Protein 9H9A (pdb70)

Nearest PDB structures (foldseek):
  4w8j-assembly1_A-2  TM=9.121E-01  e=1.029E-90  Bacillus thuringiensis serovar kurstaki str. HD73
  1ji6-assembly1_A  TM=9.353E-01  e=3.190E-47  Bacillus thuringiensis
  7ear-assembly1_A  TM=9.306E-01  e=6.369E-47  Bacillus thuringiensis
  6lfp-assembly1_A  TM=9.291E-01  e=9.000E-47  Bacillus thuringiensis
  4arx-assembly4_D  TM=8.928E-01  e=7.449E-42  Bacillus thuringiensis serovar kurstaki

Structure (mmCIF, N/CA/C/O backbone):
data_9H9A
#
_entry.id   9H9A
#
_cell.length_a   92.230
_cell.length_b   92.230
_cell.length_c   308.230
_cell.angle_alpha   90.00
_cell.angle_beta   90.00
_cell.angle_gamma   90.00
#
_symmetry.space_group_name_H-M   'P 41 21 2'
#
loop_
_entity.id
_entity.type
_entity.pdbx_description
1 polymer Cry8Ba2
2 water water
#
loop_
_atom_site.group_PDB
_atom_site.id
_atom_site.type_symbol
_atom_site.label_atom_id
_atom_site.label_alt_id
_atom_site.label_comp_id
_atom_site.label_asym_id
_atom_site.label_entity_id
_atom_site.label_seq_id
_atom_site.pdbx_PDB_ins_code
_atom_site.Cartn_x
_atom_site.Cartn_y
_atom_site.Cartn_z
_atom_site.occupancy
_atom_site.B_iso_or_equiv
_atom_site.auth_seq_id
_atom_site.auth_comp_id
_atom_site.auth_asym_id
_atom_site.auth_atom_id
_atom_site.pdbx_PDB_model_num
ATOM 1 N N . ASN A 1 35 ? -35.914 0.566 143.827 1.00 137.86 35 ASN A N 1
ATOM 2 C CA . ASN A 1 35 ? -35.154 -0.639 143.385 1.00 139.44 35 ASN A CA 1
ATOM 3 C C . ASN A 1 35 ? -33.667 -0.331 143.569 1.00 136.33 35 ASN A C 1
ATOM 4 O O . ASN A 1 35 ? -33.124 -0.565 144.644 1.00 134.37 35 ASN A O 1
ATOM 9 N N . ALA A 1 36 ? -33.021 0.253 142.555 1.00 135.99 36 ALA A N 1
ATOM 10 C CA . ALA A 1 36 ? -31.626 0.636 142.683 1.00 133.37 36 ALA A CA 1
ATOM 11 C C . ALA A 1 36 ? -31.416 1.412 143.984 1.00 129.89 36 ALA A C 1
ATOM 12 O O . ALA A 1 36 ? -30.440 1.173 144.691 1.00 128.12 36 ALA A O 1
ATOM 14 N N . LEU A 1 37 ? -32.372 2.287 144.329 1.00 129.00 37 LEU A N 1
ATOM 15 C CA . LEU A 1 37 ? -32.173 3.304 145.353 1.00 125.99 37 LEU A CA 1
ATOM 16 C C . LEU A 1 37 ? -32.258 2.753 146.779 1.00 124.07 37 LEU A C 1
ATOM 17 O O . LEU A 1 37 ? -31.879 3.453 147.718 1.00 121.27 37 LEU A O 1
ATOM 22 N N . GLN A 1 38 ? -32.773 1.533 146.969 1.00 125.25 38 GLN A N 1
ATOM 23 C CA . GLN A 1 38 ? -33.103 1.077 148.312 1.00 123.64 38 GLN A CA 1
ATOM 24 C C . GLN A 1 38 ? -31.906 0.399 148.981 1.00 122.31 38 GLN A C 1
ATOM 25 O O . GLN A 1 38 ? -31.912 0.198 150.192 1.00 121.09 38 GLN A O 1
ATOM 31 N N . ASN A 1 39 ? -30.891 0.053 148.180 1.00 122.83 39 ASN A N 1
ATOM 32 C CA . ASN A 1 39 ? -29.649 -0.543 148.652 1.00 121.91 39 ASN A CA 1
ATOM 33 C C . ASN A 1 39 ? -28.522 0.492 148.674 1.00 119.14 39 ASN A C 1
ATOM 34 O O . ASN A 1 39 ? -27.564 0.340 149.427 1.00 118.14 39 ASN A O 1
ATOM 39 N N . MET A 1 40 ? -28.646 1.527 147.833 1.00 118.10 40 MET A N 1
ATOM 40 C CA . MET A 1 40 ? -27.634 2.555 147.646 1.00 115.95 40 MET A CA 1
ATOM 41 C C . MET A 1 40 ? -27.265 3.213 148.976 1.00 112.93 40 MET A C 1
ATOM 42 O O . MET A 1 40 ? -28.098 3.356 149.868 1.00 111.84 40 MET A O 1
ATOM 47 N N . ASP A 1 41 ? -25.995 3.615 149.069 1.00 111.54 41 ASP A N 1
ATOM 48 C CA . ASP A 1 41 ? -25.429 4.305 150.217 1.00 109.28 41 ASP A CA 1
ATOM 49 C C . ASP A 1 41 ? -25.376 5.787 149.854 1.00 108.09 41 ASP A C 1
ATOM 50 O O . ASP A 1 41 ? -25.309 6.105 148.675 1.00 109.13 41 ASP A O 1
ATOM 55 N N . TYR A 1 42 ? -25.428 6.690 150.842 1.00 106.11 42 TYR A N 1
ATOM 56 C CA . TYR A 1 42 ? -25.610 8.111 150.561 1.00 105.39 42 TYR A CA 1
ATOM 57 C C . TYR A 1 42 ? -24.520 8.596 149.599 1.00 106.34 42 TYR A C 1
ATOM 58 O O . TYR A 1 42 ? -24.788 9.426 148.736 1.00 106.82 42 TYR A O 1
ATOM 67 N N . LYS A 1 43 ? -23.292 8.079 149.747 1.00 106.82 43 LYS A N 1
ATOM 68 C CA . LYS A 1 43 ? -22.161 8.490 148.926 1.00 107.98 43 LYS A CA 1
ATOM 69 C C . LYS A 1 43 ? -22.420 8.187 147.451 1.00 109.73 43 LYS A C 1
ATOM 70 O O . LYS A 1 43 ? -22.212 9.045 146.597 1.00 110.40 43 LYS A O 1
ATOM 76 N N . ASP A 1 44 ? -22.859 6.961 147.153 1.00 110.74 44 ASP A N 1
ATOM 77 C CA . ASP A 1 44 ? -23.146 6.579 145.781 1.00 112.85 44 ASP A CA 1
ATOM 78 C C . ASP A 1 44 ? -24.200 7.513 145.193 1.00 113.76 44 ASP A C 1
ATOM 79 O O . ASP A 1 44 ? -24.032 7.967 144.070 1.00 115.42 44 ASP A O 1
ATOM 84 N N . TYR A 1 45 ? -25.251 7.826 145.965 1.00 113.22 45 TYR A N 1
ATOM 85 C CA . TYR A 1 45 ? -26.364 8.631 145.479 1.00 114.17 45 TYR A CA 1
ATOM 86 C C . TYR A 1 45 ? -25.900 10.047 145.145 1.00 114.83 45 TYR A C 1
ATOM 87 O O . TYR A 1 45 ? -26.440 10.667 144.235 1.00 116.30 45 TYR A O 1
ATOM 96 N N . LEU A 1 46 ? -24.899 10.551 145.873 1.00 114.30 46 LEU A N 1
ATOM 97 C CA . LEU A 1 46 ? -24.407 11.900 145.655 1.00 115.38 46 LEU A CA 1
ATOM 98 C C . LEU A 1 46 ? -23.472 11.959 144.449 1.00 118.50 46 LEU A C 1
ATOM 99 O O . LEU A 1 46 ? -22.953 13.020 144.123 1.00 118.99 46 LEU A O 1
ATOM 104 N N . LYS A 1 47 ? -23.252 10.836 143.768 1.00 121.53 47 LYS A N 1
ATOM 105 C CA . LYS A 1 47 ? -22.624 10.904 142.459 1.00 125.75 47 LYS A CA 1
ATOM 106 C C . LYS A 1 47 ? -23.669 11.423 141.467 1.00 130.12 47 LYS A C 1
ATOM 107 O O . LYS A 1 47 ? -24.317 10.624 140.796 1.00 131.09 47 LYS A O 1
ATOM 113 N N . MET A 1 48 ? -23.843 12.763 141.436 1.00 133.87 48 MET A N 1
ATOM 114 C CA . MET A 1 48 ? -24.690 13.483 140.486 1.00 138.48 48 MET A CA 1
ATOM 115 C C . MET A 1 48 ? -24.901 12.642 139.226 1.00 142.69 48 MET A C 1
ATOM 116 O O . MET A 1 48 ? -24.030 12.591 138.355 1.00 144.60 48 MET A O 1
ATOM 121 N N . SER A 1 49 ? -26.085 12.021 139.130 1.00 144.66 49 SER A N 1
ATOM 122 C CA . SER A 1 49 ? -26.405 11.019 138.118 1.00 147.63 49 SER A CA 1
ATOM 123 C C . SER A 1 49 ? -26.080 9.622 138.656 1.00 147.39 49 SER A C 1
ATOM 124 O O . SER A 1 49 ? -25.586 8.782 137.897 1.00 149.71 49 SER A O 1
ATOM 127 N N . ALA A 1 50 ? -26.386 9.381 139.947 1.00 144.32 50 ALA A N 1
ATOM 128 C CA . ALA A 1 50 ? -26.046 8.145 140.640 1.00 143.31 50 ALA A CA 1
ATOM 129 C C . ALA A 1 50 ? -27.042 7.031 140.312 1.00 148.08 50 ALA A C 1
ATOM 130 O O . ALA A 1 50 ? -28.105 6.953 140.934 1.00 145.20 50 ALA A O 1
ATOM 132 N N . GLY A 1 51 ? -26.642 6.149 139.374 1.00 155.86 51 GLY A N 1
ATOM 133 C CA . GLY A 1 51 ? -27.505 5.120 138.797 1.00 162.06 51 GLY A CA 1
ATOM 134 C C . GLY A 1 51 ? -26.750 3.841 138.407 1.00 166.42 51 GLY A C 1
ATOM 135 O O . GLY A 1 51 ? -26.814 3.413 137.250 1.00 168.27 51 GLY A O 1
ATOM 136 N N . ASN A 1 52 ? -26.041 3.261 139.395 1.00 168.66 52 ASN A N 1
ATOM 137 C CA . ASN A 1 52 ? -25.460 1.915 139.373 1.00 170.99 52 ASN A CA 1
ATOM 138 C C . ASN A 1 52 ? -24.517 1.700 138.174 1.00 175.38 52 ASN A C 1
ATOM 139 O O . ASN A 1 52 ? -24.696 0.768 137.383 1.00 177.16 52 ASN A O 1
ATOM 144 N N . VAL A 1 53 ? -23.508 2.587 138.065 1.00 175.91 53 VAL A N 1
ATOM 145 C CA . VAL A 1 53 ? -22.188 2.272 137.523 1.00 176.55 53 VAL A CA 1
ATOM 146 C C . VAL A 1 53 ? -21.166 3.203 138.204 1.00 177.58 53 VAL A C 1
ATOM 147 O O . VAL A 1 53 ? -20.368 3.843 137.516 1.00 181.83 53 VAL A O 1
ATOM 151 N N . SER A 1 54 ? -21.194 3.269 139.558 1.00 176.25 54 SER A N 1
ATOM 152 C CA . SER A 1 54 ? -20.257 4.056 140.365 1.00 173.91 54 SER A CA 1
ATOM 153 C C . SER A 1 54 ? -19.472 3.171 141.345 1.00 174.67 54 SER A C 1
ATOM 154 O O . SER A 1 54 ? -18.938 3.680 142.334 1.00 176.59 54 SER A O 1
ATOM 157 N N . GLU A 1 55 ? -19.437 1.851 141.081 1.00 173.28 55 GLU A N 1
ATOM 158 C CA . GLU A 1 55 ? -18.524 0.913 141.728 1.00 169.10 55 GLU A CA 1
ATOM 159 C C . GLU A 1 55 ? -17.420 0.506 140.744 1.00 171.58 55 GLU A C 1
ATOM 160 O O . GLU A 1 55 ? -16.372 0.003 141.157 1.00 171.42 55 GLU A O 1
ATOM 166 N N . TYR A 1 56 ? -17.676 0.722 139.439 1.00 172.97 56 TYR A N 1
ATOM 167 C CA . TYR A 1 56 ? -16.652 0.707 138.401 1.00 172.77 56 TYR A CA 1
ATOM 168 C C . TYR A 1 56 ? -16.814 1.945 137.504 1.00 171.18 56 TYR A C 1
ATOM 169 O O . TYR A 1 56 ? -17.053 1.805 136.302 1.00 171.46 56 TYR A O 1
ATOM 178 N N . PRO A 1 57 ? -16.660 3.194 138.040 1.00 167.57 57 PRO A N 1
ATOM 179 C CA . PRO A 1 57 ? -16.922 4.420 137.275 1.00 165.53 57 PRO A CA 1
ATOM 180 C C . PRO A 1 57 ? -15.761 4.778 136.349 1.00 163.94 57 PRO A C 1
ATOM 181 O O . PRO A 1 57 ? -15.019 5.726 136.605 1.00 161.45 57 PRO A O 1
ATOM 185 N N . GLY A 1 58 ? -15.637 4.002 135.266 1.00 165.32 58 GLY A N 1
ATOM 186 C CA . GLY A 1 58 ? -14.476 4.049 134.392 1.00 166.18 58 GLY A CA 1
ATOM 187 C C . GLY A 1 58 ? -13.507 2.915 134.718 1.00 165.31 58 GLY A C 1
ATOM 188 O O . GLY A 1 58 ? -12.358 3.171 135.070 1.00 164.74 58 GLY A O 1
ATOM 189 N N . SER A 1 59 ? -13.982 1.666 134.600 1.00 165.17 59 SER A N 1
ATOM 190 C CA . SER A 1 59 ? -13.141 0.497 134.819 1.00 164.61 59 SER A CA 1
ATOM 191 C C . SER A 1 59 ? -11.854 0.611 133.997 1.00 166.17 59 SER A C 1
ATOM 192 O O . SER A 1 59 ? -10.779 0.314 134.521 1.00 164.62 59 SER A O 1
ATOM 195 N N . PRO A 1 60 ? -11.902 1.050 132.709 1.00 168.75 60 PRO A N 1
ATOM 196 C CA . PRO A 1 60 ? -10.677 1.372 131.970 1.00 171.33 60 PRO A CA 1
ATOM 197 C C . PRO A 1 60 ? -10.022 2.731 132.259 1.00 174.18 60 PRO A C 1
ATOM 198 O O . PRO A 1 60 ? -9.116 3.116 131.525 1.00 177.21 60 PRO A O 1
ATOM 202 N N . GLU A 1 61 ? -10.441 3.438 133.330 1.00 173.94 61 GLU A N 1
ATOM 203 C CA . GLU A 1 61 ? -9.868 4.735 133.696 1.00 173.76 61 GLU A CA 1
ATOM 204 C C . GLU A 1 61 ? -9.008 4.631 134.963 1.00 172.91 61 GLU A C 1
ATOM 205 O O . GLU A 1 61 ? -7.907 5.179 134.990 1.00 173.08 61 GLU A O 1
ATOM 211 N N . VAL A 1 62 ? -9.515 3.970 136.020 1.00 171.11 62 VAL A N 1
ATOM 212 C CA . VAL A 1 62 ? -8.827 3.935 137.309 1.00 169.51 62 VAL A CA 1
ATOM 213 C C . VAL A 1 62 ? -9.226 2.677 138.095 1.00 168.82 62 VAL A C 1
ATOM 214 O O . VAL A 1 62 ? -9.930 2.766 139.104 1.00 167.31 62 VAL A O 1
ATOM 218 N N . PHE A 1 63 ? -8.763 1.504 137.613 1.00 168.17 63 PHE A N 1
ATOM 219 C CA . PHE A 1 63 ? -8.772 0.250 138.368 1.00 165.43 63 PHE A CA 1
ATOM 220 C C . PHE A 1 63 ? -7.461 -0.493 138.087 1.00 165.19 63 PHE A C 1
ATOM 221 O O . PHE A 1 63 ? -6.426 -0.122 138.635 1.00 164.35 63 PHE A O 1
ATOM 229 N N . LEU A 1 64 ? -7.480 -1.532 137.243 1.00 165.66 64 LEU A N 1
ATOM 230 C CA . LEU A 1 64 ? -6.259 -2.270 136.954 1.00 168.50 64 LEU A CA 1
ATOM 231 C C . LEU A 1 64 ? -5.342 -1.337 136.155 1.00 175.45 64 LEU A C 1
ATOM 232 O O . LEU A 1 64 ? -5.832 -0.492 135.408 1.00 175.68 64 LEU A O 1
ATOM 237 N N . SER A 1 65 ? -4.018 -1.460 136.361 1.00 76.06 65 SER A N 1
ATOM 238 C CA . SER A 1 65 ? -3.018 -0.531 135.825 1.00 83.54 65 SER A CA 1
ATOM 239 C C . SER A 1 65 ? -2.780 -0.731 134.318 1.00 80.40 65 SER A C 1
ATOM 240 O O . SER A 1 65 ? -2.312 0.189 133.640 1.00 74.48 65 SER A O 1
ATOM 243 N N . GLU A 1 66 ? -3.061 -1.948 133.812 1.00 83.72 66 GLU A N 1
ATOM 244 C CA . GLU A 1 66 ? -3.043 -2.256 132.384 1.00 82.95 66 GLU A CA 1
ATOM 245 C C . GLU A 1 66 ? -4.157 -1.505 131.644 1.00 77.42 66 GLU A C 1
ATOM 246 O O . GLU A 1 66 ? -3.981 -1.062 130.507 1.00 65.89 66 GLU A O 1
ATOM 252 N N . GLN A 1 67 ? -5.320 -1.390 132.297 1.00 73.70 67 GLN A N 1
ATOM 253 C CA . GLN A 1 67 ? -6.465 -0.704 131.728 1.00 69.55 67 GLN A CA 1
ATOM 254 C C . GLN A 1 67 ? -6.181 0.793 131.657 1.00 55.42 67 GLN A C 1
ATOM 255 O O . GLN A 1 67 ? -6.257 1.342 130.565 1.00 48.82 67 GLN A O 1
ATOM 261 N N . ASP A 1 68 ? -5.808 1.408 132.797 1.00 54.05 68 ASP A N 1
ATOM 262 C CA . ASP A 1 68 ? -5.499 2.837 132.889 1.00 48.96 68 ASP A CA 1
ATOM 263 C C . ASP A 1 68 ? -4.302 3.208 132.021 1.00 40.69 68 ASP A C 1
ATOM 264 O O . ASP A 1 68 ? -4.277 4.312 131.474 1.00 40.00 68 ASP A O 1
ATOM 269 N N . ALA A 1 69 ? -3.325 2.305 131.861 1.00 35.78 69 ALA A N 1
ATOM 270 C CA . ALA A 1 69 ? -2.252 2.563 130.903 1.00 33.63 69 ALA A CA 1
ATOM 271 C C . ALA A 1 69 ? -2.826 2.648 129.479 1.00 33.08 69 ALA A C 1
ATOM 272 O O . ALA A 1 69 ? -2.530 3.576 128.732 1.00 30.72 69 ALA A O 1
ATOM 274 N N . VAL A 1 70 ? -3.710 1.703 129.135 1.00 33.70 70 VAL A N 1
ATOM 275 C CA . VAL A 1 70 ? -4.319 1.614 127.817 1.00 32.85 70 VAL A CA 1
ATOM 276 C C . VAL A 1 70 ? -5.217 2.822 127.574 1.00 32.66 70 VAL A C 1
ATOM 277 O O . VAL A 1 70 ? -5.147 3.433 126.503 1.00 32.92 70 VAL A O 1
ATOM 281 N N . LYS A 1 71 ? -6.040 3.173 128.558 1.00 33.47 71 LYS A N 1
ATOM 282 C CA . LYS A 1 71 ? -6.922 4.321 128.405 1.00 37.59 71 LYS A CA 1
ATOM 283 C C . LYS A 1 71 ? -6.104 5.579 128.095 1.00 36.38 71 LYS A C 1
ATOM 284 O O . LYS A 1 71 ? -6.466 6.324 127.181 1.00 34.22 71 LYS A O 1
ATOM 290 N N . ALA A 1 72 ? -4.987 5.778 128.817 1.00 34.08 72 ALA A N 1
ATOM 291 C CA . ALA A 1 72 ? -4.163 6.967 128.657 1.00 33.07 72 ALA A CA 1
ATOM 292 C C . ALA A 1 72 ? -3.495 7.002 127.277 1.00 30.68 72 ALA A C 1
ATOM 293 O O . ALA A 1 72 ? -3.439 8.057 126.643 1.00 29.84 72 ALA A O 1
ATOM 295 N N . ALA A 1 73 ? -2.961 5.863 126.824 1.00 30.83 73 ALA A N 1
ATOM 296 C CA . ALA A 1 73 ? -2.327 5.759 125.506 1.00 30.58 73 ALA A CA 1
ATOM 297 C C . ALA A 1 73 ? -3.306 6.047 124.362 1.00 30.25 73 ALA A C 1
ATOM 298 O O . ALA A 1 73 ? -2.937 6.637 123.342 1.00 29.05 73 ALA A O 1
ATOM 300 N N . ILE A 1 74 ? -4.543 5.576 124.513 1.00 30.12 74 ILE A N 1
ATOM 301 C CA . ILE A 1 74 ? -5.550 5.802 123.500 1.00 30.77 74 ILE A CA 1
ATOM 302 C C . ILE A 1 74 ? -5.892 7.290 123.441 1.00 33.56 74 ILE A C 1
ATOM 303 O O . ILE A 1 74 ? -6.111 7.814 122.350 1.00 39.64 74 ILE A O 1
ATOM 308 N N . ASP A 1 75 ? -5.900 7.991 124.581 1.00 33.45 75 ASP A N 1
ATOM 309 C CA . ASP A 1 75 ? -6.121 9.429 124.578 1.00 32.02 75 ASP A CA 1
ATOM 310 C C . ASP A 1 75 ? -4.971 10.155 123.900 1.00 30.37 75 ASP A C 1
ATOM 311 O O . ASP A 1 75 ? -5.194 11.036 123.082 1.00 29.41 75 ASP A O 1
ATOM 316 N N . ILE A 1 76 ? -3.747 9.755 124.244 1.00 28.84 76 ILE A N 1
ATOM 317 C CA . ILE A 1 76 ? -2.562 10.402 123.735 1.00 30.12 76 ILE A CA 1
ATOM 318 C C . ILE A 1 76 ? -2.515 10.270 122.214 1.00 30.26 76 ILE A C 1
ATOM 319 O O . ILE A 1 76 ? -2.411 11.275 121.498 1.00 32.08 76 ILE A O 1
ATOM 324 N N . VAL A 1 77 ? -2.616 9.035 121.722 1.00 27.32 77 VAL A N 1
ATOM 325 C CA . VAL A 1 77 ? -2.613 8.814 120.290 1.00 26.73 77 VAL A CA 1
ATOM 326 C C . VAL A 1 77 ? -3.728 9.627 119.638 1.00 27.62 77 VAL A C 1
ATOM 327 O O . VAL A 1 77 ? -3.526 10.247 118.591 1.00 26.20 77 VAL A O 1
ATOM 331 N N . GLY A 1 78 ? -4.892 9.655 120.286 1.00 28.96 78 GLY A N 1
ATOM 332 C CA . GLY A 1 78 ? -6.046 10.363 119.751 1.00 29.91 78 GLY A CA 1
ATOM 333 C C . GLY A 1 78 ? -5.818 11.867 119.620 1.00 30.72 78 GLY A C 1
ATOM 334 O O . GLY A 1 78 ? -6.271 12.455 118.652 1.00 31.26 78 GLY A O 1
ATOM 335 N N . LYS A 1 79 ? -5.105 12.481 120.571 1.00 32.92 79 LYS A N 1
ATOM 336 C CA . LYS A 1 79 ? -4.830 13.914 120.525 1.00 35.25 79 LYS A CA 1
ATOM 337 C C . LYS A 1 79 ? -3.735 14.229 119.503 1.00 32.30 79 LYS A C 1
ATOM 338 O O . LYS A 1 79 ? -3.801 15.232 118.818 1.00 31.39 79 LYS A O 1
ATOM 344 N N . LEU A 1 80 ? -2.722 13.375 119.407 1.00 32.46 80 LEU A N 1
ATOM 345 C CA . LEU A 1 80 ? -1.621 13.592 118.479 1.00 32.33 80 LEU A CA 1
ATOM 346 C C . LEU A 1 80 ? -2.098 13.519 117.030 1.00 33.39 80 LEU A C 1
ATOM 347 O O . LEU A 1 80 ? -1.572 14.227 116.170 1.00 33.96 80 LEU A O 1
ATOM 352 N N . LEU A 1 81 ? -3.092 12.669 116.749 1.00 33.93 81 LEU A N 1
ATOM 353 C CA . LEU A 1 81 ? -3.591 12.538 115.393 1.00 35.17 81 LEU A CA 1
ATOM 354 C C . LEU A 1 81 ? -4.247 13.834 114.930 1.00 37.82 81 LEU A C 1
ATOM 355 O O . LEU A 1 81 ? -4.198 14.120 113.739 1.00 41.88 81 LEU A O 1
ATOM 360 N N . THR A 1 82 ? -4.812 14.636 115.845 1.00 39.74 82 THR A N 1
ATOM 361 C CA . THR A 1 82 ? -5.512 15.854 115.440 1.00 44.57 82 THR A CA 1
ATOM 362 C C . THR A 1 82 ? -4.534 17.005 115.186 1.00 43.74 82 THR A C 1
ATOM 363 O O . THR A 1 82 ? -4.946 18.007 114.631 1.00 51.92 82 THR A O 1
ATOM 367 N N . GLY A 1 83 ? -3.258 16.886 115.570 1.00 43.50 83 GLY A N 1
ATOM 368 C CA . GLY A 1 83 ? -2.316 17.990 115.457 1.00 44.99 83 GLY A CA 1
ATOM 369 C C . GLY A 1 83 ? -1.067 17.648 114.635 1.00 44.57 83 GLY A C 1
ATOM 370 O O . GLY A 1 83 ? -0.061 18.349 114.702 1.00 49.83 83 GLY A O 1
ATOM 371 N N . LEU A 1 84 ? -1.121 16.586 113.836 1.00 39.75 84 LEU A N 1
ATOM 372 C CA . LEU A 1 84 ? 0.001 16.270 112.974 1.00 38.92 84 LEU A CA 1
ATOM 373 C C . LEU A 1 84 ? 0.134 17.363 111.916 1.00 38.40 84 LEU A C 1
ATOM 374 O O . LEU A 1 84 ? -0.837 17.716 111.257 1.00 38.57 84 LEU A O 1
ATOM 379 N N . GLY A 1 85 ? 1.357 17.874 111.764 1.00 38.26 85 GLY A N 1
ATOM 380 C CA . GLY A 1 85 ? 1.695 18.768 110.677 1.00 39.44 85 GLY A CA 1
ATOM 381 C C . GLY A 1 85 ? 1.421 20.225 111.027 1.00 40.60 85 GLY A C 1
ATOM 382 O O . GLY A 1 85 ? 2.024 21.101 110.402 1.00 42.66 85 GLY A O 1
ATOM 383 N N . VAL A 1 86 ? 0.529 20.457 112.017 1.00 40.48 86 VAL A N 1
ATOM 384 C CA . VAL A 1 86 ? 0.033 21.793 112.339 1.00 42.73 86 VAL A CA 1
ATOM 385 C C . VAL A 1 86 ? 1.173 22.596 112.964 1.00 41.31 86 VAL A C 1
ATOM 386 O O . VAL A 1 86 ? 1.578 22.261 114.078 1.00 40.46 86 VAL A O 1
ATOM 390 N N . PRO A 1 87 ? 1.710 23.642 112.268 1.00 43.81 87 PRO A N 1
ATOM 391 C CA . PRO A 1 87 ? 2.863 24.420 112.746 1.00 44.77 87 PRO A CA 1
ATOM 392 C C . PRO A 1 87 ? 2.630 25.721 113.522 1.00 49.00 87 PRO A C 1
ATOM 393 O O . PRO A 1 87 ? 3.560 26.517 113.688 1.00 56.71 87 PRO A O 1
ATOM 397 N N . PHE A 1 88 ? 1.396 25.951 113.991 1.00 50.54 88 PHE A N 1
ATOM 398 C CA . PHE A 1 88 ? 1.036 27.214 114.630 1.00 51.00 88 PHE A CA 1
ATOM 399 C C . PHE A 1 88 ? 1.090 27.085 116.151 1.00 47.14 88 PHE A C 1
ATOM 400 O O . PHE A 1 88 ? 0.804 26.034 116.720 1.00 44.42 88 PHE A O 1
ATOM 408 N N . VAL A 1 89 ? 1.376 28.200 116.813 1.00 48.07 89 VAL A N 1
ATOM 409 C CA . VAL A 1 89 ? 1.683 28.170 118.230 1.00 46.24 89 VAL A CA 1
ATOM 410 C C . VAL A 1 89 ? 0.430 27.873 119.054 1.00 44.23 89 VAL A C 1
ATOM 411 O O . VAL A 1 89 ? 0.528 27.149 120.035 1.00 41.66 89 VAL A O 1
ATOM 415 N N . GLY A 1 90 ? -0.726 28.428 118.669 1.00 45.14 90 GLY A N 1
ATOM 416 C CA . GLY A 1 90 ? -1.968 28.232 119.407 1.00 45.65 90 GLY A CA 1
ATOM 417 C C . GLY A 1 90 ? -2.303 26.748 119.558 1.00 44.56 90 GLY A C 1
ATOM 418 O O . GLY A 1 90 ? -2.321 26.210 120.659 1.00 44.56 90 GLY A O 1
ATOM 419 N N . PRO A 1 91 ? -2.594 26.024 118.459 1.00 44.30 91 PRO A N 1
ATOM 420 C CA . PRO A 1 91 ? -2.895 24.594 118.560 1.00 41.41 91 PRO A CA 1
ATOM 421 C C . PRO A 1 91 ? -1.816 23.745 119.244 1.00 39.63 91 PRO A C 1
ATOM 422 O O . PRO A 1 91 ? -2.114 22.695 119.805 1.00 37.36 91 PRO A O 1
ATOM 426 N N . ILE A 1 92 ? -0.555 24.194 119.211 1.00 40.38 92 ILE A N 1
ATOM 427 C CA . ILE A 1 92 ? 0.537 23.449 119.827 1.00 39.83 92 ILE A CA 1
ATOM 428 C C . ILE A 1 92 ? 0.548 23.654 121.344 1.00 39.69 92 ILE A C 1
ATOM 429 O O . ILE A 1 92 ? 0.934 22.759 122.092 1.00 38.47 92 ILE A O 1
ATOM 434 N N . VAL A 1 93 ? 0.112 24.821 121.809 1.00 40.81 93 VAL A N 1
ATOM 435 C CA . VAL A 1 93 ? 0.040 25.063 123.238 1.00 41.25 93 VAL A CA 1
ATOM 436 C C . VAL A 1 93 ? -1.075 24.224 123.835 1.00 41.82 93 VAL A C 1
ATOM 437 O O . VAL A 1 93 ? -0.867 23.568 124.851 1.00 41.84 93 VAL A O 1
ATOM 441 N N . SER A 1 94 ? -2.235 24.210 123.185 1.00 43.68 94 SER A N 1
ATOM 442 C CA . SER A 1 94 ? -3.349 23.461 123.734 1.00 47.65 94 SER A CA 1
ATOM 443 C C . SER A 1 94 ? -3.061 21.949 123.707 1.00 44.73 94 SER A C 1
ATOM 444 O O . SER A 1 94 ? -3.555 21.195 124.545 1.00 44.93 94 SER A O 1
ATOM 447 N N . LEU A 1 95 ? -2.235 21.485 122.765 1.00 42.31 95 LEU A N 1
ATOM 448 C CA . LEU A 1 95 ? -1.908 20.067 122.695 1.00 41.11 95 LEU A CA 1
ATOM 449 C C . LEU A 1 95 ? -0.987 19.682 123.855 1.00 38.48 95 LEU A C 1
ATOM 450 O O . LEU A 1 95 ? -1.199 18.682 124.517 1.00 34.89 95 LEU A O 1
ATOM 455 N N . TYR A 1 96 ? 0.055 20.482 124.090 1.00 37.84 96 TYR A N 1
ATOM 456 C CA . TYR A 1 96 ? 0.902 20.331 125.265 1.00 36.71 96 TYR A CA 1
ATOM 457 C C . TYR A 1 96 ? 0.080 20.395 126.559 1.00 38.26 96 TYR A C 1
ATOM 458 O O . TYR A 1 96 ? 0.338 19.628 127.480 1.00 37.57 96 TYR A O 1
ATOM 467 N N . THR A 1 97 ? -0.872 21.334 126.655 1.00 40.14 97 THR A N 1
ATOM 468 C CA . THR A 1 97 ? -1.709 21.439 127.840 1.00 43.18 97 THR A CA 1
ATOM 469 C C . THR A 1 97 ? -2.323 20.071 128.122 1.00 43.32 97 THR A C 1
ATOM 470 O O . THR A 1 97 ? -2.274 19.563 129.233 1.00 43.75 97 THR A O 1
ATOM 474 N N . GLN A 1 98 ? -2.844 19.441 127.074 1.00 46.27 98 GLN A N 1
ATOM 475 C CA . GLN A 1 98 ? -3.571 18.189 127.213 1.00 46.15 98 GLN A CA 1
ATOM 476 C C . GLN A 1 98 ? -2.634 17.039 127.540 1.00 40.22 98 GLN A C 1
ATOM 477 O O . GLN A 1 98 ? -2.960 16.260 128.423 1.00 40.99 98 GLN A O 1
ATOM 483 N N . LEU A 1 99 ? -1.488 16.951 126.856 1.00 36.92 99 LEU A N 1
ATOM 484 C CA . LEU A 1 99 ? -0.555 15.855 127.067 1.00 36.47 99 LEU A CA 1
ATOM 485 C C . LEU A 1 99 ? -0.034 15.889 128.497 1.00 37.15 99 LEU A C 1
ATOM 486 O O . LEU A 1 99 ? 0.102 14.841 129.124 1.00 38.76 99 LEU A O 1
ATOM 491 N N . ILE A 1 100 ? 0.264 17.097 128.988 1.00 39.21 100 ILE A N 1
ATOM 492 C CA . ILE A 1 100 ? 0.797 17.296 130.326 1.00 40.13 100 ILE A CA 1
ATOM 493 C C . ILE A 1 100 ? -0.228 16.906 131.387 1.00 41.47 100 ILE A C 1
ATOM 494 O O . ILE A 1 100 ? 0.157 16.295 132.372 1.00 45.71 100 ILE A O 1
ATOM 499 N N . ASP A 1 101 ? -1.515 17.219 131.211 1.00 43.41 101 ASP A N 1
ATOM 500 C CA . ASP A 1 101 ? -2.507 16.776 132.187 1.00 44.91 101 ASP A CA 1
ATOM 501 C C . ASP A 1 101 ? -2.630 15.249 132.211 1.00 42.22 101 ASP A C 1
ATOM 502 O O . ASP A 1 101 ? -3.085 14.704 133.213 1.00 43.18 101 ASP A O 1
ATOM 507 N N . ILE A 1 102 ? -2.251 14.547 131.135 1.00 38.83 102 ILE A N 1
ATOM 508 C CA . ILE A 1 102 ? -2.353 13.090 131.121 1.00 39.36 102 ILE A CA 1
ATOM 509 C C . ILE A 1 102 ? -1.119 12.436 131.741 1.00 36.20 102 ILE A C 1
ATOM 510 O O . ILE A 1 102 ? -1.238 11.458 132.466 1.00 35.67 102 ILE A O 1
ATOM 515 N N . LEU A 1 103 ? 0.060 12.982 131.468 1.00 34.64 103 LEU A N 1
ATOM 516 C CA . LEU A 1 103 ? 1.285 12.364 131.937 1.00 34.93 103 LEU A CA 1
ATOM 517 C C . LEU A 1 103 ? 1.629 12.798 133.362 1.00 37.11 103 LEU A C 1
ATOM 518 O O . LEU A 1 103 ? 2.233 12.026 134.112 1.00 39.26 103 LEU A O 1
ATOM 523 N N . TRP A 1 104 ? 1.233 14.013 133.760 1.00 37.61 104 TRP A N 1
ATOM 524 C CA . TRP A 1 104 ? 1.539 14.497 135.094 1.00 39.97 104 TRP A CA 1
ATOM 525 C C . TRP A 1 104 ? 0.279 15.033 135.749 1.00 43.51 104 TRP A C 1
ATOM 526 O O . TRP A 1 104 ? 0.161 16.226 136.012 1.00 45.05 104 TRP A O 1
ATOM 537 N N . PRO A 1 105 ? -0.699 14.160 136.047 1.00 45.77 105 PRO A N 1
ATOM 538 C CA . PRO A 1 105 ? -1.877 14.596 136.795 1.00 52.09 105 PRO A CA 1
ATOM 539 C C . PRO A 1 105 ? -1.446 14.868 138.238 1.00 59.11 105 PRO A C 1
ATOM 540 O O . PRO A 1 105 ? -0.315 14.585 138.604 1.00 61.53 105 PRO A O 1
ATOM 544 N N . SER A 1 106 ? -2.314 15.441 139.072 1.00 71.68 106 SER A N 1
ATOM 545 C CA . SER A 1 106 ? -1.963 15.612 140.475 1.00 80.05 106 SER A CA 1
ATOM 546 C C . SER A 1 106 ? -2.506 14.468 141.339 1.00 83.79 106 SER A C 1
ATOM 547 O O . SER A 1 106 ? -2.484 14.580 142.566 1.00 88.96 106 SER A O 1
ATOM 550 N N . LYS A 1 107 ? -2.947 13.361 140.708 1.00 84.80 107 LYS A N 1
ATOM 551 C CA . LYS A 1 107 ? -3.439 12.193 141.433 1.00 90.75 107 LYS A CA 1
ATOM 552 C C . LYS A 1 107 ? -2.263 11.495 142.123 1.00 93.79 107 LYS A C 1
ATOM 553 O O . LYS A 1 107 ? -1.105 11.640 141.714 1.00 83.49 107 LYS A O 1
ATOM 559 N N . GLN A 1 108 ? -2.613 10.717 143.163 1.00 98.57 108 GLN A N 1
ATOM 560 C CA . GLN A 1 108 ? -1.703 10.318 144.230 1.00 100.40 108 GLN A CA 1
ATOM 561 C C . GLN A 1 108 ? -0.764 9.195 143.773 1.00 96.18 108 GLN A C 1
ATOM 562 O O . GLN A 1 108 ? 0.101 8.760 144.536 1.00 100.35 108 GLN A O 1
ATOM 568 N N . LYS A 1 109 ? -0.962 8.709 142.540 1.00 86.29 109 LYS A N 1
ATOM 569 C CA . LYS A 1 109 ? -0.102 7.714 141.922 1.00 75.84 109 LYS A CA 1
ATOM 570 C C . LYS A 1 109 ? 0.339 8.269 140.571 1.00 67.74 109 LYS A C 1
ATOM 571 O O . LYS A 1 109 ? -0.449 8.898 139.873 1.00 70.62 109 LYS A O 1
ATOM 577 N N . SER A 1 110 ? 1.602 8.028 140.210 1.00 59.75 110 SER A N 1
ATOM 578 C CA . SER A 1 110 ? 2.220 8.629 139.041 1.00 51.06 110 SER A CA 1
ATOM 579 C C . SER A 1 110 ? 1.857 7.834 137.794 1.00 45.53 110 SER A C 1
ATOM 580 O O . SER A 1 110 ? 1.822 6.604 137.838 1.00 43.37 110 SER A O 1
ATOM 583 N N . GLN A 1 111 ? 1.563 8.537 136.689 1.00 41.09 111 GLN A N 1
ATOM 584 C CA . GLN A 1 111 ? 1.114 7.866 135.475 1.00 38.65 111 GLN A CA 1
ATOM 585 C C . GLN A 1 111 ? 2.270 7.038 134.907 1.00 38.46 111 GLN A C 1
ATOM 586 O O . GLN A 1 111 ? 2.084 6.022 134.218 1.00 35.59 111 GLN A O 1
ATOM 592 N N . TRP A 1 112 ? 3.494 7.512 135.160 1.00 38.26 112 TRP A N 1
ATOM 593 C CA . TRP A 1 112 ? 4.679 6.809 134.709 1.00 37.26 112 TRP A CA 1
ATOM 594 C C . TRP A 1 112 ? 4.804 5.480 135.446 1.00 38.08 112 TRP A C 1
ATOM 595 O O . TRP A 1 112 ? 5.134 4.468 134.833 1.00 36.62 112 TRP A O 1
ATOM 606 N N . GLU A 1 113 ? 4.520 5.480 136.759 1.00 40.94 113 GLU A N 1
ATOM 607 C CA . GLU A 1 113 ? 4.533 4.250 137.541 1.00 42.73 113 GLU A CA 1
ATOM 608 C C . GLU A 1 113 ? 3.537 3.251 136.948 1.00 40.98 113 GLU A C 1
ATOM 609 O O . GLU A 1 113 ? 3.855 2.068 136.803 1.00 38.73 113 GLU A O 1
ATOM 615 N N . ILE A 1 114 ? 2.361 3.754 136.552 1.00 38.94 114 ILE A N 1
ATOM 616 C CA . ILE A 1 114 ? 1.330 2.924 135.960 1.00 37.50 114 ILE A CA 1
ATOM 617 C C . ILE A 1 114 ? 1.836 2.319 134.659 1.00 35.15 114 ILE A C 1
ATOM 618 O O . ILE A 1 114 ? 1.521 1.180 134.359 1.00 33.40 114 ILE A O 1
ATOM 623 N N . PHE A 1 115 ? 2.624 3.071 133.894 1.00 35.21 115 PHE A N 1
ATOM 624 C CA . PHE A 1 115 ? 3.180 2.556 132.655 1.00 33.36 115 PHE A CA 1
ATOM 625 C C . PHE A 1 115 ? 4.191 1.436 132.928 1.00 36.00 115 PHE A C 1
ATOM 626 O O . PHE A 1 115 ? 4.361 0.538 132.098 1.00 36.99 115 PHE A O 1
ATOM 634 N N . MET A 1 116 ? 4.872 1.469 134.080 1.00 36.78 116 MET A N 1
ATOM 635 C CA . MET A 1 116 ? 5.812 0.408 134.405 1.00 35.85 116 MET A CA 1
ATOM 636 C C . MET A 1 116 ? 5.025 -0.835 134.805 1.00 37.34 116 MET A C 1
ATOM 637 O O . MET A 1 116 ? 5.329 -1.933 134.342 1.00 38.06 116 MET A O 1
ATOM 642 N N . GLU A 1 117 ? 4.045 -0.654 135.702 1.00 39.65 117 GLU A N 1
ATOM 643 C CA . GLU A 1 117 ? 3.237 -1.750 136.222 1.00 40.55 117 GLU A CA 1
ATOM 644 C C . GLU A 1 117 ? 2.622 -2.532 135.060 1.00 38.43 117 GLU A C 1
ATOM 645 O O . GLU A 1 117 ? 2.659 -3.764 135.040 1.00 36.82 117 GLU A O 1
ATOM 651 N N . GLN A 1 118 ? 2.084 -1.795 134.083 1.00 35.54 118 GLN A N 1
ATOM 652 C CA . GLN A 1 118 ? 1.421 -2.388 132.937 1.00 35.02 118 GLN A CA 1
ATOM 653 C C . GLN A 1 118 ? 2.269 -3.533 132.377 1.00 34.26 118 GLN A C 1
ATOM 654 O O . GLN A 1 118 ? 1.759 -4.631 132.175 1.00 33.62 118 GLN A O 1
ATOM 660 N N . VAL A 1 119 ? 3.553 -3.263 132.117 1.00 31.71 119 VAL A N 1
ATOM 661 C CA . VAL A 1 119 ? 4.398 -4.199 131.395 1.00 31.22 119 VAL A CA 1
ATOM 662 C C . VAL A 1 119 ? 5.028 -5.200 132.359 1.00 33.13 119 VAL A C 1
ATOM 663 O O . VAL A 1 119 ? 5.154 -6.375 132.023 1.00 31.53 119 VAL A O 1
ATOM 667 N N . GLU A 1 120 ? 5.431 -4.716 133.540 1.00 35.04 120 GLU A N 1
ATOM 668 C CA . GLU A 1 120 ? 5.897 -5.581 134.618 1.00 39.15 120 GLU A CA 1
ATOM 669 C C . GLU A 1 120 ? 4.931 -6.744 134.852 1.00 40.42 120 GLU A C 1
ATOM 670 O O . GLU A 1 120 ? 5.379 -7.860 135.099 1.00 42.48 120 GLU A O 1
ATOM 676 N N . GLU A 1 121 ? 3.620 -6.469 134.806 1.00 42.47 121 GLU A N 1
ATOM 677 C CA . GLU A 1 121 ? 2.588 -7.484 135.000 1.00 47.16 121 GLU A CA 1
ATOM 678 C C . GLU A 1 121 ? 2.479 -8.385 133.764 1.00 45.42 121 GLU A C 1
ATOM 679 O O . GLU A 1 121 ? 2.368 -9.598 133.868 1.00 44.99 121 GLU A O 1
ATOM 685 N N . LEU A 1 122 ? 2.523 -7.792 132.577 1.00 40.79 122 LEU A N 1
ATOM 686 C CA . LEU A 1 122 ? 2.389 -8.567 131.363 1.00 40.83 122 LEU A CA 1
ATOM 687 C C . LEU A 1 122 ? 3.474 -9.637 131.267 1.00 39.98 122 LEU A C 1
ATOM 688 O O . LEU A 1 122 ? 3.163 -10.729 130.830 1.00 36.75 122 LEU A O 1
ATOM 693 N N . ILE A 1 123 ? 4.741 -9.295 131.554 1.00 41.31 123 ILE A N 1
ATOM 694 C CA . ILE A 1 123 ? 5.856 -10.210 131.327 1.00 43.93 123 ILE A CA 1
ATOM 695 C C . ILE A 1 123 ? 6.310 -10.834 132.641 1.00 43.62 123 ILE A C 1
ATOM 696 O O . ILE A 1 123 ? 7.228 -11.646 132.643 1.00 44.58 123 ILE A O 1
ATOM 701 N N . ASN A 1 124 ? 5.728 -10.386 133.752 1.00 47.05 124 ASN A N 1
ATOM 702 C CA . ASN A 1 124 ? 6.013 -10.965 135.053 1.00 51.14 124 ASN A CA 1
ATOM 703 C C . ASN A 1 124 ? 7.498 -10.848 135.416 1.00 51.50 124 ASN A C 1
ATOM 704 O O . ASN A 1 124 ? 8.158 -11.839 135.696 1.00 52.70 124 ASN A O 1
ATOM 709 N N . GLN A 1 125 ? 8.002 -9.612 135.423 1.00 52.41 125 GLN A N 1
ATOM 710 C CA . GLN A 1 125 ? 9.364 -9.261 135.799 1.00 53.23 125 GLN A CA 1
ATOM 711 C C . GLN A 1 125 ? 9.297 -7.836 136.339 1.00 51.01 125 GLN A C 1
ATOM 712 O O . GLN A 1 125 ? 8.656 -6.984 135.737 1.00 51.95 125 GLN A O 1
ATOM 718 N N . LYS A 1 126 ? 9.914 -7.583 137.485 1.00 51.36 126 LYS A N 1
ATOM 719 C CA . LYS A 1 126 ? 9.877 -6.261 138.078 1.00 52.59 126 LYS A CA 1
ATOM 720 C C . LYS A 1 126 ? 11.224 -5.579 137.902 1.00 50.80 126 LYS A C 1
ATOM 721 O O . LYS A 1 126 ? 12.284 -6.163 138.126 1.00 52.09 126 LYS A O 1
ATOM 727 N N . ILE A 1 127 ? 11.156 -4.300 137.565 1.00 46.57 127 ILE A N 1
ATOM 728 C CA . ILE A 1 127 ? 12.357 -3.506 137.464 1.00 45.15 127 ILE A CA 1
ATOM 729 C C . ILE A 1 127 ? 12.955 -3.415 138.857 1.00 45.95 127 ILE A C 1
ATOM 730 O O . ILE A 1 127 ? 12.220 -3.214 139.816 1.00 46.54 127 ILE A O 1
ATOM 735 N N . ALA A 1 128 ? 14.279 -3.600 138.938 1.00 46.51 128 ALA A N 1
ATOM 736 C CA . ALA A 1 128 ? 15.021 -3.518 140.187 1.00 47.68 128 ALA A CA 1
ATOM 737 C C . ALA A 1 128 ? 14.756 -2.179 140.880 1.00 49.07 128 ALA A C 1
ATOM 738 O O . ALA A 1 128 ? 14.665 -1.145 140.215 1.00 47.57 128 ALA A O 1
ATOM 740 N N . GLU A 1 129 ? 14.653 -2.226 142.214 1.00 51.71 129 GLU A N 1
ATOM 741 C CA . GLU A 1 129 ? 14.234 -1.120 143.058 1.00 54.22 129 GLU A CA 1
ATOM 742 C C . GLU A 1 129 ? 14.959 0.178 142.702 1.00 53.19 129 GLU A C 1
ATOM 743 O O . GLU A 1 129 ? 14.317 1.185 142.413 1.00 53.94 129 GLU A O 1
ATOM 749 N N . TYR A 1 130 ? 16.295 0.169 142.744 1.00 52.58 130 TYR A N 1
ATOM 750 C CA . TYR A 1 130 ? 17.062 1.396 142.628 1.00 51.89 130 TYR A CA 1
ATOM 751 C C . TYR A 1 130 ? 16.819 2.028 141.260 1.00 50.52 130 TYR A C 1
ATOM 752 O O . TYR A 1 130 ? 16.587 3.232 141.193 1.00 51.93 130 TYR A O 1
ATOM 761 N N . ALA A 1 131 ? 16.844 1.230 140.178 1.00 48.06 131 ALA A N 1
ATOM 762 C CA . ALA A 1 131 ? 16.724 1.769 138.831 1.00 45.24 131 ALA A CA 1
ATOM 763 C C . ALA A 1 131 ? 15.303 2.246 138.545 1.00 44.44 131 ALA A C 1
ATOM 764 O O . ALA A 1 131 ? 15.110 3.138 137.704 1.00 43.37 131 ALA A O 1
ATOM 766 N N . ARG A 1 132 ? 14.328 1.590 139.197 1.00 44.32 132 ARG A N 1
ATOM 767 C CA . ARG A 1 132 ? 12.930 1.972 139.118 1.00 43.11 132 ARG A CA 1
ATOM 768 C C . ARG A 1 132 ? 12.711 3.329 139.805 1.00 45.12 132 ARG A C 1
ATOM 769 O O . ARG A 1 132 ? 12.027 4.189 139.253 1.00 42.64 132 ARG A O 1
ATOM 777 N N . ASN A 1 133 ? 13.309 3.547 140.992 1.00 48.80 133 ASN A N 1
ATOM 778 C CA . ASN A 1 133 ? 13.118 4.789 141.736 1.00 50.82 133 ASN A CA 1
ATOM 779 C C . ASN A 1 133 ? 13.851 5.960 141.060 1.00 49.48 133 ASN A C 1
ATOM 780 O O . ASN A 1 133 ? 13.299 7.054 140.986 1.00 46.63 133 ASN A O 1
ATOM 785 N N . LYS A 1 134 ? 15.068 5.731 140.543 1.00 49.93 134 LYS A N 1
ATOM 786 C CA . LYS A 1 134 ? 15.813 6.741 139.799 1.00 50.44 134 LYS A CA 1
ATOM 787 C C . LYS A 1 134 ? 14.975 7.252 138.627 1.00 45.92 134 LYS A C 1
ATOM 788 O O . LYS A 1 134 ? 14.856 8.451 138.394 1.00 44.86 134 LYS A O 1
ATOM 794 N N . ALA A 1 135 ? 14.400 6.327 137.856 1.00 43.84 135 ALA A N 1
ATOM 795 C CA . ALA A 1 135 ? 13.622 6.709 136.693 1.00 40.81 135 ALA A CA 1
ATOM 796 C C . ALA A 1 135 ? 12.393 7.519 137.100 1.00 39.68 135 ALA A C 1
ATOM 797 O O . ALA A 1 135 ? 12.071 8.493 136.430 1.00 38.47 135 ALA A O 1
ATOM 799 N N . LEU A 1 136 ? 11.717 7.139 138.192 1.00 40.42 136 LEU A N 1
ATOM 800 C CA . LEU A 1 136 ? 10.540 7.870 138.633 1.00 41.55 136 LEU A CA 1
ATOM 801 C C . LEU A 1 136 ? 10.904 9.291 139.067 1.00 42.71 136 LEU A C 1
ATOM 802 O O . LEU A 1 136 ? 10.133 10.211 138.813 1.00 43.72 136 LEU A O 1
ATOM 807 N N . SER A 1 137 ? 12.046 9.462 139.740 1.00 44.03 137 SER A N 1
ATOM 808 C CA . SER A 1 137 ? 12.533 10.774 140.151 1.00 44.95 137 SER A CA 1
ATOM 809 C C . SER A 1 137 ? 12.715 11.686 138.953 1.00 43.30 137 SER A C 1
ATOM 810 O O . SER A 1 137 ? 12.245 12.819 138.938 1.00 43.37 137 SER A O 1
ATOM 813 N N . GLU A 1 138 ? 13.483 11.189 137.988 1.00 42.07 138 GLU A N 1
ATOM 814 C CA . GLU A 1 138 ? 13.816 11.969 136.821 1.00 41.99 138 GLU A CA 1
ATOM 815 C C . GLU A 1 138 ? 12.530 12.367 136.088 1.00 42.15 138 GLU A C 1
ATOM 816 O O . GLU A 1 138 ? 12.434 13.470 135.557 1.00 44.18 138 GLU A O 1
ATOM 822 N N . LEU A 1 139 ? 11.524 11.483 136.078 1.00 42.21 139 LEU A N 1
ATOM 823 C CA . LEU A 1 139 ? 10.281 11.745 135.358 1.00 41.51 139 LEU A CA 1
ATOM 824 C C . LEU A 1 139 ? 9.430 12.810 136.055 1.00 43.61 139 LEU A C 1
ATOM 825 O O . LEU A 1 139 ? 8.839 13.657 135.387 1.00 46.46 139 LEU A O 1
ATOM 830 N N . GLU A 1 140 ? 9.351 12.754 137.383 1.00 45.54 140 GLU A N 1
ATOM 831 C CA . GLU A 1 140 ? 8.704 13.793 138.165 1.00 50.45 140 GLU A CA 1
ATOM 832 C C . GLU A 1 140 ? 9.358 15.150 137.865 1.00 50.90 140 GLU A C 1
ATOM 833 O O . GLU A 1 140 ? 8.655 16.159 137.758 1.00 51.59 140 GLU A O 1
ATOM 839 N N . GLY A 1 141 ? 10.703 15.164 137.758 1.00 49.19 141 GLY A N 1
ATOM 840 C CA . GLY A 1 141 ? 11.483 16.361 137.476 1.00 47.57 141 GLY A CA 1
ATOM 841 C C . GLY A 1 141 ? 11.230 16.880 136.060 1.00 47.14 141 GLY A C 1
ATOM 842 O O . GLY A 1 141 ? 11.087 18.087 135.858 1.00 46.49 141 GLY A O 1
ATOM 843 N N . LEU A 1 142 ? 11.147 15.963 135.082 1.00 44.82 142 LEU A N 1
ATOM 844 C CA . LEU A 1 142 ? 10.790 16.347 133.729 1.00 43.55 142 LEU A CA 1
ATOM 845 C C . LEU A 1 142 ? 9.479 17.109 133.750 1.00 43.41 142 LEU A C 1
ATOM 846 O O . LEU A 1 142 ? 9.346 18.115 133.064 1.00 42.16 142 LEU A O 1
ATOM 851 N N . GLY A 1 143 ? 8.527 16.606 134.540 1.00 43.63 143 GLY A N 1
ATOM 852 C CA . GLY A 1 143 ? 7.208 17.210 134.657 1.00 44.49 143 GLY A CA 1
ATOM 853 C C . GLY A 1 143 ? 7.255 18.671 135.102 1.00 44.51 143 GLY A C 1
ATOM 854 O O . GLY A 1 143 ? 6.582 19.515 134.527 1.00 42.77 143 GLY A O 1
ATOM 855 N N . ASN A 1 144 ? 8.046 18.966 136.132 1.00 48.14 144 ASN A N 1
ATOM 856 C CA . ASN A 1 144 ? 8.180 20.335 136.600 1.00 52.03 144 ASN A CA 1
ATOM 857 C C . ASN A 1 144 ? 8.746 21.222 135.484 1.00 49.37 144 ASN A C 1
ATOM 858 O O . ASN A 1 144 ? 8.421 22.403 135.405 1.00 50.29 144 ASN A O 1
ATOM 863 N N . ASN A 1 145 ? 9.597 20.669 134.614 1.00 46.65 145 ASN A N 1
ATOM 864 C CA . ASN A 1 145 ? 10.240 21.477 133.593 1.00 46.38 145 ASN A CA 1
ATOM 865 C C . ASN A 1 145 ? 9.295 21.723 132.424 1.00 47.09 145 ASN A C 1
ATOM 866 O O . ASN A 1 145 ? 9.412 22.776 131.790 1.00 50.95 145 ASN A O 1
ATOM 871 N N . TYR A 1 146 ? 8.363 20.785 132.173 1.00 44.73 146 TYR A N 1
ATOM 872 C CA . TYR A 1 146 ? 7.379 20.946 131.112 1.00 43.38 146 TYR A CA 1
ATOM 873 C C . TYR A 1 146 ? 6.393 22.039 131.489 1.00 47.13 146 TYR A C 1
ATOM 874 O O . TYR A 1 146 ? 6.035 22.838 130.632 1.00 49.67 146 TYR A O 1
ATOM 883 N N . GLN A 1 147 ? 5.986 22.068 132.763 1.00 49.40 147 GLN A N 1
ATOM 884 C CA . GLN A 1 147 ? 5.118 23.118 133.271 1.00 54.60 147 GLN A CA 1
ATOM 885 C C . GLN A 1 147 ? 5.721 24.485 132.944 1.00 54.49 147 GLN A C 1
ATOM 886 O O . GLN A 1 147 ? 5.012 25.387 132.504 1.00 55.44 147 GLN A O 1
ATOM 892 N N . LEU A 1 148 ? 7.037 24.635 133.144 1.00 52.74 148 LEU A N 1
ATOM 893 C CA . LEU A 1 148 ? 7.683 25.921 132.918 1.00 52.90 148 LEU A CA 1
ATOM 894 C C . LEU A 1 148 ? 7.857 26.178 131.419 1.00 49.58 148 LEU A C 1
ATOM 895 O O . LEU A 1 148 ? 7.868 27.318 130.973 1.00 48.44 148 LEU A O 1
ATOM 900 N N . TYR A 1 149 ? 8.004 25.122 130.620 1.00 46.79 149 TYR A N 1
ATOM 901 C CA . TYR A 1 149 ? 8.099 25.314 129.180 1.00 45.38 149 TYR A CA 1
ATOM 902 C C . TYR A 1 149 ? 6.750 25.803 128.674 1.00 46.04 149 TYR A C 1
ATOM 903 O O . TYR A 1 149 ? 6.679 26.733 127.886 1.00 47.67 149 TYR A O 1
ATOM 912 N N . LEU A 1 150 ? 5.676 25.213 129.183 1.00 47.56 150 LEU A N 1
ATOM 913 C CA . LEU A 1 150 ? 4.342 25.528 128.710 1.00 48.05 150 LEU A CA 1
ATOM 914 C C . LEU A 1 150 ? 3.990 26.980 129.038 1.00 49.16 150 LEU A C 1
ATOM 915 O O . LEU A 1 150 ? 3.368 27.661 128.228 1.00 48.53 150 LEU A O 1
ATOM 920 N N . THR A 1 151 ? 4.361 27.457 130.233 1.00 50.99 151 THR A N 1
ATOM 921 C CA . THR A 1 151 ? 4.032 28.823 130.621 1.00 53.75 151 THR A CA 1
ATOM 922 C C . THR A 1 151 ? 4.888 29.805 129.818 1.00 51.31 151 THR A C 1
ATOM 923 O O . THR A 1 151 ? 4.434 30.899 129.499 1.00 51.32 151 THR A O 1
ATOM 927 N N . ALA A 1 152 ? 6.126 29.422 129.495 1.00 48.59 152 ALA A N 1
ATOM 928 C CA . ALA A 1 152 ? 7.001 30.274 128.705 1.00 50.02 152 ALA A CA 1
ATOM 929 C C . ALA A 1 152 ? 6.499 30.358 127.268 1.00 49.84 152 ALA A C 1
ATOM 930 O O . ALA A 1 152 ? 6.525 31.426 126.656 1.00 52.14 152 ALA A O 1
ATOM 932 N N . LEU A 1 153 ? 6.085 29.207 126.734 1.00 48.02 153 LEU A N 1
ATOM 933 C CA . LEU A 1 153 ? 5.442 29.126 125.432 1.00 47.61 153 LEU A CA 1
ATOM 934 C C . LEU A 1 153 ? 4.197 30.022 125.415 1.00 49.83 153 LEU A C 1
ATOM 935 O O . LEU A 1 153 ? 3.951 30.761 124.460 1.00 49.13 153 LEU A O 1
ATOM 940 N N . GLU A 1 154 ? 3.417 30.016 126.497 1.00 52.08 154 GLU A N 1
ATOM 941 C CA . GLU A 1 154 ? 2.216 30.833 126.506 1.00 56.83 154 GLU A CA 1
ATOM 942 C C . GLU A 1 154 ? 2.582 32.313 126.593 1.00 57.45 154 GLU A C 1
ATOM 943 O O . GLU A 1 154 ? 1.955 33.128 125.931 1.00 58.09 154 GLU A O 1
ATOM 949 N N . GLU A 1 155 ? 3.600 32.641 127.397 1.00 59.33 155 GLU A N 1
ATOM 950 C CA . GLU A 1 155 ? 4.090 34.004 127.528 1.00 64.99 155 GLU A CA 1
ATOM 951 C C . GLU A 1 155 ? 4.478 34.503 126.144 1.00 62.63 155 GLU A C 1
ATOM 952 O O . GLU A 1 155 ? 4.144 35.626 125.770 1.00 62.00 155 GLU A O 1
ATOM 958 N N . TRP A 1 156 ? 5.197 33.656 125.400 1.00 59.22 156 TRP A N 1
ATOM 959 C CA . TRP A 1 156 ? 5.739 34.058 124.115 1.00 59.00 156 TRP A CA 1
ATOM 960 C C . TRP A 1 156 ? 4.600 34.284 123.122 1.00 59.55 156 TRP A C 1
ATOM 961 O O . TRP A 1 156 ? 4.678 35.203 122.299 1.00 60.77 156 TRP A O 1
ATOM 972 N N . LYS A 1 157 ? 3.522 33.499 123.239 1.00 57.97 157 LYS A N 1
ATOM 973 C CA . LYS A 1 157 ? 2.401 33.640 122.321 1.00 60.31 157 LYS A CA 1
ATOM 974 C C . LYS A 1 157 ? 1.773 35.024 122.497 1.00 63.65 157 LYS A C 1
ATOM 975 O O . LYS A 1 157 ? 1.392 35.655 121.514 1.00 63.37 157 LYS A O 1
ATOM 981 N N . GLU A 1 158 ? 1.692 35.501 123.748 1.00 69.81 158 GLU A N 1
ATOM 982 C CA . GLU A 1 158 ? 1.037 36.770 124.064 1.00 74.19 158 GLU A CA 1
ATOM 983 C C . GLU A 1 158 ? 1.934 37.950 123.675 1.00 72.57 158 GLU A C 1
ATOM 984 O O . GLU A 1 158 ? 1.413 38.998 123.294 1.00 73.87 158 GLU A O 1
ATOM 990 N N . ASN A 1 159 ? 3.265 37.776 123.772 1.00 70.07 159 ASN A N 1
ATOM 991 C CA . ASN A 1 159 ? 4.217 38.851 123.514 1.00 71.98 159 ASN A CA 1
ATOM 992 C C . ASN A 1 159 ? 5.404 38.373 122.665 1.00 70.11 159 ASN A C 1
ATOM 993 O O . ASN A 1 159 ? 6.541 38.283 123.143 1.00 68.23 159 ASN A O 1
ATOM 998 N N . PRO A 1 160 ? 5.206 38.091 121.357 1.00 67.18 160 PRO A N 1
ATOM 999 C CA . PRO A 1 160 ? 6.247 37.430 120.559 1.00 66.47 160 PRO A CA 1
ATOM 1000 C C . PRO A 1 160 ? 7.561 38.177 120.300 1.00 70.12 160 PRO A C 1
ATOM 1001 O O . PRO A 1 160 ? 8.555 37.553 119.924 1.00 72.25 160 PRO A O 1
ATOM 1005 N N . ASN A 1 161 ? 7.571 39.499 120.508 1.00 73.45 161 ASN A N 1
ATOM 1006 C CA . ASN A 1 161 ? 8.799 40.281 120.478 1.00 77.37 161 ASN A CA 1
ATOM 1007 C C . ASN A 1 161 ? 9.021 40.977 121.819 1.00 79.17 161 ASN A C 1
ATOM 1008 O O . ASN A 1 161 ? 8.985 42.202 121.888 1.00 82.82 161 ASN A O 1
ATOM 1013 N N . GLY A 1 162 ? 9.232 40.194 122.883 1.00 76.74 162 GLY A N 1
ATOM 1014 C CA . GLY A 1 162 ? 9.657 40.725 124.172 1.00 73.71 162 GLY A CA 1
ATOM 1015 C C . GLY A 1 162 ? 10.884 39.952 124.624 1.00 70.33 162 GLY A C 1
ATOM 1016 O O . GLY A 1 162 ? 10.859 38.724 124.615 1.00 64.35 162 GLY A O 1
ATOM 1017 N N . SER A 1 163 ? 11.978 40.651 124.933 1.00 70.11 163 SER A N 1
ATOM 1018 C CA . SER A 1 163 ? 13.247 39.950 124.984 1.00 71.61 163 SER A CA 1
ATOM 1019 C C . SER A 1 163 ? 13.272 38.993 126.179 1.00 72.39 163 SER A C 1
ATOM 1020 O O . SER A 1 163 ? 14.023 38.019 126.153 1.00 71.10 163 SER A O 1
ATOM 1023 N N . ARG A 1 164 ? 12.388 39.223 127.166 1.00 75.70 164 ARG A N 1
ATOM 1024 C CA . ARG A 1 164 ? 12.250 38.358 128.334 1.00 78.77 164 ARG A CA 1
ATOM 1025 C C . ARG A 1 164 ? 11.597 37.040 127.937 1.00 72.92 164 ARG A C 1
ATOM 1026 O O . ARG A 1 164 ? 12.041 35.963 128.333 1.00 73.43 164 ARG A O 1
ATOM 1034 N N . ALA A 1 165 ? 10.529 37.137 127.153 1.00 68.03 165 ALA A N 1
ATOM 1035 C CA . ALA A 1 165 ? 9.789 35.961 126.761 1.00 62.16 165 ALA A CA 1
ATOM 1036 C C . ALA A 1 165 ? 10.663 35.084 125.878 1.00 60.84 165 ALA A C 1
ATOM 1037 O O . ALA A 1 165 ? 10.559 33.859 125.956 1.00 59.82 165 ALA A O 1
ATOM 1039 N N . LEU A 1 166 ? 11.505 35.724 125.046 1.00 61.57 166 LEU A N 1
ATOM 1040 C CA . LEU A 1 166 ? 12.361 35.026 124.094 1.00 60.06 166 LEU A CA 1
ATOM 1041 C C . LEU A 1 166 ? 13.453 34.294 124.863 1.00 58.37 166 LEU A C 1
ATOM 1042 O O . LEU A 1 166 ? 13.754 33.146 124.542 1.00 54.47 166 LEU A O 1
ATOM 1047 N N . ARG A 1 167 ? 14.063 34.987 125.835 1.00 59.75 167 ARG A N 1
ATOM 1048 C CA . ARG A 1 167 ? 14.998 34.366 126.765 1.00 62.01 167 ARG A CA 1
ATOM 1049 C C . ARG A 1 167 ? 14.355 33.119 127.384 1.00 58.08 167 ARG A C 1
ATOM 1050 O O . ARG A 1 167 ? 14.904 32.017 127.311 1.00 52.55 167 ARG A O 1
ATOM 1058 N N . ASP A 1 168 ? 13.165 33.321 127.965 1.00 57.72 168 ASP A N 1
ATOM 1059 C CA . ASP A 1 168 ? 12.487 32.305 128.749 1.00 57.39 168 ASP A CA 1
ATOM 1060 C C . ASP A 1 168 ? 12.184 31.075 127.906 1.00 52.54 168 ASP A C 1
ATOM 1061 O O . ASP A 1 168 ? 12.505 29.959 128.311 1.00 50.16 168 ASP A O 1
ATOM 1066 N N . VAL A 1 169 ? 11.544 31.276 126.750 1.00 50.46 169 VAL A N 1
ATOM 1067 C CA . VAL A 1 169 ? 11.146 30.127 125.968 1.00 48.65 169 VAL A CA 1
ATOM 1068 C C . VAL A 1 169 ? 12.401 29.403 125.468 1.00 47.75 169 VAL A C 1
ATOM 1069 O O . VAL A 1 169 ? 12.410 28.184 125.380 1.00 45.27 169 VAL A O 1
ATOM 1073 N N . ARG A 1 170 ? 13.481 30.130 125.161 1.00 49.68 170 ARG A N 1
ATOM 1074 C CA . ARG A 1 170 ? 14.646 29.480 124.583 1.00 49.78 170 ARG A CA 1
ATOM 1075 C C . ARG A 1 170 ? 15.384 28.676 125.653 1.00 49.28 170 ARG A C 1
ATOM 1076 O O . ARG A 1 170 ? 15.783 27.540 125.418 1.00 48.33 170 ARG A O 1
ATOM 1084 N N . ASN A 1 171 ? 15.534 29.279 126.829 1.00 51.51 171 ASN A N 1
ATOM 1085 C CA . ASN A 1 171 ? 16.221 28.685 127.961 1.00 54.06 171 ASN A CA 1
ATOM 1086 C C . ASN A 1 171 ? 15.579 27.350 128.340 1.00 53.23 171 ASN A C 1
ATOM 1087 O O . ASN A 1 171 ? 16.255 26.330 128.524 1.00 49.96 171 ASN A O 1
ATOM 1092 N N . ARG A 1 172 ? 14.245 27.388 128.437 1.00 53.23 172 ARG A N 1
ATOM 1093 C CA . ARG A 1 172 ? 13.454 26.293 128.968 1.00 52.70 172 ARG A CA 1
ATOM 1094 C C . ARG A 1 172 ? 13.422 25.125 127.996 1.00 48.18 172 ARG A C 1
ATOM 1095 O O . ARG A 1 172 ? 13.289 23.979 128.419 1.00 50.71 172 ARG A O 1
ATOM 1103 N N . PHE A 1 173 ? 13.513 25.448 126.698 1.00 47.16 173 PHE A N 1
ATOM 1104 C CA . PHE A 1 173 ? 13.670 24.464 125.637 1.00 44.19 173 PHE A CA 1
ATOM 1105 C C . PHE A 1 173 ? 15.032 23.781 125.767 1.00 43.80 173 PHE A C 1
ATOM 1106 O O . PHE A 1 173 ? 15.121 22.558 125.710 1.00 42.01 173 PHE A O 1
ATOM 1114 N N . GLU A 1 174 ? 16.098 24.570 125.944 1.00 47.43 174 GLU A N 1
ATOM 1115 C CA . GLU A 1 174 ? 17.449 24.030 126.009 1.00 48.00 174 GLU A CA 1
ATOM 1116 C C . GLU A 1 174 ? 17.622 23.147 127.236 1.00 47.33 174 GLU A C 1
ATOM 1117 O O . GLU A 1 174 ? 18.373 22.186 127.180 1.00 48.59 174 GLU A O 1
ATOM 1123 N N . ILE A 1 175 ? 16.943 23.491 128.333 1.00 46.55 175 ILE A N 1
ATOM 1124 C CA . ILE A 1 175 ? 16.995 22.701 129.551 1.00 48.45 175 ILE A CA 1
ATOM 1125 C C . ILE A 1 175 ? 16.321 21.345 129.344 1.00 46.53 175 ILE A C 1
ATOM 1126 O O . ILE A 1 175 ? 16.877 20.326 129.759 1.00 46.59 175 ILE A O 1
ATOM 1131 N N . LEU A 1 176 ? 15.146 21.333 128.698 1.00 41.58 176 LEU A N 1
ATOM 1132 C CA . LEU A 1 176 ? 14.441 20.091 128.422 1.00 39.97 176 LEU A CA 1
ATOM 1133 C C . LEU A 1 176 ? 15.259 19.182 127.512 1.00 39.06 176 LEU A C 1
ATOM 1134 O O . LEU A 1 176 ? 15.325 17.965 127.725 1.00 36.17 176 LEU A O 1
ATOM 1139 N N . ASP A 1 177 ? 15.845 19.773 126.470 1.00 39.29 177 ASP A N 1
ATOM 1140 C CA . ASP A 1 177 ? 16.585 18.962 125.527 1.00 39.34 177 ASP A CA 1
ATOM 1141 C C . ASP A 1 177 ? 17.740 18.254 126.242 1.00 40.93 177 ASP A C 1
ATOM 1142 O O . ASP A 1 177 ? 17.969 17.063 126.017 1.00 39.78 177 ASP A O 1
ATOM 1147 N N . SER A 1 178 ? 18.487 18.976 127.089 1.00 42.53 178 SER A N 1
ATOM 1148 C CA . SER A 1 178 ? 19.623 18.346 127.742 1.00 46.31 178 SER A CA 1
ATOM 1149 C C . SER A 1 178 ? 19.173 17.397 128.863 1.00 47.17 178 SER A C 1
ATOM 1150 O O . SER A 1 178 ? 19.890 16.447 129.165 1.00 48.55 178 SER A O 1
ATOM 1153 N N . LEU A 1 179 ? 17.977 17.597 129.441 1.00 46.62 179 LEU A N 1
ATOM 1154 C CA . LEU A 1 179 ? 17.429 16.637 130.398 1.00 46.20 179 LEU A CA 1
ATOM 1155 C C . LEU A 1 179 ? 17.018 15.340 129.695 1.00 42.34 179 LEU A C 1
ATOM 1156 O O . LEU A 1 179 ? 17.273 14.254 130.214 1.00 40.44 179 LEU A O 1
ATOM 1161 N N . PHE A 1 180 ? 16.365 15.440 128.530 1.00 40.63 180 PHE A N 1
ATOM 1162 C CA . PHE A 1 180 ? 16.080 14.249 127.736 1.00 40.13 180 PHE A CA 1
ATOM 1163 C C . PHE A 1 180 ? 17.375 13.489 127.433 1.00 41.31 180 PHE A C 1
ATOM 1164 O O . PHE A 1 180 ? 17.455 12.280 127.630 1.00 41.78 180 PHE A O 1
ATOM 1172 N N . THR A 1 181 ? 18.411 14.198 126.984 1.00 44.05 181 THR A N 1
ATOM 1173 C CA . THR A 1 181 ? 19.652 13.547 126.594 1.00 45.08 181 THR A CA 1
ATOM 1174 C C . THR A 1 181 ? 20.251 12.839 127.802 1.00 44.30 181 THR A C 1
ATOM 1175 O O . THR A 1 181 ? 20.834 11.773 127.671 1.00 44.79 181 THR A O 1
ATOM 1179 N N . GLN A 1 182 ? 20.102 13.430 128.987 1.00 45.98 182 GLN A N 1
ATOM 1180 C CA . GLN A 1 182 ? 20.669 12.829 130.183 1.00 47.92 182 GLN A CA 1
ATOM 1181 C C . GLN A 1 182 ? 19.887 11.575 130.567 1.00 45.39 182 GLN A C 1
ATOM 1182 O O . GLN A 1 182 ? 20.496 10.631 131.057 1.00 45.15 182 GLN A O 1
ATOM 1188 N N . TYR A 1 183 ? 18.556 11.586 130.379 1.00 43.06 183 TYR A N 1
ATOM 1189 C CA . TYR A 1 183 ? 17.683 10.651 131.079 1.00 42.65 183 TYR A CA 1
ATOM 1190 C C . TYR A 1 183 ? 17.308 9.457 130.194 1.00 41.73 183 TYR A C 1
ATOM 1191 O O . TYR A 1 183 ? 17.025 8.378 130.717 1.00 44.85 183 TYR A O 1
ATOM 1200 N N . MET A 1 184 ? 17.294 9.619 128.868 1.00 39.68 184 MET A N 1
ATOM 1201 C CA . MET A 1 184 ? 16.849 8.534 127.998 1.00 39.29 184 MET A CA 1
ATOM 1202 C C . MET A 1 184 ? 17.545 7.208 128.325 1.00 39.85 184 MET A C 1
ATOM 1203 O O . MET A 1 184 ? 16.893 6.172 128.306 1.00 41.53 184 MET A O 1
ATOM 1208 N N . PRO A 1 185 ? 18.861 7.140 128.633 1.00 39.83 185 PRO A N 1
ATOM 1209 C CA . PRO A 1 185 ? 19.459 5.870 129.044 1.00 40.09 185 PRO A CA 1
ATOM 1210 C C . PRO A 1 185 ? 18.829 5.248 130.292 1.00 40.90 185 PRO A C 1
ATOM 1211 O O . PRO A 1 185 ? 18.812 4.021 130.420 1.00 42.27 185 PRO A O 1
ATOM 1215 N N . SER A 1 186 ? 18.324 6.092 131.202 1.00 40.48 186 SER A N 1
ATOM 1216 C CA . SER A 1 186 ? 17.617 5.633 132.387 1.00 40.74 186 SER A CA 1
ATOM 1217 C C . SER A 1 186 ? 16.406 4.769 132.041 1.00 40.05 186 SER A C 1
ATOM 1218 O O . SER A 1 186 ? 15.954 4.021 132.894 1.00 40.68 186 SER A O 1
ATOM 1221 N N . PHE A 1 187 ? 15.867 4.888 130.817 1.00 38.86 187 PHE A N 1
ATOM 1222 C CA . PHE A 1 187 ? 14.640 4.194 130.448 1.00 37.31 187 PHE A CA 1
ATOM 1223 C C . PHE A 1 187 ? 14.931 3.036 129.488 1.00 37.46 187 PHE A C 1
ATOM 1224 O O . PHE A 1 187 ? 14.010 2.464 128.900 1.00 35.79 187 PHE A O 1
ATOM 1232 N N . ARG A 1 188 ? 16.202 2.671 129.330 1.00 39.48 188 ARG A N 1
ATOM 1233 C CA . ARG A 1 188 ? 16.535 1.454 128.606 1.00 41.49 188 ARG A CA 1
ATOM 1234 C C . ARG A 1 188 ? 17.693 0.746 129.302 1.00 42.45 188 ARG A C 1
ATOM 1235 O O . ARG A 1 188 ? 18.624 0.285 128.651 1.00 42.79 188 ARG A O 1
ATOM 1243 N N . VAL A 1 189 ? 17.598 0.661 130.631 1.00 43.04 189 VAL A N 1
ATOM 1244 C CA . VAL A 1 189 ? 18.618 0.031 131.453 1.00 46.80 189 VAL A CA 1
ATOM 1245 C C . VAL A 1 189 ? 18.715 -1.446 131.086 1.00 46.32 189 VAL A C 1
ATOM 1246 O O . VAL A 1 189 ? 17.722 -2.173 131.085 1.00 41.48 189 VAL A O 1
ATOM 1250 N N . THR A 1 190 ? 19.930 -1.894 130.770 1.00 49.57 190 THR A N 1
ATOM 1251 C CA . THR A 1 190 ? 20.046 -3.211 130.167 1.00 52.60 190 THR A CA 1
ATOM 1252 C C . THR A 1 190 ? 19.697 -4.280 131.217 1.00 51.84 190 THR A C 1
ATOM 1253 O O . THR A 1 190 ? 20.027 -4.122 132.396 1.00 51.01 190 THR A O 1
ATOM 1257 N N . ASN A 1 191 ? 18.974 -5.317 130.731 1.00 51.29 191 ASN A N 1
ATOM 1258 C CA . ASN A 1 191 ? 18.211 -6.314 131.485 1.00 52.86 191 ASN A CA 1
ATOM 1259 C C . ASN A 1 191 ? 16.722 -5.967 131.602 1.00 46.70 191 ASN A C 1
ATOM 1260 O O . ASN A 1 191 ? 15.941 -6.867 131.899 1.00 43.94 191 ASN A O 1
ATOM 1265 N N . PHE A 1 192 ? 16.342 -4.683 131.438 1.00 43.65 192 PHE A N 1
ATOM 1266 C CA . PHE A 1 192 ? 15.027 -4.172 131.829 1.00 39.17 192 PHE A CA 1
ATOM 1267 C C . PHE A 1 192 ? 14.409 -3.372 130.693 1.00 35.61 192 PHE A C 1
ATOM 1268 O O . PHE A 1 192 ? 13.519 -2.538 130.898 1.00 33.50 192 PHE A O 1
ATOM 1276 N N . GLU A 1 193 ? 14.876 -3.671 129.480 1.00 35.06 193 GLU A N 1
ATOM 1277 C CA . GLU A 1 193 ? 14.478 -2.924 128.311 1.00 33.23 193 GLU A CA 1
ATOM 1278 C C . GLU A 1 193 ? 12.975 -3.094 128.102 1.00 30.90 193 GLU A C 1
ATOM 1279 O O . GLU A 1 193 ? 12.296 -2.131 127.761 1.00 31.08 193 GLU A O 1
ATOM 1285 N N . VAL A 1 194 ? 12.449 -4.300 128.319 1.00 31.04 194 VAL A N 1
ATOM 1286 C CA . VAL A 1 194 ? 11.052 -4.587 128.017 1.00 30.95 194 VAL A CA 1
ATOM 1287 C C . VAL A 1 194 ? 10.125 -3.926 129.040 1.00 30.70 194 VAL A C 1
ATOM 1288 O O . VAL A 1 194 ? 9.158 -3.238 128.683 1.00 28.48 194 VAL A O 1
ATOM 1292 N N . PRO A 1 195 ? 10.336 -4.131 130.355 1.00 32.62 195 PRO A N 1
ATOM 1293 C CA . PRO A 1 195 ? 9.453 -3.513 131.343 1.00 33.79 195 PRO A CA 1
ATOM 1294 C C . PRO A 1 195 ? 9.442 -1.985 131.293 1.00 33.30 195 PRO A C 1
ATOM 1295 O O . PRO A 1 195 ? 8.451 -1.368 131.700 1.00 32.31 195 PRO A O 1
ATOM 1299 N N . PHE A 1 196 ? 10.522 -1.396 130.746 1.00 33.69 196 PHE A N 1
ATOM 1300 C CA . PHE A 1 196 ? 10.632 0.053 130.607 1.00 32.46 196 PHE A CA 1
ATOM 1301 C C . PHE A 1 196 ? 9.989 0.568 129.315 1.00 32.03 196 PHE A C 1
ATOM 1302 O O . PHE A 1 196 ? 9.942 1.782 129.109 1.00 31.15 196 PHE A O 1
ATOM 1310 N N . LEU A 1 197 ? 9.455 -0.324 128.467 1.00 30.89 197 LEU A N 1
ATOM 1311 C CA . LEU A 1 197 ? 9.237 0.003 127.067 1.00 29.72 197 LEU A CA 1
ATOM 1312 C C . LEU A 1 197 ? 8.201 1.109 126.883 1.00 29.58 197 LEU A C 1
ATOM 1313 O O . LEU A 1 197 ? 8.351 1.965 125.991 1.00 28.53 197 LEU A O 1
ATOM 1318 N N . THR A 1 198 ? 7.125 1.064 127.680 1.00 29.04 198 THR A N 1
ATOM 1319 C CA . THR A 1 198 ? 6.058 2.045 127.540 1.00 30.71 198 THR A CA 1
ATOM 1320 C C . THR A 1 198 ? 6.552 3.421 127.984 1.00 31.30 198 THR A C 1
ATOM 1321 O O . THR A 1 198 ? 6.199 4.432 127.356 1.00 32.03 198 THR A O 1
ATOM 1325 N N . VAL A 1 199 ? 7.337 3.431 129.070 1.00 31.41 199 VAL A N 1
ATOM 1326 C CA . VAL A 1 199 ? 7.945 4.637 129.596 1.00 32.69 199 VAL A CA 1
ATOM 1327 C C . VAL A 1 199 ? 8.844 5.222 128.517 1.00 33.38 199 VAL A C 1
ATOM 1328 O O . VAL A 1 199 ? 8.748 6.410 128.193 1.00 31.82 199 VAL A O 1
ATOM 1332 N N . TYR A 1 200 ? 9.703 4.354 127.972 1.00 31.21 200 TYR A N 1
ATOM 1333 C CA . TYR A 1 200 ? 10.689 4.772 126.992 1.00 30.09 200 TYR A CA 1
ATOM 1334 C C . TYR A 1 200 ? 9.979 5.405 125.800 1.00 30.17 200 TYR A C 1
ATOM 1335 O O . TYR A 1 200 ? 10.416 6.440 125.282 1.00 28.27 200 TYR A O 1
ATOM 1344 N N . THR A 1 201 ? 8.918 4.728 125.346 1.00 28.11 201 THR A N 1
ATOM 1345 C CA . THR A 1 201 ? 8.183 5.180 124.176 1.00 27.72 201 THR A CA 1
ATOM 1346 C C . THR A 1 201 ? 7.618 6.573 124.430 1.00 28.91 201 THR A C 1
ATOM 1347 O O . THR A 1 201 ? 7.743 7.442 123.577 1.00 32.06 201 THR A O 1
ATOM 1351 N N . MET A 1 202 ? 6.966 6.779 125.578 1.00 28.50 202 MET A N 1
ATOM 1352 C CA . MET A 1 202 ? 6.245 8.020 125.804 1.00 26.77 202 MET A CA 1
ATOM 1353 C C . MET A 1 202 ? 7.236 9.170 125.995 1.00 28.22 202 MET A C 1
ATOM 1354 O O . MET A 1 202 ? 6.979 10.302 125.589 1.00 28.71 202 MET A O 1
ATOM 1359 N N . ALA A 1 203 ? 8.396 8.873 126.580 1.00 28.57 203 ALA A N 1
ATOM 1360 C CA . ALA A 1 203 ? 9.431 9.877 126.757 1.00 30.53 203 ALA A CA 1
ATOM 1361 C C . ALA A 1 203 ? 10.054 10.233 125.414 1.00 29.13 203 ALA A C 1
ATOM 1362 O O . ALA A 1 203 ? 10.263 11.410 125.139 1.00 29.76 203 ALA A O 1
ATOM 1364 N N . ALA A 1 204 ? 10.327 9.225 124.578 1.00 27.21 204 ALA A N 1
ATOM 1365 C CA . ALA A 1 204 ? 10.948 9.486 123.294 1.00 28.25 204 ALA A CA 1
ATOM 1366 C C . ALA A 1 204 ? 10.028 10.371 122.455 1.00 30.12 204 ALA A C 1
ATOM 1367 O O . ALA A 1 204 ? 10.496 11.241 121.704 1.00 32.05 204 ALA A O 1
ATOM 1369 N N . ASN A 1 205 ? 8.718 10.144 122.614 1.00 27.13 205 ASN A N 1
ATOM 1370 C CA . ASN A 1 205 ? 7.709 10.893 121.888 1.00 28.08 205 ASN A CA 1
ATOM 1371 C C . ASN A 1 205 ? 7.803 12.369 122.270 1.00 29.02 205 ASN A C 1
ATOM 1372 O O . ASN A 1 205 ? 7.808 13.232 121.393 1.00 30.83 205 ASN A O 1
ATOM 1377 N N . LEU A 1 206 ? 7.890 12.663 123.573 1.00 29.63 206 LEU A N 1
ATOM 1378 C CA . LEU A 1 206 ? 8.000 14.045 123.987 1.00 31.26 206 LEU A CA 1
ATOM 1379 C C . LEU A 1 206 ? 9.279 14.653 123.419 1.00 32.55 206 LEU A C 1
ATOM 1380 O O . LEU A 1 206 ? 9.251 15.808 122.989 1.00 35.33 206 LEU A O 1
ATOM 1385 N N . HIS A 1 207 ? 10.383 13.883 123.382 1.00 31.08 207 HIS A N 1
ATOM 1386 C CA . HIS A 1 207 ? 11.654 14.410 122.910 1.00 29.47 207 HIS A CA 1
ATOM 1387 C C . HIS A 1 207 ? 11.585 14.794 121.434 1.00 30.20 207 HIS A C 1
ATOM 1388 O O . HIS A 1 207 ? 12.177 15.806 121.025 1.00 29.55 207 HIS A O 1
ATOM 1395 N N . LEU A 1 208 ? 10.894 13.971 120.634 1.00 28.21 208 LEU A N 1
ATOM 1396 C CA . LEU A 1 208 ? 10.775 14.275 119.215 1.00 29.19 208 LEU A CA 1
ATOM 1397 C C . LEU A 1 208 ? 9.889 15.497 118.979 1.00 31.03 208 LEU A C 1
ATOM 1398 O O . LEU A 1 208 ? 10.202 16.312 118.107 1.00 32.31 208 LEU A O 1
ATOM 1403 N N . LEU A 1 209 ? 8.801 15.633 119.755 1.00 30.20 209 LEU A N 1
ATOM 1404 C CA . LEU A 1 209 ? 7.968 16.827 119.688 1.00 30.03 209 LEU A CA 1
ATOM 1405 C C . LEU A 1 209 ? 8.765 18.091 120.048 1.00 31.42 209 LEU A C 1
ATOM 1406 O O . LEU A 1 209 ? 8.571 19.134 119.426 1.00 31.05 209 LEU A O 1
ATOM 1411 N N . LEU A 1 210 ? 9.656 17.986 121.052 1.00 31.47 210 LEU A N 1
ATOM 1412 C CA . LEU A 1 210 ? 10.496 19.081 121.513 1.00 31.77 210 LEU A CA 1
ATOM 1413 C C . LEU A 1 210 ? 11.375 19.582 120.367 1.00 33.21 210 LEU A C 1
ATOM 1414 O O . LEU A 1 210 ? 11.417 20.785 120.083 1.00 33.42 210 LEU A O 1
ATOM 1419 N N . LEU A 1 211 ? 12.071 18.657 119.711 1.00 31.73 211 LEU A N 1
ATOM 1420 C CA . LEU A 1 211 ? 12.935 19.025 118.609 1.00 33.13 211 LEU A CA 1
ATOM 1421 C C . LEU A 1 211 ? 12.149 19.642 117.451 1.00 33.76 211 LEU A C 1
ATOM 1422 O O . LEU A 1 211 ? 12.643 20.584 116.811 1.00 33.09 211 LEU A O 1
ATOM 1427 N N . ARG A 1 212 ? 10.940 19.113 117.196 1.00 33.35 212 ARG A N 1
ATOM 1428 C CA . ARG A 1 212 ? 10.052 19.645 116.169 1.00 33.86 212 ARG A CA 1
ATOM 1429 C C . ARG A 1 212 ? 9.839 21.138 116.408 1.00 34.50 212 ARG A C 1
ATOM 1430 O O . ARG A 1 212 ? 9.870 21.913 115.462 1.00 34.36 212 ARG A O 1
ATOM 1438 N N . ASP A 1 213 ? 9.652 21.531 117.675 1.00 34.46 213 ASP A N 1
ATOM 1439 C CA . ASP A 1 213 ? 9.389 22.926 118.015 1.00 36.01 213 ASP A CA 1
ATOM 1440 C C . ASP A 1 213 ? 10.537 23.808 117.536 1.00 36.45 213 ASP A C 1
ATOM 1441 O O . ASP A 1 213 ? 10.302 24.912 117.054 1.00 36.14 213 ASP A O 1
ATOM 1446 N N . ALA A 1 214 ? 11.772 23.310 117.705 1.00 36.46 214 ALA A N 1
ATOM 1447 C CA . ALA A 1 214 ? 12.961 24.047 117.314 1.00 39.29 214 ALA A CA 1
ATOM 1448 C C . ALA A 1 214 ? 12.911 24.338 115.825 1.00 39.44 214 ALA A C 1
ATOM 1449 O O . ALA A 1 214 ? 13.280 25.435 115.400 1.00 40.32 214 ALA A O 1
ATOM 1451 N N . SER A 1 215 ? 12.442 23.366 115.039 1.00 37.79 215 SER A N 1
ATOM 1452 C CA . SER A 1 215 ? 12.522 23.539 113.602 1.00 41.24 215 SER A CA 1
ATOM 1453 C C . SER A 1 215 ? 11.378 24.434 113.106 1.00 41.88 215 SER A C 1
ATOM 1454 O O . SER A 1 215 ? 11.526 25.075 112.063 1.00 46.30 215 SER A O 1
ATOM 1457 N N . ILE A 1 216 ? 10.288 24.601 113.872 1.00 40.48 216 ILE A N 1
ATOM 1458 C CA . ILE A 1 216 ? 9.265 25.521 113.405 1.00 42.91 216 ILE A CA 1
ATOM 1459 C C . ILE A 1 216 ? 9.394 26.892 114.052 1.00 40.79 216 ILE A C 1
ATOM 1460 O O . ILE A 1 216 ? 9.079 27.860 113.385 1.00 42.95 216 ILE A O 1
ATOM 1465 N N . PHE A 1 217 ? 9.896 26.999 115.287 1.00 39.17 217 PHE A N 1
ATOM 1466 C CA . PHE A 1 217 ? 9.908 28.290 115.965 1.00 42.96 217 PHE A CA 1
ATOM 1467 C C . PHE A 1 217 ? 11.320 28.872 116.036 1.00 43.86 217 PHE A C 1
ATOM 1468 O O . PHE A 1 217 ? 11.506 30.003 116.520 1.00 44.19 217 PHE A O 1
ATOM 1476 N N . GLY A 1 218 ? 12.290 28.121 115.507 1.00 40.99 218 GLY A N 1
ATOM 1477 C CA . GLY A 1 218 ? 13.694 28.435 115.691 1.00 42.09 218 GLY A CA 1
ATOM 1478 C C . GLY A 1 218 ? 14.087 29.794 115.119 1.00 44.74 218 GLY A C 1
ATOM 1479 O O . GLY A 1 218 ? 14.820 30.533 115.772 1.00 46.43 218 GLY A O 1
ATOM 1480 N N . GLU A 1 219 ? 13.618 30.120 113.906 1.00 46.82 219 GLU A N 1
ATOM 1481 C CA . GLU A 1 219 ? 14.014 31.366 113.272 1.00 49.08 219 GLU A CA 1
ATOM 1482 C C . GLU A 1 219 ? 13.554 32.543 114.133 1.00 48.61 219 GLU A C 1
ATOM 1483 O O . GLU A 1 219 ? 14.311 33.480 114.321 1.00 49.62 219 GLU A O 1
ATOM 1489 N N . GLU A 1 220 ? 12.350 32.460 114.709 1.00 48.38 220 GLU A N 1
ATOM 1490 C CA . GLU A 1 220 ? 11.775 33.539 115.499 1.00 50.04 220 GLU A CA 1
ATOM 1491 C C . GLU A 1 220 ? 12.412 33.650 116.883 1.00 49.09 220 GLU A C 1
ATOM 1492 O O . GLU A 1 220 ? 12.373 34.723 117.478 1.00 52.98 220 GLU A O 1
ATOM 1498 N N . TRP A 1 221 ? 12.976 32.559 117.424 1.00 46.98 221 TRP A N 1
ATOM 1499 C CA . TRP A 1 221 ? 13.668 32.616 118.709 1.00 45.91 221 TRP A CA 1
ATOM 1500 C C . TRP A 1 221 ? 15.099 33.151 118.541 1.00 47.35 221 TRP A C 1
ATOM 1501 O O . TRP A 1 221 ? 15.788 33.425 119.519 1.00 48.36 221 TRP A O 1
ATOM 1512 N N . GLY A 1 222 ? 15.555 33.274 117.288 1.00 47.13 222 GLY A N 1
ATOM 1513 C CA . GLY A 1 222 ? 16.844 33.858 116.969 1.00 48.73 222 GLY A CA 1
ATOM 1514 C C . GLY A 1 222 ? 17.913 32.792 116.731 1.00 48.60 222 GLY A C 1
ATOM 1515 O O . GLY A 1 222 ? 19.101 33.098 116.736 1.00 49.38 222 GLY A O 1
ATOM 1516 N N . LEU A 1 223 ? 17.505 31.538 116.521 1.00 47.53 223 LEU A N 1
ATOM 1517 C CA . LEU A 1 223 ? 18.478 30.496 116.246 1.00 48.20 223 LEU A CA 1
ATOM 1518 C C . LEU A 1 223 ? 19.098 30.699 114.862 1.00 50.23 223 LEU A C 1
ATOM 1519 O O . LEU A 1 223 ? 18.441 31.099 113.899 1.00 48.51 223 LEU A O 1
ATOM 1524 N N . SER A 1 224 ? 20.400 30.413 114.823 1.00 52.89 224 SER A N 1
ATOM 1525 C CA . SER A 1 224 ? 21.197 30.375 113.615 1.00 54.78 224 SER A CA 1
ATOM 1526 C C . SER A 1 224 ? 20.646 29.304 112.678 1.00 53.48 224 SER A C 1
ATOM 1527 O O . SER A 1 224 ? 20.116 28.299 113.161 1.00 50.03 224 SER A O 1
ATOM 1530 N N . THR A 1 225 ? 20.803 29.516 111.360 1.00 52.80 225 THR A N 1
ATOM 1531 C CA . THR A 1 225 ? 20.477 28.514 110.354 1.00 52.89 225 THR A CA 1
ATOM 1532 C C . THR A 1 225 ? 21.129 27.169 110.684 1.00 51.52 225 THR A C 1
ATOM 1533 O O . THR A 1 225 ? 20.453 26.134 110.634 1.00 48.65 225 THR A O 1
ATOM 1537 N N . SER A 1 226 ? 22.433 27.193 111.008 1.00 53.14 226 SER A N 1
ATOM 1538 C CA . SER A 1 226 ? 23.178 25.973 111.289 1.00 53.85 226 SER A CA 1
ATOM 1539 C C . SER A 1 226 ? 22.703 25.326 112.585 1.00 52.20 226 SER A C 1
ATOM 1540 O O . SER A 1 226 ? 22.606 24.103 112.627 1.00 55.78 226 SER A O 1
ATOM 1543 N N . THR A 1 227 ? 22.395 26.126 113.617 1.00 51.25 227 THR A N 1
ATOM 1544 C CA . THR A 1 227 ? 21.856 25.591 114.863 1.00 49.03 227 THR A CA 1
ATOM 1545 C C . THR A 1 227 ? 20.560 24.807 114.572 1.00 47.61 227 THR A C 1
ATOM 1546 O O . THR A 1 227 ? 20.423 23.689 115.058 1.00 45.70 227 THR A O 1
ATOM 1550 N N . ILE A 1 228 ? 19.657 25.347 113.725 1.00 46.54 228 ILE A N 1
ATOM 1551 C CA . ILE A 1 228 ? 18.395 24.702 113.375 1.00 44.79 228 ILE A CA 1
ATOM 1552 C C . ILE A 1 228 ? 18.683 23.396 112.639 1.00 44.19 228 ILE A C 1
ATOM 1553 O O . ILE A 1 228 ? 18.034 22.383 112.902 1.00 39.77 228 ILE A O 1
ATOM 1558 N N . ASN A 1 229 ? 19.622 23.449 111.681 1.00 45.97 229 ASN A N 1
ATOM 1559 C CA . ASN A 1 229 ? 20.008 22.265 110.923 1.00 46.98 229 ASN A CA 1
ATOM 1560 C C . ASN A 1 229 ? 20.561 21.165 111.829 1.00 46.45 229 ASN A C 1
ATOM 1561 O O . ASN A 1 229 ? 20.225 19.999 111.635 1.00 47.68 229 ASN A O 1
ATOM 1566 N N . ASN A 1 230 ? 21.405 21.518 112.806 1.00 46.33 230 ASN A N 1
ATOM 1567 C CA . ASN A 1 230 ? 21.916 20.521 113.731 1.00 47.31 230 ASN A CA 1
ATOM 1568 C C . ASN A 1 230 ? 20.740 19.848 114.441 1.00 43.27 230 ASN A C 1
ATOM 1569 O O . ASN A 1 230 ? 20.678 18.623 114.507 1.00 41.77 230 ASN A O 1
ATOM 1574 N N . TYR A 1 231 ? 19.807 20.646 114.965 1.00 40.99 231 TYR A N 1
ATOM 1575 C CA . TYR A 1 231 ? 18.640 20.099 115.643 1.00 39.97 231 TYR A CA 1
ATOM 1576 C C . TYR A 1 231 ? 17.845 19.168 114.719 1.00 36.71 231 TYR A C 1
ATOM 1577 O O . TYR A 1 231 ? 17.402 18.086 115.110 1.00 36.88 231 TYR A O 1
ATOM 1586 N N . TYR A 1 232 ? 17.619 19.600 113.487 1.00 36.91 232 TYR A N 1
ATOM 1587 C CA . TYR A 1 232 ? 16.800 18.821 112.584 1.00 35.68 232 TYR A CA 1
ATOM 1588 C C . TYR A 1 232 ? 17.507 17.500 112.274 1.00 36.65 232 TYR A C 1
ATOM 1589 O O . TYR A 1 232 ? 16.853 16.458 112.231 1.00 36.29 232 TYR A O 1
ATOM 1598 N N . ASN A 1 233 ? 18.833 17.542 112.089 1.00 38.16 233 ASN A N 1
ATOM 1599 C CA . ASN A 1 233 ? 19.628 16.340 111.870 1.00 40.43 233 ASN A CA 1
ATOM 1600 C C . ASN A 1 233 ? 19.571 15.402 113.075 1.00 39.16 233 ASN A C 1
ATOM 1601 O O . ASN A 1 233 ? 19.451 14.183 112.915 1.00 38.58 233 ASN A O 1
ATOM 1606 N N . ARG A 1 234 ? 19.646 15.967 114.279 1.00 38.64 234 ARG A N 1
ATOM 1607 C CA . ARG A 1 234 ? 19.528 15.163 115.485 1.00 38.21 234 ARG A CA 1
ATOM 1608 C C . ARG A 1 234 ? 18.150 14.527 115.513 1.00 35.46 234 ARG A C 1
ATOM 1609 O O . ARG A 1 234 ? 18.047 13.341 115.803 1.00 33.59 234 ARG A O 1
ATOM 1617 N N . GLN A 1 235 ? 17.108 15.309 115.191 1.00 34.99 235 GLN A N 1
ATOM 1618 C CA . GLN A 1 235 ? 15.735 14.812 115.242 1.00 33.30 235 GLN A CA 1
ATOM 1619 C C . GLN A 1 235 ? 15.572 13.574 114.359 1.00 32.86 235 GLN A C 1
ATOM 1620 O O . GLN A 1 235 ? 14.926 12.618 114.772 1.00 34.07 235 GLN A O 1
ATOM 1626 N N . MET A 1 236 ? 16.148 13.581 113.145 1.00 35.13 236 MET A N 1
ATOM 1627 C CA . MET A 1 236 ? 15.956 12.496 112.178 1.00 36.05 236 MET A CA 1
ATOM 1628 C C . MET A 1 236 ? 16.771 11.266 112.579 1.00 36.53 236 MET A C 1
ATOM 1629 O O . MET A 1 236 ? 16.275 10.152 112.422 1.00 38.08 236 MET A O 1
ATOM 1634 N N . LYS A 1 237 ? 17.988 11.467 113.105 1.00 37.03 237 LYS A N 1
ATOM 1635 C CA . LYS A 1 237 ? 18.770 10.374 113.671 1.00 41.09 237 LYS A CA 1
ATOM 1636 C C . LYS A 1 237 ? 17.987 9.736 114.820 1.00 37.52 237 LYS A C 1
ATOM 1637 O O . LYS A 1 237 ? 17.863 8.510 114.888 1.00 37.66 237 LYS A O 1
ATOM 1643 N N . LEU A 1 238 ? 17.449 10.575 115.711 1.00 33.83 238 LEU A N 1
ATOM 1644 C CA . LEU A 1 238 ? 16.785 10.081 116.904 1.00 33.08 238 LEU A CA 1
ATOM 1645 C C . LEU A 1 238 ? 15.461 9.393 116.556 1.00 33.95 238 LEU A C 1
ATOM 1646 O O . LEU A 1 238 ? 15.098 8.419 117.224 1.00 34.29 238 LEU A O 1
ATOM 1651 N N . THR A 1 239 ? 14.745 9.866 115.518 1.00 32.66 239 THR A N 1
ATOM 1652 C CA . THR A 1 239 ? 13.522 9.200 115.086 1.00 30.35 239 THR A CA 1
ATOM 1653 C C . THR A 1 239 ? 13.821 7.723 114.771 1.00 31.00 239 THR A C 1
ATOM 1654 O O . THR A 1 239 ? 13.052 6.837 115.146 1.00 30.75 239 THR A O 1
ATOM 1658 N N . ALA A 1 240 ? 14.969 7.450 114.119 1.00 30.76 240 ALA A N 1
ATOM 1659 C CA . ALA A 1 240 ? 15.378 6.100 113.750 1.00 31.57 240 ALA A CA 1
ATOM 1660 C C . ALA A 1 240 ? 15.796 5.276 114.977 1.00 33.89 240 ALA A C 1
ATOM 1661 O O . ALA A 1 240 ? 15.351 4.125 115.148 1.00 29.15 240 ALA A O 1
ATOM 1663 N N . GLU A 1 241 ? 16.672 5.862 115.823 1.00 32.99 241 GLU A N 1
ATOM 1664 C CA . GLU A 1 241 ? 17.151 5.167 117.012 1.00 33.17 241 GLU A CA 1
ATOM 1665 C C . GLU A 1 241 ? 15.962 4.728 117.870 1.00 29.32 241 GLU A C 1
ATOM 1666 O O . GLU A 1 241 ? 15.840 3.550 118.167 1.00 28.54 241 GLU A O 1
ATOM 1672 N N . TYR A 1 242 ? 15.063 5.657 118.202 1.00 27.88 242 TYR A N 1
ATOM 1673 C CA . TYR A 1 242 ? 13.965 5.407 119.122 1.00 26.72 242 TYR A CA 1
ATOM 1674 C C . TYR A 1 242 ? 12.959 4.424 118.528 1.00 28.35 242 TYR A C 1
ATOM 1675 O O . TYR A 1 242 ? 12.486 3.514 119.226 1.00 28.37 242 TYR A O 1
ATOM 1684 N N . SER A 1 243 ? 12.655 4.583 117.229 1.00 27.64 243 SER A N 1
ATOM 1685 C CA . SER A 1 243 ? 11.752 3.666 116.535 1.00 26.84 243 SER A CA 1
ATOM 1686 C C . SER A 1 243 ? 12.290 2.232 116.558 1.00 28.36 243 SER A C 1
ATOM 1687 O O . SER A 1 243 ? 11.568 1.298 116.902 1.00 30.20 243 SER A O 1
ATOM 1690 N N . ASP A 1 244 ? 13.537 2.055 116.122 1.00 28.98 244 ASP A N 1
ATOM 1691 C CA . ASP A 1 244 ? 14.172 0.745 116.019 1.00 29.28 244 ASP A CA 1
ATOM 1692 C C . ASP A 1 244 ? 14.283 0.070 117.389 1.00 28.55 244 ASP A C 1
ATOM 1693 O O . ASP A 1 244 ? 14.195 -1.142 117.478 1.00 28.73 244 ASP A O 1
ATOM 1698 N N . HIS A 1 245 ? 14.528 0.849 118.443 1.00 28.96 245 HIS A N 1
ATOM 1699 C CA . HIS A 1 245 ? 14.548 0.323 119.798 1.00 29.99 245 HIS A CA 1
ATOM 1700 C C . HIS A 1 245 ? 13.168 -0.191 120.225 1.00 30.10 245 HIS A C 1
ATOM 1701 O O . HIS A 1 245 ? 13.075 -1.269 120.804 1.00 30.07 245 HIS A O 1
ATOM 1708 N N . CYS A 1 246 ? 12.113 0.596 119.965 1.00 30.41 246 CYS A N 1
ATOM 1709 C CA . CYS A 1 246 ? 10.749 0.273 120.358 1.00 28.77 246 CYS A CA 1
ATOM 1710 C C . CYS A 1 246 ? 10.306 -1.018 119.682 1.00 29.57 246 CYS A C 1
ATOM 1711 O O . CYS A 1 246 ? 9.774 -1.923 120.321 1.00 28.55 246 CYS A O 1
ATOM 1714 N N . VAL A 1 247 ? 10.587 -1.139 118.388 1.00 29.34 247 VAL A N 1
ATOM 1715 C CA . VAL A 1 247 ? 10.167 -2.316 117.649 1.00 30.17 247 VAL A CA 1
ATOM 1716 C C . VAL A 1 247 ? 10.947 -3.584 118.028 1.00 30.01 247 VAL A C 1
ATOM 1717 O O . VAL A 1 247 ? 10.350 -4.662 118.129 1.00 28.95 247 VAL A O 1
ATOM 1721 N N . LYS A 1 248 ? 12.275 -3.456 118.158 1.00 30.68 248 LYS A N 1
ATOM 1722 C CA . LYS A 1 248 ? 13.158 -4.561 118.505 1.00 33.50 248 LYS A CA 1
ATOM 1723 C C . LYS A 1 248 ? 12.658 -5.221 119.792 1.00 32.23 248 LYS A C 1
ATOM 1724 O O . LYS A 1 248 ? 12.544 -6.454 119.868 1.00 28.47 248 LYS A O 1
ATOM 1730 N N . TRP A 1 249 ? 12.343 -4.368 120.778 1.00 29.80 249 TRP A N 1
ATOM 1731 C CA . TRP A 1 249 ? 12.110 -4.827 122.135 1.00 31.39 249 TRP A CA 1
ATOM 1732 C C . TRP A 1 249 ? 10.656 -5.260 122.308 1.00 31.57 249 TRP A C 1
ATOM 1733 O O . TRP A 1 249 ? 10.399 -6.183 123.090 1.00 30.87 249 TRP A O 1
ATOM 1744 N N . TYR A 1 250 ? 9.736 -4.660 121.523 1.00 29.92 250 TYR A N 1
ATOM 1745 C CA . TYR A 1 250 ? 8.387 -5.191 121.412 1.00 29.35 250 TYR A CA 1
ATOM 1746 C C . TYR A 1 250 ? 8.497 -6.632 120.929 1.00 29.57 250 TYR A C 1
ATOM 1747 O O . TYR A 1 250 ? 7.877 -7.524 121.493 1.00 31.05 250 TYR A O 1
ATOM 1756 N N . GLU A 1 251 ? 9.305 -6.848 119.890 1.00 30.82 251 GLU A N 1
ATOM 1757 C CA . GLU A 1 251 ? 9.399 -8.155 119.250 1.00 34.01 251 GLU A CA 1
ATOM 1758 C C . GLU A 1 251 ? 10.031 -9.153 120.213 1.00 34.80 251 GLU A C 1
ATOM 1759 O O . GLU A 1 251 ? 9.619 -10.311 120.244 1.00 33.82 251 GLU A O 1
ATOM 1765 N N . THR A 1 252 ? 11.038 -8.698 120.973 1.00 34.90 252 THR A N 1
ATOM 1766 C CA . THR A 1 252 ? 11.736 -9.575 121.892 1.00 36.09 252 THR A CA 1
ATOM 1767 C C . THR A 1 252 ? 10.801 -9.946 123.034 1.00 36.09 252 THR A C 1
ATOM 1768 O O . THR A 1 252 ? 10.742 -11.108 123.450 1.00 35.47 252 THR A O 1
ATOM 1772 N N . GLY A 1 253 ? 10.068 -8.949 123.535 1.00 33.98 253 GLY A N 1
ATOM 1773 C CA . GLY A 1 253 ? 9.138 -9.201 124.621 1.00 33.78 253 GLY A CA 1
ATOM 1774 C C . GLY A 1 253 ? 8.097 -10.234 124.194 1.00 34.96 253 GLY A C 1
ATOM 1775 O O . GLY A 1 253 ? 7.821 -11.185 124.931 1.00 33.50 253 GLY A O 1
ATOM 1776 N N . LEU A 1 254 ? 7.534 -10.039 122.989 1.00 31.72 254 LEU A N 1
ATOM 1777 C CA . LEU A 1 254 ? 6.500 -10.929 122.489 1.00 32.89 254 LEU A CA 1
ATOM 1778 C C . LEU A 1 254 ? 7.034 -12.360 122.359 1.00 36.42 254 LEU A C 1
ATOM 1779 O O . LEU A 1 254 ? 6.363 -13.299 122.811 1.00 34.36 254 LEU A O 1
ATOM 1784 N N . ALA A 1 255 ? 8.268 -12.514 121.830 1.00 36.93 255 ALA A N 1
ATOM 1785 C CA . ALA A 1 255 ? 8.863 -13.830 121.591 1.00 37.86 255 ALA A CA 1
ATOM 1786 C C . ALA A 1 255 ? 9.002 -14.630 122.884 1.00 39.20 255 ALA A C 1
ATOM 1787 O O . ALA A 1 255 ? 8.889 -15.849 122.870 1.00 43.25 255 ALA A O 1
ATOM 1789 N N . LYS A 1 256 ? 9.229 -13.940 123.997 1.00 39.46 256 LYS A N 1
ATOM 1790 C CA . LYS A 1 256 ? 9.497 -14.578 125.272 1.00 43.02 256 LYS A CA 1
ATOM 1791 C C . LYS A 1 256 ? 8.201 -15.048 125.933 1.00 41.13 256 LYS A C 1
ATOM 1792 O O . LYS A 1 256 ? 8.256 -15.799 126.893 1.00 38.31 256 LYS A O 1
ATOM 1798 N N . LEU A 1 257 ? 7.030 -14.658 125.402 1.00 40.68 257 LEU A N 1
ATOM 1799 C CA . LEU A 1 257 ? 5.754 -15.151 125.904 1.00 39.04 257 LEU A CA 1
ATOM 1800 C C . LEU A 1 257 ? 5.211 -16.289 125.054 1.00 40.21 257 LEU A C 1
ATOM 1801 O O . LEU A 1 257 ? 4.152 -16.835 125.356 1.00 43.22 257 LEU A O 1
ATOM 1806 N N . LYS A 1 258 ? 5.962 -16.680 124.032 1.00 40.88 258 LYS A N 1
ATOM 1807 C CA . LYS A 1 258 ? 5.596 -17.828 123.222 1.00 43.52 258 LYS A CA 1
ATOM 1808 C C . LYS A 1 258 ? 5.646 -19.090 124.085 1.00 41.12 258 LYS A C 1
ATOM 1809 O O . LYS A 1 258 ? 6.470 -19.224 124.980 1.00 42.15 258 LYS A O 1
ATOM 1815 N N . GLY A 1 259 ? 4.691 -19.984 123.862 1.00 40.60 259 GLY A N 1
ATOM 1816 C CA . GLY A 1 259 ? 4.517 -21.162 124.692 1.00 42.23 259 GLY A CA 1
ATOM 1817 C C . GLY A 1 259 ? 3.727 -22.210 123.923 1.00 41.39 259 GLY A C 1
ATOM 1818 O O . GLY A 1 259 ? 3.575 -22.050 122.714 1.00 43.21 259 GLY A O 1
ATOM 1819 N N . SER A 1 260 ? 3.214 -23.237 124.611 1.00 40.40 260 SER A N 1
ATOM 1820 C CA . SER A 1 260 ? 2.506 -24.307 123.919 1.00 41.45 260 SER A CA 1
ATOM 1821 C C . SER A 1 260 ? 1.032 -24.425 124.328 1.00 41.75 260 SER A C 1
ATOM 1822 O O . SER A 1 260 ? 0.259 -25.050 123.602 1.00 40.46 260 SER A O 1
ATOM 1825 N N . SER A 1 261 ? 0.617 -23.804 125.449 1.00 42.17 261 SER A N 1
ATOM 1826 C CA . SER A 1 261 ? -0.757 -23.931 125.935 1.00 42.19 261 SER A CA 1
ATOM 1827 C C . SER A 1 261 ? -1.622 -22.716 125.576 1.00 41.11 261 SER A C 1
ATOM 1828 O O . SER A 1 261 ? -1.120 -21.612 125.320 1.00 39.39 261 SER A O 1
ATOM 1831 N N . ALA A 1 262 ? -2.947 -22.935 125.611 1.00 41.03 262 ALA A N 1
ATOM 1832 C CA . ALA A 1 262 ? -3.949 -21.900 125.379 1.00 39.49 262 ALA A CA 1
ATOM 1833 C C . ALA A 1 262 ? -3.838 -20.757 126.399 1.00 40.36 262 ALA A C 1
ATOM 1834 O O . ALA A 1 262 ? -3.998 -19.584 126.048 1.00 37.23 262 ALA A O 1
ATOM 1836 N N . LYS A 1 263 ? -3.587 -21.103 127.666 1.00 42.68 263 LYS A N 1
ATOM 1837 C CA . LYS A 1 263 ? -3.403 -20.110 128.707 1.00 45.03 263 LYS A CA 1
ATOM 1838 C C . LYS A 1 263 ? -2.275 -19.166 128.306 1.00 42.61 263 LYS A C 1
ATOM 1839 O O . LYS A 1 263 ? -2.406 -17.946 128.423 1.00 42.13 263 LYS A O 1
ATOM 1845 N N . GLN A 1 264 ? -1.172 -19.728 127.805 1.00 40.99 264 GLN A N 1
ATOM 1846 C CA . GLN A 1 264 ? -0.044 -18.895 127.413 1.00 39.06 264 GLN A CA 1
ATOM 1847 C C . GLN A 1 264 ? -0.403 -18.088 126.175 1.00 36.89 264 GLN A C 1
ATOM 1848 O O . GLN A 1 264 ? 0.109 -16.980 126.031 1.00 37.04 264 GLN A O 1
ATOM 1854 N N . TRP A 1 265 ? -1.259 -18.630 125.285 1.00 37.15 265 TRP A N 1
ATOM 1855 C CA . TRP A 1 265 ? -1.678 -17.861 124.118 1.00 34.98 265 TRP A CA 1
ATOM 1856 C C . TRP A 1 265 ? -2.389 -16.572 124.549 1.00 33.53 265 TRP A C 1
ATOM 1857 O O . TRP A 1 265 ? -2.131 -15.518 123.967 1.00 32.06 265 TRP A O 1
ATOM 1868 N N . ILE A 1 266 ? -3.210 -16.638 125.612 1.00 33.65 266 ILE A N 1
ATOM 1869 C CA . ILE A 1 266 ? -3.987 -15.488 126.055 1.00 34.84 266 ILE A CA 1
ATOM 1870 C C . ILE A 1 266 ? -3.053 -14.348 126.430 1.00 34.69 266 ILE A C 1
ATOM 1871 O O . ILE A 1 266 ? -3.255 -13.218 125.966 1.00 35.23 266 ILE A O 1
ATOM 1876 N N . ASP A 1 267 ? -2.003 -14.696 127.188 1.00 34.96 267 ASP A N 1
ATOM 1877 C CA . ASP A 1 267 ? -0.990 -13.771 127.673 1.00 35.93 267 ASP A CA 1
ATOM 1878 C C . ASP A 1 267 ? -0.174 -13.176 126.522 1.00 34.99 267 ASP A C 1
ATOM 1879 O O . ASP A 1 267 ? 0.091 -11.971 126.487 1.00 33.76 267 ASP A O 1
ATOM 1884 N N . TYR A 1 268 ? 0.239 -14.031 125.583 1.00 34.79 268 TYR A N 1
ATOM 1885 C CA . TYR A 1 268 ? 0.932 -13.582 124.388 1.00 32.09 268 TYR A CA 1
ATOM 1886 C C . TYR A 1 268 ? 0.101 -12.534 123.631 1.00 30.26 268 TYR A C 1
ATOM 1887 O O . TYR A 1 268 ? 0.621 -11.499 123.207 1.00 27.39 268 TYR A O 1
ATOM 1896 N N . ASN A 1 269 ? -1.193 -12.811 123.448 1.00 31.51 269 ASN A N 1
ATOM 1897 C CA . ASN A 1 269 ? -2.084 -11.924 122.707 1.00 30.32 269 ASN A CA 1
ATOM 1898 C C . ASN A 1 269 ? -2.335 -10.634 123.490 1.00 29.84 269 ASN A C 1
ATOM 1899 O O . ASN A 1 269 ? -2.439 -9.573 122.882 1.00 29.01 269 ASN A O 1
ATOM 1904 N N . GLN A 1 270 ? -2.424 -10.714 124.828 1.00 31.64 270 GLN A N 1
ATOM 1905 C CA . GLN A 1 270 ? -2.596 -9.524 125.646 1.00 32.43 270 GLN A CA 1
ATOM 1906 C C . GLN A 1 270 ? -1.475 -8.516 125.396 1.00 30.93 270 GLN A C 1
ATOM 1907 O O . GLN A 1 270 ? -1.723 -7.314 125.244 1.00 27.80 270 GLN A O 1
ATOM 1913 N N . PHE A 1 271 ? -0.236 -9.014 125.421 1.00 29.53 271 PHE A N 1
ATOM 1914 C CA . PHE A 1 271 ? 0.909 -8.168 125.165 1.00 27.75 271 PHE A CA 1
ATOM 1915 C C . PHE A 1 271 ? 0.814 -7.635 123.742 1.00 27.48 271 PHE A C 1
ATOM 1916 O O . PHE A 1 271 ? 1.088 -6.464 123.503 1.00 28.20 271 PHE A O 1
ATOM 1924 N N . ARG A 1 272 ? 0.454 -8.489 122.783 1.00 26.66 272 ARG A N 1
ATOM 1925 C CA . ARG A 1 272 ? 0.326 -8.003 121.424 1.00 27.03 272 ARG A CA 1
ATOM 1926 C C . ARG A 1 272 ? -0.625 -6.811 121.374 1.00 27.27 272 ARG A C 1
ATOM 1927 O O . ARG A 1 272 ? -0.307 -5.780 120.772 1.00 27.78 272 ARG A O 1
ATOM 1935 N N . ARG A 1 273 ? -1.813 -6.980 121.960 1.00 27.12 273 ARG A N 1
ATOM 1936 C CA . ARG A 1 273 ? -2.834 -5.943 121.923 1.00 26.80 273 ARG A CA 1
ATOM 1937 C C . ARG A 1 273 ? -2.363 -4.691 122.671 1.00 26.52 273 ARG A C 1
ATOM 1938 O O . ARG A 1 273 ? -2.425 -3.583 122.133 1.00 25.74 273 ARG A O 1
ATOM 1946 N N . GLU A 1 274 ? -1.917 -4.866 123.916 1.00 25.66 274 GLU A N 1
ATOM 1947 C CA . GLU A 1 274 ? -1.711 -3.734 124.796 1.00 27.06 274 GLU A CA 1
ATOM 1948 C C . GLU A 1 274 ? -0.517 -2.932 124.296 1.00 27.60 274 GLU A C 1
ATOM 1949 O O . GLU A 1 274 ? -0.594 -1.703 124.234 1.00 30.25 274 GLU A O 1
ATOM 1955 N N . MET A 1 275 ? 0.565 -3.639 123.936 1.00 27.01 275 MET A N 1
ATOM 1956 C CA . MET A 1 275 ? 1.793 -3.023 123.459 1.00 26.90 275 MET A CA 1
ATOM 1957 C C . MET A 1 275 ? 1.640 -2.430 122.051 1.00 25.56 275 MET A C 1
ATOM 1958 O O . MET A 1 275 ? 2.380 -1.516 121.704 1.00 26.59 275 MET A O 1
ATOM 1963 N N . THR A 1 276 ? 0.644 -2.858 121.269 1.00 24.51 276 THR A N 1
ATOM 1964 C CA . THR A 1 276 ? 0.329 -2.158 120.036 1.00 24.73 276 THR A CA 1
ATOM 1965 C C . THR A 1 276 ? -0.229 -0.777 120.368 1.00 24.29 276 THR A C 1
ATOM 1966 O O . THR A 1 276 ? 0.137 0.202 119.726 1.00 28.14 276 THR A O 1
ATOM 1970 N N . LEU A 1 277 ? -1.169 -0.722 121.319 1.00 24.09 277 LEU A N 1
ATOM 1971 C CA . LEU A 1 277 ? -1.899 0.495 121.648 1.00 24.54 277 LEU A CA 1
ATOM 1972 C C . LEU A 1 277 ? -1.009 1.529 122.334 1.00 25.86 277 LEU A C 1
ATOM 1973 O O . LEU A 1 277 ? -1.219 2.734 122.217 1.00 29.73 277 LEU A O 1
ATOM 1978 N N . THR A 1 278 ? -0.047 1.022 123.080 1.00 25.87 278 THR A N 1
ATOM 1979 C CA . THR A 1 278 ? 0.738 1.780 124.029 1.00 28.97 278 THR A CA 1
ATOM 1980 C C . THR A 1 278 ? 2.129 2.090 123.462 1.00 30.49 278 THR A C 1
ATOM 1981 O O . THR A 1 278 ? 2.799 2.987 123.969 1.00 33.87 278 THR A O 1
ATOM 1985 N N . VAL A 1 279 ? 2.589 1.352 122.431 1.00 29.09 279 VAL A N 1
ATOM 1986 C CA . VAL A 1 279 ? 3.938 1.533 121.891 1.00 27.07 279 VAL A CA 1
ATOM 1987 C C . VAL A 1 279 ? 3.861 1.774 120.379 1.00 27.33 279 VAL A C 1
ATOM 1988 O O . VAL A 1 279 ? 4.242 2.845 119.892 1.00 26.55 279 VAL A O 1
ATOM 1992 N N . LEU A 1 280 ? 3.371 0.765 119.636 1.00 26.83 280 LEU A N 1
ATOM 1993 C CA . LEU A 1 280 ? 3.495 0.743 118.190 1.00 25.28 280 LEU A CA 1
ATOM 1994 C C . LEU A 1 280 ? 2.664 1.858 117.561 1.00 24.88 280 LEU A C 1
ATOM 1995 O O . LEU A 1 280 ? 3.067 2.415 116.546 1.00 24.71 280 LEU A O 1
ATOM 2000 N N . ASP A 1 281 ? 1.488 2.150 118.134 1.00 24.67 281 ASP A N 1
ATOM 2001 C CA . ASP A 1 281 ? 0.636 3.209 117.618 1.00 24.30 281 ASP A CA 1
ATOM 2002 C C . ASP A 1 281 ? 1.331 4.566 117.794 1.00 26.71 281 ASP A C 1
ATOM 2003 O O . ASP A 1 281 ? 1.193 5.458 116.965 1.00 27.81 281 ASP A O 1
ATOM 2008 N N . VAL A 1 282 ? 2.110 4.729 118.864 1.00 27.31 282 VAL A N 1
ATOM 2009 C CA . VAL A 1 282 ? 2.846 5.965 119.065 1.00 26.73 282 VAL A CA 1
ATOM 2010 C C . VAL A 1 282 ? 4.022 6.044 118.085 1.00 27.76 282 VAL A C 1
ATOM 2011 O O . VAL A 1 282 ? 4.252 7.100 117.495 1.00 26.29 282 VAL A O 1
ATOM 2015 N N . VAL A 1 283 ? 4.790 4.950 117.958 1.00 27.16 283 VAL A N 1
ATOM 2016 C CA . VAL A 1 283 ? 5.949 4.885 117.070 1.00 27.02 283 VAL A CA 1
ATOM 2017 C C . VAL A 1 283 ? 5.531 5.230 115.640 1.00 24.52 283 VAL A C 1
ATOM 2018 O O . VAL A 1 283 ? 6.239 5.921 114.919 1.00 21.89 283 VAL A O 1
ATOM 2022 N N . ALA A 1 284 ? 4.368 4.740 115.228 1.00 25.65 284 ALA A N 1
ATOM 2023 C CA . ALA A 1 284 ? 3.905 4.931 113.868 1.00 25.28 284 ALA A CA 1
ATOM 2024 C C . ALA A 1 284 ? 3.697 6.413 113.543 1.00 27.55 284 ALA A C 1
ATOM 2025 O O . ALA A 1 284 ? 3.584 6.784 112.387 1.00 31.96 284 ALA A O 1
ATOM 2027 N N . LEU A 1 285 ? 3.612 7.280 114.545 1.00 27.13 285 LEU A N 1
ATOM 2028 C CA . LEU A 1 285 ? 3.378 8.690 114.283 1.00 27.80 285 LEU A CA 1
ATOM 2029 C C . LEU A 1 285 ? 4.680 9.455 114.072 1.00 28.42 285 LEU A C 1
ATOM 2030 O O . LEU A 1 285 ? 4.647 10.557 113.507 1.00 28.71 285 LEU A O 1
ATOM 2035 N N . PHE A 1 286 ? 5.806 8.898 114.559 1.00 25.95 286 PHE A N 1
ATOM 2036 C CA . PHE A 1 286 ? 7.066 9.627 114.644 1.00 26.26 286 PHE A CA 1
ATOM 2037 C C . PHE A 1 286 ? 7.465 10.276 113.315 1.00 26.50 286 PHE A C 1
ATOM 2038 O O . PHE A 1 286 ? 7.967 11.398 113.323 1.00 29.23 286 PHE A O 1
ATOM 2046 N N . SER A 1 287 ? 7.242 9.615 112.185 1.00 26.37 287 SER A N 1
ATOM 2047 C CA . SER A 1 287 ? 7.680 10.142 110.898 1.00 29.50 287 SER A CA 1
ATOM 2048 C C . SER A 1 287 ? 6.982 11.460 110.541 1.00 31.15 287 SER A C 1
ATOM 2049 O O . SER A 1 287 ? 7.542 12.240 109.762 1.00 30.52 287 SER A O 1
ATOM 2052 N N . ASN A 1 288 ? 5.774 11.693 111.097 1.00 31.06 288 ASN A N 1
ATOM 2053 C CA . ASN A 1 288 ? 4.966 12.866 110.772 1.00 30.72 288 ASN A CA 1
ATOM 2054 C C . ASN A 1 288 ? 5.401 14.146 111.495 1.00 31.20 288 ASN A C 1
ATOM 2055 O O . ASN A 1 288 ? 4.843 15.215 111.224 1.00 31.41 288 ASN A O 1
ATOM 2060 N N . TYR A 1 289 ? 6.372 14.042 112.408 1.00 28.97 289 TYR A N 1
ATOM 2061 C CA . TYR A 1 289 ? 6.841 15.190 113.159 1.00 29.52 289 TYR A CA 1
ATOM 2062 C C . TYR A 1 289 ? 7.957 15.919 112.410 1.00 31.84 289 TYR A C 1
ATOM 2063 O O . TYR A 1 289 ? 8.559 16.827 112.977 1.00 33.80 289 TYR A O 1
ATOM 2072 N N . ASP A 1 290 ? 8.271 15.473 111.183 1.00 32.96 290 ASP A N 1
ATOM 2073 C CA . ASP A 1 290 ? 9.275 16.078 110.305 1.00 32.36 290 ASP A CA 1
ATOM 2074 C C . ASP A 1 290 ? 8.593 17.204 109.549 1.00 31.95 290 ASP A C 1
ATOM 2075 O O . ASP A 1 290 ? 7.815 16.925 108.641 1.00 31.39 290 ASP A O 1
ATOM 2080 N N . THR A 1 291 ? 8.918 18.451 109.898 1.00 32.56 291 THR A N 1
ATOM 2081 C CA . THR A 1 291 ? 8.191 19.616 109.401 1.00 34.07 291 THR A CA 1
ATOM 2082 C C . THR A 1 291 ? 8.658 19.994 108.007 1.00 34.67 291 THR A C 1
ATOM 2083 O O . THR A 1 291 ? 8.042 20.834 107.366 1.00 38.68 291 THR A O 1
ATOM 2087 N N . ARG A 1 292 ? 9.771 19.419 107.560 1.00 36.83 292 ARG A N 1
ATOM 2088 C CA . ARG A 1 292 ? 10.236 19.629 106.196 1.00 39.23 292 ARG A CA 1
ATOM 2089 C C . ARG A 1 292 ? 9.416 18.770 105.220 1.00 38.90 292 ARG A C 1
ATOM 2090 O O . ARG A 1 292 ? 8.993 19.260 104.169 1.00 39.73 292 ARG A O 1
ATOM 2098 N N . THR A 1 293 ? 9.175 17.493 105.581 1.00 34.30 293 THR A N 1
ATOM 2099 C CA . THR A 1 293 ? 8.368 16.586 104.787 1.00 32.41 293 THR A CA 1
ATOM 2100 C C . THR A 1 293 ? 6.884 16.883 104.977 1.00 31.78 293 THR A C 1
ATOM 2101 O O . THR A 1 293 ? 6.099 16.807 104.024 1.00 32.06 293 THR A O 1
ATOM 2105 N N . TYR A 1 294 ? 6.488 17.221 106.212 1.00 30.41 294 TYR A N 1
ATOM 2106 C CA . TYR A 1 294 ? 5.091 17.528 106.494 1.00 30.49 294 TYR A CA 1
ATOM 2107 C C . TYR A 1 294 ? 4.922 18.977 106.943 1.00 32.37 294 TYR A C 1
ATOM 2108 O O . TYR A 1 294 ? 4.686 19.208 108.124 1.00 32.96 294 TYR A O 1
ATOM 2117 N N . PRO A 1 295 ? 5.020 19.986 106.036 1.00 34.59 295 PRO A N 1
ATOM 2118 C CA . PRO A 1 295 ? 4.915 21.395 106.435 1.00 36.28 295 PRO A CA 1
ATOM 2119 C C . PRO A 1 295 ? 3.518 21.909 106.783 1.00 36.20 295 PRO A C 1
ATOM 2120 O O . PRO A 1 295 ? 3.361 23.067 107.144 1.00 38.45 295 PRO A O 1
ATOM 2124 N N . LEU A 1 296 ? 2.507 21.053 106.672 1.00 37.26 296 LEU A N 1
ATOM 2125 C CA . LEU A 1 296 ? 1.150 21.432 107.040 1.00 38.37 296 LEU A CA 1
ATOM 2126 C C . LEU A 1 296 ? 0.376 20.217 107.563 1.00 34.32 296 LEU A C 1
ATOM 2127 O O . LEU A 1 296 ? 0.898 19.110 107.628 1.00 31.87 296 LEU A O 1
ATOM 2132 N N . ALA A 1 297 ? -0.885 20.453 107.927 1.00 34.67 297 ALA A N 1
ATOM 2133 C CA . ALA A 1 297 ? -1.732 19.445 108.545 1.00 34.89 297 ALA A CA 1
ATOM 2134 C C . ALA A 1 297 ? -1.739 18.192 107.671 1.00 35.27 297 ALA A C 1
ATOM 2135 O O . ALA A 1 297 ? -1.842 18.301 106.444 1.00 37.29 297 ALA A O 1
ATOM 2137 N N . THR A 1 298 ? -1.603 17.026 108.334 1.00 33.54 298 THR A N 1
ATOM 2138 C CA . THR A 1 298 ? -1.507 15.719 107.704 1.00 32.76 298 THR A CA 1
ATOM 2139 C C . THR A 1 298 ? -2.480 14.772 108.392 1.00 32.44 298 THR A C 1
ATOM 2140 O O . THR A 1 298 ? -2.525 14.756 109.618 1.00 28.84 298 THR A O 1
ATOM 2144 N N . THR A 1 299 ? -3.223 13.971 107.611 1.00 33.62 299 THR A N 1
ATOM 2145 C CA . THR A 1 299 ? -4.033 12.933 108.217 1.00 36.50 299 THR A CA 1
ATOM 2146 C C . THR A 1 299 ? -3.357 11.575 108.031 1.00 33.94 299 THR A C 1
ATOM 2147 O O . THR A 1 299 ? -3.171 11.114 106.903 1.00 39.07 299 THR A O 1
ATOM 2151 N N . ALA A 1 300 ? -3.069 10.925 109.163 1.00 30.23 300 ALA A N 1
ATOM 2152 C CA . ALA A 1 300 ? -2.541 9.569 109.218 1.00 29.44 300 ALA A CA 1
ATOM 2153 C C . ALA A 1 300 ? -3.647 8.573 109.560 1.00 28.97 300 ALA A C 1
ATOM 2154 O O . ALA A 1 300 ? -4.674 8.947 110.123 1.00 30.17 300 ALA A O 1
ATOM 2156 N N . GLN A 1 301 ? -3.411 7.306 109.198 1.00 26.26 301 GLN A N 1
ATOM 2157 C CA . GLN A 1 301 ? -4.393 6.252 109.359 1.00 27.99 301 GLN A CA 1
ATOM 2158 C C . GLN A 1 301 ? -3.686 5.008 109.880 1.00 26.75 301 GLN A C 1
ATOM 2159 O O . GLN A 1 301 ? -2.795 4.507 109.203 1.00 28.57 301 GLN A O 1
ATOM 2165 N N . LEU A 1 302 ? -4.088 4.520 111.065 1.00 26.61 302 LEU A N 1
ATOM 2166 C CA . LEU A 1 302 ? -3.615 3.249 111.595 1.00 25.12 302 LEU A CA 1
ATOM 2167 C C . LEU A 1 302 ? -4.522 2.141 111.072 1.00 27.67 302 LEU A C 1
ATOM 2168 O O . LEU A 1 302 ? -5.712 2.120 111.400 1.00 27.21 302 LEU A O 1
ATOM 2173 N N . THR A 1 303 ? -3.958 1.229 110.258 1.00 23.61 303 THR A N 1
ATOM 2174 C CA . THR A 1 303 ? -4.741 0.193 109.582 1.00 24.85 303 THR A CA 1
ATOM 2175 C C . THR A 1 303 ? -4.556 -1.188 110.207 1.00 25.38 303 THR A C 1
ATOM 2176 O O . THR A 1 303 ? -5.202 -2.138 109.764 1.00 24.67 303 THR A O 1
ATOM 2180 N N . ARG A 1 304 ? -3.657 -1.329 111.187 1.00 25.68 304 ARG A N 1
ATOM 2181 C CA . ARG A 1 304 ? -3.482 -2.619 111.842 1.00 25.28 304 ARG A CA 1
ATOM 2182 C C . ARG A 1 304 ? -4.783 -3.045 112.521 1.00 28.05 304 ARG A C 1
ATOM 2183 O O . ARG A 1 304 ? -5.571 -2.208 112.974 1.00 27.69 304 ARG A O 1
ATOM 2191 N N . GLU A 1 305 ? -4.985 -4.365 112.627 1.00 28.32 305 GLU A N 1
ATOM 2192 C CA . GLU A 1 305 ? -6.087 -4.916 113.408 1.00 28.37 305 GLU A CA 1
ATOM 2193 C C . GLU A 1 305 ? -5.597 -5.293 114.808 1.00 27.63 305 GLU A C 1
ATOM 2194 O O . GLU A 1 305 ? -4.503 -5.839 114.938 1.00 27.51 305 GLU A O 1
ATOM 2200 N N . VAL A 1 306 ? -6.439 -5.129 115.844 1.00 25.14 306 VAL A N 1
ATOM 2201 C CA . VAL A 1 306 ? -6.091 -5.670 117.151 1.00 25.80 306 VAL A CA 1
ATOM 2202 C C . VAL A 1 306 ? -7.187 -6.641 117.564 1.00 25.82 306 VAL A C 1
ATOM 2203 O O . VAL A 1 306 ? -8.306 -6.560 117.055 1.00 26.42 306 VAL A O 1
ATOM 2207 N N . TYR A 1 307 ? -6.836 -7.543 118.493 1.00 24.82 307 TYR A N 1
ATOM 2208 C CA . TYR A 1 307 ? -7.702 -8.628 118.915 1.00 24.63 307 TYR A CA 1
ATOM 2209 C C . TYR A 1 307 ? -7.980 -8.569 120.413 1.00 26.08 307 TYR A C 1
ATOM 2210 O O . TYR A 1 307 ? -7.040 -8.677 121.212 1.00 25.85 307 TYR A O 1
ATOM 2219 N N . THR A 1 308 ? -9.286 -8.478 120.766 1.00 25.59 308 THR A N 1
ATOM 2220 C CA . THR A 1 308 ? -9.729 -8.596 122.148 1.00 26.26 308 THR A CA 1
ATOM 2221 C C . THR A 1 308 ? -9.579 -10.049 122.627 1.00 26.09 308 THR A C 1
ATOM 2222 O O . THR A 1 308 ? -9.489 -10.986 121.840 1.00 24.22 308 THR A O 1
ATOM 2226 N N . ASP A 1 309 ? -9.531 -10.223 123.946 1.00 27.89 309 ASP A N 1
ATOM 2227 C CA . ASP A 1 309 ? -9.357 -11.529 124.549 1.00 29.16 309 ASP A CA 1
ATOM 2228 C C . ASP A 1 309 ? -10.475 -12.430 124.044 1.00 29.19 309 ASP A C 1
ATOM 2229 O O . ASP A 1 309 ? -11.603 -11.982 123.823 1.00 28.93 309 ASP A O 1
ATOM 2234 N N . PRO A 1 310 ? -10.207 -13.730 123.835 1.00 28.16 310 PRO A N 1
ATOM 2235 C CA . PRO A 1 310 ? -11.256 -14.634 123.377 1.00 27.50 310 PRO A CA 1
ATOM 2236 C C . PRO A 1 310 ? -12.439 -14.658 124.337 1.00 27.27 310 PRO A C 1
ATOM 2237 O O . PRO A 1 310 ? -12.249 -14.529 125.544 1.00 27.17 310 PRO A O 1
ATOM 2241 N N . LEU A 1 311 ? -13.638 -14.890 123.774 1.00 27.84 311 LEU A N 1
ATOM 2242 C CA . LEU A 1 311 ? -14.902 -14.836 124.489 1.00 29.86 311 LEU A CA 1
ATOM 2243 C C . LEU A 1 311 ? -15.296 -16.220 125.027 1.00 31.30 311 LEU A C 1
ATOM 2244 O O . LEU A 1 311 ? -16.176 -16.889 124.486 1.00 32.84 311 LEU A O 1
ATOM 2249 N N . GLY A 1 312 ? -14.618 -16.616 126.111 1.00 32.25 312 GLY A N 1
ATOM 2250 C CA . GLY A 1 312 ? -14.975 -17.731 126.965 1.00 31.86 312 GLY A CA 1
ATOM 2251 C C . GLY A 1 312 ? -14.612 -17.409 128.412 1.00 33.55 312 GLY A C 1
ATOM 2252 O O . GLY A 1 312 ? -13.724 -16.597 128.689 1.00 35.34 312 GLY A O 1
ATOM 2253 N N . ALA A 1 313 ? -15.316 -18.041 129.345 1.00 34.88 313 ALA A N 1
ATOM 2254 C CA . ALA A 1 313 ? -15.188 -17.694 130.744 1.00 35.99 313 ALA A CA 1
ATOM 2255 C C . ALA A 1 313 ? -13.817 -18.127 131.246 1.00 38.83 313 ALA A C 1
ATOM 2256 O O . ALA A 1 313 ? -13.293 -19.165 130.828 1.00 38.42 313 ALA A O 1
ATOM 2258 N N . VAL A 1 314 ? -13.247 -17.324 132.155 1.00 42.21 314 VAL A N 1
ATOM 2259 C CA . VAL A 1 314 ? -11.974 -17.657 132.775 1.00 42.61 314 VAL A CA 1
ATOM 2260 C C . VAL A 1 314 ? -12.110 -17.467 134.282 1.00 45.70 314 VAL A C 1
ATOM 2261 O O . VAL A 1 314 ? -12.795 -16.547 134.728 1.00 44.90 314 VAL A O 1
ATOM 2265 N N . ASP A 1 315 ? -11.439 -18.361 135.031 1.00 48.53 315 ASP A N 1
ATOM 2266 C CA . ASP A 1 315 ? -11.234 -18.254 136.464 1.00 51.66 315 ASP A CA 1
ATOM 2267 C C . ASP A 1 315 ? -12.574 -18.248 137.194 1.00 52.15 315 ASP A C 1
ATOM 2268 O O . ASP A 1 315 ? -12.784 -17.468 138.119 1.00 52.97 315 ASP A O 1
ATOM 2273 N N . VAL A 1 316 ? -13.447 -19.180 136.798 1.00 51.95 316 VAL A N 1
ATOM 2274 C CA . VAL A 1 316 ? -14.720 -19.410 137.464 1.00 51.84 316 VAL A CA 1
ATOM 2275 C C . VAL A 1 316 ? -14.452 -20.235 138.722 1.00 55.62 316 VAL A C 1
ATOM 2276 O O . VAL A 1 316 ? -13.912 -21.335 138.642 1.00 55.99 316 VAL A O 1
ATOM 2280 N N . PRO A 1 317 ? -14.832 -19.733 139.919 1.00 58.59 317 PRO A N 1
ATOM 2281 C CA . PRO A 1 317 ? -14.534 -20.420 141.177 1.00 63.12 317 PRO A CA 1
ATOM 2282 C C . PRO A 1 317 ? -14.913 -21.900 141.141 1.00 63.70 317 PRO A C 1
ATOM 2283 O O . PRO A 1 317 ? -16.016 -22.228 140.714 1.00 65.20 317 PRO A O 1
ATOM 2287 N N . ASN A 1 318 ? -13.976 -22.766 141.560 1.00 64.00 318 ASN A N 1
ATOM 2288 C CA . ASN A 1 318 ? -14.178 -24.204 141.695 1.00 65.39 318 ASN A CA 1
ATOM 2289 C C . ASN A 1 318 ? -14.496 -24.905 140.374 1.00 60.70 318 ASN A C 1
ATOM 2290 O O . ASN A 1 318 ? -14.965 -26.042 140.416 1.00 59.04 318 ASN A O 1
ATOM 2295 N N . ILE A 1 319 ? -14.247 -24.251 139.222 1.00 56.44 319 ILE A N 1
ATOM 2296 C CA . ILE A 1 319 ? -14.649 -24.800 137.936 1.00 54.63 319 ILE A CA 1
ATOM 2297 C C . ILE A 1 319 ? -13.530 -24.640 136.915 1.00 52.39 319 ILE A C 1
ATOM 2298 O O . ILE A 1 319 ? -13.236 -25.577 136.172 1.00 51.96 319 ILE A O 1
ATOM 2303 N N . GLY A 1 320 ? -12.998 -23.421 136.799 1.00 49.85 320 GLY A N 1
ATOM 2304 C CA . GLY A 1 320 ? -11.813 -23.191 135.994 1.00 48.86 320 GLY A CA 1
ATOM 2305 C C . GLY A 1 320 ? -12.106 -22.307 134.790 1.00 48.19 320 GLY A C 1
ATOM 2306 O O . GLY A 1 320 ? -12.825 -21.315 134.892 1.00 48.57 320 GLY A O 1
ATOM 2307 N N . SER A 1 321 ? -11.532 -22.678 133.641 1.00 48.65 321 SER A N 1
ATOM 2308 C CA . SER A 1 321 ? -11.438 -21.770 132.508 1.00 44.07 321 SER A CA 1
ATOM 2309 C C . SER A 1 321 ? -11.640 -22.547 131.217 1.00 41.51 321 SER A C 1
ATOM 2310 O O . SER A 1 321 ? -11.433 -23.760 131.182 1.00 40.85 321 SER A O 1
ATOM 2313 N N . TRP A 1 322 ? -12.074 -21.826 130.179 1.00 38.57 322 TRP A N 1
ATOM 2314 C CA . TRP A 1 322 ? -12.285 -22.421 128.876 1.00 37.33 322 TRP A CA 1
ATOM 2315 C C . TRP A 1 322 ? -11.012 -23.065 128.344 1.00 37.48 322 TRP A C 1
ATOM 2316 O O . TRP A 1 322 ? -11.111 -23.987 127.532 1.00 37.95 322 TRP A O 1
ATOM 2327 N N . TYR A 1 323 ? -9.850 -22.576 128.801 1.00 38.72 323 TYR A N 1
ATOM 2328 C CA . TYR A 1 323 ? -8.556 -22.943 128.251 1.00 39.56 323 TYR A CA 1
ATOM 2329 C C . TYR A 1 323 ? -7.949 -24.134 128.989 1.00 44.39 323 TYR A C 1
ATOM 2330 O O . TYR A 1 323 ? -6.849 -24.574 128.652 1.00 48.89 323 TYR A O 1
ATOM 2339 N N . ASP A 1 324 ? -8.640 -24.643 130.013 1.00 44.79 324 ASP A N 1
ATOM 2340 C CA . ASP A 1 324 ? -8.150 -25.796 130.746 1.00 48.91 324 ASP A CA 1
ATOM 2341 C C . ASP A 1 324 ? -8.084 -27.009 129.817 1.00 50.69 324 ASP A C 1
ATOM 2342 O O . ASP A 1 324 ? -7.144 -27.803 129.886 1.00 53.55 324 ASP A O 1
ATOM 2347 N N . LYS A 1 325 ? -9.107 -27.163 128.971 1.00 48.30 325 LYS A N 1
ATOM 2348 C CA . LYS A 1 325 ? -9.120 -28.229 127.992 1.00 48.90 325 LYS A CA 1
ATOM 2349 C C . LYS A 1 325 ? -9.391 -27.623 126.619 1.00 45.04 325 LYS A C 1
ATOM 2350 O O . LYS A 1 325 ? -10.542 -27.424 126.223 1.00 46.24 325 LYS A O 1
ATOM 2356 N N . ALA A 1 326 ? -8.310 -27.362 125.886 1.00 41.47 326 ALA A N 1
ATOM 2357 C CA . ALA A 1 326 ? -8.400 -26.570 124.678 1.00 40.65 326 ALA A CA 1
ATOM 2358 C C . ALA A 1 326 ? -7.268 -26.896 123.716 1.00 41.57 326 ALA A C 1
ATOM 2359 O O . ALA A 1 326 ? -6.270 -27.492 124.090 1.00 42.71 326 ALA A O 1
ATOM 2361 N N . PRO A 1 327 ? -7.357 -26.412 122.461 1.00 41.74 327 PRO A N 1
ATOM 2362 C CA . PRO A 1 327 ? -6.258 -26.560 121.501 1.00 41.25 327 PRO A CA 1
ATOM 2363 C C . PRO A 1 327 ? -4.932 -25.973 121.967 1.00 40.90 327 PRO A C 1
ATOM 2364 O O . PRO A 1 327 ? -4.899 -25.168 122.895 1.00 41.09 327 PRO A O 1
ATOM 2368 N N . SER A 1 328 ? -3.865 -26.330 121.247 1.00 40.36 328 SER A N 1
ATOM 2369 C CA . SER A 1 328 ? -2.522 -25.861 121.542 1.00 41.20 328 SER A CA 1
ATOM 2370 C C . SER A 1 328 ? -2.341 -24.407 121.096 1.00 38.82 328 SER A C 1
ATOM 2371 O O . SER A 1 328 ? -3.185 -23.835 120.412 1.00 37.78 328 SER A O 1
ATOM 2374 N N . PHE A 1 329 ? -1.214 -23.804 121.488 1.00 40.57 329 PHE A N 1
ATOM 2375 C CA . PHE A 1 329 ? -0.919 -22.400 121.202 1.00 38.83 329 PHE A CA 1
ATOM 2376 C C . PHE A 1 329 ? -0.975 -22.128 119.697 1.00 38.81 329 PHE A C 1
ATOM 2377 O O . PHE A 1 329 ? -1.670 -21.210 119.246 1.00 37.53 329 PHE A O 1
ATOM 2385 N N . SER A 1 330 ? -0.250 -22.941 118.917 1.00 40.35 330 SER A N 1
ATOM 2386 C CA . SER A 1 330 ? -0.109 -22.688 117.495 1.00 41.53 330 SER A CA 1
ATOM 2387 C C . SER A 1 330 ? -1.416 -22.968 116.759 1.00 40.61 330 SER A C 1
ATOM 2388 O O . SER A 1 330 ? -1.674 -22.311 115.754 1.00 40.67 330 SER A O 1
ATOM 2391 N N . GLU A 1 331 ? -2.283 -23.839 117.300 1.00 41.34 331 GLU A N 1
ATOM 2392 C CA . GLU A 1 331 ? -3.596 -24.075 116.700 1.00 41.46 331 GLU A CA 1
ATOM 2393 C C . GLU A 1 331 ? -4.485 -22.843 116.859 1.00 38.19 331 GLU A C 1
ATOM 2394 O O . GLU A 1 331 ? -5.312 -22.553 115.989 1.00 35.20 331 GLU A O 1
ATOM 2400 N N . ILE A 1 332 ? -4.331 -22.136 117.986 1.00 36.98 332 ILE A N 1
ATOM 2401 C CA . ILE A 1 332 ? -5.095 -20.917 118.222 1.00 36.87 332 ILE A CA 1
ATOM 2402 C C . ILE A 1 332 ? -4.553 -19.744 117.385 1.00 33.65 332 ILE A C 1
ATOM 2403 O O . ILE A 1 332 ? -5.323 -18.974 116.812 1.00 31.25 332 ILE A O 1
ATOM 2408 N N . GLU A 1 333 ? -3.231 -19.596 117.302 1.00 34.49 333 GLU A N 1
ATOM 2409 C CA . GLU A 1 333 ? -2.655 -18.549 116.472 1.00 35.20 333 GLU A CA 1
ATOM 2410 C C . GLU A 1 333 ? -3.204 -18.702 115.051 1.00 35.28 333 GLU A C 1
ATOM 2411 O O . GLU A 1 333 ? -3.695 -17.737 114.483 1.00 36.74 333 GLU A O 1
ATOM 2417 N N . LYS A 1 334 ? -3.157 -19.924 114.508 1.00 36.62 334 LYS A N 1
ATOM 2418 C CA . LYS A 1 334 ? -3.681 -20.233 113.184 1.00 39.25 334 LYS A CA 1
ATOM 2419 C C . LYS A 1 334 ? -5.151 -19.824 113.095 1.00 36.82 334 LYS A C 1
ATOM 2420 O O . LYS A 1 334 ? -5.536 -19.144 112.152 1.00 37.20 334 LYS A O 1
ATOM 2426 N N . ALA A 1 335 ? -5.966 -20.231 114.076 1.00 35.50 335 ALA A N 1
ATOM 2427 C CA . ALA A 1 335 ? -7.414 -20.105 113.961 1.00 35.23 335 ALA A CA 1
ATOM 2428 C C . ALA A 1 335 ? -7.886 -18.673 114.217 1.00 32.67 335 ALA A C 1
ATOM 2429 O O . ALA A 1 335 ? -8.770 -18.215 113.525 1.00 30.43 335 ALA A O 1
ATOM 2431 N N . ALA A 1 336 ? -7.334 -17.984 115.222 1.00 32.75 336 ALA A N 1
ATOM 2432 C CA . ALA A 1 336 ? -7.903 -16.725 115.696 1.00 31.33 336 ALA A CA 1
ATOM 2433 C C . ALA A 1 336 ? -7.428 -15.511 114.900 1.00 29.21 336 ALA A C 1
ATOM 2434 O O . ALA A 1 336 ? -8.151 -14.496 114.811 1.00 28.53 336 ALA A O 1
ATOM 2436 N N . ILE A 1 337 ? -6.203 -15.606 114.370 1.00 27.05 337 ILE A N 1
ATOM 2437 C CA . ILE A 1 337 ? -5.514 -14.451 113.815 1.00 25.76 337 ILE A CA 1
ATOM 2438 C C . ILE A 1 337 ? -5.513 -14.575 112.302 1.00 26.60 337 ILE A C 1
ATOM 2439 O O . ILE A 1 337 ? -5.016 -15.564 111.769 1.00 29.25 337 ILE A O 1
ATOM 2444 N N . ARG A 1 338 ? -6.011 -13.547 111.620 1.00 26.59 338 ARG A N 1
ATOM 2445 C CA . ARG A 1 338 ? -6.034 -13.531 110.168 1.00 27.32 338 ARG A CA 1
ATOM 2446 C C . ARG A 1 338 ? -4.659 -13.200 109.612 1.00 27.15 338 ARG A C 1
ATOM 2447 O O . ARG A 1 338 ? -3.983 -12.311 110.121 1.00 26.76 338 ARG A O 1
ATOM 2455 N N . PRO A 1 339 ? -4.237 -13.873 108.517 1.00 28.06 339 PRO A N 1
ATOM 2456 C CA . PRO A 1 339 ? -3.019 -13.500 107.805 1.00 30.26 339 PRO A CA 1
ATOM 2457 C C . PRO A 1 339 ? -3.173 -12.118 107.178 1.00 29.55 339 PRO A C 1
ATOM 2458 O O . PRO A 1 339 ? -4.286 -11.643 106.985 1.00 30.20 339 PRO A O 1
ATOM 2462 N N . PRO A 1 340 ? -2.071 -11.445 106.804 1.00 29.29 340 PRO A N 1
ATOM 2463 C CA . PRO A 1 340 ? -2.173 -10.096 106.249 1.00 29.16 340 PRO A CA 1
ATOM 2464 C C . PRO A 1 340 ? -3.073 -10.064 105.013 1.00 30.59 340 PRO A C 1
ATOM 2465 O O . PRO A 1 340 ? -3.088 -11.001 104.209 1.00 31.49 340 PRO A O 1
ATOM 2469 N N . HIS A 1 341 ? -3.838 -8.966 104.891 1.00 29.50 341 HIS A N 1
ATOM 2470 C CA . HIS A 1 341 ? -4.890 -8.818 103.893 1.00 28.24 341 HIS A CA 1
ATOM 2471 C C . HIS A 1 341 ? -5.143 -7.333 103.630 1.00 28.13 341 HIS A C 1
ATOM 2472 O O . HIS A 1 341 ? -4.777 -6.482 104.435 1.00 27.81 341 HIS A O 1
ATOM 2479 N N . GLU A 1 342 ? -5.780 -7.034 102.499 1.00 29.26 342 GLU A N 1
ATOM 2480 C CA . GLU A 1 342 ? -6.315 -5.713 102.232 1.00 29.59 342 GLU A CA 1
ATOM 2481 C C . GLU A 1 342 ? -7.334 -5.327 103.302 1.00 28.86 342 GLU A C 1
ATOM 2482 O O . GLU A 1 342 ? -8.174 -6.131 103.722 1.00 27.19 342 GLU A O 1
ATOM 2488 N N . PHE A 1 343 ? -7.251 -4.059 103.722 1.00 26.42 343 PHE A N 1
ATOM 2489 C CA . PHE A 1 343 ? -8.132 -3.527 104.743 1.00 25.42 343 PHE A CA 1
ATOM 2490 C C . PHE A 1 343 ? -9.590 -3.752 104.364 1.00 25.42 343 PHE A C 1
ATOM 2491 O O . PHE A 1 343 ? -9.996 -3.481 103.226 1.00 26.50 343 PHE A O 1
ATOM 2499 N N . ASP A 1 344 ? -10.388 -4.200 105.347 1.00 24.24 344 ASP A N 1
ATOM 2500 C CA . ASP A 1 344 ? -11.771 -4.550 105.082 1.00 23.93 344 ASP A CA 1
ATOM 2501 C C . ASP A 1 344 ? -12.670 -4.117 106.240 1.00 22.40 344 ASP A C 1
ATOM 2502 O O . ASP A 1 344 ? -12.197 -3.727 107.308 1.00 24.16 344 ASP A O 1
ATOM 2507 N N . TYR A 1 345 ? -13.988 -4.185 106.009 1.00 21.54 345 TYR A N 1
ATOM 2508 C CA . TYR A 1 345 ? -14.951 -3.929 107.063 1.00 22.37 345 TYR A CA 1
ATOM 2509 C C . TYR A 1 345 ? -16.115 -4.911 106.944 1.00 23.55 345 TYR A C 1
ATOM 2510 O O . TYR A 1 345 ? -16.434 -5.380 105.862 1.00 23.60 345 TYR A O 1
ATOM 2519 N N . ILE A 1 346 ? -16.773 -5.164 108.075 1.00 25.24 346 ILE A N 1
ATOM 2520 C CA . ILE A 1 346 ? -17.836 -6.145 108.170 1.00 25.98 346 ILE A CA 1
ATOM 2521 C C . ILE A 1 346 ? -19.146 -5.557 107.666 1.00 26.29 346 ILE A C 1
ATOM 2522 O O . ILE A 1 346 ? -19.475 -4.440 108.030 1.00 31.88 346 ILE A O 1
ATOM 2527 N N . THR A 1 347 ? -19.893 -6.335 106.867 1.00 25.53 347 THR A N 1
ATOM 2528 C CA . THR A 1 347 ? -21.205 -5.957 106.370 1.00 26.35 347 THR A CA 1
ATOM 2529 C C . THR A 1 347 ? -22.312 -6.874 106.882 1.00 26.11 347 THR A C 1
ATOM 2530 O O . THR A 1 347 ? -23.473 -6.462 106.848 1.00 27.09 347 THR A O 1
ATOM 2534 N N . GLY A 1 348 ? -21.998 -8.102 107.314 1.00 26.87 348 GLY A N 1
ATOM 2535 C CA . GLY A 1 348 ? -23.049 -9.069 107.626 1.00 29.78 348 GLY A CA 1
ATOM 2536 C C . GLY A 1 348 ? -22.584 -10.289 108.417 1.00 28.71 348 GLY A C 1
ATOM 2537 O O . GLY A 1 348 ? -21.400 -10.629 108.418 1.00 29.86 348 GLY A O 1
ATOM 2538 N N . LEU A 1 349 ? -23.552 -10.960 109.062 1.00 28.90 349 LEU A N 1
ATOM 2539 C CA . LEU A 1 349 ? -23.260 -12.087 109.948 1.00 29.54 349 LEU A CA 1
ATOM 2540 C C . LEU A 1 349 ? -24.479 -13.009 110.082 1.00 30.36 349 LEU A C 1
ATOM 2541 O O . LEU A 1 349 ? -25.616 -12.558 110.288 1.00 28.77 349 LEU A O 1
ATOM 2546 N N . THR A 1 350 ? -24.200 -14.313 109.919 1.00 29.93 350 THR A N 1
ATOM 2547 C CA . THR A 1 350 ? -25.138 -15.376 110.182 1.00 30.70 350 THR A CA 1
ATOM 2548 C C . THR A 1 350 ? -24.509 -16.251 111.245 1.00 30.58 350 THR A C 1
ATOM 2549 O O . THR A 1 350 ? -23.403 -16.738 111.051 1.00 31.68 350 THR A O 1
ATOM 2553 N N . VAL A 1 351 ? -25.187 -16.394 112.381 1.00 32.05 351 VAL A N 1
ATOM 2554 C CA . VAL A 1 351 ? -24.653 -17.184 113.472 1.00 32.85 351 VAL A CA 1
ATOM 2555 C C . VAL A 1 351 ? -25.379 -18.524 113.518 1.00 34.93 351 VAL A C 1
ATOM 2556 O O . VAL A 1 351 ? -26.601 -18.562 113.434 1.00 38.05 351 VAL A O 1
ATOM 2560 N N . TYR A 1 352 ? -24.630 -19.618 113.713 1.00 34.10 352 TYR A N 1
ATOM 2561 C CA . TYR A 1 352 ? -25.212 -20.957 113.815 1.00 34.61 352 TYR A CA 1
ATOM 2562 C C . TYR A 1 352 ? -25.270 -21.365 115.284 1.00 32.23 352 TYR A C 1
ATOM 2563 O O . TYR A 1 352 ? -24.262 -21.288 115.985 1.00 29.81 352 TYR A O 1
ATOM 2572 N N . THR A 1 353 ? -26.451 -21.785 115.751 1.00 34.10 353 THR A N 1
ATOM 2573 C CA . THR A 1 353 ? -26.643 -22.078 117.170 1.00 34.17 353 THR A CA 1
ATOM 2574 C C . THR A 1 353 ? -26.846 -23.576 117.387 1.00 34.70 353 THR A C 1
ATOM 2575 O O . THR A 1 353 ? -27.615 -24.214 116.678 1.00 36.42 353 THR A O 1
ATOM 2579 N N . LYS A 1 354 ? -26.196 -24.120 118.417 1.00 35.23 354 LYS A N 1
ATOM 2580 C CA . LYS A 1 354 ? -26.474 -25.476 118.883 1.00 37.83 354 LYS A CA 1
ATOM 2581 C C . LYS A 1 354 ? -26.917 -25.443 120.346 1.00 37.99 354 LYS A C 1
ATOM 2582 O O . LYS A 1 354 ? -26.793 -24.436 121.034 1.00 36.90 354 LYS A O 1
ATOM 2588 N N . LYS A 1 355 ? -27.431 -26.572 120.830 1.00 42.73 355 LYS A N 1
ATOM 2589 C CA . LYS A 1 355 ? -27.897 -26.679 122.202 1.00 43.80 355 LYS A CA 1
ATOM 2590 C C . LYS A 1 355 ? -27.020 -27.693 122.918 1.00 44.66 355 LYS A C 1
ATOM 2591 O O . LYS A 1 355 ? -26.582 -28.661 122.310 1.00 47.79 355 LYS A O 1
ATOM 2597 N N . ARG A 1 356 ? -26.745 -27.449 124.195 1.00 44.44 356 ARG A N 1
ATOM 2598 C CA . ARG A 1 356 ? -26.033 -28.419 125.001 1.00 46.74 356 ARG A CA 1
ATOM 2599 C C . ARG A 1 356 ? -26.786 -28.619 126.306 1.00 48.52 356 ARG A C 1
ATOM 2600 O O . ARG A 1 356 ? -27.128 -27.634 126.960 1.00 46.36 356 ARG A O 1
ATOM 2608 N N . SER A 1 357 ? -26.970 -29.900 126.657 1.00 51.21 357 SER A N 1
ATOM 2609 C CA . SER A 1 357 ? -27.720 -30.380 127.812 1.00 57.22 357 SER A CA 1
ATOM 2610 C C . SER A 1 357 ? -26.970 -31.536 128.449 1.00 61.40 357 SER A C 1
ATOM 2611 O O . SER A 1 357 ? -26.478 -32.387 127.724 1.00 65.52 357 SER A O 1
ATOM 2614 N N . PHE A 1 358 ? -26.974 -31.646 129.776 1.00 65.05 358 PHE A N 1
ATOM 2615 C CA . PHE A 1 358 ? -26.655 -32.941 130.363 1.00 66.86 358 PHE A CA 1
ATOM 2616 C C . PHE A 1 358 ? -27.977 -33.607 130.756 1.00 70.20 358 PHE A C 1
ATOM 2617 O O . PHE A 1 358 ? -28.072 -34.832 130.695 1.00 77.09 358 PHE A O 1
ATOM 2625 N N . THR A 1 359 ? -28.988 -32.781 131.099 1.00 69.46 359 THR A N 1
ATOM 2626 C CA . THR A 1 359 ? -30.336 -33.192 131.490 1.00 68.10 359 THR A CA 1
ATOM 2627 C C . THR A 1 359 ? -31.328 -32.203 130.877 1.00 67.73 359 THR A C 1
ATOM 2628 O O . THR A 1 359 ? -30.941 -31.330 130.107 1.00 70.15 359 THR A O 1
ATOM 2632 N N . SER A 1 360 ? -32.599 -32.283 131.274 1.00 70.15 360 SER A N 1
ATOM 2633 C CA . SER A 1 360 ? -33.641 -31.458 130.677 1.00 70.78 360 SER A CA 1
ATOM 2634 C C . SER A 1 360 ? -33.936 -30.214 131.517 1.00 70.07 360 SER A C 1
ATOM 2635 O O . SER A 1 360 ? -34.590 -29.295 131.022 1.00 67.64 360 SER A O 1
ATOM 2638 N N . ASP A 1 361 ? -33.459 -30.203 132.777 1.00 72.33 361 ASP A N 1
ATOM 2639 C CA . ASP A 1 361 ? -33.668 -29.096 133.703 1.00 73.00 361 ASP A CA 1
ATOM 2640 C C . ASP A 1 361 ? -32.862 -27.862 133.278 1.00 69.50 361 ASP A C 1
ATOM 2641 O O . ASP A 1 361 ? -33.149 -26.758 133.740 1.00 71.84 361 ASP A O 1
ATOM 2646 N N . ARG A 1 362 ? -31.862 -28.031 132.401 1.00 62.99 362 ARG A N 1
ATOM 2647 C CA . ARG A 1 362 ? -30.788 -27.056 132.303 1.00 60.00 362 ARG A CA 1
ATOM 2648 C C . ARG A 1 362 ? -29.985 -27.246 131.013 1.00 54.45 362 ARG A C 1
ATOM 2649 O O . ARG A 1 362 ? -29.568 -28.367 130.717 1.00 54.28 362 ARG A O 1
ATOM 2657 N N . TYR A 1 363 ? -29.752 -26.132 130.284 1.00 49.28 363 TYR A N 1
ATOM 2658 C CA . TYR A 1 363 ? -29.220 -26.169 128.923 1.00 45.53 363 TYR A CA 1
ATOM 2659 C C . TYR A 1 363 ? -28.634 -24.814 128.501 1.00 43.27 363 TYR A C 1
ATOM 2660 O O . TYR A 1 363 ? -28.984 -23.746 129.005 1.00 43.34 363 TYR A O 1
ATOM 2669 N N . MET A 1 364 ? -27.712 -24.860 127.543 1.00 41.93 364 MET A N 1
ATOM 2670 C CA . MET A 1 364 ? -27.179 -23.652 126.935 1.00 40.28 364 MET A CA 1
ATOM 2671 C C . MET A 1 364 ? -27.336 -23.766 125.435 1.00 38.91 364 MET A C 1
ATOM 2672 O O . MET A 1 364 ? -26.935 -24.780 124.864 1.00 38.33 364 MET A O 1
ATOM 2677 N N . ARG A 1 365 ? -27.923 -22.731 124.824 1.00 38.19 365 ARG A N 1
ATOM 2678 C CA . ARG A 1 365 ? -27.795 -22.550 123.389 1.00 36.97 365 ARG A CA 1
ATOM 2679 C C . ARG A 1 365 ? -26.661 -21.569 123.154 1.00 36.71 365 ARG A C 1
ATOM 2680 O O . ARG A 1 365 ? -26.561 -20.558 123.858 1.00 37.59 365 ARG A O 1
ATOM 2688 N N . TYR A 1 366 ? -25.792 -21.902 122.190 1.00 36.45 366 TYR A N 1
ATOM 2689 C CA . TYR A 1 366 ? -24.501 -21.230 122.090 1.00 34.52 366 TYR A CA 1
ATOM 2690 C C . TYR A 1 366 ? -24.103 -21.006 120.633 1.00 32.92 366 TYR A C 1
ATOM 2691 O O . TYR A 1 366 ? -24.588 -21.679 119.722 1.00 34.49 366 TYR A O 1
ATOM 2700 N N . TRP A 1 367 ? -23.186 -20.053 120.461 1.00 29.88 367 TRP A N 1
ATOM 2701 C CA . TRP A 1 367 ? -22.574 -19.739 119.189 1.00 30.49 367 TRP A CA 1
ATOM 2702 C C . TRP A 1 367 ? -21.601 -20.864 118.815 1.00 30.99 367 TRP A C 1
ATOM 2703 O O . TRP A 1 367 ? -20.549 -21.025 119.432 1.00 30.95 367 TRP A O 1
ATOM 2714 N N . ALA A 1 368 ? -21.989 -21.662 117.811 1.00 31.85 368 ALA A N 1
ATOM 2715 C CA . ALA A 1 368 ? -21.233 -22.839 117.397 1.00 33.70 368 ALA A CA 1
ATOM 2716 C C . ALA A 1 368 ? -20.393 -22.580 116.137 1.00 33.23 368 ALA A C 1
ATOM 2717 O O . ALA A 1 368 ? -19.471 -23.340 115.844 1.00 34.92 368 ALA A O 1
ATOM 2719 N N . GLY A 1 369 ? -20.754 -21.553 115.363 1.00 30.43 369 GLY A N 1
ATOM 2720 C CA . GLY A 1 369 ? -19.993 -21.132 114.197 1.00 30.81 369 GLY A CA 1
ATOM 2721 C C . GLY A 1 369 ? -20.670 -19.943 113.523 1.00 30.58 369 GLY A C 1
ATOM 2722 O O . GLY A 1 369 ? -21.606 -19.379 114.076 1.00 29.28 369 GLY A O 1
ATOM 2723 N N . HIS A 1 370 ? -20.218 -19.563 112.326 1.00 32.27 370 HIS A N 1
ATOM 2724 C CA . HIS A 1 370 ? -20.783 -18.383 111.687 1.00 32.34 370 HIS A CA 1
ATOM 2725 C C . HIS A 1 370 ? -20.217 -18.199 110.292 1.00 32.76 370 HIS A C 1
ATOM 2726 O O . HIS A 1 370 ? -19.088 -18.598 110.022 1.00 33.28 370 HIS A O 1
ATOM 2733 N N . GLN A 1 371 ? -21.022 -17.536 109.458 1.00 34.41 371 GLN A N 1
ATOM 2734 C CA . GLN A 1 371 ? -20.574 -16.906 108.223 1.00 34.85 371 GLN A CA 1
ATOM 2735 C C . GLN A 1 371 ? -20.546 -15.392 108.392 1.00 30.94 371 GLN A C 1
ATOM 2736 O O . GLN A 1 371 ? -21.520 -14.820 108.871 1.00 28.22 371 GLN A O 1
ATOM 2742 N N . ILE A 1 372 ? -19.449 -14.768 107.943 1.00 28.13 372 ILE A N 1
ATOM 2743 C CA . ILE A 1 372 ? -19.260 -13.338 108.048 1.00 26.42 372 ILE A CA 1
ATOM 2744 C C . ILE A 1 372 ? -19.047 -12.809 106.643 1.00 28.23 372 ILE A C 1
ATOM 2745 O O . ILE A 1 372 ? -18.286 -13.391 105.870 1.00 32.49 372 ILE A O 1
ATOM 2750 N N . SER A 1 373 ? -19.789 -11.741 106.314 1.00 29.15 373 SER A N 1
ATOM 2751 C CA . SER A 1 373 ? -19.655 -11.022 105.050 1.00 28.29 373 SER A CA 1
ATOM 2752 C C . SER A 1 373 ? -18.914 -9.706 105.286 1.00 25.43 373 SER A C 1
ATOM 2753 O O . SER A 1 373 ? -19.052 -9.087 106.350 1.00 25.18 373 SER A O 1
ATOM 2756 N N . TYR A 1 374 ? -18.068 -9.327 104.323 1.00 25.79 374 TYR A N 1
ATOM 2757 C CA . TYR A 1 374 ? -17.153 -8.214 104.482 1.00 25.70 374 TYR A CA 1
ATOM 2758 C C . TYR A 1 374 ? -16.738 -7.758 103.091 1.00 27.42 374 TYR A C 1
ATOM 2759 O O . TYR A 1 374 ? -16.995 -8.465 102.114 1.00 27.20 374 TYR A O 1
ATOM 2768 N N . LYS A 1 375 ? -16.144 -6.555 103.023 1.00 27.77 375 LYS A N 1
ATOM 2769 C CA . LYS A 1 375 ? -15.627 -6.039 101.766 1.00 29.46 375 LYS A CA 1
ATOM 2770 C C . LYS A 1 375 ? -14.426 -5.127 101.962 1.00 27.44 375 LYS A C 1
ATOM 2771 O O . LYS A 1 375 ? -14.199 -4.600 103.056 1.00 27.58 375 LYS A O 1
ATOM 2777 N N . THR A 1 376 ? -13.669 -4.980 100.867 1.00 26.03 376 THR A N 1
ATOM 2778 C CA . THR A 1 376 ? -12.644 -3.968 100.754 1.00 27.01 376 THR A CA 1
ATOM 2779 C C . THR A 1 376 ? -13.267 -2.623 100.376 1.00 29.10 376 THR A C 1
ATOM 2780 O O . THR A 1 376 ? -14.416 -2.544 99.950 1.00 31.99 376 THR A O 1
ATOM 2784 N N . ILE A 1 377 ? -12.467 -1.554 100.485 1.00 31.52 377 ILE A N 1
ATOM 2785 C CA . ILE A 1 377 ? -12.889 -0.196 100.147 1.00 34.46 377 ILE A CA 1
ATOM 2786 C C . ILE A 1 377 ? -13.252 -0.091 98.659 1.00 36.75 377 ILE A C 1
ATOM 2787 O O . ILE A 1 377 ? -12.451 -0.494 97.807 1.00 37.43 377 ILE A O 1
ATOM 2792 N N . GLY A 1 378 ? -14.419 0.499 98.353 1.00 37.79 378 GLY A N 1
ATOM 2793 C CA . GLY A 1 378 ? -14.745 1.002 97.019 1.00 41.92 378 GLY A CA 1
ATOM 2794 C C . GLY A 1 378 ? -15.346 -0.044 96.074 1.00 50.20 378 GLY A C 1
ATOM 2795 O O . GLY A 1 378 ? -16.112 0.265 95.161 1.00 51.18 378 GLY A O 1
ATOM 2796 N N . THR A 1 379 ? -14.915 -1.298 96.225 1.00 67.92 379 THR A N 1
ATOM 2797 C CA . THR A 1 379 ? -15.463 -2.410 95.457 1.00 71.62 379 THR A CA 1
ATOM 2798 C C . THR A 1 379 ? -16.938 -2.484 95.791 1.00 72.34 379 THR A C 1
ATOM 2799 O O . THR A 1 379 ? -17.396 -1.838 96.739 1.00 82.66 379 THR A O 1
ATOM 2803 N N . SER A 1 380 ? -17.645 -3.328 95.052 1.00 72.19 380 SER A N 1
ATOM 2804 C CA . SER A 1 380 ? -18.977 -3.740 95.463 1.00 71.99 380 SER A CA 1
ATOM 2805 C C . SER A 1 380 ? -19.014 -5.255 95.683 1.00 69.32 380 SER A C 1
ATOM 2806 O O . SER A 1 380 ? -20.097 -5.819 95.868 1.00 71.45 380 SER A O 1
ATOM 2809 N N . SER A 1 381 ? -17.819 -5.882 95.711 1.00 60.13 381 SER A N 1
ATOM 2810 C CA . SER A 1 381 ? -17.683 -7.330 95.749 1.00 52.72 381 SER A CA 1
ATOM 2811 C C . SER A 1 381 ? -17.708 -7.798 97.195 1.00 46.90 381 SER A C 1
ATOM 2812 O O . SER A 1 381 ? -16.789 -7.496 97.947 1.00 49.86 381 SER A O 1
ATOM 2815 N N . THR A 1 382 ? -18.766 -8.532 97.560 1.00 42.29 382 THR A N 1
ATOM 2816 C CA . THR A 1 382 ? -18.898 -9.100 98.890 1.00 39.49 382 THR A CA 1
ATOM 2817 C C . THR A 1 382 ? -18.050 -10.369 98.989 1.00 36.02 382 THR A C 1
ATOM 2818 O O . THR A 1 382 ? -18.088 -11.214 98.110 1.00 35.14 382 THR A O 1
ATOM 2822 N N . PHE A 1 383 ? -17.274 -10.451 100.070 1.00 33.12 383 PHE A N 1
ATOM 2823 C CA . PHE A 1 383 ? -16.573 -11.645 100.495 1.00 33.90 383 PHE A CA 1
ATOM 2824 C C . PHE A 1 383 ? -17.334 -12.329 101.626 1.00 31.48 383 PHE A C 1
ATOM 2825 O O . PHE A 1 383 ? -17.866 -11.658 102.502 1.00 29.45 383 PHE A O 1
ATOM 2833 N N . THR A 1 384 ? -17.265 -13.663 101.671 1.00 31.55 384 THR A N 1
ATOM 2834 C CA . THR A 1 384 ? -17.799 -14.424 102.786 1.00 32.16 384 THR A CA 1
ATOM 2835 C C . THR A 1 384 ? -16.795 -15.485 103.222 1.00 31.68 384 THR A C 1
ATOM 2836 O O . THR A 1 384 ? -16.181 -16.130 102.383 1.00 32.41 384 THR A O 1
ATOM 2840 N N . GLN A 1 385 ? -16.644 -15.658 104.536 1.00 30.62 385 GLN A N 1
ATOM 2841 C CA . GLN A 1 385 ? -15.868 -16.749 105.095 1.00 31.41 385 GLN A CA 1
ATOM 2842 C C . GLN A 1 385 ? -16.726 -17.471 106.125 1.00 31.62 385 GLN A C 1
ATOM 2843 O O . GLN A 1 385 ? -17.582 -16.865 106.775 1.00 30.59 385 GLN A O 1
ATOM 2849 N N . MET A 1 386 ? -16.432 -18.753 106.314 1.00 33.17 386 MET A N 1
ATOM 2850 C CA . MET A 1 386 ? -17.164 -19.578 107.257 1.00 35.26 386 MET A CA 1
ATOM 2851 C C . MET A 1 386 ? -16.210 -20.008 108.374 1.00 35.79 386 MET A C 1
ATOM 2852 O O . MET A 1 386 ? -15.027 -20.275 108.111 1.00 34.39 386 MET A O 1
ATOM 2857 N N . TYR A 1 387 ? -16.735 -20.026 109.617 1.00 33.57 387 TYR A N 1
ATOM 2858 C CA . TYR A 1 387 ? -16.004 -20.483 110.793 1.00 31.46 387 TYR A CA 1
ATOM 2859 C C . TYR A 1 387 ? -16.826 -21.472 111.630 1.00 31.34 387 TYR A C 1
ATOM 2860 O O . TYR A 1 387 ? -18.067 -21.424 111.651 1.00 28.75 387 TYR A O 1
ATOM 2869 N N . GLY A 1 388 ? -16.104 -22.363 112.339 1.00 31.29 388 GLY A N 1
ATOM 2870 C CA . GLY A 1 388 ? -16.705 -23.288 113.296 1.00 32.03 388 GLY A CA 1
ATOM 2871 C C . GLY A 1 388 ? -17.512 -24.368 112.587 1.00 33.63 388 GLY A C 1
ATOM 2872 O O . GLY A 1 388 ? -17.087 -24.824 111.538 1.00 35.31 388 GLY A O 1
ATOM 2873 N N . THR A 1 389 ? -18.692 -24.728 113.125 1.00 34.24 389 THR A N 1
ATOM 2874 C CA . THR A 1 389 ? -19.503 -25.805 112.560 1.00 35.29 389 THR A CA 1
ATOM 2875 C C . THR A 1 389 ? -20.896 -25.296 112.200 1.00 36.22 389 THR A C 1
ATOM 2876 O O . THR A 1 389 ? -21.419 -24.425 112.869 1.00 36.47 389 THR A O 1
ATOM 2880 N N . ASN A 1 390 ? -21.556 -25.947 111.231 1.00 41.92 390 ASN A N 1
ATOM 2881 C CA . ASN A 1 390 ? -22.930 -25.603 110.888 1.00 44.81 390 ASN A CA 1
ATOM 2882 C C . ASN A 1 390 ? -23.798 -26.856 110.831 1.00 45.90 390 ASN A C 1
ATOM 2883 O O . ASN A 1 390 ? -24.784 -26.885 110.088 1.00 46.58 390 ASN A O 1
ATOM 2888 N N . GLN A 1 391 ? -23.441 -27.865 111.635 1.00 48.10 391 GLN A N 1
ATOM 2889 C CA . GLN A 1 391 ? -24.146 -29.139 111.627 1.00 51.54 391 GLN A CA 1
ATOM 2890 C C . GLN A 1 391 ? -24.954 -29.309 112.902 1.00 51.82 391 GLN A C 1
ATOM 2891 O O . GLN A 1 391 ? -24.565 -28.841 113.971 1.00 50.29 391 GLN A O 1
ATOM 2897 N N . ASN A 1 392 ? -26.095 -29.981 112.747 1.00 56.16 392 ASN A N 1
ATOM 2898 C CA . ASN A 1 392 ? -26.936 -30.374 113.865 1.00 59.30 392 ASN A CA 1
ATOM 2899 C C . ASN A 1 392 ? -27.322 -29.131 114.657 1.00 53.15 392 ASN A C 1
ATOM 2900 O O . ASN A 1 392 ? -27.034 -29.066 115.855 1.00 49.35 392 ASN A O 1
ATOM 2905 N N . LEU A 1 393 ? -28.002 -28.198 113.964 1.00 49.44 393 LEU A N 1
ATOM 2906 C CA . LEU A 1 393 ? -28.269 -26.864 114.481 1.00 48.30 393 LEU A CA 1
ATOM 2907 C C . LEU A 1 393 ? -29.670 -26.787 115.074 1.00 48.96 393 LEU A C 1
ATOM 2908 O O . LEU A 1 393 ? -30.587 -27.484 114.664 1.00 50.10 393 LEU A O 1
ATOM 2913 N N . GLN A 1 394 ? -29.818 -25.870 116.024 1.00 49.66 394 GLN A N 1
ATOM 2914 C CA . GLN A 1 394 ? -31.112 -25.520 116.581 1.00 51.50 394 GLN A CA 1
ATOM 2915 C C . GLN A 1 394 ? -31.730 -24.397 115.763 1.00 49.21 394 GLN A C 1
ATOM 2916 O O . GLN A 1 394 ? -32.931 -24.390 115.519 1.00 50.58 394 GLN A O 1
ATOM 2922 N N . SER A 1 395 ? -30.904 -23.429 115.358 1.00 47.30 395 SER A N 1
ATOM 2923 C CA . SER A 1 395 ? -31.430 -22.291 114.628 1.00 44.98 395 SER A CA 1
ATOM 2924 C C . SER A 1 395 ? -30.278 -21.481 114.055 1.00 42.41 395 SER A C 1
ATOM 2925 O O . SER A 1 395 ? -29.113 -21.849 114.216 1.00 39.71 395 SER A O 1
ATOM 2928 N N . THR A 1 396 ? -30.668 -20.373 113.423 1.00 43.07 396 THR A N 1
ATOM 2929 C CA . THR A 1 396 ? -29.811 -19.478 112.663 1.00 44.27 396 THR A CA 1
ATOM 2930 C C . THR A 1 396 ? -30.224 -18.052 113.028 1.00 43.50 396 THR A C 1
ATOM 2931 O O . THR A 1 396 ? -31.408 -17.791 113.225 1.00 47.06 396 THR A O 1
ATOM 2935 N N . SER A 1 397 ? -29.261 -17.136 113.154 1.00 39.76 397 SER A N 1
ATOM 2936 C CA . SER A 1 397 ? -29.585 -15.725 113.348 1.00 38.93 397 SER A CA 1
ATOM 2937 C C . SER A 1 397 ? -28.821 -14.874 112.334 1.00 37.07 397 SER A C 1
ATOM 2938 O O . SER A 1 397 ? -27.619 -15.061 112.176 1.00 39.53 397 SER A O 1
ATOM 2941 N N . ASN A 1 398 ? -29.515 -13.931 111.680 1.00 38.84 398 ASN A N 1
ATOM 2942 C CA . ASN A 1 398 ? -28.934 -13.044 110.681 1.00 39.18 398 ASN A CA 1
ATOM 2943 C C . ASN A 1 398 ? -28.802 -11.634 111.242 1.00 38.07 398 ASN A C 1
ATOM 2944 O O . ASN A 1 398 ? -29.625 -11.167 112.018 1.00 37.40 398 ASN A O 1
ATOM 2949 N N . PHE A 1 399 ? -27.704 -10.972 110.873 1.00 36.97 399 PHE A N 1
ATOM 2950 C CA . PHE A 1 399 ? -27.491 -9.586 111.226 1.00 35.48 399 PHE A CA 1
ATOM 2951 C C . PHE A 1 399 ? -26.978 -8.842 109.998 1.00 34.56 399 PHE A C 1
ATOM 2952 O O . PHE A 1 399 ? -26.067 -9.325 109.327 1.00 34.22 399 PHE A O 1
ATOM 2960 N N . ASP A 1 400 ? -27.580 -7.674 109.731 1.00 34.44 400 ASP A N 1
ATOM 2961 C CA . ASP A 1 400 ? -27.149 -6.761 108.686 1.00 34.60 400 ASP A CA 1
ATOM 2962 C C . ASP A 1 400 ? -26.462 -5.584 109.366 1.00 31.70 400 ASP A C 1
ATOM 2963 O O . ASP A 1 400 ? -27.037 -4.956 110.243 1.00 32.47 400 ASP A O 1
ATOM 2968 N N . PHE A 1 401 ? -25.204 -5.334 109.013 1.00 28.96 401 PHE A N 1
ATOM 2969 C CA . PHE A 1 401 ? -24.480 -4.210 109.581 1.00 28.71 401 PHE A CA 1
ATOM 2970 C C . PHE A 1 401 ? -24.128 -3.190 108.499 1.00 28.57 401 PHE A C 1
ATOM 2971 O O . PHE A 1 401 ? -23.245 -2.351 108.735 1.00 28.05 401 PHE A O 1
ATOM 2979 N N . THR A 1 402 ? -24.762 -3.277 107.314 1.00 29.28 402 THR A N 1
ATOM 2980 C CA . THR A 1 402 ? -24.380 -2.408 106.217 1.00 32.39 402 THR A CA 1
ATOM 2981 C C . THR A 1 402 ? -24.722 -0.980 106.637 1.00 31.72 402 THR A C 1
ATOM 2982 O O . THR A 1 402 ? -25.857 -0.710 107.019 1.00 30.10 402 THR A O 1
ATOM 2986 N N . ASN A 1 403 ? -23.696 -0.117 106.627 1.00 30.68 403 ASN A N 1
ATOM 2987 C CA . ASN A 1 403 ? -23.809 1.309 106.899 1.00 33.11 403 ASN A CA 1
ATOM 2988 C C . ASN A 1 403 ? -23.651 1.627 108.385 1.00 33.17 403 ASN A C 1
ATOM 2989 O O . ASN A 1 403 ? -23.848 2.779 108.769 1.00 33.91 403 ASN A O 1
ATOM 2994 N N . TYR A 1 404 ? -23.324 0.628 109.223 1.00 31.60 404 TYR A N 1
ATOM 2995 C CA . TYR A 1 404 ? -23.138 0.861 110.653 1.00 29.44 404 TYR A CA 1
ATOM 2996 C C . TYR A 1 404 ? -21.725 0.473 111.047 1.00 28.25 404 TYR A C 1
ATOM 2997 O O . TYR A 1 404 ? -21.161 -0.471 110.493 1.00 30.64 404 TYR A O 1
ATOM 3006 N N . ASP A 1 405 ? -21.194 1.207 112.026 1.00 27.46 405 ASP A N 1
ATOM 3007 C CA . ASP A 1 405 ? -20.049 0.768 112.795 1.00 26.39 405 ASP A CA 1
ATOM 3008 C C . ASP A 1 405 ? -20.522 0.195 114.129 1.00 28.01 405 ASP A C 1
ATOM 3009 O O . ASP A 1 405 ? -21.452 0.716 114.771 1.00 29.82 405 ASP A O 1
ATOM 3014 N N . ILE A 1 406 ? -19.820 -0.859 114.554 1.00 26.14 406 ILE A N 1
ATOM 3015 C CA . ILE A 1 406 ? -20.023 -1.439 115.858 1.00 25.73 406 ILE A CA 1
ATOM 3016 C C . ILE A 1 406 ? -18.918 -0.914 116.754 1.00 25.06 406 ILE A C 1
ATOM 3017 O O . ILE A 1 406 ? -17.760 -1.256 116.537 1.00 22.78 406 ILE A O 1
ATOM 3022 N N . TYR A 1 407 ? -19.307 -0.107 117.757 1.00 26.43 407 TYR A N 1
ATOM 3023 C CA . TYR A 1 407 ? -18.364 0.640 118.568 1.00 25.88 407 TYR A CA 1
ATOM 3024 C C . TYR A 1 407 ? -18.156 -0.017 119.937 1.00 27.62 407 TYR A C 1
ATOM 3025 O O . TYR A 1 407 ? -17.258 0.397 120.691 1.00 29.02 407 TYR A O 1
ATOM 3034 N N . LYS A 1 408 ? -18.994 -1.010 120.265 1.00 27.21 408 LYS A N 1
ATOM 3035 C CA . LYS A 1 408 ? -18.969 -1.657 121.573 1.00 30.55 408 LYS A CA 1
ATOM 3036 C C . LYS A 1 408 ? -19.736 -2.975 121.495 1.00 31.20 408 LYS A C 1
ATOM 3037 O O . LYS A 1 408 ? -20.795 -3.015 120.855 1.00 32.68 408 LYS A O 1
ATOM 3043 N N . THR A 1 409 ? -19.208 -4.016 122.176 1.00 29.02 409 THR A N 1
ATOM 3044 C CA . THR A 1 409 ? -19.905 -5.289 122.365 1.00 28.47 409 THR A CA 1
ATOM 3045 C C . THR A 1 409 ? -20.009 -5.606 123.862 1.00 30.87 409 THR A C 1
ATOM 3046 O O . THR A 1 409 ? -19.058 -5.401 124.621 1.00 30.15 409 THR A O 1
ATOM 3050 N N . LEU A 1 410 ? -21.198 -6.077 124.272 1.00 33.30 410 LEU A N 1
ATOM 3051 C CA . LEU A 1 410 ? -21.433 -6.746 125.544 1.00 35.36 410 LEU A CA 1
ATOM 3052 C C . LEU A 1 410 ? -21.660 -8.230 125.251 1.00 36.91 410 LEU A C 1
ATOM 3053 O O . LEU A 1 410 ? -22.652 -8.578 124.603 1.00 37.69 410 LEU A O 1
ATOM 3058 N N . SER A 1 411 ? -20.786 -9.089 125.796 1.00 37.42 411 SER A N 1
ATOM 3059 C CA . SER A 1 411 ? -20.825 -10.532 125.588 1.00 36.34 411 SER A CA 1
ATOM 3060 C C . SER A 1 411 ? -21.064 -11.246 126.906 1.00 36.40 411 SER A C 1
ATOM 3061 O O . SER A 1 411 ? -20.711 -10.691 127.942 1.00 36.45 411 SER A O 1
ATOM 3064 N N . ASN A 1 412 ? -21.599 -12.480 126.846 1.00 37.96 412 ASN A N 1
ATOM 3065 C CA . ASN A 1 412 ? -21.621 -13.362 128.009 1.00 43.48 412 ASN A CA 1
ATOM 3066 C C . ASN A 1 412 ? -20.676 -14.545 127.803 1.00 42.20 412 ASN A C 1
ATOM 3067 O O . ASN A 1 412 ? -20.815 -15.312 126.853 1.00 41.23 412 ASN A O 1
ATOM 3072 N N . ASP A 1 413 ? -19.690 -14.647 128.704 1.00 41.92 413 ASP A N 1
ATOM 3073 C CA . ASP A 1 413 ? -18.909 -15.860 128.872 1.00 43.08 413 ASP A CA 1
ATOM 3074 C C . ASP A 1 413 ? -19.626 -16.765 129.870 1.00 42.13 413 ASP A C 1
ATOM 3075 O O . ASP A 1 413 ? -19.582 -16.492 131.071 1.00 41.27 413 ASP A O 1
ATOM 3080 N N . ALA A 1 414 ? -20.264 -17.838 129.390 1.00 39.38 414 ALA A N 1
ATOM 3081 C CA . ALA A 1 414 ? -21.049 -18.661 130.283 1.00 39.75 414 ALA A CA 1
ATOM 3082 C C . ALA A 1 414 ? -20.435 -20.046 130.460 1.00 39.50 414 ALA A C 1
ATOM 3083 O O . ALA A 1 414 ? -19.615 -20.489 129.664 1.00 37.73 414 ALA A O 1
ATOM 3085 N N . VAL A 1 415 ? -20.873 -20.712 131.534 1.00 40.88 415 VAL A N 1
ATOM 3086 C CA . VAL A 1 415 ? -20.580 -22.108 131.793 1.00 41.00 415 VAL A CA 1
ATOM 3087 C C . VAL A 1 415 ? -21.894 -22.817 132.096 1.00 41.59 415 VAL A C 1
ATOM 3088 O O . VAL A 1 415 ? -22.753 -22.280 132.795 1.00 41.23 415 VAL A O 1
ATOM 3092 N N . LEU A 1 416 ? -22.007 -24.049 131.591 1.00 41.87 416 LEU A N 1
ATOM 3093 C CA . LEU A 1 416 ? -23.034 -24.988 132.015 1.00 43.94 416 LEU A CA 1
ATOM 3094 C C . LEU A 1 416 ? -22.385 -26.007 132.934 1.00 44.72 416 LEU A C 1
ATOM 3095 O O . LEU A 1 416 ? -21.457 -26.686 132.519 1.00 42.30 416 LEU A O 1
ATOM 3100 N N . LEU A 1 417 ? -22.911 -26.126 134.151 1.00 47.51 417 LEU A N 1
ATOM 3101 C CA . LEU A 1 417 ? -22.395 -27.075 135.113 1.00 51.72 417 LEU A CA 1
ATOM 3102 C C . LEU A 1 417 ? -23.506 -28.068 135.387 1.00 55.43 417 LEU A C 1
ATOM 3103 O O . LEU A 1 417 ? -24.601 -27.646 135.733 1.00 58.85 417 LEU A O 1
ATOM 3108 N N . ASP A 1 418 ? -23.234 -29.371 135.289 1.00 56.34 418 ASP A N 1
ATOM 3109 C CA . ASP A 1 418 ? -24.264 -30.314 135.680 1.00 59.88 418 ASP A CA 1
ATOM 3110 C C . ASP A 1 418 ? -23.658 -31.512 136.417 1.00 59.28 418 ASP A C 1
ATOM 3111 O O . ASP A 1 418 ? -22.534 -31.932 136.140 1.00 58.22 418 ASP A O 1
ATOM 3116 N N . ILE A 1 419 ? -24.444 -32.044 137.359 1.00 59.09 419 ILE A N 1
ATOM 3117 C CA . ILE A 1 419 ? -24.071 -33.185 138.173 1.00 60.74 419 ILE A CA 1
ATOM 3118 C C . ILE A 1 419 ? -25.043 -34.323 137.870 1.00 60.20 419 ILE A C 1
ATOM 3119 O O . ILE A 1 419 ? -26.259 -34.148 137.930 1.00 60.44 419 ILE A O 1
ATOM 3124 N N . VAL A 1 420 ? -24.480 -35.494 137.556 1.00 59.12 420 VAL A N 1
ATOM 3125 C CA . VAL A 1 420 ? -25.246 -36.620 137.056 1.00 60.06 420 VAL A CA 1
ATOM 3126 C C . VAL A 1 420 ? -24.910 -37.841 137.903 1.00 60.97 420 VAL A C 1
ATOM 3127 O O . VAL A 1 420 ? -23.823 -37.879 138.462 1.00 61.29 420 VAL A O 1
ATOM 3131 N N . TYR A 1 421 ? -25.816 -38.827 137.998 1.00 61.27 421 TYR A N 1
ATOM 3132 C CA . TYR A 1 421 ? -25.515 -40.056 138.719 1.00 63.08 421 TYR A CA 1
ATOM 3133 C C . TYR A 1 421 ? -24.245 -40.696 138.143 1.00 63.13 421 TYR A C 1
ATOM 3134 O O . TYR A 1 421 ? -24.094 -40.754 136.897 1.00 61.25 421 TYR A O 1
ATOM 3143 N N . PRO A 1 422 ? -23.301 -41.215 138.983 1.00 65.38 422 PRO A N 1
ATOM 3144 C CA . PRO A 1 422 ? -23.417 -41.209 140.449 1.00 68.22 422 PRO A CA 1
ATOM 3145 C C . PRO A 1 422 ? -22.694 -40.130 141.260 1.00 68.03 422 PRO A C 1
ATOM 3146 O O . PRO A 1 422 ? -22.341 -40.352 142.408 1.00 71.46 422 PRO A O 1
ATOM 3150 N N . GLY A 1 423 ? -22.498 -38.947 140.690 1.00 65.52 423 GLY A N 1
ATOM 3151 C CA . GLY A 1 423 ? -21.885 -37.846 141.414 1.00 65.85 423 GLY A CA 1
ATOM 3152 C C . GLY A 1 423 ? -20.683 -37.272 140.670 1.00 64.89 423 GLY A C 1
ATOM 3153 O O . GLY A 1 423 ? -19.699 -36.894 141.304 1.00 68.26 423 GLY A O 1
ATOM 3154 N N . TYR A 1 424 ? -20.774 -37.211 139.334 1.00 62.04 424 TYR A N 1
ATOM 3155 C CA . TYR A 1 424 ? -19.714 -36.696 138.489 1.00 60.76 424 TYR A CA 1
ATOM 3156 C C . TYR A 1 424 ? -20.150 -35.332 137.968 1.00 58.23 424 TYR A C 1
ATOM 3157 O O . TYR A 1 424 ? -21.329 -35.138 137.684 1.00 56.35 424 TYR A O 1
ATOM 3166 N N . THR A 1 425 ? -19.185 -34.415 137.817 1.00 58.28 425 THR A N 1
ATOM 3167 C CA . THR A 1 425 ? -19.459 -33.052 137.397 1.00 56.57 425 THR A CA 1
ATOM 3168 C C . THR A 1 425 ? -19.086 -32.894 135.933 1.00 55.24 425 THR A C 1
ATOM 3169 O O . THR A 1 425 ? -17.979 -33.246 135.551 1.00 56.38 425 THR A O 1
ATOM 3173 N N . TYR A 1 426 ? -19.996 -32.296 135.155 1.00 54.88 426 TYR A N 1
ATOM 3174 C CA . TYR A 1 426 ? -19.798 -32.058 133.732 1.00 52.58 426 TYR A CA 1
ATOM 3175 C C . TYR A 1 426 ? -19.855 -30.553 133.514 1.00 49.54 426 TYR A C 1
ATOM 3176 O O . TYR A 1 426 ? -20.701 -29.873 134.089 1.00 49.54 426 TYR A O 1
ATOM 3185 N N . THR A 1 427 ? -18.915 -30.024 132.725 1.00 47.28 427 THR A N 1
ATOM 3186 C CA . THR A 1 427 ? -18.931 -28.609 132.426 1.00 46.28 427 THR A CA 1
ATOM 3187 C C . THR A 1 427 ? -18.844 -28.420 130.917 1.00 46.41 427 THR A C 1
ATOM 3188 O O . THR A 1 427 ? -18.207 -29.199 130.210 1.00 46.81 427 THR A O 1
ATOM 3192 N N . PHE A 1 428 ? -19.482 -27.340 130.459 1.00 44.77 428 PHE A N 1
ATOM 3193 C CA . PHE A 1 428 ? -19.423 -26.909 129.081 1.00 42.03 428 PHE A CA 1
ATOM 3194 C C . PHE A 1 428 ? -19.234 -25.399 129.085 1.00 40.28 428 PHE A C 1
ATOM 3195 O O . PHE A 1 428 ? -20.012 -24.699 129.742 1.00 38.12 428 PHE A O 1
ATOM 3203 N N . PHE A 1 429 ? -18.204 -24.942 128.346 1.00 38.66 429 PHE A N 1
ATOM 3204 C CA . PHE A 1 429 ? -17.912 -23.534 128.126 1.00 37.34 429 PHE A CA 1
ATOM 3205 C C . PHE A 1 429 ? -18.420 -23.128 126.746 1.00 36.96 429 PHE A C 1
ATOM 3206 O O . PHE A 1 429 ? -18.058 -23.763 125.750 1.00 37.21 429 PHE A O 1
ATOM 3214 N N . GLY A 1 430 ? -19.239 -22.058 126.706 1.00 35.00 430 GLY A N 1
ATOM 3215 C CA . GLY A 1 430 ? -19.712 -21.489 125.452 1.00 34.18 430 GLY A CA 1
ATOM 3216 C C . GLY A 1 430 ? -20.256 -20.068 125.614 1.00 33.10 430 GLY A C 1
ATOM 3217 O O . GLY A 1 430 ? -20.279 -19.536 126.720 1.00 32.82 430 GLY A O 1
ATOM 3218 N N . MET A 1 431 ? -20.721 -19.496 124.493 1.00 31.93 431 MET A N 1
ATOM 3219 C CA . MET A 1 431 ? -21.062 -18.085 124.385 1.00 32.08 431 MET A CA 1
ATOM 3220 C C . MET A 1 431 ? -22.520 -17.980 123.930 1.00 31.55 431 MET A C 1
ATOM 3221 O O . MET A 1 431 ? -22.832 -18.115 122.746 1.00 31.24 431 MET A O 1
ATOM 3226 N N . PRO A 1 432 ? -23.478 -17.787 124.859 1.00 30.27 432 PRO A N 1
ATOM 3227 C CA . PRO A 1 432 ? -24.891 -17.731 124.497 1.00 31.81 432 PRO A CA 1
ATOM 3228 C C . PRO A 1 432 ? -25.576 -16.383 124.271 1.00 32.99 432 PRO A C 1
ATOM 3229 O O . PRO A 1 432 ? -26.800 -16.349 124.112 1.00 32.14 432 PRO A O 1
ATOM 3233 N N . GLU A 1 433 ? -24.794 -15.286 124.262 1.00 32.91 433 GLU A N 1
ATOM 3234 C CA . GLU A 1 433 ? -25.372 -13.957 124.183 1.00 35.60 433 GLU A CA 1
ATOM 3235 C C . GLU A 1 433 ? -24.317 -12.913 123.837 1.00 34.81 433 GLU A C 1
ATOM 3236 O O . GLU A 1 433 ? -23.231 -12.926 124.408 1.00 32.10 433 GLU A O 1
ATOM 3242 N N . THR A 1 434 ? -24.665 -12.027 122.890 1.00 34.41 434 THR A N 1
ATOM 3243 C CA . THR A 1 434 ? -23.922 -10.803 122.637 1.00 35.43 434 THR A CA 1
ATOM 3244 C C . THR A 1 434 ? -24.887 -9.709 122.232 1.00 33.14 434 THR A C 1
ATOM 3245 O O . THR A 1 434 ? -25.859 -9.957 121.538 1.00 31.39 434 THR A O 1
ATOM 3249 N N . GLU A 1 435 ? -24.477 -8.489 122.547 1.00 34.52 435 GLU A N 1
ATOM 3250 C CA . GLU A 1 435 ? -25.182 -7.288 122.161 1.00 35.58 435 GLU A CA 1
ATOM 3251 C C . GLU A 1 435 ? -24.210 -6.404 121.398 1.00 33.57 435 GLU A C 1
ATOM 3252 O O . GLU A 1 435 ? -23.145 -6.054 121.931 1.00 33.04 435 GLU A O 1
ATOM 3258 N N . PHE A 1 436 ? -24.585 -6.089 120.146 1.00 31.91 436 PHE A N 1
ATOM 3259 C CA . PHE A 1 436 ? -23.816 -5.226 119.261 1.00 29.80 436 PHE A CA 1
ATOM 3260 C C . PHE A 1 436 ? -24.342 -3.789 119.321 1.00 29.98 436 PHE A C 1
ATOM 3261 O O . PHE A 1 436 ? -25.479 -3.547 118.949 1.00 30.77 436 PHE A O 1
ATOM 3269 N N . PHE A 1 437 ? -23.514 -2.837 119.772 1.00 29.56 437 PHE A N 1
ATOM 3270 C CA . PHE A 1 437 ? -23.874 -1.422 119.785 1.00 30.02 437 PHE A CA 1
ATOM 3271 C C . PHE A 1 437 ? -23.387 -0.726 118.517 1.00 29.66 437 PHE A C 1
ATOM 3272 O O . PHE A 1 437 ? -22.190 -0.714 118.228 1.00 28.49 437 PHE A O 1
ATOM 3280 N N . MET A 1 438 ? -24.324 -0.100 117.803 1.00 30.63 438 MET A N 1
ATOM 3281 C CA . MET A 1 438 ? -24.101 0.336 116.432 1.00 31.86 438 MET A CA 1
ATOM 3282 C C . MET A 1 438 ? -24.421 1.826 116.245 1.00 32.23 438 MET A C 1
ATOM 3283 O O . MET A 1 438 ? -25.391 2.364 116.809 1.00 32.65 438 MET A O 1
ATOM 3288 N N . VAL A 1 439 ? -23.597 2.485 115.425 1.00 30.66 439 VAL A N 1
ATOM 3289 C CA . VAL A 1 439 ? -23.876 3.846 115.006 1.00 31.88 439 VAL A CA 1
ATOM 3290 C C . VAL A 1 439 ? -23.806 3.938 113.478 1.00 32.55 439 VAL A C 1
ATOM 3291 O O . VAL A 1 439 ? -22.917 3.362 112.842 1.00 32.03 439 VAL A O 1
ATOM 3295 N N . ASN A 1 440 ? -24.759 4.684 112.906 1.00 32.43 440 ASN A N 1
ATOM 3296 C CA . ASN A 1 440 ? -24.906 4.813 111.467 1.00 33.70 440 ASN A CA 1
ATOM 3297 C C . ASN A 1 440 ? -23.845 5.760 110.929 1.00 34.19 440 ASN A C 1
ATOM 3298 O O . ASN A 1 440 ? -23.750 6.882 111.392 1.00 35.32 440 ASN A O 1
ATOM 3303 N N . GLN A 1 441 ? -23.089 5.301 109.926 1.00 34.81 441 GLN A N 1
ATOM 3304 C CA . GLN A 1 441 ? -21.990 6.056 109.329 1.00 35.96 441 GLN A CA 1
ATOM 3305 C C . GLN A 1 441 ? -22.468 7.329 108.615 1.00 38.60 441 GLN A C 1
ATOM 3306 O O . GLN A 1 441 ? -21.687 8.261 108.494 1.00 41.29 441 GLN A O 1
ATOM 3312 N N . LEU A 1 442 ? -23.730 7.383 108.158 1.00 41.46 442 LEU A N 1
ATOM 3313 C CA . LEU A 1 442 ? -24.217 8.440 107.279 1.00 44.84 442 LEU A CA 1
ATOM 3314 C C . LEU A 1 442 ? -25.114 9.444 108.004 1.00 47.08 442 LEU A C 1
ATOM 3315 O O . LEU A 1 442 ? -25.030 10.633 107.714 1.00 47.61 442 LEU A O 1
ATOM 3320 N N . ASN A 1 443 ? -26.033 8.945 108.848 1.00 45.86 443 ASN A N 1
ATOM 3321 C CA . ASN A 1 443 ? -27.080 9.748 109.466 1.00 47.75 443 ASN A CA 1
ATOM 3322 C C . ASN A 1 443 ? -26.912 9.787 110.992 1.00 46.35 443 ASN A C 1
ATOM 3323 O O . ASN A 1 443 ? -27.635 10.514 111.683 1.00 49.13 443 ASN A O 1
ATOM 3328 N N . ASN A 1 444 ? -25.981 8.982 111.518 1.00 44.41 444 ASN A N 1
ATOM 3329 C CA . ASN A 1 444 ? -25.482 9.097 112.880 1.00 44.21 444 ASN A CA 1
ATOM 3330 C C . ASN A 1 444 ? -26.497 8.620 113.936 1.00 44.38 444 ASN A C 1
ATOM 3331 O O . ASN A 1 444 ? -26.293 8.844 115.128 1.00 44.68 444 ASN A O 1
ATOM 3336 N N . THR A 1 445 ? -27.581 7.935 113.533 1.00 42.73 445 THR A N 1
ATOM 3337 C CA . THR A 1 445 ? -28.511 7.344 114.481 1.00 42.62 445 THR A CA 1
ATOM 3338 C C . THR A 1 445 ? -27.942 6.048 115.062 1.00 39.81 445 THR A C 1
ATOM 3339 O O . THR A 1 445 ? -27.043 5.404 114.507 1.00 37.08 445 THR A O 1
ATOM 3343 N N . ARG A 1 446 ? -28.494 5.653 116.203 1.00 40.71 446 ARG A N 1
ATOM 3344 C CA . ARG A 1 446 ? -27.966 4.537 116.961 1.00 41.19 446 ARG A CA 1
ATOM 3345 C C . ARG A 1 446 ? -28.988 3.416 117.034 1.00 41.39 446 ARG A C 1
ATOM 3346 O O . ARG A 1 446 ? -30.197 3.659 117.035 1.00 42.52 446 ARG A O 1
ATOM 3354 N N . LYS A 1 447 ? -28.441 2.208 117.194 1.00 39.45 447 LYS A N 1
ATOM 3355 C CA . LYS A 1 447 ? -29.213 0.985 117.174 1.00 41.28 447 LYS A CA 1
ATOM 3356 C C . LYS A 1 447 ? -28.411 -0.096 117.888 1.00 39.31 447 LYS A C 1
ATOM 3357 O O . LYS A 1 447 ? -27.188 -0.008 118.030 1.00 36.21 447 LYS A O 1
ATOM 3363 N N . THR A 1 448 ? -29.130 -1.125 118.313 1.00 41.16 448 THR A N 1
ATOM 3364 C CA . THR A 1 448 ? -28.568 -2.242 119.049 1.00 41.29 448 THR A CA 1
ATOM 3365 C C . THR A 1 448 ? -29.130 -3.512 118.430 1.00 38.81 448 THR A C 1
ATOM 3366 O O . THR A 1 448 ? -30.317 -3.548 118.154 1.00 40.34 448 THR A O 1
ATOM 3370 N N . LEU A 1 449 ? -28.285 -4.509 118.143 1.00 37.12 449 LEU A N 1
ATOM 3371 C CA . LEU A 1 449 ? -28.768 -5.818 117.720 1.00 37.64 449 LEU A CA 1
ATOM 3372 C C . LEU A 1 449 ? -28.267 -6.863 118.714 1.00 39.10 449 LEU A C 1
ATOM 3373 O O . LEU A 1 449 ? -27.134 -6.761 119.180 1.00 39.46 449 LEU A O 1
ATOM 3378 N N . THR A 1 450 ? -29.113 -7.858 119.019 1.00 40.90 450 THR A N 1
ATOM 3379 C CA . THR A 1 450 ? -28.872 -8.826 120.082 1.00 40.26 450 THR A CA 1
ATOM 3380 C C . THR A 1 450 ? -28.942 -10.247 119.532 1.00 38.17 450 THR A C 1
ATOM 3381 O O . THR A 1 450 ? -29.902 -10.609 118.843 1.00 38.94 450 THR A O 1
ATOM 3385 N N . TYR A 1 451 ? -27.906 -11.024 119.857 1.00 34.12 451 TYR A N 1
ATOM 3386 C CA . TYR A 1 451 ? -27.908 -12.466 119.720 1.00 33.07 451 TYR A CA 1
ATOM 3387 C C . TYR A 1 451 ? -28.203 -13.029 121.102 1.00 35.19 451 TYR A C 1
ATOM 3388 O O . TYR A 1 451 ? -27.396 -12.813 122.011 1.00 35.97 451 TYR A O 1
ATOM 3397 N N . LYS A 1 452 ? -29.360 -13.698 121.247 1.00 35.05 452 LYS A N 1
ATOM 3398 C CA . LYS A 1 452 ? -29.755 -14.262 122.517 1.00 37.85 452 LYS A CA 1
ATOM 3399 C C . LYS A 1 452 ? -30.733 -15.416 122.298 1.00 37.68 452 LYS A C 1
ATOM 3400 O O . LYS A 1 452 ? -31.928 -15.299 122.532 1.00 38.93 452 LYS A O 1
ATOM 3406 N N . PRO A 1 453 ? -30.248 -16.621 121.955 1.00 37.04 453 PRO A N 1
ATOM 3407 C CA . PRO A 1 453 ? -31.096 -17.808 122.032 1.00 38.97 453 PRO A CA 1
ATOM 3408 C C . PRO A 1 453 ? -31.409 -18.155 123.488 1.00 41.38 453 PRO A C 1
ATOM 3409 O O . PRO A 1 453 ? -30.703 -17.724 124.392 1.00 42.03 453 PRO A O 1
ATOM 3413 N N . ALA A 1 454 ? -32.496 -18.908 123.695 1.00 42.61 454 ALA A N 1
ATOM 3414 C CA . ALA A 1 454 ? -32.922 -19.305 125.019 1.00 44.81 454 ALA A CA 1
ATOM 3415 C C . ALA A 1 454 ? -31.920 -20.277 125.635 1.00 44.58 454 ALA A C 1
ATOM 3416 O O . ALA A 1 454 ? -31.584 -21.283 125.013 1.00 45.33 454 ALA A O 1
ATOM 3418 N N . SER A 1 455 ? -31.492 -19.967 126.869 1.00 44.29 455 SER A N 1
ATOM 3419 C CA . SER A 1 455 ? -30.670 -20.827 127.707 1.00 43.58 455 SER A CA 1
ATOM 3420 C C . SER A 1 455 ? -31.326 -20.888 129.081 1.00 45.75 455 SER A C 1
ATOM 3421 O O . SER A 1 455 ? -32.234 -20.105 129.321 1.00 47.75 455 SER A O 1
ATOM 3424 N N . LYS A 1 456 ? -30.894 -21.796 129.971 1.00 46.56 456 LYS A N 1
ATOM 3425 C CA . LYS A 1 456 ? -31.555 -21.958 131.260 1.00 50.37 456 LYS A CA 1
ATOM 3426 C C . LYS A 1 456 ? -30.607 -22.552 132.306 1.00 50.72 456 LYS A C 1
ATOM 3427 O O . LYS A 1 456 ? -30.036 -23.617 132.081 1.00 50.25 456 LYS A O 1
ATOM 3433 N N . ASP A 1 457 ? -30.475 -21.851 133.446 1.00 51.52 457 ASP A N 1
ATOM 3434 C CA . ASP A 1 457 ? -29.673 -22.263 134.589 1.00 53.98 457 ASP A CA 1
ATOM 3435 C C . ASP A 1 457 ? -28.192 -22.352 134.239 1.00 50.43 457 ASP A C 1
ATOM 3436 O O . ASP A 1 457 ? -27.519 -23.338 134.543 1.00 49.99 457 ASP A O 1
ATOM 3441 N N . ILE A 1 458 ? -27.672 -21.285 133.648 1.00 47.14 458 ILE A N 1
ATOM 3442 C CA . ILE A 1 458 ? -26.260 -21.230 133.343 1.00 46.04 458 ILE A CA 1
ATOM 3443 C C . ILE A 1 458 ? -25.598 -20.157 134.212 1.00 47.03 458 ILE A C 1
ATOM 3444 O O . ILE A 1 458 ? -26.268 -19.332 134.844 1.00 47.50 458 ILE A O 1
ATOM 3449 N N . ILE A 1 459 ? -24.262 -20.214 134.237 1.00 45.56 459 ILE A N 1
ATOM 3450 C CA . ILE A 1 459 ? -23.454 -19.286 135.002 1.00 48.42 459 ILE A CA 1
ATOM 3451 C C . ILE A 1 459 ? -22.886 -18.271 134.020 1.00 47.64 459 ILE A C 1
ATOM 3452 O O . ILE A 1 459 ? -22.326 -18.663 133.000 1.00 47.15 459 ILE A O 1
ATOM 3457 N N . ASP A 1 460 ? -23.066 -16.986 134.340 1.00 50.24 460 ASP A N 1
ATOM 3458 C CA . ASP A 1 460 ? -22.793 -15.886 133.430 1.00 52.75 460 ASP A CA 1
ATOM 3459 C C . ASP A 1 460 ? -21.784 -14.916 134.020 1.00 50.96 460 ASP A C 1
ATOM 3460 O O . ASP A 1 460 ? -21.911 -14.548 135.170 1.00 53.03 460 ASP A O 1
ATOM 3465 N N . ARG A 1 461 ? -20.848 -14.447 133.198 1.00 52.61 461 ARG A N 1
ATOM 3466 C CA . ARG A 1 461 ? -20.144 -13.198 133.452 1.00 57.81 461 ARG A CA 1
ATOM 3467 C C . ARG A 1 461 ? -20.201 -12.361 132.176 1.00 50.06 461 ARG A C 1
ATOM 3468 O O . ARG A 1 461 ? -20.042 -12.901 131.082 1.00 44.81 461 ARG A O 1
ATOM 3476 N N . THR A 1 462 ? -20.436 -11.049 132.322 1.00 47.89 462 THR A N 1
ATOM 3477 C CA . THR A 1 462 ? -20.540 -10.183 131.164 1.00 45.31 462 THR A CA 1
ATOM 3478 C C . THR A 1 462 ? -19.144 -9.660 130.854 1.00 43.14 462 THR A C 1
ATOM 3479 O O . THR A 1 462 ? -18.300 -9.515 131.728 1.00 44.80 462 THR A O 1
ATOM 3483 N N . ARG A 1 463 ? -18.895 -9.480 129.562 1.00 42.10 463 ARG A N 1
ATOM 3484 C CA . ARG A 1 463 ? -17.642 -8.952 129.069 1.00 40.77 463 ARG A CA 1
ATOM 3485 C C . ARG A 1 463 ? -17.897 -7.729 128.189 1.00 36.62 463 ARG A C 1
ATOM 3486 O O . ARG A 1 463 ? -18.531 -7.817 127.136 1.00 35.86 463 ARG A O 1
ATOM 3494 N N . ASP A 1 464 ? -17.340 -6.601 128.613 1.00 35.40 464 ASP A N 1
ATOM 3495 C CA . ASP A 1 464 ? -17.497 -5.339 127.920 1.00 32.32 464 ASP A CA 1
ATOM 3496 C C . ASP A 1 464 ? -16.208 -5.039 127.156 1.00 30.56 464 ASP A C 1
ATOM 3497 O O . ASP A 1 464 ? -15.129 -4.931 127.739 1.00 32.72 464 ASP A O 1
ATOM 3502 N N . SER A 1 465 ? -16.355 -4.860 125.847 1.00 28.56 465 SER A N 1
ATOM 3503 C CA . SER A 1 465 ? -15.250 -4.558 124.954 1.00 28.33 465 SER A CA 1
ATOM 3504 C C . SER A 1 465 ? -14.510 -3.279 125.352 1.00 29.84 465 SER A C 1
ATOM 3505 O O . SER A 1 465 ? -13.297 -3.193 125.128 1.00 30.80 465 SER A O 1
ATOM 3508 N N . GLU A 1 466 ? -15.224 -2.308 125.936 1.00 28.30 466 GLU A N 1
ATOM 3509 C CA . GLU A 1 466 ? -14.636 -1.027 126.317 1.00 30.88 466 GLU A CA 1
ATOM 3510 C C . GLU A 1 466 ? -13.632 -1.123 127.462 1.00 31.72 466 GLU A C 1
ATOM 3511 O O . GLU A 1 466 ? -12.861 -0.197 127.636 1.00 32.55 466 GLU A O 1
ATOM 3517 N N . LEU A 1 467 ? -13.596 -2.228 128.215 1.00 33.41 467 LEU A N 1
ATOM 3518 C CA . LEU A 1 467 ? -12.557 -2.418 129.215 1.00 35.00 467 LEU A CA 1
ATOM 3519 C C . LEU A 1 467 ? -11.208 -2.628 128.534 1.00 32.77 467 LEU A C 1
ATOM 3520 O O . LEU A 1 467 ? -10.185 -2.294 129.121 1.00 35.55 467 LEU A O 1
ATOM 3525 N N . GLU A 1 468 ? -11.209 -3.141 127.293 1.00 31.26 468 GLU A N 1
ATOM 3526 C CA . GLU A 1 468 ? -9.984 -3.434 126.553 1.00 30.92 468 GLU A CA 1
ATOM 3527 C C . GLU A 1 468 ? -9.677 -2.353 125.505 1.00 29.67 468 GLU A C 1
ATOM 3528 O O . GLU A 1 468 ? -8.504 -2.041 125.271 1.00 28.99 468 GLU A O 1
ATOM 3534 N N . LEU A 1 469 ? -10.723 -1.823 124.851 1.00 28.89 469 LEU A N 1
ATOM 3535 C CA . LEU A 1 469 ? -10.597 -0.796 123.818 1.00 28.81 469 LEU A CA 1
ATOM 3536 C C . LEU A 1 469 ? -11.493 0.395 124.156 1.00 29.75 469 LEU A C 1
ATOM 3537 O O . LEU A 1 469 ? -12.540 0.593 123.532 1.00 29.05 469 LEU A O 1
ATOM 3542 N N . PRO A 1 470 ? -11.116 1.199 125.175 1.00 28.56 470 PRO A N 1
ATOM 3543 C CA . PRO A 1 470 ? -11.945 2.309 125.622 1.00 29.87 470 PRO A CA 1
ATOM 3544 C C . PRO A 1 470 ? -12.066 3.404 124.571 1.00 31.50 470 PRO A C 1
ATOM 3545 O O . PRO A 1 470 ? -11.216 3.511 123.691 1.00 30.52 470 PRO A O 1
ATOM 3549 N N . PRO A 1 471 ? -13.156 4.207 124.599 1.00 34.37 471 PRO A N 1
ATOM 3550 C CA . PRO A 1 471 ? -13.270 5.392 123.749 1.00 35.99 471 PRO A CA 1
ATOM 3551 C C . PRO A 1 471 ? -12.274 6.460 124.179 1.00 36.18 471 PRO A C 1
ATOM 3552 O O . PRO A 1 471 ? -11.750 6.386 125.276 1.00 38.50 471 PRO A O 1
ATOM 3556 N N . GLU A 1 472 ? -12.025 7.433 123.300 1.00 38.63 472 GLU A N 1
ATOM 3557 C CA . GLU A 1 472 ? -11.218 8.602 123.630 1.00 43.36 472 GLU A CA 1
ATOM 3558 C C . GLU A 1 472 ? -11.955 9.440 124.677 1.00 45.32 472 GLU A C 1
ATOM 3559 O O . GLU A 1 472 ? -13.183 9.510 124.691 1.00 42.91 472 GLU A O 1
ATOM 3565 N N . THR A 1 473 ? -11.192 10.069 125.568 1.00 48.99 473 THR A N 1
ATOM 3566 C CA . THR A 1 473 ? -11.765 10.959 126.569 1.00 55.05 473 THR A CA 1
ATOM 3567 C C . THR A 1 473 ? -12.034 12.314 125.918 1.00 57.51 473 THR A C 1
ATOM 3568 O O . THR A 1 473 ? -11.125 13.117 125.709 1.00 57.95 473 THR A O 1
ATOM 3572 N N . SER A 1 474 ? -13.297 12.534 125.567 1.00 62.21 474 SER A N 1
ATOM 3573 C CA . SER A 1 474 ? -13.801 13.863 125.265 1.00 66.99 474 SER A CA 1
ATOM 3574 C C . SER A 1 474 ? -15.026 14.141 126.144 1.00 69.40 474 SER A C 1
ATOM 3575 O O . SER A 1 474 ? -15.398 13.324 126.996 1.00 67.87 474 SER A O 1
ATOM 3578 N N . GLY A 1 475 ? -15.655 15.301 125.939 1.00 72.07 475 GLY A N 1
ATOM 3579 C CA . GLY A 1 475 ? -16.973 15.543 126.502 1.00 73.57 475 GLY A CA 1
ATOM 3580 C C . GLY A 1 475 ? -17.994 14.543 125.958 1.00 73.25 475 GLY A C 1
ATOM 3581 O O . GLY A 1 475 ? -19.025 14.311 126.582 1.00 77.98 475 GLY A O 1
ATOM 3582 N N . GLN A 1 476 ? -17.685 13.924 124.808 1.00 66.26 476 GLN A N 1
ATOM 3583 C CA . GLN A 1 476 ? -18.710 13.352 123.961 1.00 61.49 476 GLN A CA 1
ATOM 3584 C C . GLN A 1 476 ? -19.016 11.921 124.390 1.00 56.19 476 GLN A C 1
ATOM 3585 O O . GLN A 1 476 ? -18.175 11.245 124.982 1.00 55.37 476 GLN A O 1
ATOM 3591 N N . PRO A 1 477 ? -20.224 11.412 124.056 1.00 50.45 477 PRO A N 1
ATOM 3592 C CA . PRO A 1 477 ? -20.579 10.008 124.274 1.00 45.48 477 PRO A CA 1
ATOM 3593 C C . PRO A 1 477 ? -19.780 9.007 123.450 1.00 39.92 477 PRO A C 1
ATOM 3594 O O . PRO A 1 477 ? -19.134 9.362 122.466 1.00 39.77 477 PRO A O 1
ATOM 3598 N N . ASN A 1 478 ? -19.852 7.741 123.850 1.00 37.15 478 ASN A N 1
ATOM 3599 C CA . ASN A 1 478 ? -19.007 6.708 123.278 1.00 34.37 478 ASN A CA 1
ATOM 3600 C C . ASN A 1 478 ? -19.341 6.491 121.793 1.00 34.13 478 ASN A C 1
ATOM 3601 O O . ASN A 1 478 ? -18.435 6.196 121.001 1.00 33.63 478 ASN A O 1
ATOM 3606 N N . TYR A 1 479 ? -20.611 6.683 121.383 1.00 34.01 479 TYR A N 1
ATOM 3607 C CA . TYR A 1 479 ? -20.991 6.517 119.982 1.00 33.38 479 TYR A CA 1
ATOM 3608 C C . TYR A 1 479 ? -20.380 7.600 119.085 1.00 34.04 479 TYR A C 1
ATOM 3609 O O . TYR A 1 479 ? -20.428 7.495 117.863 1.00 32.30 479 TYR A O 1
ATOM 3618 N N . GLU A 1 480 ? -19.832 8.658 119.690 1.00 37.17 480 GLU A N 1
ATOM 3619 C CA . GLU A 1 480 ? -19.118 9.700 118.964 1.00 39.51 480 GLU A CA 1
ATOM 3620 C C . GLU A 1 480 ? -17.607 9.562 119.127 1.00 37.49 480 GLU A C 1
ATOM 3621 O O . GLU A 1 480 ? -16.874 9.838 118.192 1.00 38.31 480 GLU A O 1
ATOM 3627 N N . SER A 1 481 ? -17.127 9.114 120.290 1.00 37.21 481 SER A N 1
ATOM 3628 C CA . SER A 1 481 ? -15.702 9.187 120.566 1.00 36.90 481 SER A CA 1
ATOM 3629 C C . SER A 1 481 ? -14.998 7.822 120.531 1.00 32.82 481 SER A C 1
ATOM 3630 O O . SER A 1 481 ? -13.828 7.729 120.903 1.00 31.96 481 SER A O 1
ATOM 3633 N N . TYR A 1 482 ? -15.681 6.769 120.074 1.00 30.37 482 TYR A N 1
ATOM 3634 C CA . TYR A 1 482 ? -15.096 5.432 120.048 1.00 28.21 482 TYR A CA 1
ATOM 3635 C C . TYR A 1 482 ? -13.747 5.456 119.327 1.00 26.74 482 TYR A C 1
ATOM 3636 O O . TYR A 1 482 ? -13.555 6.196 118.372 1.00 28.56 482 TYR A O 1
ATOM 3645 N N . SER A 1 483 ? -12.804 4.664 119.835 1.00 26.41 483 SER A N 1
ATOM 3646 C CA . SER A 1 483 ? -11.452 4.546 119.300 1.00 27.07 483 SER A CA 1
ATOM 3647 C C . SER A 1 483 ? -11.352 3.451 118.250 1.00 25.66 483 SER A C 1
ATOM 3648 O O . SER A 1 483 ? -10.455 3.503 117.403 1.00 28.05 483 SER A O 1
ATOM 3651 N N . HIS A 1 484 ? -12.214 2.433 118.346 1.00 24.17 484 HIS A N 1
ATOM 3652 C CA . HIS A 1 484 ? -12.137 1.287 117.465 1.00 23.16 484 HIS A CA 1
ATOM 3653 C C . HIS A 1 484 ? -13.541 0.843 117.061 1.00 24.61 484 HIS A C 1
ATOM 3654 O O . HIS A 1 484 ? -14.499 1.024 117.818 1.00 25.22 484 HIS A O 1
ATOM 3661 N N . ARG A 1 485 ? -13.633 0.246 115.860 1.00 23.00 485 ARG A N 1
ATOM 3662 C CA . ARG A 1 485 ? -14.833 -0.416 115.397 1.00 22.81 485 ARG A CA 1
ATOM 3663 C C . ARG A 1 485 ? -14.530 -1.902 115.204 1.00 24.23 485 ARG A C 1
ATOM 3664 O O . ARG A 1 485 ? -13.388 -2.281 114.890 1.00 23.28 485 ARG A O 1
ATOM 3672 N N . LEU A 1 486 ? -15.585 -2.722 115.304 1.00 25.25 486 LEU A N 1
ATOM 3673 C CA . LEU A 1 486 ? -15.488 -4.158 115.067 1.00 26.56 486 LEU A CA 1
ATOM 3674 C C . LEU A 1 486 ? -15.199 -4.413 113.587 1.00 25.05 486 LEU A C 1
ATOM 3675 O O . LEU A 1 486 ? -15.991 -3.996 112.727 1.00 23.99 486 LEU A O 1
ATOM 3680 N N . GLY A 1 487 ? -14.108 -5.163 113.323 1.00 22.85 487 GLY A N 1
ATOM 3681 C CA . GLY A 1 487 ? -13.641 -5.417 111.960 1.00 23.53 487 GLY A CA 1
ATOM 3682 C C . GLY A 1 487 ? -14.001 -6.815 111.459 1.00 23.83 487 GLY A C 1
ATOM 3683 O O . GLY A 1 487 ? -14.545 -6.976 110.359 1.00 24.65 487 GLY A O 1
ATOM 3684 N N . HIS A 1 488 ? -13.698 -7.835 112.274 1.00 23.69 488 HIS A N 1
ATOM 3685 C CA . HIS A 1 488 ? -13.888 -9.215 111.850 1.00 24.95 488 HIS A CA 1
ATOM 3686 C C . HIS A 1 488 ? -14.171 -10.079 113.075 1.00 24.50 488 HIS A C 1
ATOM 3687 O O . HIS A 1 488 ? -14.007 -9.636 114.211 1.00 24.18 488 HIS A O 1
ATOM 3694 N N . ILE A 1 489 ? -14.630 -11.305 112.813 1.00 24.90 489 ILE A N 1
ATOM 3695 C CA . ILE A 1 489 ? -14.882 -12.285 113.860 1.00 26.60 489 ILE A CA 1
ATOM 3696 C C . ILE A 1 489 ? -14.275 -13.621 113.436 1.00 25.30 489 ILE A C 1
ATOM 3697 O O . ILE A 1 489 ? -14.709 -14.185 112.442 1.00 27.28 489 ILE A O 1
ATOM 3702 N N . THR A 1 490 ? -13.314 -14.127 114.213 1.00 23.89 490 THR A N 1
ATOM 3703 C CA . THR A 1 490 ? -12.757 -15.442 114.002 1.00 24.92 490 THR A CA 1
ATOM 3704 C C . THR A 1 490 ? -13.282 -16.365 115.102 1.00 28.47 490 THR A C 1
ATOM 3705 O O . THR A 1 490 ? -14.247 -16.010 115.797 1.00 26.52 490 THR A O 1
ATOM 3709 N N . PHE A 1 491 ? -12.685 -17.568 115.211 1.00 28.00 491 PHE A N 1
ATOM 3710 C CA . PHE A 1 491 ? -13.279 -18.618 116.015 1.00 29.30 491 PHE A CA 1
ATOM 3711 C C . PHE A 1 491 ? -12.273 -19.730 116.311 1.00 30.90 491 PHE A C 1
ATOM 3712 O O . PHE A 1 491 ? -11.607 -20.242 115.415 1.00 32.81 491 PHE A O 1
ATOM 3720 N N . ILE A 1 492 ? -12.210 -20.104 117.591 1.00 30.12 492 ILE A N 1
ATOM 3721 C CA . ILE A 1 492 ? -11.448 -21.246 118.054 1.00 31.45 492 ILE A CA 1
ATOM 3722 C C . ILE A 1 492 ? -12.431 -22.402 118.247 1.00 31.72 492 ILE A C 1
ATOM 3723 O O . ILE A 1 492 ? -13.360 -22.310 119.060 1.00 30.39 492 ILE A O 1
ATOM 3728 N N . TYR A 1 493 ? -12.197 -23.482 117.496 1.00 31.11 493 TYR A N 1
ATOM 3729 C CA . TYR A 1 493 ? -13.112 -24.602 117.413 1.00 32.87 493 TYR A CA 1
ATOM 3730 C C . TYR A 1 493 ? -12.328 -25.904 117.521 1.00 34.52 493 TYR A C 1
ATOM 3731 O O . TYR A 1 493 ? -11.375 -26.114 116.774 1.00 33.54 493 TYR A O 1
ATOM 3740 N N . SER A 1 494 ? -12.777 -26.774 118.427 1.00 35.80 494 SER A N 1
ATOM 3741 C CA . SER A 1 494 ? -12.372 -28.174 118.440 1.00 40.35 494 SER A CA 1
ATOM 3742 C C . SER A 1 494 ? -13.528 -29.028 118.968 1.00 43.10 494 SER A C 1
ATOM 3743 O O . SER A 1 494 ? -14.080 -28.730 120.033 1.00 41.44 494 SER A O 1
ATOM 3746 N N . SER A 1 495 ? -13.904 -30.084 118.225 1.00 46.13 495 SER A N 1
ATOM 3747 C CA . SER A 1 495 ? -14.966 -30.959 118.694 1.00 49.04 495 SER A CA 1
ATOM 3748 C C . SER A 1 495 ? -14.431 -31.925 119.746 1.00 50.74 495 SER A C 1
ATOM 3749 O O . SER A 1 495 ? -15.195 -32.388 120.582 1.00 55.05 495 SER A O 1
ATOM 3752 N N . SER A 1 496 ? -13.127 -32.211 119.714 1.00 51.86 496 SER A N 1
ATOM 3753 C CA . SER A 1 496 ? -12.512 -33.072 120.713 1.00 53.94 496 SER A CA 1
ATOM 3754 C C . SER A 1 496 ? -12.740 -32.495 122.100 1.00 52.64 496 SER A C 1
ATOM 3755 O O . SER A 1 496 ? -13.164 -33.209 123.007 1.00 54.87 496 SER A O 1
ATOM 3758 N N . THR A 1 497 ? -12.428 -31.201 122.253 1.00 49.42 497 THR A N 1
ATOM 3759 C CA . THR A 1 497 ? -12.347 -30.612 123.575 1.00 46.81 497 THR A CA 1
ATOM 3760 C C . THR A 1 497 ? -13.581 -29.761 123.841 1.00 45.51 497 THR A C 1
ATOM 3761 O O . THR A 1 497 ? -13.658 -29.107 124.873 1.00 49.14 497 THR A O 1
ATOM 3765 N N . SER A 1 498 ? -14.549 -29.792 122.919 1.00 44.62 498 SER A N 1
ATOM 3766 C CA . SER A 1 498 ? -15.753 -28.978 123.010 1.00 43.46 498 SER A CA 1
ATOM 3767 C C . SER A 1 498 ? -15.413 -27.491 123.180 1.00 41.14 498 SER A C 1
ATOM 3768 O O . SER A 1 498 ? -15.972 -26.801 124.025 1.00 43.39 498 SER A O 1
ATOM 3771 N N . THR A 1 499 ? -14.502 -26.987 122.356 1.00 37.49 499 THR A N 1
ATOM 3772 C CA . THR A 1 499 ? -14.114 -25.599 122.426 1.00 36.05 499 THR A CA 1
ATOM 3773 C C . THR A 1 499 ? -14.883 -24.847 121.349 1.00 36.26 499 THR A C 1
ATOM 3774 O O . THR A 1 499 ? -14.827 -25.242 120.177 1.00 35.65 499 THR A O 1
ATOM 3778 N N . TYR A 1 500 ? -15.588 -23.782 121.779 1.00 33.75 500 TYR A N 1
ATOM 3779 C CA . TYR A 1 500 ? -16.387 -22.944 120.913 1.00 32.17 500 TYR A CA 1
ATOM 3780 C C . TYR A 1 500 ? -16.259 -21.498 121.375 1.00 31.12 500 TYR A C 1
ATOM 3781 O O . TYR A 1 500 ? -17.055 -21.022 122.171 1.00 31.45 500 TYR A O 1
ATOM 3790 N N . VAL A 1 501 ? -15.263 -20.797 120.837 1.00 30.65 501 VAL A N 1
ATOM 3791 C CA . VAL A 1 501 ? -14.880 -19.493 121.346 1.00 30.76 501 VAL A CA 1
ATOM 3792 C C . VAL A 1 501 ? -14.749 -18.500 120.191 1.00 31.30 501 VAL A C 1
ATOM 3793 O O . VAL A 1 501 ? -13.842 -18.569 119.359 1.00 33.00 501 VAL A O 1
ATOM 3797 N N . PRO A 1 502 ? -15.653 -17.506 120.122 1.00 31.09 502 PRO A N 1
ATOM 3798 C CA . PRO A 1 502 ? -15.493 -16.392 119.192 1.00 28.32 502 PRO A CA 1
ATOM 3799 C C . PRO A 1 502 ? -14.307 -15.515 119.580 1.00 26.41 502 PRO A C 1
ATOM 3800 O O . PRO A 1 502 ? -14.015 -15.356 120.771 1.00 25.41 502 PRO A O 1
ATOM 3804 N N . VAL A 1 503 ? -13.675 -14.917 118.568 1.00 24.86 503 VAL A N 1
ATOM 3805 C CA . VAL A 1 503 ? -12.650 -13.912 118.770 1.00 25.02 503 VAL A CA 1
ATOM 3806 C C . VAL A 1 503 ? -12.965 -12.709 117.882 1.00 26.04 503 VAL A C 1
ATOM 3807 O O . VAL A 1 503 ? -13.277 -12.875 116.705 1.00 25.09 503 VAL A O 1
ATOM 3811 N N . PHE A 1 504 ? -12.901 -11.496 118.465 1.00 25.93 504 PHE A N 1
ATOM 3812 C CA . PHE A 1 504 ? -13.233 -10.266 117.756 1.00 24.42 504 PHE A CA 1
ATOM 3813 C C . PHE A 1 504 ? -11.952 -9.507 117.422 1.00 24.37 504 PHE A C 1
ATOM 3814 O O . PHE A 1 504 ? -11.075 -9.326 118.291 1.00 24.71 504 PHE A O 1
ATOM 3822 N N . SER A 1 505 ? -11.848 -9.059 116.157 1.00 23.10 505 SER A N 1
ATOM 3823 C CA . SER A 1 505 ? -10.807 -8.108 115.774 1.00 25.43 505 SER A CA 1
ATOM 3824 C C . SER A 1 505 ? -11.406 -6.721 115.539 1.00 25.72 505 SER A C 1
ATOM 3825 O O . SER A 1 505 ? -12.607 -6.592 115.318 1.00 28.98 505 SER A O 1
ATOM 3828 N N . TRP A 1 506 ? -10.557 -5.682 115.573 1.00 24.31 506 TRP A N 1
ATOM 3829 C CA . TRP A 1 506 ? -11.021 -4.303 115.635 1.00 22.83 506 TRP A CA 1
ATOM 3830 C C . TRP A 1 506 ? -10.065 -3.439 114.819 1.00 24.82 506 TRP A C 1
ATOM 3831 O O . TRP A 1 506 ? -8.843 -3.613 114.911 1.00 22.30 506 TRP A O 1
ATOM 3842 N N . THR A 1 507 ? -10.617 -2.456 114.086 1.00 26.30 507 THR A N 1
ATOM 3843 C CA . THR A 1 507 ? -9.802 -1.471 113.388 1.00 22.74 507 THR A CA 1
ATOM 3844 C C . THR A 1 507 ? -9.952 -0.105 114.060 1.00 24.13 507 THR A C 1
ATOM 3845 O O . THR A 1 507 ? -10.990 0.215 114.630 1.00 23.33 507 THR A O 1
ATOM 3849 N N . HIS A 1 508 ? -8.865 0.674 114.014 1.00 23.64 508 HIS A N 1
ATOM 3850 C CA . HIS A 1 508 ? -8.814 1.995 114.597 1.00 23.68 508 HIS A CA 1
ATOM 3851 C C . HIS A 1 508 ? -9.697 2.942 113.797 1.00 23.64 508 HIS A C 1
ATOM 3852 O O . HIS A 1 508 ? -9.816 2.814 112.583 1.00 22.02 508 HIS A O 1
ATOM 3859 N N . ARG A 1 509 ? -10.208 3.956 114.499 1.00 25.68 509 ARG A N 1
ATOM 3860 C CA . ARG A 1 509 ? -11.101 4.976 113.957 1.00 28.42 509 ARG A CA 1
ATOM 3861 C C . ARG A 1 509 ? -10.457 5.847 112.876 1.00 26.27 509 ARG A C 1
ATOM 3862 O O . ARG A 1 509 ? -11.154 6.389 112.033 1.00 28.20 509 ARG A O 1
ATOM 3870 N N . SER A 1 510 ? -9.141 6.041 112.943 1.00 25.11 510 SER A N 1
ATOM 3871 C CA . SER A 1 510 ? -8.413 6.926 112.049 1.00 24.78 510 SER A CA 1
ATOM 3872 C C . SER A 1 510 ? -8.402 6.368 110.621 1.00 27.17 510 SER A C 1
ATOM 3873 O O . SER A 1 510 ? -8.083 7.085 109.673 1.00 27.23 510 SER A O 1
ATOM 3876 N N . ALA A 1 511 ? -8.630 5.050 110.490 1.00 27.00 511 ALA A N 1
ATOM 3877 C CA . ALA A 1 511 ? -8.763 4.403 109.196 1.00 25.12 511 ALA A CA 1
ATOM 3878 C C . ALA A 1 511 ? -10.203 4.535 108.759 1.00 26.59 511 ALA A C 1
ATOM 3879 O O . ALA A 1 511 ? -11.032 3.854 109.338 1.00 27.76 511 ALA A O 1
ATOM 3881 N N . ASP A 1 512 ? -10.465 5.414 107.779 1.00 28.90 512 ASP A N 1
ATOM 3882 C CA . ASP A 1 512 ? -11.788 5.637 107.210 1.00 28.24 512 ASP A CA 1
ATOM 3883 C C . ASP A 1 512 ? -12.132 4.467 106.285 1.00 29.89 512 ASP A C 1
ATOM 3884 O O . ASP A 1 512 ? -11.255 3.643 105.936 1.00 27.62 512 ASP A O 1
ATOM 3889 N N . LEU A 1 513 ? -13.413 4.440 105.868 1.00 31.01 513 LEU A N 1
ATOM 3890 C CA . LEU A 1 513 ? -13.998 3.348 105.088 1.00 29.91 513 LEU A CA 1
ATOM 3891 C C . LEU A 1 513 ? -14.245 3.776 103.643 1.00 29.12 513 LEU A C 1
ATOM 3892 O O . LEU A 1 513 ? -14.820 3.003 102.871 1.00 28.09 513 LEU A O 1
ATOM 3897 N N . THR A 1 514 ? -13.713 4.949 103.269 1.00 32.44 514 THR A N 1
ATOM 3898 C CA . THR A 1 514 ? -13.993 5.523 101.967 1.00 31.88 514 THR A CA 1
ATOM 3899 C C . THR A 1 514 ? -12.735 6.029 101.252 1.00 32.38 514 THR A C 1
ATOM 3900 O O . THR A 1 514 ? -12.840 6.423 100.084 1.00 34.84 514 THR A O 1
ATOM 3904 N N . ASN A 1 515 ? -11.566 6.064 101.915 1.00 29.68 515 ASN A N 1
ATOM 3905 C CA . ASN A 1 515 ? -10.397 6.701 101.323 1.00 28.44 515 ASN A CA 1
ATOM 3906 C C . ASN A 1 515 ? -10.739 8.110 100.814 1.00 30.00 515 ASN A C 1
ATOM 3907 O O . ASN A 1 515 ? -10.486 8.453 99.655 1.00 29.05 515 ASN A O 1
ATOM 3912 N N . THR A 1 516 ? -11.319 8.957 101.679 1.00 30.70 516 THR A N 1
ATOM 3913 C CA . THR A 1 516 ? -11.649 10.311 101.273 1.00 29.70 516 THR A CA 1
ATOM 3914 C C . THR A 1 516 ? -10.391 11.184 101.284 1.00 29.12 516 THR A C 1
ATOM 3915 O O . THR A 1 516 ? -9.541 11.084 102.168 1.00 28.04 516 THR A O 1
ATOM 3919 N N . VAL A 1 517 ? -10.252 12.021 100.255 1.00 30.84 517 VAL A N 1
ATOM 3920 C CA . VAL A 1 517 ? -9.109 12.909 100.144 1.00 32.28 517 VAL A CA 1
ATOM 3921 C C . VAL A 1 517 ? -9.624 14.342 100.205 1.00 37.61 517 VAL A C 1
ATOM 3922 O O . VAL A 1 517 ? -10.361 14.768 99.316 1.00 39.05 517 VAL A O 1
ATOM 3926 N N . LYS A 1 518 ? -9.220 15.077 101.247 1.00 41.13 518 LYS A N 1
ATOM 3927 C CA . LYS A 1 518 ? -9.694 16.437 101.474 1.00 45.74 518 LYS A CA 1
ATOM 3928 C C . LYS A 1 518 ? -8.689 17.447 100.938 1.00 42.88 518 LYS A C 1
ATOM 3929 O O . LYS A 1 518 ? -7.519 17.114 100.732 1.00 40.41 518 LYS A O 1
ATOM 3935 N N . SER A 1 519 ? -9.146 18.692 100.792 1.00 42.20 519 SER A N 1
ATOM 3936 C CA . SER A 1 519 ? -8.378 19.713 100.100 1.00 46.06 519 SER A CA 1
ATOM 3937 C C . SER A 1 519 ? -7.408 20.503 100.993 1.00 46.01 519 SER A C 1
ATOM 3938 O O . SER A 1 519 ? -6.461 21.082 100.464 1.00 51.04 519 SER A O 1
ATOM 3941 N N . GLY A 1 520 ? -7.598 20.584 102.309 1.00 42.35 520 GLY A N 1
ATOM 3942 C CA . GLY A 1 520 ? -6.769 21.512 103.077 1.00 42.36 520 GLY A CA 1
ATOM 3943 C C . GLY A 1 520 ? -5.585 20.841 103.784 1.00 42.23 520 GLY A C 1
ATOM 3944 O O . GLY A 1 520 ? -4.912 21.483 104.580 1.00 43.52 520 GLY A O 1
ATOM 3945 N N . GLU A 1 521 ? -5.329 19.553 103.510 1.00 39.61 521 GLU A N 1
ATOM 3946 C CA . GLU A 1 521 ? -4.390 18.753 104.282 1.00 39.22 521 GLU A CA 1
ATOM 3947 C C . GLU A 1 521 ? -3.592 17.837 103.376 1.00 35.04 521 GLU A C 1
ATOM 3948 O O . GLU A 1 521 ? -4.033 17.513 102.285 1.00 34.36 521 GLU A O 1
ATOM 3954 N N . ILE A 1 522 ? -2.477 17.321 103.882 1.00 34.10 522 ILE A N 1
ATOM 3955 C CA . ILE A 1 522 ? -1.838 16.175 103.247 1.00 31.97 522 ILE A CA 1
ATOM 3956 C C . ILE A 1 522 ? -2.611 14.910 103.622 1.00 31.01 522 ILE A C 1
ATOM 3957 O O . ILE A 1 522 ? -2.819 14.633 104.808 1.00 33.36 522 ILE A O 1
ATOM 3962 N N . THR A 1 523 ? -3.097 14.156 102.635 1.00 28.94 523 THR A N 1
ATOM 3963 C CA . THR A 1 523 ? -3.799 12.930 102.974 1.00 27.40 523 THR A CA 1
ATOM 3964 C C . THR A 1 523 ? -2.869 11.752 102.725 1.00 25.33 523 THR A C 1
ATOM 3965 O O . THR A 1 523 ? -2.327 11.601 101.635 1.00 26.36 523 THR A O 1
ATOM 3969 N N . GLN A 1 524 ? -2.679 10.929 103.758 1.00 24.37 524 GLN A N 1
ATOM 3970 C CA . GLN A 1 524 ? -1.960 9.676 103.618 1.00 23.61 524 GLN A CA 1
ATOM 3971 C C . GLN A 1 524 ? -2.939 8.526 103.406 1.00 25.24 524 GLN A C 1
ATOM 3972 O O . GLN A 1 524 ? -3.940 8.409 104.119 1.00 26.08 524 GLN A O 1
ATOM 3978 N N . ILE A 1 525 ? -2.634 7.662 102.433 1.00 26.78 525 ILE A N 1
ATOM 3979 C CA . ILE A 1 525 ? -3.412 6.453 102.229 1.00 26.42 525 ILE A CA 1
ATOM 3980 C C . ILE A 1 525 ? -2.454 5.285 102.200 1.00 25.48 525 ILE A C 1
ATOM 3981 O O . ILE A 1 525 ? -1.679 5.128 101.261 1.00 23.70 525 ILE A O 1
ATOM 3986 N N . PRO A 1 526 ? -2.431 4.488 103.279 1.00 25.95 526 PRO A N 1
ATOM 3987 C CA . PRO A 1 526 ? -1.516 3.354 103.362 1.00 25.39 526 PRO A CA 1
ATOM 3988 C C . PRO A 1 526 ? -1.825 2.293 102.318 1.00 25.66 526 PRO A C 1
ATOM 3989 O O . PRO A 1 526 ? -2.991 2.113 101.939 1.00 25.05 526 PRO A O 1
ATOM 3993 N N . GLY A 1 527 ? -0.767 1.562 101.925 1.00 27.10 527 GLY A N 1
ATOM 3994 C CA . GLY A 1 527 ? -0.820 0.531 100.884 1.00 28.20 527 GLY A CA 1
ATOM 3995 C C . GLY A 1 527 ? -1.830 -0.587 101.156 1.00 27.35 527 GLY A C 1
ATOM 3996 O O . GLY A 1 527 ? -2.370 -1.192 100.229 1.00 29.33 527 GLY A O 1
ATOM 3997 N N . GLY A 1 528 ? -2.099 -0.841 102.433 1.00 26.93 528 GLY A N 1
ATOM 3998 C CA . GLY A 1 528 ? -3.081 -1.824 102.848 1.00 28.98 528 GLY A CA 1
ATOM 3999 C C . GLY A 1 528 ? -4.510 -1.442 102.473 1.00 29.95 528 GLY A C 1
ATOM 4000 O O . GLY A 1 528 ? -5.389 -2.306 102.503 1.00 33.29 528 GLY A O 1
ATOM 4001 N N . LYS A 1 529 ? -4.745 -0.171 102.110 1.00 28.23 529 LYS A N 1
ATOM 4002 C CA . LYS A 1 529 ? -6.096 0.278 101.816 1.00 29.75 529 LYS A CA 1
ATOM 4003 C C . LYS A 1 529 ? -6.379 0.281 100.315 1.00 30.13 529 LYS A C 1
ATOM 4004 O O . LYS A 1 529 ? -7.324 0.928 99.879 1.00 31.54 529 LYS A O 1
ATOM 4010 N N . SER A 1 530 ? -5.618 -0.493 99.544 1.00 30.27 530 SER A N 1
ATOM 4011 C CA . SER A 1 530 ? -5.980 -0.803 98.165 1.00 33.66 530 SER A CA 1
ATOM 4012 C C . SER A 1 530 ? -7.204 -1.713 98.086 1.00 33.22 530 SER A C 1
ATOM 4013 O O . SER A 1 530 ? -7.576 -2.349 99.072 1.00 33.63 530 SER A O 1
ATOM 4016 N N . SER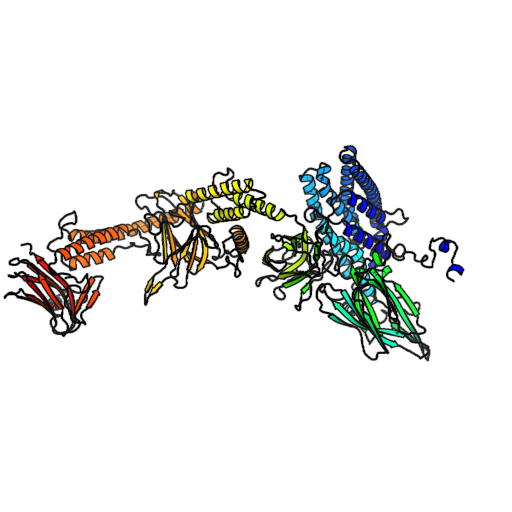 A 1 531 ? -7.782 -1.801 96.873 1.00 33.71 531 SER A N 1
ATOM 4017 C CA . SER A 1 531 ? -9.041 -2.477 96.607 1.00 34.68 531 SER A CA 1
ATOM 4018 C C . SER A 1 531 ? -8.809 -3.782 95.857 1.00 36.93 531 SER A C 1
ATOM 4019 O O . SER A 1 531 ? -7.851 -3.903 95.100 1.00 38.82 531 SER A O 1
ATOM 4022 N N . TYR A 1 532 ? -9.696 -4.759 96.078 1.00 39.06 532 TYR A N 1
ATOM 4023 C CA . TYR A 1 532 ? -9.641 -6.032 95.378 1.00 41.87 532 TYR A CA 1
ATOM 4024 C C . TYR A 1 532 ? -10.368 -5.865 94.048 1.00 46.76 532 TYR A C 1
ATOM 4025 O O . TYR A 1 532 ? -11.525 -5.448 94.035 1.00 47.67 532 TYR A O 1
ATOM 4034 N N . ILE A 1 533 ? -9.694 -6.167 92.927 1.00 51.12 533 ILE A N 1
ATOM 4035 C CA . ILE A 1 533 ? -10.361 -6.087 91.633 1.00 54.92 533 ILE A CA 1
ATOM 4036 C C . ILE A 1 533 ? -10.259 -7.429 90.913 1.00 56.79 533 ILE A C 1
ATOM 4037 O O . ILE A 1 533 ? -10.659 -7.520 89.751 1.00 59.77 533 ILE A O 1
ATOM 4042 N N . GLY A 1 534 ? -9.774 -8.467 91.611 1.00 56.62 534 GLY A N 1
ATOM 4043 C CA . GLY A 1 534 ? -9.811 -9.828 91.080 1.00 60.23 534 GLY A CA 1
ATOM 4044 C C . GLY A 1 534 ? -8.440 -10.500 91.004 1.00 59.19 534 GLY A C 1
ATOM 4045 O O . GLY A 1 534 ? -8.358 -11.670 90.622 1.00 60.42 534 GLY A O 1
ATOM 4046 N N . ARG A 1 535 ? -7.381 -9.750 91.355 1.00 57.24 535 ARG A N 1
ATOM 4047 C CA . ARG A 1 535 ? -6.004 -10.219 91.264 1.00 59.20 535 ARG A CA 1
ATOM 4048 C C . ARG A 1 535 ? -5.539 -10.609 92.659 1.00 58.44 535 ARG A C 1
ATOM 4049 O O . ARG A 1 535 ? -6.050 -10.094 93.646 1.00 52.88 535 ARG A O 1
ATOM 4057 N N . ASN A 1 536 ? -4.563 -11.514 92.745 1.00 63.35 536 ASN A N 1
ATOM 4058 C CA . ASN A 1 536 ? -3.988 -11.792 94.045 1.00 66.84 536 ASN A CA 1
ATOM 4059 C C . ASN A 1 536 ? -3.147 -10.581 94.432 1.00 64.36 536 ASN A C 1
ATOM 4060 O O . ASN A 1 536 ? -2.912 -9.692 93.612 1.00 65.17 536 ASN A O 1
ATOM 4065 N N . THR A 1 537 ? -2.744 -10.525 95.698 1.00 61.08 537 THR A N 1
ATOM 4066 C CA . THR A 1 537 ? -2.040 -9.365 96.199 1.00 59.69 537 THR A CA 1
ATOM 4067 C C . THR A 1 537 ? -1.158 -9.825 97.350 1.00 55.79 537 THR A C 1
ATOM 4068 O O . THR A 1 537 ? -1.615 -10.582 98.189 1.00 66.49 537 THR A O 1
ATOM 4072 N N . TYR A 1 538 ? 0.125 -9.457 97.312 1.00 50.39 538 TYR A N 1
ATOM 4073 C CA . TYR A 1 538 ? 1.075 -9.863 98.326 1.00 50.27 538 TYR A CA 1
ATOM 4074 C C . TYR A 1 538 ? 1.185 -8.748 99.361 1.00 46.44 538 TYR A C 1
ATOM 4075 O O . TYR A 1 538 ? 1.640 -7.654 99.043 1.00 49.64 538 TYR A O 1
ATOM 4084 N N . ILE A 1 539 ? 0.771 -9.054 100.599 1.00 43.90 539 ILE A N 1
ATOM 4085 C CA . ILE A 1 539 ? 0.800 -8.133 101.722 1.00 39.56 539 ILE A CA 1
ATOM 4086 C C . ILE A 1 539 ? 1.722 -8.728 102.774 1.00 38.56 539 ILE A C 1
ATOM 4087 O O . ILE A 1 539 ? 1.521 -9.862 103.199 1.00 38.84 539 ILE A O 1
ATOM 4092 N N . ILE A 1 540 ? 2.694 -7.926 103.206 1.00 38.17 540 ILE A N 1
ATOM 4093 C CA . ILE A 1 540 ? 3.663 -8.286 104.229 1.00 38.14 540 ILE A CA 1
ATOM 4094 C C . ILE A 1 540 ? 3.214 -7.740 105.586 1.00 35.22 540 ILE A C 1
ATOM 4095 O O . ILE A 1 540 ? 2.685 -6.621 105.688 1.00 31.82 540 ILE A O 1
ATOM 4100 N N . LYS A 1 541 ? 3.520 -8.519 106.625 1.00 35.04 541 LYS A N 1
ATOM 4101 C CA . LYS A 1 541 ? 3.283 -8.164 108.016 1.00 37.39 541 LYS A CA 1
ATOM 4102 C C . LYS A 1 541 ? 4.151 -6.957 108.384 1.00 33.64 541 LYS A C 1
ATOM 4103 O O . LYS A 1 541 ? 5.373 -7.010 108.274 1.00 34.26 541 LYS A O 1
ATOM 4109 N N . GLY A 1 542 ? 3.522 -5.858 108.815 1.00 31.21 542 GLY A N 1
ATOM 4110 C CA . GLY A 1 542 ? 4.278 -4.701 109.292 1.00 31.01 542 GLY A CA 1
ATOM 4111 C C . GLY A 1 542 ? 4.825 -4.969 110.693 1.00 30.30 542 GLY A C 1
ATOM 4112 O O . GLY A 1 542 ? 4.329 -5.855 111.378 1.00 30.59 542 GLY A O 1
ATOM 4113 N N . ARG A 1 543 ? 5.844 -4.215 111.105 1.00 29.44 543 ARG A N 1
ATOM 4114 C CA . ARG A 1 543 ? 6.497 -4.451 112.378 1.00 31.17 543 ARG A CA 1
ATOM 4115 C C . ARG A 1 543 ? 6.161 -3.360 113.386 1.00 31.78 543 ARG A C 1
ATOM 4116 O O . ARG A 1 543 ? 6.658 -3.411 114.520 1.00 33.42 543 ARG A O 1
ATOM 4124 N N . GLY A 1 544 ? 5.339 -2.385 112.972 1.00 29.37 544 GLY A N 1
ATOM 4125 C CA . GLY A 1 544 ? 4.925 -1.305 113.853 1.00 30.77 544 GLY A CA 1
ATOM 4126 C C . GLY A 1 544 ? 5.251 0.082 113.278 1.00 31.68 544 GLY A C 1
ATOM 4127 O O . GLY A 1 544 ? 4.554 1.060 113.574 1.00 32.90 544 GLY A O 1
ATOM 4128 N N . TYR A 1 545 ? 6.277 0.161 112.423 1.00 31.13 545 TYR A N 1
ATOM 4129 C CA . TYR A 1 545 ? 6.781 1.436 111.935 1.00 30.22 545 TYR A CA 1
ATOM 4130 C C . TYR A 1 545 ? 5.703 2.236 111.204 1.00 33.45 545 TYR A C 1
ATOM 4131 O O . TYR A 1 545 ? 5.739 3.461 111.272 1.00 36.91 545 TYR A O 1
ATOM 4140 N N . THR A 1 546 ? 4.765 1.559 110.514 1.00 35.22 546 THR A N 1
ATOM 4141 C CA . THR A 1 546 ? 3.857 2.188 109.547 1.00 36.52 546 THR A CA 1
ATOM 4142 C C . THR A 1 546 ? 2.385 2.202 109.999 1.00 35.15 546 THR A C 1
ATOM 4143 O O . THR A 1 546 ? 1.521 2.717 109.289 1.00 39.08 546 THR A O 1
ATOM 4147 N N . GLY A 1 547 ? 2.070 1.632 111.161 1.00 30.17 547 GLY A N 1
ATOM 4148 C CA . GLY A 1 547 ? 0.705 1.627 111.650 1.00 29.56 547 GLY A CA 1
ATOM 4149 C C . GLY A 1 547 ? -0.112 0.474 111.058 1.00 27.57 547 GLY A C 1
ATOM 4150 O O . GLY A 1 547 ? -1.276 0.320 111.400 1.00 24.79 547 GLY A O 1
ATOM 4151 N N . GLY A 1 548 ? 0.509 -0.349 110.191 1.00 26.09 548 GLY A N 1
ATOM 4152 C CA . GLY A 1 548 ? -0.200 -1.420 109.514 1.00 26.16 548 GLY A CA 1
ATOM 4153 C C . GLY A 1 548 ? 0.715 -2.232 108.604 1.00 28.55 548 GLY A C 1
ATOM 4154 O O . GLY A 1 548 ? 1.946 -2.128 108.662 1.00 29.89 548 GLY A O 1
ATOM 4155 N N . ASP A 1 549 ? 0.081 -3.061 107.765 1.00 28.90 549 ASP A N 1
ATOM 4156 C CA . ASP A 1 549 ? 0.789 -4.018 106.940 1.00 29.63 549 ASP A CA 1
ATOM 4157 C C . ASP A 1 549 ? 1.252 -3.314 105.669 1.00 29.45 549 ASP A C 1
ATOM 4158 O O . ASP A 1 549 ? 0.851 -2.195 105.411 1.00 29.89 549 ASP A O 1
ATOM 4163 N N . LEU A 1 550 ? 2.187 -3.937 104.948 1.00 30.58 550 LEU A N 1
ATOM 4164 C CA . LEU A 1 550 ? 2.803 -3.340 103.772 1.00 29.42 550 LEU A CA 1
ATOM 4165 C C . LEU A 1 550 ? 2.370 -4.084 102.510 1.00 31.58 550 LEU A C 1
ATOM 4166 O O . LEU A 1 550 ? 2.296 -5.320 102.474 1.00 35.95 550 LEU A O 1
ATOM 4171 N N . LEU A 1 551 ? 2.137 -3.298 101.467 1.00 32.51 551 LEU A N 1
ATOM 4172 C CA . LEU A 1 551 ? 1.862 -3.797 100.136 1.00 36.71 551 LEU A CA 1
ATOM 4173 C C . LEU A 1 551 ? 3.193 -4.037 99.421 1.00 37.00 551 LEU A C 1
ATOM 4174 O O . LEU A 1 551 ? 4.067 -3.163 99.461 1.00 37.05 551 LEU A O 1
ATOM 4179 N N . ALA A 1 552 ? 3.330 -5.201 98.760 1.00 36.83 552 ALA A N 1
ATOM 4180 C CA . ALA A 1 552 ? 4.494 -5.476 97.925 1.00 38.60 552 ALA A CA 1
ATOM 4181 C C . ALA A 1 552 ? 4.077 -5.835 96.504 1.00 39.49 552 ALA A C 1
ATOM 4182 O O . ALA A 1 552 ? 3.198 -6.677 96.293 1.00 42.49 552 ALA A O 1
ATOM 4184 N N . LEU A 1 553 ? 4.771 -5.215 95.543 1.00 38.67 553 LEU A N 1
ATOM 4185 C CA . LEU A 1 553 ? 4.681 -5.597 94.145 1.00 39.39 553 LEU A CA 1
ATOM 4186 C C . LEU A 1 553 ? 5.912 -6.406 93.773 1.00 39.60 553 LEU A C 1
ATOM 4187 O O . LEU A 1 553 ? 7.008 -6.007 94.153 1.00 39.33 553 LEU A O 1
ATOM 4192 N N . THR A 1 554 ? 5.712 -7.504 93.020 1.00 41.69 554 THR A N 1
ATOM 4193 C CA . THR A 1 554 ? 6.768 -8.449 92.678 1.00 46.51 554 THR A CA 1
ATOM 4194 C C . THR A 1 554 ? 6.694 -8.827 91.196 1.00 52.39 554 THR A C 1
ATOM 4195 O O . THR A 1 554 ? 5.783 -8.443 90.467 1.00 54.11 554 THR A O 1
ATOM 4199 N N . ASP A 1 555 ? 7.626 -9.670 90.756 1.00 57.25 555 ASP A N 1
ATOM 4200 C CA . ASP A 1 555 ? 7.557 -10.184 89.399 1.00 64.11 555 ASP A CA 1
ATOM 4201 C C . ASP A 1 555 ? 6.281 -11.002 89.175 1.00 66.77 555 ASP A C 1
ATOM 4202 O O . ASP A 1 555 ? 5.909 -11.210 88.028 1.00 69.99 555 ASP A O 1
ATOM 4207 N N . ARG A 1 556 ? 5.616 -11.475 90.244 1.00 68.71 556 ARG A N 1
ATOM 4208 C CA . ARG A 1 556 ? 4.426 -12.311 90.101 1.00 74.60 556 ARG A CA 1
ATOM 4209 C C . ARG A 1 556 ? 3.174 -11.436 90.043 1.00 73.21 556 ARG A C 1
ATOM 4210 O O . ARG A 1 556 ? 2.339 -11.637 89.164 1.00 77.22 556 ARG A O 1
ATOM 4218 N N . ILE A 1 557 ? 3.053 -10.467 90.966 1.00 68.66 557 ILE A N 1
ATOM 4219 C CA . ILE A 1 557 ? 1.874 -9.625 91.042 1.00 64.67 557 ILE A CA 1
ATOM 4220 C C . ILE A 1 557 ? 2.328 -8.176 90.931 1.00 59.43 557 ILE A C 1
ATOM 4221 O O . ILE A 1 557 ? 2.897 -7.615 91.858 1.00 59.08 557 ILE A O 1
ATOM 4226 N N . GLY A 1 558 ? 2.078 -7.588 89.760 1.00 58.81 558 GLY A N 1
ATOM 4227 C CA . GLY A 1 558 ? 2.807 -6.417 89.319 1.00 55.87 558 GLY A CA 1
ATOM 4228 C C . GLY A 1 558 ? 2.084 -5.105 89.612 1.00 52.76 558 GLY A C 1
ATOM 4229 O O . GLY A 1 558 ? 2.739 -4.070 89.578 1.00 52.37 558 GLY A O 1
ATOM 4230 N N . SER A 1 559 ? 0.762 -5.142 89.874 1.00 49.91 559 SER A N 1
ATOM 4231 C CA . SER A 1 559 ? -0.050 -3.930 89.956 1.00 47.21 559 SER A CA 1
ATOM 4232 C C . SER A 1 559 ? -0.992 -3.939 91.165 1.00 44.81 559 SER A C 1
ATOM 4233 O O . SER A 1 559 ? -1.325 -4.991 91.705 1.00 46.03 559 SER A O 1
ATOM 4236 N N . CYS A 1 560 ? -1.403 -2.739 91.598 1.00 40.99 560 CYS A N 1
ATOM 4237 C CA . CYS A 1 560 ? -2.453 -2.571 92.587 1.00 38.07 560 CYS A CA 1
ATOM 4238 C C . CYS A 1 560 ? -3.339 -1.407 92.166 1.00 38.75 560 CYS A C 1
ATOM 4239 O O . CYS A 1 560 ? -2.939 -0.590 91.340 1.00 37.63 560 CYS A O 1
ATOM 4242 N N . GLU A 1 561 ? -4.538 -1.339 92.749 1.00 38.03 561 GLU A N 1
ATOM 4243 C CA . GLU A 1 561 ? -5.440 -0.232 92.521 1.00 37.13 561 GLU A CA 1
ATOM 4244 C C . GLU A 1 561 ? -5.941 0.379 93.829 1.00 37.48 561 GLU A C 1
ATOM 4245 O O . GLU A 1 561 ? -6.311 -0.338 94.763 1.00 38.66 561 GLU A O 1
ATOM 4251 N N . PHE A 1 562 ? -6.008 1.717 93.853 1.00 35.43 562 PHE A N 1
ATOM 4252 C CA . PHE A 1 562 ? -6.663 2.439 94.926 1.00 34.84 562 PHE A CA 1
ATOM 4253 C C . PHE A 1 562 ? -7.933 3.097 94.415 1.00 34.44 562 PHE A C 1
ATOM 4254 O O . PHE A 1 562 ? -7.989 3.562 93.284 1.00 36.93 562 PHE A O 1
ATOM 4262 N N . GLN A 1 563 ? -8.931 3.158 95.286 1.00 33.37 563 GLN A N 1
ATOM 4263 C CA . GLN A 1 563 ? -10.197 3.780 94.962 1.00 34.90 563 GLN A CA 1
ATOM 4264 C C . GLN A 1 563 ? -10.444 4.842 96.016 1.00 35.38 563 GLN A C 1
ATOM 4265 O O . GLN A 1 563 ? -10.331 4.529 97.209 1.00 35.29 563 GLN A O 1
ATOM 4271 N N . MET A 1 564 ? -10.732 6.075 95.558 1.00 36.36 564 MET A N 1
ATOM 4272 C CA . MET A 1 564 ? -10.750 7.254 96.423 1.00 36.13 564 MET A CA 1
ATOM 4273 C C . MET A 1 564 ? -11.936 8.154 96.106 1.00 37.60 564 MET A C 1
ATOM 4274 O O . MET A 1 564 ? -12.389 8.200 94.958 1.00 39.49 564 MET A O 1
ATOM 4279 N N . ILE A 1 565 ? -12.413 8.853 97.150 1.00 36.03 565 ILE A N 1
ATOM 4280 C CA . ILE A 1 565 ? -13.447 9.869 97.032 1.00 36.52 565 ILE A CA 1
ATOM 4281 C C . ILE A 1 565 ? -12.782 11.236 97.163 1.00 36.21 565 ILE A C 1
ATOM 4282 O O . ILE A 1 565 ? -12.098 11.517 98.165 1.00 32.10 565 ILE A O 1
ATOM 4287 N N . PHE A 1 566 ? -13.053 12.077 96.155 1.00 36.97 566 PHE A N 1
ATOM 4288 C CA . PHE A 1 566 ? -12.603 13.455 96.122 1.00 37.26 566 PHE A CA 1
ATOM 4289 C C . PHE A 1 566 ? -13.819 14.365 96.105 1.00 40.31 566 PHE A C 1
ATOM 4290 O O . PHE A 1 566 ? -14.376 14.622 95.037 1.00 45.34 566 PHE A O 1
ATOM 4298 N N . PRO A 1 567 ? -14.275 14.884 97.267 1.00 40.60 567 PRO A N 1
ATOM 4299 C CA . PRO A 1 567 ? -15.508 15.678 97.319 1.00 42.08 567 PRO A CA 1
ATOM 4300 C C . PRO A 1 567 ? -15.405 17.145 96.883 1.00 45.81 567 PRO A C 1
ATOM 4301 O O . PRO A 1 567 ? -16.433 17.797 96.677 1.00 45.37 567 PRO A O 1
ATOM 4305 N N . GLU A 1 568 ? -14.163 17.625 96.692 1.00 47.50 568 GLU A N 1
ATOM 4306 C CA . GLU A 1 568 ? -13.851 18.986 96.272 1.00 51.79 568 GLU A CA 1
ATOM 4307 C C . GLU A 1 568 ? -12.880 18.933 95.095 1.00 49.89 568 GLU A C 1
ATOM 4308 O O . GLU A 1 568 ? -12.042 18.029 95.013 1.00 48.92 568 GLU A O 1
ATOM 4314 N N . SER A 1 569 ? -13.015 19.903 94.187 1.00 49.42 569 SER A N 1
ATOM 4315 C CA . SER A 1 569 ? -12.075 20.085 93.092 1.00 49.05 569 SER A CA 1
ATOM 4316 C C . SER A 1 569 ? -10.785 20.665 93.653 1.00 48.14 569 SER A C 1
ATOM 4317 O O . SER A 1 569 ? -10.848 21.602 94.441 1.00 51.97 569 SER A O 1
ATOM 4320 N N . GLN A 1 570 ? -9.633 20.120 93.245 1.00 45.42 570 GLN A N 1
ATOM 4321 C CA . GLN A 1 570 ? -8.357 20.522 93.824 1.00 44.77 570 GLN A CA 1
ATOM 4322 C C . GLN A 1 570 ? -7.182 20.060 92.961 1.00 43.23 570 GLN A C 1
ATOM 4323 O O . GLN A 1 570 ? -7.239 19.024 92.307 1.00 43.38 570 GLN A O 1
ATOM 4329 N N . ARG A 1 571 ? -6.077 20.801 93.021 1.00 43.23 571 ARG A N 1
ATOM 4330 C CA . ARG A 1 571 ? -4.820 20.323 92.474 1.00 42.99 571 ARG A CA 1
ATOM 4331 C C . ARG A 1 571 ? -3.972 19.670 93.564 1.00 40.31 571 ARG A C 1
ATOM 4332 O O . ARG A 1 571 ? -3.873 20.191 94.672 1.00 37.37 571 ARG A O 1
ATOM 4340 N N . PHE A 1 572 ? -3.344 18.529 93.231 1.00 39.28 572 PHE A N 1
ATOM 4341 C CA . PHE A 1 572 ? -2.501 17.791 94.159 1.00 36.14 572 PHE A CA 1
ATOM 4342 C C . PHE A 1 572 ? -1.190 17.411 93.481 1.00 35.87 572 PHE A C 1
ATOM 4343 O O . PHE A 1 572 ? -1.133 17.246 92.273 1.00 38.93 572 PHE A O 1
ATOM 4351 N N . ARG A 1 573 ? -0.143 17.196 94.267 1.00 33.96 573 ARG A N 1
ATOM 4352 C CA . ARG A 1 573 ? 0.958 16.387 93.794 1.00 34.11 573 ARG A CA 1
ATOM 4353 C C . ARG A 1 573 ? 1.033 15.136 94.656 1.00 33.34 573 ARG A C 1
ATOM 4354 O O . ARG A 1 573 ? 0.582 15.136 95.794 1.00 31.29 573 ARG A O 1
ATOM 4362 N N . ILE A 1 574 ? 1.595 14.079 94.080 1.00 33.08 574 ILE A N 1
ATOM 4363 C CA . ILE A 1 574 ? 1.618 12.773 94.705 1.00 32.68 574 ILE A CA 1
ATOM 4364 C C . ILE A 1 574 ? 3.017 12.494 95.217 1.00 31.20 574 ILE A C 1
ATOM 4365 O O . ILE A 1 574 ? 4.016 12.713 94.523 1.00 31.73 574 ILE A O 1
ATOM 4370 N N . ARG A 1 575 ? 3.058 11.930 96.419 1.00 30.18 575 ARG A N 1
ATOM 4371 C CA . ARG A 1 575 ? 4.307 11.468 96.989 1.00 31.48 575 ARG A CA 1
ATOM 4372 C C . ARG A 1 575 ? 4.089 10.042 97.468 1.00 29.03 575 ARG A C 1
ATOM 4373 O O . ARG A 1 575 ? 2.963 9.677 97.795 1.00 28.97 575 ARG A O 1
ATOM 4381 N N . ILE A 1 576 ? 5.155 9.237 97.443 1.00 28.94 576 ILE A N 1
ATOM 4382 C CA . ILE A 1 576 ? 5.072 7.823 97.772 1.00 28.25 576 ILE A CA 1
ATOM 4383 C C . ILE A 1 576 ? 6.199 7.468 98.736 1.00 29.53 576 ILE A C 1
ATOM 4384 O O . ILE A 1 576 ? 7.366 7.802 98.480 1.00 33.64 576 ILE A O 1
ATOM 4389 N N . ARG A 1 577 ? 5.831 6.804 99.840 1.00 26.26 577 ARG A N 1
ATOM 4390 C CA . ARG A 1 577 ? 6.772 6.324 100.830 1.00 26.48 577 ARG A CA 1
ATOM 4391 C C . ARG A 1 577 ? 6.972 4.838 100.564 1.00 26.87 577 ARG A C 1
ATOM 4392 O O . ARG A 1 577 ? 5.994 4.097 100.486 1.00 26.29 577 ARG A O 1
ATOM 4400 N N . TYR A 1 578 ? 8.229 4.406 100.357 1.00 27.84 578 TYR A N 1
ATOM 4401 C CA . TYR A 1 578 ? 8.463 3.095 99.764 1.00 29.11 578 TYR A CA 1
ATOM 4402 C C . TYR A 1 578 ? 9.778 2.500 100.262 1.00 29.20 578 TYR A C 1
ATOM 4403 O O . TYR A 1 578 ? 10.585 3.207 100.868 1.00 30.77 578 TYR A O 1
ATOM 4412 N N . ALA A 1 579 ? 9.983 1.199 99.979 1.00 29.79 579 ALA A N 1
ATOM 4413 C CA . ALA A 1 579 ? 11.302 0.577 100.053 1.00 31.45 579 ALA A CA 1
ATOM 4414 C C . ALA A 1 579 ? 11.531 -0.372 98.876 1.00 30.80 579 ALA A C 1
ATOM 4415 O O . ALA A 1 579 ? 10.569 -0.911 98.342 1.00 28.73 579 ALA A O 1
ATOM 4417 N N . SER A 1 580 ? 12.816 -0.576 98.519 1.00 30.54 580 SER A N 1
ATOM 4418 C CA . SER A 1 580 ? 13.235 -1.587 97.566 1.00 32.03 580 SER A CA 1
ATOM 4419 C C . SER A 1 580 ? 14.736 -1.836 97.661 1.00 35.66 580 SER A C 1
ATOM 4420 O O . SER A 1 580 ? 15.503 -0.968 98.116 1.00 35.33 580 SER A O 1
ATOM 4423 N N . ASN A 1 581 ? 15.120 -3.027 97.165 1.00 37.53 581 ASN A N 1
ATOM 4424 C CA . ASN A 1 581 ? 16.510 -3.460 97.095 1.00 41.60 581 ASN A CA 1
ATOM 4425 C C . ASN A 1 581 ? 17.048 -3.341 95.669 1.00 42.46 581 ASN A C 1
ATOM 4426 O O . ASN A 1 581 ? 18.113 -3.870 95.355 1.00 45.17 581 ASN A O 1
ATOM 4431 N N . GLU A 1 582 ? 16.290 -2.661 94.807 1.00 42.13 582 GLU A N 1
ATOM 4432 C CA . GLU A 1 582 ? 16.750 -2.355 93.471 1.00 45.04 582 GLU A CA 1
ATOM 4433 C C . GLU A 1 582 ? 16.334 -0.945 93.061 1.00 43.88 582 GLU A C 1
ATOM 4434 O O . GLU A 1 582 ? 15.540 -0.293 93.749 1.00 42.80 582 GLU A O 1
ATOM 4440 N N . THR A 1 583 ? 16.917 -0.505 91.937 1.00 44.52 583 THR A N 1
ATOM 4441 C CA . THR A 1 583 ? 16.579 0.739 91.264 1.00 44.36 583 THR A CA 1
ATOM 4442 C C . THR A 1 583 ? 15.870 0.386 89.963 1.00 45.77 583 THR A C 1
ATOM 4443 O O . THR A 1 583 ? 16.437 -0.308 89.129 1.00 48.88 583 THR A O 1
ATOM 4447 N N . SER A 1 584 ? 14.625 0.831 89.815 1.00 45.03 584 SER A N 1
ATOM 4448 C CA . SER A 1 584 ? 13.835 0.567 88.623 1.00 47.25 584 SER A CA 1
ATOM 4449 C C . SER A 1 584 ? 12.801 1.693 88.509 1.00 48.00 584 SER A C 1
ATOM 4450 O O . SER A 1 584 ? 13.085 2.807 88.959 1.00 45.74 584 SER A O 1
ATOM 4453 N N . TYR A 1 585 ? 11.619 1.448 87.910 1.00 48.81 585 TYR A N 1
ATOM 4454 C CA . TYR A 1 585 ? 10.585 2.470 87.950 1.00 47.10 585 TYR A CA 1
ATOM 4455 C C . TYR A 1 585 ? 9.187 1.854 87.976 1.00 45.83 585 TYR A C 1
ATOM 4456 O O . TYR A 1 585 ? 9.007 0.688 87.620 1.00 47.41 585 TYR A O 1
ATOM 4465 N N . ILE A 1 586 ? 8.231 2.673 88.465 1.00 43.69 586 ILE A N 1
ATOM 4466 C CA . ILE A 1 586 ? 6.810 2.357 88.522 1.00 42.96 586 ILE A CA 1
ATOM 4467 C C . ILE A 1 586 ? 6.098 3.202 87.480 1.00 44.52 586 ILE A C 1
ATOM 4468 O O . ILE A 1 586 ? 6.597 4.252 87.065 1.00 45.23 586 ILE A O 1
ATOM 4473 N N . SER A 1 587 ? 4.882 2.771 87.138 1.00 45.11 587 SER A N 1
ATOM 4474 C CA . SER A 1 587 ? 4.020 3.596 86.320 1.00 48.09 587 SER A CA 1
ATOM 4475 C C . SER A 1 587 ? 2.693 3.833 87.041 1.00 45.58 587 SER A C 1
ATOM 4476 O O . SER A 1 587 ? 2.277 3.026 87.864 1.00 43.64 587 SER A O 1
ATOM 4479 N N . LEU A 1 588 ? 2.085 4.997 86.763 1.00 46.01 588 LEU A N 1
ATOM 4480 C CA . LEU A 1 588 ? 0.871 5.454 87.415 1.00 43.78 588 LEU A CA 1
ATOM 4481 C C . LEU A 1 588 ? -0.189 5.741 86.364 1.00 44.19 588 LEU A C 1
ATOM 4482 O O . LEU A 1 588 ? 0.081 6.468 85.412 1.00 47.20 588 LEU A O 1
ATOM 4487 N N . TYR A 1 589 ? -1.374 5.164 86.540 1.00 43.42 589 TYR A N 1
ATOM 4488 C CA . TYR A 1 589 ? -2.457 5.333 85.590 1.00 49.54 589 TYR A CA 1
ATOM 4489 C C . TYR A 1 589 ? -3.699 5.771 86.352 1.00 46.61 589 TYR A C 1
ATOM 4490 O O . TYR A 1 589 ? -4.029 5.201 87.394 1.00 45.70 589 TYR A O 1
ATOM 4499 N N . GLY A 1 590 ? -4.366 6.792 85.818 1.00 43.65 590 GLY A N 1
ATOM 4500 C CA . GLY A 1 590 ? -5.611 7.254 86.388 1.00 42.68 590 GLY A CA 1
ATOM 4501 C C . GLY A 1 590 ? -5.528 8.726 86.755 1.00 43.37 590 GLY A C 1
ATOM 4502 O O . GLY A 1 590 ? -4.480 9.358 86.608 1.00 41.75 590 GLY A O 1
ATOM 4503 N N . LEU A 1 591 ? -6.670 9.237 87.227 1.00 45.13 591 LEU A N 1
ATOM 4504 C CA . LEU A 1 591 ? -6.868 10.652 87.470 1.00 47.37 591 LEU A CA 1
ATOM 4505 C C . LEU A 1 591 ? -6.506 11.446 86.214 1.00 49.21 591 LEU A C 1
ATOM 4506 O O . LEU A 1 591 ? -5.755 12.418 86.280 1.00 49.69 591 LEU A O 1
ATOM 4511 N N . ASN A 1 592 ? -7.039 10.988 85.076 1.00 51.05 592 ASN A N 1
ATOM 4512 C CA . ASN A 1 592 ? -6.970 11.700 83.812 1.00 56.64 592 ASN A CA 1
ATOM 4513 C C . ASN A 1 592 ? -5.523 11.864 83.344 1.00 54.76 592 ASN A C 1
ATOM 4514 O O . ASN A 1 592 ? -5.229 12.799 82.613 1.00 58.71 592 ASN A O 1
ATOM 4519 N N . GLN A 1 593 ? -4.617 10.961 83.729 1.00 51.14 593 GLN A N 1
ATOM 4520 C CA . GLN A 1 593 ? -3.240 11.057 83.267 1.00 49.73 593 GLN A CA 1
ATOM 4521 C C . GLN A 1 593 ? -2.550 9.704 83.390 1.00 47.85 593 GLN A C 1
ATOM 4522 O O . GLN A 1 593 ? -3.147 8.733 83.855 1.00 45.97 593 GLN A O 1
ATOM 4528 N N . SER A 1 594 ? -1.292 9.662 82.926 1.00 47.49 594 SER A N 1
ATOM 4529 C CA . SER A 1 594 ? -0.442 8.495 83.088 1.00 46.81 594 SER A CA 1
ATOM 4530 C C . SER A 1 594 ? 1.021 8.852 82.809 1.00 46.60 594 SER A C 1
ATOM 4531 O O . SER A 1 594 ? 1.328 9.768 82.046 1.00 48.54 594 SER A O 1
ATOM 4534 N N . GLY A 1 595 ? 1.922 8.127 83.480 1.00 44.60 595 GLY A N 1
ATOM 4535 C CA . GLY A 1 595 ? 3.344 8.333 83.302 1.00 45.51 595 GLY A CA 1
ATOM 4536 C C . GLY A 1 595 ? 4.151 7.450 84.239 1.00 44.97 595 GLY A C 1
ATOM 4537 O O . GLY A 1 595 ? 3.639 6.521 84.866 1.00 43.68 595 GLY A O 1
ATOM 4538 N N . THR A 1 596 ? 5.412 7.825 84.379 1.00 46.62 596 THR A N 1
ATOM 4539 C CA . THR A 1 596 ? 6.425 6.925 84.878 1.00 47.68 596 THR A CA 1
ATOM 4540 C C . THR A 1 596 ? 7.224 7.645 85.978 1.00 47.64 596 THR A C 1
ATOM 4541 O O . THR A 1 596 ? 7.329 8.876 85.976 1.00 47.49 596 THR A O 1
ATOM 4545 N N . LEU A 1 597 ? 7.741 6.888 86.963 1.00 45.45 597 LEU A N 1
ATOM 4546 C CA . LEU A 1 597 ? 8.540 7.473 88.030 1.00 43.86 597 LEU A CA 1
ATOM 4547 C C . LEU A 1 597 ? 9.661 6.532 88.466 1.00 43.69 597 LEU A C 1
ATOM 4548 O O . LEU A 1 597 ? 9.406 5.388 88.846 1.00 43.40 597 LEU A O 1
ATOM 4553 N N . LYS A 1 598 ? 10.893 7.057 88.470 1.00 44.59 598 LYS A N 1
ATOM 4554 C CA . LYS A 1 598 ? 12.062 6.307 88.899 1.00 45.63 598 LYS A CA 1
ATOM 4555 C C . LYS A 1 598 ? 12.064 6.150 90.418 1.00 42.43 598 LYS A C 1
ATOM 4556 O O . LYS A 1 598 ? 11.671 7.075 91.125 1.00 43.60 598 LYS A O 1
ATOM 4562 N N . PHE A 1 599 ? 12.486 4.968 90.898 1.00 40.14 599 PHE A N 1
ATOM 4563 C CA . PHE A 1 599 ? 12.744 4.737 92.312 1.00 39.35 599 PHE A CA 1
ATOM 4564 C C . PHE A 1 599 ? 14.160 4.202 92.493 1.00 40.75 599 PHE A C 1
ATOM 4565 O O . PHE A 1 599 ? 14.678 3.478 91.650 1.00 43.07 599 PHE A O 1
ATOM 4573 N N . ASN A 1 600 ? 14.778 4.592 93.614 1.00 41.24 600 ASN A N 1
ATOM 4574 C CA . ASN A 1 600 ? 16.154 4.244 93.929 1.00 43.36 600 ASN A CA 1
ATOM 4575 C C . ASN A 1 600 ? 16.174 3.196 95.040 1.00 41.06 600 ASN A C 1
ATOM 4576 O O . ASN A 1 600 ? 15.294 3.155 95.909 1.00 35.61 600 ASN A O 1
ATOM 4581 N N . GLN A 1 601 ? 17.198 2.338 94.981 1.00 41.59 601 GLN A N 1
ATOM 4582 C CA . GLN A 1 601 ? 17.361 1.311 95.987 1.00 41.53 601 GLN A CA 1
ATOM 4583 C C . GLN A 1 601 ? 17.389 2.006 97.345 1.00 39.45 601 GLN A C 1
ATOM 4584 O O . GLN A 1 601 ? 18.004 3.064 97.466 1.00 38.59 601 GLN A O 1
ATOM 4590 N N . THR A 1 602 A 16.707 1.425 98.343 1.00 39.28 602 THR A N 1
ATOM 4591 C CA . THR A 1 602 A 16.762 1.955 99.700 1.00 37.96 602 THR A CA 1
ATOM 4592 C C . THR A 1 602 A 17.504 1.027 100.665 1.00 38.95 602 THR A C 1
ATOM 4593 O O . THR A 1 602 A 17.838 1.476 101.750 1.00 38.13 602 THR A O 1
ATOM 4597 N N . TYR A 1 603 ? 17.740 -0.252 100.322 1.00 42.30 603 TYR A N 1
ATOM 4598 C CA . TYR A 1 603 ? 18.409 -1.173 101.246 1.00 42.70 603 TYR A CA 1
ATOM 4599 C C . TYR A 1 603 ? 19.061 -2.334 100.497 1.00 44.10 603 TYR A C 1
ATOM 4600 O O . TYR A 1 603 ? 18.787 -2.558 99.324 1.00 43.90 603 TYR A O 1
ATOM 4609 N N . SER A 1 604 ? 19.927 -3.086 101.187 1.00 47.24 604 SER A N 1
ATOM 4610 C CA . SER A 1 604 ? 20.501 -4.280 100.590 1.00 52.05 604 SER A CA 1
ATOM 4611 C C . SER A 1 604 ? 20.698 -5.372 101.633 1.00 53.78 604 SER A C 1
ATOM 4612 O O . SER A 1 604 ? 20.801 -5.088 102.825 1.00 47.77 604 SER A O 1
ATOM 4615 N N . ASN A 1 605 ? 20.756 -6.614 101.122 1.00 61.38 605 ASN A N 1
ATOM 4616 C CA . ASN A 1 605 ? 21.083 -7.810 101.887 1.00 65.09 605 ASN A CA 1
ATOM 4617 C C . ASN A 1 605 ? 20.240 -7.897 103.156 1.00 60.46 605 ASN A C 1
ATOM 4618 O O . ASN A 1 605 ? 20.777 -7.996 104.254 1.00 60.79 605 ASN A O 1
ATOM 4623 N N . LYS A 1 606 ? 18.918 -7.838 102.974 1.00 54.61 606 LYS A N 1
ATOM 4624 C CA . LYS A 1 606 ? 17.963 -8.167 104.008 1.00 52.63 606 LYS A CA 1
ATOM 4625 C C . LYS A 1 606 ? 16.709 -8.743 103.364 1.00 52.78 606 LYS A C 1
ATOM 4626 O O . LYS A 1 606 ? 16.333 -8.363 102.263 1.00 55.06 606 LYS A O 1
ATOM 4632 N N . ASN A 1 607 ? 16.063 -9.650 104.091 1.00 55.27 607 ASN A N 1
ATOM 4633 C CA . ASN A 1 607 ? 14.685 -10.043 103.872 1.00 55.78 607 ASN A CA 1
ATOM 4634 C C . ASN A 1 607 ? 13.806 -8.798 103.927 1.00 50.09 607 ASN A C 1
ATOM 4635 O O . ASN A 1 607 ? 14.156 -7.842 104.606 1.00 51.83 607 ASN A O 1
ATOM 4640 N N . GLU A 1 608 ? 12.629 -8.844 103.297 1.00 48.25 608 GLU A N 1
ATOM 4641 C CA . GLU A 1 608 ? 11.661 -7.755 103.339 1.00 43.64 608 GLU A CA 1
ATOM 4642 C C . GLU A 1 608 ? 10.890 -7.734 104.662 1.00 41.77 608 GLU A C 1
ATOM 4643 O O . GLU A 1 608 ? 10.065 -6.844 104.889 1.00 38.89 608 GLU A O 1
ATOM 4649 N N . ASN A 1 609 ? 11.176 -8.702 105.538 1.00 42.24 609 ASN A N 1
ATOM 4650 C CA . ASN A 1 609 ? 10.564 -8.767 106.852 1.00 42.80 609 ASN A CA 1
ATOM 4651 C C . ASN A 1 609 ? 11.478 -8.182 107.916 1.00 43.12 609 ASN A C 1
ATOM 4652 O O . ASN A 1 609 ? 11.080 -8.161 109.074 1.00 44.60 609 ASN A O 1
ATOM 4657 N N . ASP A 1 610 ? 12.696 -7.762 107.546 1.00 43.29 610 ASP A N 1
ATOM 4658 C CA . ASP A 1 610 ? 13.630 -7.216 108.51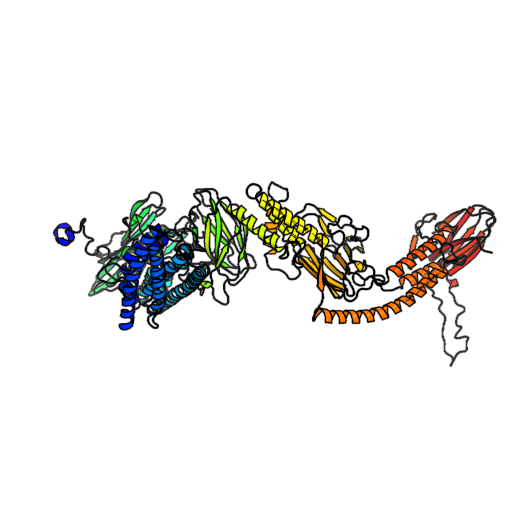8 1.00 44.26 610 ASP A CA 1
ATOM 4659 C C . ASP A 1 610 ? 13.824 -5.721 108.277 1.00 39.36 610 ASP A C 1
ATOM 4660 O O . ASP A 1 610 ? 14.851 -5.166 108.672 1.00 39.29 610 ASP A O 1
ATOM 4665 N N . LEU A 1 611 ? 12.871 -5.056 107.617 1.00 35.59 611 LEU A N 1
ATOM 4666 C CA . LEU A 1 611 ? 13.077 -3.643 107.315 1.00 33.13 611 LEU A CA 1
ATOM 4667 C C . LEU A 1 611 ? 13.033 -2.830 108.610 1.00 30.50 611 LEU A C 1
ATOM 4668 O O . LEU A 1 611 ? 12.255 -3.139 109.516 1.00 31.18 611 LEU A O 1
ATOM 4673 N N . THR A 1 612 ? 13.936 -1.847 108.714 1.00 29.45 612 THR A N 1
ATOM 4674 C CA . THR A 1 612 ? 13.959 -0.908 109.828 1.00 29.67 612 THR A CA 1
ATOM 4675 C C . THR A 1 612 ? 13.709 0.510 109.303 1.00 30.08 612 THR A C 1
ATOM 4676 O O . THR A 1 612 ? 13.486 0.710 108.104 1.00 31.52 612 THR A O 1
ATOM 4680 N N . TYR A 1 613 ? 13.708 1.491 110.212 1.00 29.81 613 TYR A N 1
ATOM 4681 C CA . TYR A 1 613 ? 13.194 2.825 109.936 1.00 30.58 613 TYR A CA 1
ATOM 4682 C C . TYR A 1 613 ? 13.852 3.468 108.719 1.00 31.09 613 TYR A C 1
ATOM 4683 O O . TYR A 1 613 ? 13.158 4.046 107.895 1.00 31.04 613 TYR A O 1
ATOM 4692 N N . ASN A 1 614 ? 15.183 3.383 108.631 1.00 32.25 614 ASN A N 1
ATOM 4693 C CA . ASN A 1 614 ? 15.940 4.076 107.608 1.00 34.18 614 ASN A CA 1
ATOM 4694 C C . ASN A 1 614 ? 15.873 3.384 106.248 1.00 35.04 614 ASN A C 1
ATOM 4695 O O . ASN A 1 614 ? 16.420 3.921 105.287 1.00 37.42 614 ASN A O 1
ATOM 4700 N N . ASP A 1 615 ? 15.211 2.229 106.140 1.00 33.33 615 ASP A N 1
ATOM 4701 C CA . ASP A 1 615 ? 15.102 1.558 104.853 1.00 34.23 615 ASP A CA 1
ATOM 4702 C C . ASP A 1 615 ? 13.949 2.128 104.027 1.00 33.34 615 ASP A C 1
ATOM 4703 O O . ASP A 1 615 ? 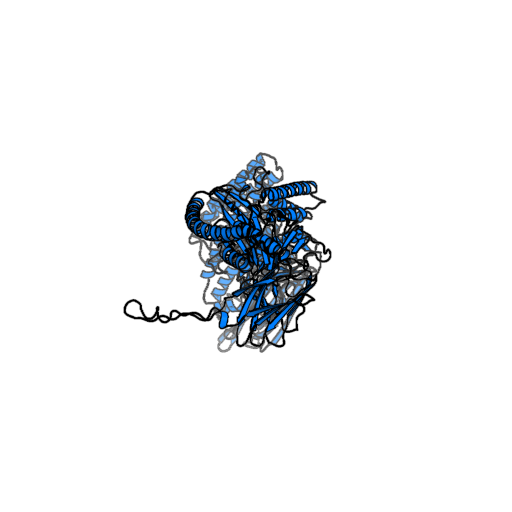13.764 1.711 102.890 1.00 32.59 615 ASP A O 1
ATOM 4708 N N . PHE A 1 616 ? 13.213 3.112 104.574 1.00 34.95 616 PHE A N 1
ATOM 4709 C CA . PHE A 1 616 ? 12.078 3.728 103.891 1.00 33.41 616 PHE A CA 1
ATOM 4710 C C . PHE A 1 616 ? 12.431 5.126 103.416 1.00 33.84 616 PHE A C 1
ATOM 4711 O O . PHE A 1 616 ? 12.878 5.932 104.231 1.00 35.18 616 PHE A O 1
ATOM 4719 N N . LYS A 1 617 ? 12.169 5.411 102.128 1.00 33.16 617 LYS A N 1
ATOM 4720 C CA . LYS A 1 617 ? 12.397 6.734 101.555 1.00 32.30 617 LYS A CA 1
ATOM 4721 C C . LYS A 1 617 ? 11.147 7.219 100.817 1.00 30.50 617 LYS A C 1
ATOM 4722 O O . LYS A 1 617 ? 10.132 6.513 100.759 1.00 28.62 617 LYS A O 1
ATOM 4728 N N . TYR A 1 618 ? 11.256 8.415 100.216 1.00 30.86 618 TYR A N 1
ATOM 4729 C CA . TYR A 1 618 ? 10.176 9.056 99.482 1.00 29.91 618 TYR A CA 1
ATOM 4730 C C . TYR A 1 618 ? 10.567 9.252 98.022 1.00 31.44 618 TYR A C 1
ATOM 4731 O O . TYR A 1 618 ? 11.724 9.512 97.727 1.00 37.16 618 TYR A O 1
ATOM 4740 N N . ILE A 1 619 ? 9.583 9.163 97.120 1.00 32.00 619 ILE A N 1
ATOM 4741 C CA . ILE A 1 619 ? 9.697 9.691 95.764 1.00 33.47 619 ILE A CA 1
ATOM 4742 C C . ILE A 1 619 ? 8.499 10.598 95.478 1.00 34.03 619 ILE A C 1
ATOM 4743 O O . ILE A 1 619 ? 7.403 10.386 96.013 1.00 31.70 619 ILE A O 1
ATOM 4748 N N . GLU A 1 620 ? 8.729 11.630 94.657 1.00 35.28 620 GLU A N 1
ATOM 4749 C CA . GLU A 1 620 ? 7.714 12.630 94.379 1.00 37.26 620 GLU A CA 1
ATOM 4750 C C . GLU A 1 620 ? 7.479 12.636 92.882 1.00 38.39 620 GLU A C 1
ATOM 4751 O O . GLU A 1 620 ? 8.419 12.858 92.117 1.00 41.77 620 GLU A O 1
ATOM 4757 N N . TYR A 1 621 ? 6.228 12.388 92.490 1.00 36.14 621 TYR A N 1
ATOM 4758 C CA . TYR A 1 621 ? 5.837 12.450 91.096 1.00 37.07 621 TYR A CA 1
ATOM 4759 C C . TYR A 1 621 ? 5.778 13.916 90.658 1.00 39.21 621 TYR A C 1
ATOM 4760 O O . TYR A 1 621 ? 5.048 14.722 91.238 1.00 36.35 621 TYR A O 1
ATOM 4769 N N . PRO A 1 622 ? 6.533 14.317 89.612 1.00 42.68 622 PRO A N 1
ATOM 4770 C CA . PRO A 1 622 ? 6.617 15.728 89.231 1.00 45.21 622 PRO A CA 1
ATOM 4771 C C . PRO A 1 622 ? 5.490 16.299 88.387 1.00 45.10 622 PRO A C 1
ATOM 4772 O O . PRO A 1 622 ? 5.683 17.371 87.865 1.00 50.54 622 PRO A O 1
ATOM 4776 N N . ARG A 1 623 ? 4.374 15.585 88.226 1.00 45.84 623 ARG A N 1
ATOM 4777 C CA . ARG A 1 623 ? 3.222 16.050 87.461 1.00 49.33 623 ARG A CA 1
ATOM 4778 C C . ARG A 1 623 ? 2.088 16.414 88.419 1.00 46.37 623 ARG A C 1
ATOM 4779 O O . ARG A 1 623 ? 1.667 15.600 89.228 1.00 45.60 623 ARG A O 1
ATOM 4787 N N . VAL A 1 624 ? 1.580 17.636 88.319 1.00 45.80 624 VAL A N 1
ATOM 4788 C CA . VAL A 1 624 ? 0.422 18.042 89.093 1.00 45.12 624 VAL A CA 1
ATOM 4789 C C . VAL A 1 624 ? -0.846 17.405 88.533 1.00 43.41 624 VAL A C 1
ATOM 4790 O O . VAL A 1 624 ? -1.118 17.481 87.342 1.00 43.05 624 VAL A O 1
ATOM 4794 N N . ILE A 1 625 ? -1.638 16.822 89.432 1.00 43.10 625 ILE A N 1
ATOM 4795 C CA . ILE A 1 625 ? -2.886 16.158 89.105 1.00 44.26 625 ILE A CA 1
ATOM 4796 C C . ILE A 1 625 ? -4.056 17.110 89.360 1.00 44.07 625 ILE A C 1
ATOM 4797 O O . ILE A 1 625 ? -4.150 17.686 90.434 1.00 42.99 625 ILE A O 1
ATOM 4802 N N . SER A 1 626 ? -4.947 17.273 88.370 1.00 46.15 626 SER A N 1
ATOM 4803 C CA . SER A 1 626 ? -6.221 17.953 88.571 1.00 47.12 626 SER A CA 1
ATOM 4804 C C . SER A 1 626 ? -7.337 16.929 88.714 1.00 46.74 626 SER A C 1
ATOM 4805 O O . SER A 1 626 ? -7.474 16.084 87.840 1.00 47.93 626 SER A O 1
ATOM 4808 N N . VAL A 1 627 ? -8.126 17.015 89.798 1.00 45.93 627 VAL A N 1
ATOM 4809 C CA . VAL A 1 627 ? -9.308 16.180 89.955 1.00 47.73 627 VAL A CA 1
ATOM 4810 C C . VAL A 1 627 ? -10.512 17.107 90.054 1.00 49.10 627 VAL A C 1
ATOM 4811 O O . VAL A 1 627 ? -10.429 18.151 90.693 1.00 50.04 627 VAL A O 1
ATOM 4815 N N . ASN A 1 628 ? -11.621 16.682 89.444 1.00 49.48 628 ASN A N 1
ATOM 4816 C CA . ASN A 1 628 ? -12.905 17.330 89.620 1.00 51.72 628 ASN A CA 1
ATOM 4817 C C . ASN A 1 628 ? -13.684 16.619 90.719 1.00 50.07 628 ASN A C 1
ATOM 4818 O O . ASN A 1 628 ? -13.606 15.396 90.837 1.00 49.86 628 ASN A O 1
ATOM 4823 N N . ALA A 1 629 ? -14.450 17.410 91.485 1.00 50.67 629 ALA A N 1
ATOM 4824 C CA . ALA A 1 629 ? -15.263 16.908 92.582 1.00 50.92 629 ALA A CA 1
ATOM 4825 C C . ALA A 1 629 ? -16.307 15.933 92.064 1.00 52.42 629 ALA A C 1
ATOM 4826 O O . ALA A 1 629 ? -17.011 16.209 91.094 1.00 56.57 629 ALA A O 1
ATOM 4828 N N . SER A 1 630 ? -16.412 14.798 92.748 1.00 51.66 630 SER A N 1
ATOM 4829 C CA . SER A 1 630 ? -17.273 13.721 92.296 1.00 52.98 630 SER A CA 1
ATOM 4830 C C . SER A 1 630 ? -17.684 12.898 93.501 1.00 53.20 630 SER A C 1
ATOM 4831 O O . SER A 1 630 ? -16.903 12.693 94.432 1.00 53.38 630 SER A O 1
ATOM 4834 N N . SER A 1 631 ? -18.922 12.439 93.471 1.00 54.72 631 SER A N 1
ATOM 4835 C CA . SER A 1 631 ? -19.419 11.634 94.561 1.00 54.82 631 SER A CA 1
ATOM 4836 C C . SER A 1 631 ? -19.039 10.171 94.356 1.00 53.78 631 SER A C 1
ATOM 4837 O O . SER A 1 631 ? -19.096 9.391 95.308 1.00 53.34 631 SER A O 1
ATOM 4840 N N . ASN A 1 632 ? -18.629 9.827 93.123 1.00 54.24 632 ASN A N 1
ATOM 4841 C CA . ASN A 1 632 ? -18.185 8.486 92.779 1.00 54.02 632 ASN A CA 1
ATOM 4842 C C . ASN A 1 632 ? -16.677 8.332 92.942 1.00 50.11 632 ASN A C 1
ATOM 4843 O O . ASN A 1 632 ? -15.913 9.294 92.967 1.00 48.80 632 ASN A O 1
ATOM 4848 N N . ILE A 1 633 ? -16.298 7.058 93.010 1.00 49.38 633 ILE A N 1
ATOM 4849 C CA . ILE A 1 633 ? -14.935 6.581 93.113 1.00 45.24 633 ILE A CA 1
ATOM 4850 C C . ILE A 1 633 ? -14.116 7.065 91.923 1.00 41.02 633 ILE A C 1
ATOM 4851 O O . ILE A 1 633 ? -14.606 7.062 90.805 1.00 41.80 633 ILE A O 1
ATOM 4856 N N . GLN A 1 634 ? -12.861 7.437 92.191 1.00 37.37 634 GLN A N 1
ATOM 4857 C CA . GLN A 1 634 ? -11.861 7.666 91.157 1.00 37.90 634 GLN A CA 1
ATOM 4858 C C . GLN A 1 634 ? -10.654 6.780 91.437 1.00 35.98 634 GLN A C 1
ATOM 4859 O O . GLN A 1 634 ? -10.311 6.550 92.596 1.00 35.93 634 GLN A O 1
ATOM 4865 N N . ARG A 1 635 ? -10.044 6.266 90.367 1.00 36.90 635 ARG A N 1
ATOM 4866 C CA . ARG A 1 635 ? -9.099 5.168 90.467 1.00 38.02 635 ARG A CA 1
ATOM 4867 C C . ARG A 1 635 ? -7.671 5.630 90.189 1.00 37.67 635 ARG A C 1
ATOM 4868 O O . ARG A 1 635 ? -7.424 6.456 89.315 1.00 37.55 635 ARG A O 1
ATOM 4876 N N . LEU A 1 636 ? -6.721 5.049 90.935 1.00 35.60 636 LEU A N 1
ATOM 4877 C CA . LEU A 1 636 ? -5.322 5.182 90.601 1.00 35.00 636 LEU A CA 1
ATOM 4878 C C . LEU A 1 636 ? -4.671 3.807 90.649 1.00 36.46 636 LEU A C 1
ATOM 4879 O O . LEU A 1 636 ? -4.655 3.186 91.710 1.00 38.06 636 LEU A O 1
ATOM 4884 N N . SER A 1 637 ? -4.078 3.359 89.535 1.00 37.52 637 SER A N 1
ATOM 4885 C CA . SER A 1 637 ? -3.348 2.110 89.593 1.00 38.21 637 SER A CA 1
ATOM 4886 C C . SER A 1 637 ? -1.845 2.358 89.486 1.00 38.75 637 SER A C 1
ATOM 4887 O O . SER A 1 637 ? -1.394 3.309 88.850 1.00 38.64 637 SER A O 1
ATOM 4890 N N . ILE A 1 638 ? -1.096 1.541 90.237 1.00 39.74 638 ILE A N 1
ATOM 4891 C CA . ILE A 1 638 ? 0.354 1.560 90.282 1.00 40.22 638 ILE A CA 1
ATOM 4892 C C . ILE A 1 638 ? 0.848 0.181 89.862 1.00 43.02 638 ILE A C 1
ATOM 4893 O O . ILE A 1 638 ? 0.300 -0.832 90.274 1.00 45.30 638 ILE A O 1
ATOM 4898 N N . GLY A 1 639 ? 1.844 0.155 88.979 1.00 46.43 639 GLY A N 1
ATOM 4899 C CA . GLY A 1 639 ? 2.432 -1.086 88.499 1.00 46.64 639 GLY A CA 1
ATOM 4900 C C . GLY A 1 639 ? 3.930 -0.918 88.260 1.00 46.51 639 GLY A C 1
ATOM 4901 O O . GLY A 1 639 ? 4.369 0.189 87.969 1.00 47.51 639 GLY A O 1
ATOM 4902 N N . ILE A 1 640 ? 4.685 -2.021 88.371 1.00 46.57 640 ILE A N 1
ATOM 4903 C CA . ILE A 1 640 ? 6.101 -2.068 88.033 1.00 49.62 640 ILE A CA 1
ATOM 4904 C C . ILE A 1 640 ? 6.286 -2.717 86.668 1.00 54.01 640 ILE A C 1
ATOM 4905 O O . ILE A 1 640 ? 5.371 -3.349 86.148 1.00 53.63 640 ILE A O 1
ATOM 4910 N N . GLN A 1 641 ? 7.525 -2.653 86.166 1.00 60.98 641 GLN A N 1
ATOM 4911 C CA . GLN A 1 641 ? 7.856 -3.132 84.832 1.00 69.01 641 GLN A CA 1
ATOM 4912 C C . GLN A 1 641 ? 8.168 -4.620 84.831 1.00 69.27 641 GLN A C 1
ATOM 4913 O O . GLN A 1 641 ? 8.198 -5.261 85.878 1.00 65.54 641 GLN A O 1
ATOM 4919 N N . THR A 1 642 ? 8.417 -5.125 83.615 1.00 74.39 642 THR A N 1
ATOM 4920 C CA . THR A 1 642 ? 8.760 -6.515 83.341 1.00 77.94 642 THR A CA 1
ATOM 4921 C C . THR A 1 642 ? 10.042 -6.909 84.074 1.00 77.77 642 THR A C 1
ATOM 4922 O O . THR A 1 642 ? 10.181 -8.045 84.528 1.00 77.63 642 THR A O 1
ATOM 4926 N N . ASN A 1 643 ? 10.989 -5.968 84.158 1.00 78.16 643 ASN A N 1
ATOM 4927 C CA . ASN A 1 643 ? 12.330 -6.268 84.635 1.00 80.10 643 ASN A CA 1
ATOM 4928 C C . ASN A 1 643 ? 12.396 -6.237 86.168 1.00 71.41 643 ASN A C 1
ATOM 4929 O O . ASN A 1 643 ? 13.409 -6.638 86.733 1.00 68.00 643 ASN A O 1
ATOM 4934 N N . THR A 1 644 ? 11.328 -5.794 86.850 1.00 63.79 644 THR A N 1
ATOM 4935 C CA . THR A 1 644 ? 11.426 -5.453 88.261 1.00 59.81 644 THR A CA 1
ATOM 4936 C C . THR A 1 644 ? 10.893 -6.581 89.152 1.00 58.28 644 THR A C 1
ATOM 4937 O O . THR A 1 644 ? 9.856 -7.169 88.869 1.00 57.69 644 THR A O 1
ATOM 4941 N N . ASN A 1 645 ? 11.582 -6.808 90.284 1.00 58.39 645 ASN A N 1
ATOM 4942 C CA . ASN A 1 645 ? 11.300 -7.903 91.207 1.00 58.03 645 ASN A CA 1
ATOM 4943 C C . ASN A 1 645 ? 10.555 -7.459 92.464 1.00 51.49 645 ASN A C 1
ATOM 4944 O O . ASN A 1 645 ? 9.717 -8.197 92.963 1.00 53.77 645 ASN A O 1
ATOM 4949 N N . LEU A 1 646 ? 10.902 -6.312 93.041 1.00 48.06 646 LEU A N 1
ATOM 4950 C CA . LEU A 1 646 ? 10.323 -5.944 94.324 1.00 44.34 646 LEU A CA 1
ATOM 4951 C C . LEU A 1 646 ? 10.221 -4.433 94.509 1.00 41.08 646 LEU A C 1
ATOM 4952 O O . LEU A 1 646 ? 11.205 -3.694 94.425 1.00 39.78 646 LEU A O 1
ATOM 4957 N N . PHE A 1 647 ? 9.005 -4.004 94.838 1.00 39.48 647 PHE A N 1
ATOM 4958 C CA . PHE A 1 647 ? 8.744 -2.652 95.293 1.00 36.12 647 PHE A CA 1
ATOM 4959 C C . PHE A 1 647 ? 7.773 -2.746 96.466 1.00 34.46 647 PHE A C 1
ATOM 4960 O O . PHE A 1 647 ? 6.708 -3.355 96.325 1.00 34.87 647 PHE A O 1
ATOM 4968 N N . ILE A 1 648 ? 8.154 -2.147 97.608 1.00 32.98 648 ILE A N 1
ATOM 4969 C CA . ILE A 1 648 ? 7.341 -2.170 98.815 1.00 34.92 648 ILE A CA 1
ATOM 4970 C C . ILE A 1 648 ? 6.754 -0.787 99.090 1.00 35.48 648 ILE A C 1
ATOM 4971 O O . ILE A 1 648 ? 7.470 0.167 99.406 1.00 32.37 648 ILE A O 1
ATOM 4976 N N . LEU A 1 649 ? 5.421 -0.733 99.023 1.00 37.80 649 LEU A N 1
ATOM 4977 C CA . LEU A 1 649 ? 4.645 0.493 99.143 1.00 36.39 649 LEU A CA 1
ATOM 4978 C C . LEU A 1 649 ? 4.087 0.596 100.561 1.00 35.97 649 LEU A C 1
ATOM 4979 O O . LEU A 1 649 ? 3.246 -0.220 100.958 1.00 37.77 649 LEU A O 1
ATOM 4984 N N . ASP A 1 650 ? 4.564 1.612 101.302 1.00 31.80 650 ASP A N 1
ATOM 4985 C CA . ASP A 1 650 ? 4.074 1.916 102.637 1.00 29.46 650 ASP A CA 1
ATOM 4986 C C . ASP A 1 650 ? 2.796 2.748 102.531 1.00 28.05 650 ASP A C 1
ATOM 4987 O O . ASP A 1 650 ? 1.750 2.319 103.032 1.00 25.59 650 ASP A O 1
ATOM 4992 N N . ARG A 1 651 ? 2.896 3.950 101.922 1.00 25.91 651 ARG A N 1
ATOM 4993 C CA . ARG A 1 651 ? 1.731 4.787 101.669 1.00 26.61 651 ARG A CA 1
ATOM 4994 C C . ARG A 1 651 ? 1.935 5.748 100.492 1.00 27.80 651 ARG A C 1
ATOM 4995 O O . ARG A 1 651 ? 3.065 6.133 100.160 1.00 29.54 651 ARG A O 1
ATOM 5003 N N . ILE A 1 652 ? 0.816 6.111 99.857 1.00 26.13 652 ILE A N 1
ATOM 5004 C CA . ILE A 1 652 ? 0.760 7.240 98.943 1.00 26.29 652 ILE A CA 1
ATOM 5005 C C . ILE A 1 652 ? 0.198 8.451 99.689 1.00 25.51 652 ILE A C 1
ATOM 5006 O O . ILE A 1 652 ? -0.601 8.305 100.621 1.00 25.90 652 ILE A O 1
ATOM 5011 N N . GLU A 1 653 ? 0.630 9.645 99.259 1.00 24.02 653 GLU A N 1
ATOM 5012 C CA . GLU A 1 653 ? 0.261 10.895 99.895 1.00 25.92 653 GLU A CA 1
ATOM 5013 C C . GLU A 1 653 ? -0.193 11.908 98.845 1.00 28.38 653 GLU A C 1
ATOM 5014 O O . GLU A 1 653 ? 0.474 12.098 97.815 1.00 31.29 653 GLU A O 1
ATOM 5020 N N . PHE A 1 654 ? -1.297 12.596 99.160 1.00 27.02 654 PHE A N 1
ATOM 5021 C CA . PHE A 1 654 ? -1.796 13.688 98.341 1.00 28.73 654 PHE A CA 1
ATOM 5022 C C . PHE A 1 654 ? -1.458 15.016 99.001 1.00 27.58 654 PHE A C 1
ATOM 5023 O O . PHE A 1 654 ? -1.871 15.267 100.126 1.00 28.09 654 PHE A O 1
ATOM 5031 N N . ILE A 1 655 ? -0.684 15.840 98.294 1.00 27.89 655 ILE A N 1
ATOM 5032 C CA . ILE A 1 655 ? -0.239 17.123 98.815 1.00 29.14 655 ILE A CA 1
ATOM 5033 C C . ILE A 1 655 ? -0.941 18.222 98.040 1.00 27.82 655 ILE A C 1
ATOM 5034 O O . ILE A 1 655 ? -0.756 18.319 96.834 1.00 28.25 655 ILE A O 1
ATOM 5039 N N . PRO A 1 656 ? -1.785 19.055 98.682 1.00 51.25 656 PRO A N 1
ATOM 5040 C CA . PRO A 1 656 ? -2.450 20.150 97.983 1.00 50.11 656 PRO A CA 1
ATOM 5041 C C . PRO A 1 656 ? -1.447 21.189 97.504 1.00 48.59 656 PRO A C 1
ATOM 5042 O O . PRO A 1 656 ? -0.528 21.576 98.217 1.00 48.66 656 PRO A O 1
ATOM 5046 N N . VAL A 1 657 ? -1.694 21.666 96.294 1.00 48.22 657 VAL A N 1
ATOM 5047 C CA . VAL A 1 657 ? -0.879 22.670 95.643 1.00 47.61 657 VAL A CA 1
ATOM 5048 C C . VAL A 1 657 ? -1.790 23.766 95.101 1.00 49.47 657 VAL A C 1
ATOM 5049 O O . VAL A 1 657 ? -2.939 23.495 94.761 1.00 50.82 657 VAL A O 1
ATOM 5053 N N . ASP A 1 658 ? -1.301 25.010 95.074 1.00 51.42 658 ASP A N 1
ATOM 5054 C CA . ASP A 1 658 ? -2.130 26.108 94.608 1.00 54.08 658 ASP A CA 1
ATOM 5055 C C . ASP A 1 658 ? -1.967 26.259 93.100 1.00 54.88 658 ASP A C 1
ATOM 5056 O O . ASP A 1 658 ? -1.303 25.458 92.434 1.00 52.45 658 ASP A O 1
ATOM 5061 N N . GLU A 1 659 ? -2.581 27.317 92.576 1.00 58.72 659 GLU A N 1
ATOM 5062 C CA . GLU A 1 659 ? -2.848 27.423 91.153 1.00 60.88 659 GLU A CA 1
ATOM 5063 C C . GLU A 1 659 ? -1.582 27.745 90.357 1.00 54.65 659 GLU A C 1
ATOM 5064 O O . GLU A 1 659 ? -1.558 27.551 89.145 1.00 50.45 659 GLU A O 1
ATOM 5070 N N . THR A 1 660 ? -0.536 28.239 91.034 1.00 51.49 660 THR A N 1
ATOM 5071 C CA . THR A 1 660 ? 0.668 28.682 90.354 1.00 48.64 660 THR A CA 1
ATOM 5072 C C . THR A 1 660 ? 1.823 27.706 90.562 1.00 45.86 660 THR A C 1
ATOM 5073 O O . THR A 1 660 ? 2.906 27.972 90.051 1.00 44.79 660 THR A O 1
ATOM 5077 N N . TYR A 1 661 ? 1.614 26.600 91.296 1.00 45.22 661 TYR A N 1
ATOM 5078 C CA . TYR A 1 661 ? 2.716 25.719 91.670 1.00 43.57 661 TYR A CA 1
ATOM 5079 C C . TYR A 1 661 ? 3.362 25.144 90.406 1.00 41.34 661 TYR A C 1
ATOM 5080 O O . TYR A 1 661 ? 4.575 25.166 90.274 1.00 39.80 661 TYR A O 1
ATOM 5089 N N . GLU A 1 662 ? 2.560 24.636 89.465 1.00 42.37 662 GLU A N 1
ATOM 5090 C CA . GLU A 1 662 ? 3.112 24.064 88.250 1.00 42.61 662 GLU A CA 1
ATOM 5091 C C . GLU A 1 662 ? 4.019 25.089 87.558 1.00 42.40 662 GLU A C 1
ATOM 5092 O O . GLU A 1 662 ? 5.169 24.787 87.215 1.00 41.66 662 GLU A O 1
ATOM 5098 N N . ALA A 1 663 ? 3.510 26.317 87.388 1.00 42.23 663 ALA A N 1
ATOM 5099 C CA . ALA A 1 663 ? 4.241 27.380 86.715 1.00 40.10 663 ALA A CA 1
ATOM 5100 C C . ALA A 1 663 ? 5.548 27.720 87.434 1.00 41.61 663 ALA A C 1
ATOM 5101 O O . ALA A 1 663 ? 6.576 27.928 86.776 1.00 41.16 663 ALA A O 1
ATOM 5103 N N . GLU A 1 664 ? 5.503 27.812 88.772 1.00 43.00 664 GLU A N 1
ATOM 5104 C CA . GLU A 1 664 ? 6.694 28.142 89.536 1.00 46.16 664 GLU A CA 1
ATOM 5105 C C . GLU A 1 664 ? 7.751 27.064 89.329 1.00 42.57 664 GLU A C 1
ATOM 5106 O O . GLU A 1 664 ? 8.906 27.432 89.133 1.00 40.70 664 GLU A O 1
ATOM 5112 N N . THR A 1 665 ? 7.371 25.770 89.329 1.00 42.03 665 THR A N 1
ATOM 5113 C CA . THR A 1 665 ? 8.378 24.712 89.216 1.00 43.86 665 THR A CA 1
ATOM 5114 C C . THR A 1 665 ? 8.934 24.649 87.787 1.00 42.05 665 THR A C 1
ATOM 5115 O O . THR A 1 665 ? 10.113 24.348 87.613 1.00 43.10 665 THR A O 1
ATOM 5119 N N . ASP A 1 666 ? 8.111 24.916 86.764 1.00 38.63 666 ASP A N 1
ATOM 5120 C CA . ASP A 1 666 ? 8.633 24.980 85.409 1.00 37.87 666 ASP A CA 1
ATOM 5121 C C . ASP A 1 666 ? 9.719 26.056 85.306 1.00 38.35 666 ASP A C 1
ATOM 5122 O O . ASP A 1 666 ? 10.705 25.897 84.575 1.00 36.72 666 ASP A O 1
ATOM 5127 N N . LEU A 1 667 ? 9.519 27.178 86.002 1.00 38.04 667 LEU A N 1
ATOM 5128 C CA . LEU A 1 667 ? 10.483 28.262 85.942 1.00 39.35 667 LEU A CA 1
ATOM 5129 C C . LEU A 1 667 ? 11.793 27.787 86.558 1.00 42.93 667 LEU A C 1
ATOM 5130 O O . LEU A 1 667 ? 12.862 28.042 86.008 1.00 42.36 667 LEU A O 1
ATOM 5135 N N . GLU A 1 668 ? 11.693 27.116 87.715 1.00 44.42 668 GLU A N 1
ATOM 5136 C CA . GLU A 1 668 ? 12.875 26.655 88.417 1.00 47.22 668 GLU A CA 1
ATOM 5137 C C . GLU A 1 668 ? 13.642 25.679 87.530 1.00 40.75 668 GLU A C 1
ATOM 5138 O O . GLU A 1 668 ? 14.859 25.746 87.487 1.00 40.74 668 GLU A O 1
ATOM 5144 N N . ALA A 1 669 ? 12.932 24.794 86.833 1.00 37.86 669 ALA A N 1
ATOM 5145 C CA . ALA A 1 669 ? 13.567 23.774 86.013 1.00 38.43 669 ALA A CA 1
ATOM 5146 C C . ALA A 1 669 ? 14.362 24.447 84.899 1.00 41.16 669 ALA A C 1
ATOM 5147 O O . ALA A 1 669 ? 15.492 24.061 84.617 1.00 46.46 669 ALA A O 1
ATOM 5149 N N . ALA A 1 670 ? 13.775 25.484 84.297 1.00 42.90 670 ALA A N 1
ATOM 5150 C CA . ALA A 1 670 ? 14.352 26.167 83.150 1.00 41.42 670 ALA A CA 1
ATOM 5151 C C . ALA A 1 670 ? 15.526 27.054 83.569 1.00 43.16 670 ALA A C 1
ATOM 5152 O O . ALA A 1 670 ? 16.535 27.131 82.866 1.00 45.56 670 ALA A O 1
ATOM 5154 N N . LYS A 1 671 ? 15.404 27.718 84.716 1.00 43.50 671 LYS A N 1
ATOM 5155 C CA . LYS A 1 671 ? 16.484 28.552 85.218 1.00 46.17 671 LYS A CA 1
ATOM 5156 C C . LYS A 1 671 ? 17.731 27.691 85.446 1.00 45.52 671 LYS A C 1
ATOM 5157 O O . LYS A 1 671 ? 18.836 28.141 85.179 1.00 44.19 671 LYS A O 1
ATOM 5163 N N . LYS A 1 672 ? 17.542 26.447 85.923 1.00 45.68 672 LYS A N 1
ATOM 5164 C CA . LYS A 1 672 ? 18.620 25.493 86.178 1.00 46.71 672 LYS A CA 1
ATOM 5165 C C . LYS A 1 672 ? 19.284 25.002 84.888 1.00 41.70 672 LYS A C 1
ATOM 5166 O O . LYS A 1 672 ? 20.505 24.997 84.779 1.00 44.30 672 LYS A O 1
ATOM 5172 N N . ALA A 1 673 ? 18.488 24.511 83.942 1.00 37.15 673 ALA A N 1
ATOM 5173 C CA . ALA A 1 673 ? 19.024 23.918 82.724 1.00 37.33 673 ALA A CA 1
ATOM 5174 C C . ALA A 1 673 ? 19.769 24.957 81.884 1.00 36.27 673 ALA A C 1
ATOM 5175 O O . ALA A 1 673 ? 20.737 24.619 81.211 1.00 38.06 673 ALA A O 1
ATOM 5177 N N . VAL A 1 674 ? 19.321 26.214 81.923 1.00 35.56 674 VAL A N 1
ATOM 5178 C CA . VAL A 1 674 ? 19.964 27.258 81.139 1.00 36.50 674 VAL A CA 1
ATOM 5179 C C . VAL A 1 674 ? 21.297 27.656 81.768 1.00 39.40 674 VAL A C 1
ATOM 5180 O O . VAL A 1 674 ? 22.301 27.831 81.067 1.00 38.38 674 VAL A O 1
ATOM 5184 N N . ASN A 1 675 ? 21.288 27.801 83.091 1.00 40.66 675 ASN A N 1
ATOM 5185 C CA . ASN A 1 675 ? 22.473 28.186 83.823 1.00 43.48 675 ASN A CA 1
ATOM 5186 C C . ASN A 1 675 ? 23.567 27.128 83.698 1.00 43.69 675 ASN A C 1
ATOM 5187 O O . ASN A 1 675 ? 24.752 27.451 83.709 1.00 44.03 675 ASN A O 1
ATOM 5192 N N . ALA A 1 676 ? 23.171 25.855 83.581 1.00 42.75 676 ALA A N 1
ATOM 5193 C CA . ALA A 1 676 ? 24.136 24.766 83.506 1.00 43.02 676 ALA A CA 1
ATOM 5194 C C . ALA A 1 676 ? 24.897 24.769 82.175 1.00 40.81 676 ALA A C 1
ATOM 5195 O O . ALA A 1 676 ? 25.945 24.139 82.079 1.00 40.51 676 ALA A O 1
ATOM 5197 N N . LEU A 1 677 ? 24.391 25.485 81.158 1.00 39.25 677 LEU A N 1
ATOM 5198 C CA . LEU A 1 677 ? 25.063 25.597 79.860 1.00 39.00 677 LEU A CA 1
ATOM 5199 C C . LEU A 1 677 ? 26.378 26.376 79.977 1.00 41.89 677 LEU A C 1
ATOM 5200 O O . LEU A 1 677 ? 27.336 26.073 79.258 1.00 43.28 677 LEU A O 1
ATOM 5205 N N . PHE A 1 678 ? 26.418 27.378 80.878 1.00 43.13 678 PHE A N 1
ATOM 5206 C CA . PHE A 1 678 ? 27.440 28.412 80.852 1.00 43.76 678 PHE A CA 1
ATOM 5207 C C . PHE A 1 678 ? 28.530 28.213 81.891 1.00 48.43 678 PHE A C 1
ATOM 5208 O O . PHE A 1 678 ? 28.278 27.691 82.973 1.00 48.40 678 PHE A O 1
ATOM 5216 N N . THR A 1 679 ? 29.719 28.741 81.568 1.00 52.55 679 THR A N 1
ATOM 5217 C CA . THR A 1 679 ? 30.787 28.948 82.536 1.00 57.55 679 THR A CA 1
ATOM 5218 C C . THR A 1 679 ? 30.310 29.941 83.597 1.00 62.14 679 THR A C 1
ATOM 5219 O O . THR A 1 679 ? 29.225 30.500 83.461 1.00 60.51 679 THR A O 1
ATOM 5223 N N . ASN A 1 680 ? 31.136 30.151 84.635 1.00 68.00 680 ASN A N 1
ATOM 5224 C CA . ASN A 1 680 ? 30.818 31.022 85.761 1.00 75.51 680 ASN A CA 1
ATOM 5225 C C . ASN A 1 680 ? 30.630 32.483 85.351 1.00 76.08 680 ASN A C 1
ATOM 5226 O O . ASN A 1 680 ? 29.899 33.214 86.017 1.00 75.54 680 ASN A O 1
ATOM 5231 N N . THR A 1 681 ? 31.324 32.915 84.289 1.00 76.00 681 THR A N 1
ATOM 5232 C CA . THR A 1 681 ? 31.274 34.299 83.841 1.00 75.54 681 THR A CA 1
ATOM 5233 C C . THR A 1 681 ? 30.061 34.537 82.928 1.00 71.30 681 THR A C 1
ATOM 5234 O O . THR A 1 681 ? 29.698 35.687 82.678 1.00 71.95 681 THR A O 1
ATOM 5238 N N . LYS A 1 682 ? 29.439 33.453 82.432 1.00 63.82 682 LYS A N 1
ATOM 5239 C CA . LYS A 1 682 ? 28.163 33.495 81.727 1.00 59.18 682 LYS A CA 1
ATOM 5240 C C . LYS A 1 682 ? 28.335 33.936 80.274 1.00 57.04 682 LYS A C 1
ATOM 5241 O O . LYS A 1 682 ? 27.361 34.327 79.632 1.00 54.66 682 LYS A O 1
ATOM 5247 N N . ASP A 1 683 ? 29.562 33.827 79.750 1.00 59.38 683 ASP A N 1
ATOM 5248 C CA . ASP A 1 683 ? 29.881 34.318 78.416 1.00 59.98 683 ASP A CA 1
ATOM 5249 C C . ASP A 1 683 ? 30.532 33.223 77.565 1.00 58.47 683 ASP A C 1
ATOM 5250 O O . ASP A 1 683 ? 31.123 33.513 76.526 1.00 59.66 683 ASP A O 1
ATOM 5255 N N . GLY A 1 684 ? 30.416 31.963 77.996 1.00 55.06 684 GLY A N 1
ATOM 5256 C CA . GLY A 1 684 ? 30.959 30.850 77.235 1.00 52.51 684 GLY A CA 1
ATOM 5257 C C . GLY A 1 684 ? 30.247 29.554 77.604 1.00 50.32 684 GLY A C 1
ATOM 5258 O O . GLY A 1 684 ? 29.640 29.464 78.671 1.00 52.04 684 GLY A O 1
ATOM 5259 N N . LEU A 1 685 ? 30.319 28.568 76.702 1.00 46.82 685 LEU A N 1
ATOM 5260 C CA . LEU A 1 685 ? 29.813 27.235 76.980 1.00 46.11 685 LEU A CA 1
ATOM 5261 C C . LEU A 1 685 ? 30.905 26.430 77.679 1.00 49.92 685 LEU A C 1
ATOM 5262 O O . LEU A 1 685 ? 32.071 26.488 77.282 1.00 48.24 685 LEU A O 1
ATOM 5267 N N . GLN A 1 686 ? 30.503 25.635 78.681 1.00 51.80 686 GLN A N 1
ATOM 5268 C CA . GLN A 1 686 ? 31.365 24.579 79.189 1.00 54.38 686 GLN A CA 1
ATOM 5269 C C . GLN A 1 686 ? 31.578 23.506 78.124 1.00 51.91 686 GLN A C 1
ATOM 5270 O O . GLN A 1 686 ? 30.650 23.156 77.399 1.00 50.53 686 GLN A O 1
ATOM 5276 N N . PRO A 1 687 ? 32.773 22.894 78.014 1.00 53.65 687 PRO A N 1
ATOM 5277 C CA . PRO A 1 687 ? 33.058 22.023 76.870 1.00 52.66 687 PRO A CA 1
ATOM 5278 C C . PRO A 1 687 ? 32.301 20.693 76.957 1.00 52.48 687 PRO A C 1
ATOM 5279 O O . PRO A 1 687 ? 32.005 20.093 75.919 1.00 53.63 687 PRO A O 1
ATOM 5283 N N . GLY A 1 688 ? 31.951 20.276 78.191 1.00 50.15 688 GLY A N 1
ATOM 5284 C CA . GLY A 1 688 ? 31.132 19.100 78.436 1.00 48.51 688 GLY A CA 1
ATOM 5285 C C . GLY A 1 688 ? 29.668 19.285 78.030 1.00 46.44 688 GLY A C 1
ATOM 5286 O O . GLY A 1 688 ? 28.900 18.334 78.022 1.00 47.75 688 GLY A O 1
ATOM 5287 N N . VAL A 1 689 ? 29.263 20.503 77.684 1.00 45.08 689 VAL A N 1
ATOM 5288 C CA . VAL A 1 689 ? 27.890 20.762 77.286 1.00 43.23 689 VAL A CA 1
ATOM 5289 C C . VAL A 1 689 ? 27.739 20.575 75.783 1.00 40.33 689 VAL A C 1
ATOM 5290 O O . VAL A 1 689 ? 28.562 21.066 75.022 1.00 41.89 689 VAL A O 1
ATOM 5294 N N . THR A 1 690 ? 26.669 19.879 75.379 1.00 38.06 690 THR A N 1
ATOM 5295 C CA . THR A 1 690 ? 26.492 19.460 74.002 1.00 36.79 690 THR A CA 1
ATOM 5296 C C . THR A 1 690 ? 25.500 20.362 73.291 1.00 35.83 690 THR A C 1
ATOM 5297 O O . THR A 1 690 ? 24.674 21.044 73.910 1.00 35.03 690 THR A O 1
ATOM 5301 N N . ASP A 1 691 ? 25.562 20.294 71.961 1.00 33.37 691 ASP A N 1
ATOM 5302 C CA . ASP A 1 691 ? 24.653 21.062 71.143 1.00 31.57 691 ASP A CA 1
ATOM 5303 C C . ASP A 1 691 ? 23.219 20.614 71.421 1.00 30.82 691 ASP A C 1
ATOM 5304 O O . ASP A 1 691 ? 22.300 21.433 71.430 1.00 29.41 691 ASP A O 1
ATOM 5309 N N . TYR A 1 692 ? 23.036 19.306 71.639 1.00 33.66 692 TYR A N 1
ATOM 5310 C CA . TYR A 1 692 ? 21.730 18.751 71.964 1.00 32.78 692 TYR A CA 1
ATOM 5311 C C . TYR A 1 692 ? 21.197 19.389 73.254 1.00 34.93 692 TYR A C 1
ATOM 5312 O O . TYR A 1 692 ? 20.005 19.699 73.347 1.00 35.31 692 TYR A O 1
ATOM 5321 N N . GLU A 1 693 ? 22.071 19.596 74.253 1.00 36.36 693 GLU A N 1
ATOM 5322 C CA . GLU A 1 693 ? 21.648 20.150 75.533 1.00 35.41 693 GLU A CA 1
ATOM 5323 C C . GLU A 1 693 ? 21.250 21.612 75.398 1.00 32.35 693 GLU A C 1
ATOM 5324 O O . GLU A 1 693 ? 20.414 22.081 76.158 1.00 34.52 693 GLU A O 1
ATOM 5330 N N . VAL A 1 694 ? 21.876 22.340 74.471 1.00 30.83 694 VAL A N 1
ATOM 5331 C CA . VAL A 1 694 ? 21.477 23.715 74.225 1.00 29.94 694 VAL A CA 1
ATOM 5332 C C . VAL A 1 694 ? 20.015 23.715 73.779 1.00 28.78 694 VAL A C 1
ATOM 5333 O O . VAL A 1 694 ? 19.203 24.481 74.307 1.00 27.40 694 VAL A O 1
ATOM 5337 N N . ASN A 1 695 ? 19.696 22.819 72.838 1.00 28.30 695 ASN A N 1
ATOM 5338 C CA . ASN A 1 695 ? 18.358 22.705 72.272 1.00 29.17 695 ASN A CA 1
ATOM 5339 C C . ASN A 1 695 ? 17.357 22.255 73.334 1.00 29.88 695 ASN A C 1
ATOM 5340 O O . ASN A 1 695 ? 16.242 22.741 73.360 1.00 31.45 695 ASN A O 1
ATOM 5345 N N . GLN A 1 696 ? 17.761 21.347 74.229 1.00 32.00 696 GLN A N 1
ATOM 5346 C CA . GLN A 1 696 ? 16.872 20.853 75.273 1.00 32.34 696 GLN A CA 1
ATOM 5347 C C . GLN A 1 696 ? 16.503 21.995 76.220 1.00 31.43 696 GLN A C 1
ATOM 5348 O O . GLN A 1 696 ? 15.339 22.151 76.609 1.00 32.02 696 GLN A O 1
ATOM 5354 N N . ALA A 1 697 ? 17.497 22.801 76.591 1.00 29.73 697 ALA A N 1
ATOM 5355 C CA . ALA A 1 697 ? 17.229 23.918 77.473 1.00 30.13 697 ALA A CA 1
ATOM 5356 C C . ALA A 1 697 ? 16.261 24.881 76.800 1.00 29.34 697 ALA A C 1
ATOM 5357 O O . ALA A 1 697 ? 15.330 25.358 77.457 1.00 29.76 697 ALA A O 1
ATOM 5359 N N . ALA A 1 698 ? 16.420 25.097 75.486 1.00 27.69 698 ALA A N 1
ATOM 5360 C CA . ALA A 1 698 ? 15.556 26.036 74.781 1.00 27.86 698 ALA A CA 1
ATOM 5361 C C . ALA A 1 698 ? 14.106 25.572 74.832 1.00 29.58 698 ALA A C 1
ATOM 5362 O O . ALA A 1 698 ? 13.215 26.407 75.008 1.00 31.69 698 ALA A O 1
ATOM 5364 N N . ASN A 1 699 ? 13.893 24.257 74.654 1.00 28.83 699 ASN A N 1
ATOM 5365 C CA . ASN A 1 699 ? 12.567 23.665 74.674 1.00 30.42 699 ASN A CA 1
ATOM 5366 C C . ASN A 1 699 ? 11.903 23.887 76.039 1.00 32.72 699 ASN A C 1
ATOM 5367 O O . ASN A 1 699 ? 10.705 24.159 76.090 1.00 31.72 699 ASN A O 1
ATOM 5372 N N . LEU A 1 700 ? 12.670 23.769 77.137 1.00 32.44 700 LEU A N 1
ATOM 5373 C CA . LEU A 1 700 ? 12.120 23.932 78.476 1.00 32.84 700 LEU A CA 1
ATOM 5374 C C . LEU A 1 700 ? 11.756 25.392 78.757 1.00 33.43 700 LEU A C 1
ATOM 5375 O O . LEU A 1 700 ? 10.801 25.674 79.479 1.00 34.04 700 LEU A O 1
ATOM 5380 N N . VAL A 1 701 ? 12.467 26.345 78.151 1.00 33.37 701 VAL A N 1
ATOM 5381 C CA . VAL A 1 701 ? 12.076 27.737 78.290 1.00 32.78 701 VAL A CA 1
ATOM 5382 C C . VAL A 1 701 ? 10.661 27.943 77.745 1.00 35.12 701 VAL A C 1
ATOM 5383 O O . VAL A 1 701 ? 9.925 28.790 78.263 1.00 36.09 701 VAL A O 1
ATOM 5387 N N . GLU A 1 702 ? 10.256 27.149 76.737 1.00 36.09 702 GLU A N 1
ATOM 5388 C CA . GLU A 1 702 ? 8.946 27.311 76.118 1.00 36.68 702 GLU A CA 1
ATOM 5389 C C . GLU A 1 702 ? 7.819 27.067 77.117 1.00 37.92 702 GLU A C 1
ATOM 5390 O O . GLU A 1 702 ? 6.735 27.637 76.956 1.00 39.81 702 GLU A O 1
ATOM 5396 N N . CYS A 1 703 ? 8.066 26.218 78.133 1.00 37.31 703 CYS A N 1
ATOM 5397 C CA . CYS A 1 703 ? 7.047 25.865 79.114 1.00 36.13 703 CYS A CA 1
ATOM 5398 C C . CYS A 1 703 ? 6.566 27.103 79.902 1.00 37.53 703 CYS A C 1
ATOM 5399 O O . CYS A 1 703 ? 5.438 27.123 80.418 1.00 38.67 703 CYS A O 1
ATOM 5402 N N . LEU A 1 704 ? 7.405 28.143 80.018 1.00 34.12 704 LEU A N 1
ATOM 5403 C CA . LEU A 1 704 ? 7.110 29.253 80.917 1.00 35.78 704 LEU A CA 1
ATOM 5404 C C . LEU A 1 704 ? 5.823 29.963 80.508 1.00 38.10 704 LEU A C 1
ATOM 5405 O O . LEU A 1 704 ? 5.588 30.196 79.330 1.00 41.49 704 LEU A O 1
ATOM 5410 N N . SER A 1 705 ? 5.026 30.346 81.509 1.00 41.64 705 SER A N 1
ATOM 5411 C CA . SER A 1 705 ? 3.790 31.088 81.320 1.00 45.24 705 SER A CA 1
ATOM 5412 C C . SER A 1 705 ? 4.075 32.528 80.914 1.00 45.93 705 SER A C 1
ATOM 5413 O O . SER A 1 705 ? 4.783 33.247 81.614 1.00 44.68 705 SER A O 1
ATOM 5416 N N . ASP A 1 706 ? 3.451 32.945 79.812 1.00 51.87 706 ASP A N 1
ATOM 5417 C CA . ASP A 1 706 ? 3.545 34.314 79.326 1.00 56.97 706 ASP A CA 1
ATOM 5418 C C . ASP A 1 706 ? 2.844 35.244 80.312 1.00 60.05 706 ASP A C 1
ATOM 5419 O O . ASP A 1 706 ? 3.284 36.375 80.505 1.00 62.76 706 ASP A O 1
ATOM 5424 N N . ASP A 1 707 ? 1.789 34.736 80.968 1.00 62.00 707 ASP A N 1
ATOM 5425 C CA . ASP A 1 707 ? 0.957 35.550 81.845 1.00 64.37 707 ASP A CA 1
ATOM 5426 C C . ASP A 1 707 ? 1.680 35.873 83.158 1.00 60.55 707 ASP A C 1
ATOM 5427 O O . ASP A 1 707 ? 1.484 36.965 83.678 1.00 61.96 707 ASP A O 1
ATOM 5432 N N . LEU A 1 708 ? 2.512 34.955 83.686 1.00 54.60 708 LEU A N 1
ATOM 5433 C CA . LEU A 1 708 ? 3.107 35.128 85.007 1.00 52.66 708 LEU A CA 1
ATOM 5434 C C . LEU A 1 708 ? 4.547 35.614 84.916 1.00 53.58 708 LEU A C 1
ATOM 5435 O O . LEU A 1 708 ? 4.963 36.420 85.748 1.00 55.99 708 LEU A O 1
ATOM 5440 N N . TYR A 1 709 ? 5.305 35.146 83.914 1.00 50.84 709 TYR A N 1
ATOM 5441 C CA . TYR A 1 709 ? 6.735 35.407 83.913 1.00 49.61 709 TYR A CA 1
ATOM 5442 C C . TYR A 1 709 ? 7.234 36.009 82.603 1.00 46.71 709 TYR A C 1
ATOM 5443 O O . TYR A 1 709 ? 8.264 35.576 82.104 1.00 48.53 709 TYR A O 1
ATOM 5452 N N . PRO A 1 710 ? 6.620 37.060 82.025 1.00 47.13 710 PRO A N 1
ATOM 5453 C CA . PRO A 1 710 ? 7.044 37.532 80.701 1.00 46.38 710 PRO A CA 1
ATOM 5454 C C . PRO A 1 710 ? 8.519 37.947 80.660 1.00 46.85 710 PRO A C 1
ATOM 5455 O O . PRO A 1 710 ? 9.214 37.684 79.666 1.00 44.83 710 PRO A O 1
ATOM 5459 N N . ASN A 1 711 ? 9.007 38.564 81.751 1.00 48.16 711 ASN A N 1
ATOM 5460 C CA . ASN A 1 711 ? 10.360 39.098 81.774 1.00 49.46 711 ASN A CA 1
ATOM 5461 C C . ASN A 1 711 ? 11.366 37.973 81.968 1.00 47.50 711 ASN A C 1
ATOM 5462 O O . ASN A 1 711 ? 12.353 37.909 81.237 1.00 48.73 711 ASN A O 1
ATOM 5467 N N . GLU A 1 712 ? 11.105 37.079 82.924 1.00 45.50 712 GLU A N 1
ATOM 5468 C CA . GLU A 1 712 ? 11.964 35.925 83.151 1.00 42.33 712 GLU A CA 1
ATOM 5469 C C . GLU A 1 712 ? 12.067 35.075 81.883 1.00 39.50 712 GLU A C 1
ATOM 5470 O O . GLU A 1 712 ? 13.118 34.527 81.578 1.00 40.39 712 GLU A O 1
ATOM 5476 N N . LYS A 1 713 ? 10.966 34.945 81.142 1.00 39.01 713 LYS A N 1
ATOM 5477 C CA . LYS A 1 713 ? 10.939 34.121 79.944 1.00 37.21 713 LYS A CA 1
ATOM 5478 C C . LYS A 1 713 ? 11.778 34.766 78.844 1.00 36.30 713 LYS A C 1
ATOM 5479 O O . LYS A 1 713 ? 12.490 34.085 78.127 1.00 34.93 713 LYS A O 1
ATOM 5485 N N . ARG A 1 714 ? 11.661 36.087 78.693 1.00 39.54 714 ARG A N 1
ATOM 5486 C CA . ARG A 1 714 ? 12.427 36.819 77.703 1.00 39.69 714 ARG A CA 1
ATOM 5487 C C . ARG A 1 714 ? 13.923 36.679 77.992 1.00 38.90 714 ARG A C 1
ATOM 5488 O O . ARG A 1 714 ? 14.707 36.467 77.071 1.00 36.77 714 ARG A O 1
ATOM 5496 N N . LEU A 1 715 ? 14.332 36.765 79.262 1.00 39.27 715 LEU A N 1
ATOM 5497 C CA . LEU A 1 715 ? 15.759 36.769 79.556 1.00 40.97 715 LEU A CA 1
ATOM 5498 C C . LEU A 1 715 ? 16.370 35.381 79.328 1.00 38.21 715 LEU A C 1
ATOM 5499 O O . LEU A 1 715 ? 17.516 35.273 78.900 1.00 36.92 715 LEU A O 1
ATOM 5504 N N . LEU A 1 716 ? 15.595 34.329 79.603 1.00 37.05 716 LEU A N 1
ATOM 5505 C CA . LEU A 1 716 ? 16.051 32.960 79.438 1.00 36.88 716 LEU A CA 1
ATOM 5506 C C . LEU A 1 716 ? 16.117 32.581 77.960 1.00 36.05 716 LEU A C 1
ATOM 5507 O O . LEU A 1 716 ? 16.945 31.750 77.573 1.00 34.74 716 LEU A O 1
ATOM 5512 N N . PHE A 1 717 ? 15.192 33.145 77.168 1.00 35.62 717 PHE A N 1
ATOM 5513 C CA . PHE A 1 717 ? 15.250 33.055 75.720 1.00 36.32 717 PHE A CA 1
ATOM 5514 C C . PHE A 1 717 ? 16.496 33.763 75.189 1.00 37.37 717 PHE A C 1
ATOM 5515 O O . PHE A 1 717 ? 17.212 33.205 74.361 1.00 35.20 717 PHE A O 1
ATOM 5523 N N . ASP A 1 718 ? 16.755 34.986 75.671 1.00 39.78 718 ASP A N 1
ATOM 5524 C CA . ASP A 1 718 ? 17.982 35.685 75.328 1.00 42.51 718 ASP A CA 1
ATOM 5525 C C . ASP A 1 718 ? 19.193 34.785 75.583 1.00 40.01 718 ASP A C 1
ATOM 5526 O O . ASP A 1 718 ? 20.069 34.695 74.728 1.00 38.74 718 ASP A O 1
ATOM 5531 N N . ALA A 1 719 ? 19.244 34.146 76.759 1.00 38.56 719 ALA A N 1
ATOM 5532 C CA . ALA A 1 719 ? 20.377 33.321 77.139 1.00 37.23 719 ALA A CA 1
ATOM 5533 C C . ALA A 1 719 ? 20.530 32.123 76.211 1.00 35.14 719 ALA A C 1
ATOM 5534 O O . ALA A 1 719 ? 21.633 31.867 75.725 1.00 33.47 719 ALA A O 1
ATOM 5536 N N . VAL A 1 720 ? 19.446 31.378 75.941 1.00 34.26 720 VAL A N 1
ATOM 5537 C CA . VAL A 1 720 ? 19.630 30.169 75.141 1.00 33.89 720 VAL A CA 1
ATOM 5538 C C . VAL A 1 720 ? 19.983 30.521 73.695 1.00 35.17 720 VAL A C 1
ATOM 5539 O O . VAL A 1 720 ? 20.742 29.792 73.050 1.00 35.27 720 VAL A O 1
ATOM 5543 N N . ARG A 1 721 ? 19.432 31.625 73.179 1.00 34.98 721 ARG A N 1
ATOM 5544 C CA . ARG A 1 721 ? 19.819 32.099 71.860 1.00 35.26 721 ARG A CA 1
ATOM 5545 C C . ARG A 1 721 ? 21.335 32.341 71.813 1.00 34.76 721 ARG A C 1
ATOM 5546 O O . ARG A 1 721 ? 22.007 31.914 70.867 1.00 32.50 721 ARG A O 1
ATOM 5554 N N . GLU A 1 722 ? 21.884 33.008 72.839 1.00 35.17 722 GLU A N 1
ATOM 5555 C CA . GLU A 1 722 ? 23.317 33.276 72.890 1.00 36.30 722 GLU A CA 1
ATOM 5556 C C . GLU A 1 722 ? 24.074 31.956 72.993 1.00 34.79 722 GLU A C 1
ATOM 5557 O O . GLU A 1 722 ? 25.121 31.785 72.370 1.00 35.23 722 GLU A O 1
ATOM 5563 N N . ALA A 1 723 ? 23.526 31.006 73.758 1.00 34.28 723 ALA A N 1
ATOM 5564 C CA . ALA A 1 723 ? 24.168 29.709 73.921 1.00 33.90 723 ALA A CA 1
ATOM 5565 C C . ALA A 1 723 ? 24.238 28.974 72.586 1.00 34.15 723 ALA A C 1
ATOM 5566 O O . ALA A 1 723 ? 25.221 28.285 72.312 1.00 34.51 723 ALA A O 1
ATOM 5568 N N . LYS A 1 724 ? 23.200 29.133 71.750 1.00 34.18 724 LYS A N 1
ATOM 5569 C CA . LYS A 1 724 ? 23.136 28.407 70.498 1.00 31.90 724 LYS A CA 1
ATOM 5570 C C . LYS A 1 724 ? 24.151 28.974 69.512 1.00 33.13 724 LYS A C 1
ATOM 5571 O O . LYS A 1 724 ? 24.817 28.218 68.805 1.00 33.89 724 LYS A O 1
ATOM 5577 N N . ARG A 1 725 ? 24.260 30.306 69.475 1.00 33.15 725 ARG A N 1
ATOM 5578 C CA . ARG A 1 725 ? 25.260 30.968 68.654 1.00 35.12 725 ARG A CA 1
ATOM 5579 C C . ARG A 1 725 ? 26.674 30.559 69.069 1.00 34.69 725 ARG A C 1
ATOM 5580 O O . ARG A 1 725 ? 27.561 30.473 68.209 1.00 32.97 725 ARG A O 1
ATOM 5588 N N . LEU A 1 726 ? 26.875 30.387 70.392 1.00 35.18 726 LEU A N 1
ATOM 5589 C CA . LEU A 1 726 ? 28.158 29.971 70.951 1.00 36.05 726 LEU A CA 1
ATOM 5590 C C . LEU A 1 726 ? 28.466 28.538 70.535 1.00 35.44 726 LEU A C 1
ATOM 5591 O O . LEU A 1 726 ? 29.628 28.211 70.301 1.00 36.55 726 LEU A O 1
ATOM 5596 N N . SER A 1 727 ? 27.425 27.690 70.450 1.00 34.75 727 SER A N 1
ATOM 5597 C CA . SER A 1 727 ? 27.586 26.313 70.008 1.00 34.78 727 SER A CA 1
ATOM 5598 C C . SER A 1 727 ? 28.051 26.268 68.555 1.00 34.32 727 SER A C 1
ATOM 5599 O O . SER A 1 727 ? 28.897 25.453 68.221 1.00 34.60 727 SER A O 1
ATOM 5602 N N . GLU A 1 728 ? 27.504 27.141 67.700 1.00 38.15 728 GLU A N 1
ATOM 5603 C CA . GLU A 1 728 ? 27.852 27.182 66.279 1.00 40.20 728 GLU A CA 1
ATOM 5604 C C . GLU A 1 728 ? 29.250 27.752 66.053 1.00 37.92 728 GLU A C 1
ATOM 5605 O O . GLU A 1 728 ? 29.925 27.335 65.122 1.00 36.59 728 GLU A O 1
ATOM 5611 N N . ALA A 1 729 ? 29.670 28.691 66.907 1.00 37.73 729 ALA A N 1
ATOM 5612 C CA . ALA A 1 729 ? 30.991 29.294 66.793 1.00 39.02 729 ALA A CA 1
ATOM 5613 C C . ALA A 1 729 ? 32.089 28.287 67.124 1.00 38.57 729 ALA A C 1
ATOM 5614 O O . ALA A 1 729 ? 33.143 28.332 66.505 1.00 37.60 729 ALA A O 1
ATOM 5616 N N . ARG A 1 730 ? 31.854 27.387 68.095 1.00 39.23 730 ARG A N 1
ATOM 5617 C CA . ARG A 1 730 ? 32.903 26.474 68.532 1.00 40.20 730 ARG A CA 1
ATOM 5618 C C . ARG A 1 730 ? 32.916 25.190 67.707 1.00 37.87 730 ARG A C 1
ATOM 5619 O O . ARG A 1 730 ? 33.916 24.470 67.721 1.00 38.85 730 ARG A O 1
ATOM 5627 N N . ASN A 1 731 ? 31.798 24.903 67.027 1.00 36.21 731 ASN A N 1
ATOM 5628 C CA . ASN A 1 731 ? 31.636 23.719 66.182 1.00 35.98 731 ASN A CA 1
ATOM 5629 C C . ASN A 1 731 ? 32.518 23.817 64.935 1.00 36.02 731 ASN A C 1
ATOM 5630 O O . ASN A 1 731 ? 32.313 24.679 64.093 1.00 34.33 731 ASN A O 1
ATOM 5635 N N . LEU A 1 732 ? 33.461 22.877 64.792 1.00 34.29 732 LEU A N 1
ATOM 5636 C CA . LEU A 1 732 ? 34.454 22.906 63.730 1.00 33.43 732 LEU A CA 1
ATOM 5637 C C . LEU A 1 732 ? 33.932 22.270 62.450 1.00 33.23 732 LEU A C 1
ATOM 5638 O O . LEU A 1 732 ? 34.606 22.333 61.437 1.00 33.14 732 LEU A O 1
ATOM 5643 N N . LEU A 1 733 ? 32.739 21.662 62.486 1.00 34.56 733 LEU A N 1
ATOM 5644 C CA . LEU A 1 733 ? 32.107 21.181 61.264 1.00 35.05 733 LEU A CA 1
ATOM 5645 C C . LEU A 1 733 ? 31.460 22.352 60.523 1.00 35.99 733 LEU A C 1
ATOM 5646 O O . LEU A 1 733 ? 30.863 23.234 61.141 1.00 38.21 733 LEU A O 1
ATOM 5651 N N . GLN A 1 734 ? 31.596 22.344 59.193 1.00 35.82 734 GLN A N 1
ATOM 5652 C CA . GLN A 1 734 ? 30.861 23.225 58.306 1.00 36.59 734 GLN A CA 1
ATOM 5653 C C . GLN A 1 734 ? 29.423 22.729 58.181 1.00 34.36 734 GLN A C 1
ATOM 5654 O O . GLN A 1 734 ? 29.170 21.519 58.195 1.00 31.02 734 GLN A O 1
ATOM 5660 N N . ASP A 1 735 ? 28.497 23.680 58.059 1.00 33.85 735 ASP A N 1
ATOM 5661 C CA . ASP A 1 735 ? 27.126 23.400 57.657 1.00 34.66 735 ASP A CA 1
ATOM 5662 C C . ASP A 1 735 ? 26.465 22.464 58.670 1.00 34.89 735 ASP A C 1
ATOM 5663 O O . ASP A 1 735 ? 25.891 21.445 58.288 1.00 32.91 735 ASP A O 1
ATOM 5668 N N . PRO A 1 736 ? 26.488 22.806 59.983 1.00 35.26 736 PRO A N 1
ATOM 5669 C CA . PRO A 1 736 ? 25.857 21.981 61.012 1.00 35.90 736 PRO A CA 1
ATOM 5670 C C . PRO A 1 736 ? 24.342 21.873 60.905 1.00 35.88 736 PRO A C 1
ATOM 5671 O O . PRO A 1 736 ? 23.769 20.961 61.482 1.00 39.06 736 PRO A O 1
ATOM 5675 N N . ASP A 1 737 ? 23.710 22.785 60.157 1.00 39.92 737 ASP A N 1
ATOM 5676 C CA . ASP A 1 737 ? 22.266 22.779 59.943 1.00 42.41 737 ASP A CA 1
ATOM 5677 C C . ASP A 1 737 ? 21.905 22.180 58.580 1.00 39.81 737 ASP A C 1
ATOM 5678 O O . ASP A 1 737 ? 20.736 22.203 58.233 1.00 42.41 737 ASP A O 1
ATOM 5683 N N . PHE A 1 738 ? 22.889 21.657 57.824 1.00 35.78 738 PHE A N 1
ATOM 5684 C CA . PHE A 1 738 ? 22.662 20.861 56.622 1.00 35.19 738 PHE A CA 1
ATOM 5685 C C . PHE A 1 738 ? 21.875 21.625 55.554 1.00 35.56 738 PHE A C 1
ATOM 5686 O O . PHE A 1 738 ? 20.892 21.109 55.047 1.00 36.41 738 PHE A O 1
ATOM 5694 N N . GLN A 1 739 ? 22.347 22.807 55.157 1.00 38.75 739 GLN A N 1
ATOM 5695 C CA . GLN A 1 739 ? 21.691 23.669 54.181 1.00 42.91 739 GLN A CA 1
ATOM 5696 C C . GLN A 1 739 ? 22.297 23.515 52.787 1.00 46.63 739 GLN A C 1
ATOM 5697 O O . GLN A 1 739 ? 21.707 23.960 51.807 1.00 50.15 739 GLN A O 1
ATOM 5703 N N . GLU A 1 740 ? 23.501 22.936 52.704 1.00 48.77 740 GLU A N 1
ATOM 5704 C CA . GLU A 1 740 ? 24.235 22.889 51.454 1.00 50.50 740 GLU A CA 1
ATOM 5705 C C . GLU A 1 740 ? 24.916 21.540 51.265 1.00 45.39 740 GLU A C 1
ATOM 5706 O O . GLU A 1 740 ? 26.102 21.517 50.948 1.00 44.86 740 GLU A O 1
ATOM 5712 N N . ILE A 1 741 ? 24.154 20.443 51.430 1.00 40.39 741 ILE A N 1
ATOM 5713 C CA . ILE A 1 741 ? 24.647 19.092 51.186 1.00 40.34 741 ILE A CA 1
ATOM 5714 C C . ILE A 1 741 ? 25.262 19.006 49.790 1.00 39.78 741 ILE A C 1
ATOM 5715 O O . ILE A 1 741 ? 24.607 19.404 48.820 1.00 37.09 741 ILE A O 1
ATOM 5720 N N . ASN A 1 742 ? 26.493 18.457 49.709 1.00 38.68 742 ASN A N 1
ATOM 5721 C CA . ASN A 1 742 ? 27.236 18.260 48.456 1.00 41.67 742 ASN A CA 1
ATOM 5722 C C . ASN A 1 742 ? 27.770 19.590 47.904 1.00 42.47 742 ASN A C 1
ATOM 5723 O O . ASN A 1 742 ? 28.207 19.668 46.754 1.00 44.81 742 ASN A O 1
ATOM 5728 N N . GLY A 1 743 ? 27.774 20.632 48.743 1.00 42.57 743 GLY A N 1
ATOM 5729 C CA . GLY A 1 743 ? 28.397 21.899 48.400 1.00 45.99 743 GLY A CA 1
ATOM 5730 C C . GLY A 1 743 ? 29.891 21.884 48.706 1.00 49.04 743 GLY A C 1
ATOM 5731 O O . GLY A 1 743 ? 30.419 20.910 49.267 1.00 46.30 743 GLY A O 1
ATOM 5732 N N . GLU A 1 744 ? 30.531 23.005 48.361 1.00 53.72 744 GLU A N 1
ATOM 5733 C CA . GLU A 1 744 ? 31.978 23.143 48.398 1.00 60.35 744 GLU A CA 1
ATOM 5734 C C . GLU A 1 744 ? 32.432 23.214 49.847 1.00 60.29 744 GLU A C 1
ATOM 5735 O O . GLU A 1 744 ? 31.956 24.049 50.615 1.00 60.31 744 GLU A O 1
ATOM 5741 N N . ASN A 1 745 ? 33.334 22.309 50.221 1.00 65.99 745 ASN A N 1
ATOM 5742 C CA . ASN A 1 745 ? 33.876 22.291 51.574 1.00 76.32 745 ASN A CA 1
ATOM 5743 C C . ASN A 1 745 ? 32.757 22.072 52.611 1.00 70.40 745 ASN A C 1
ATOM 5744 O O . ASN A 1 745 ? 32.848 22.584 53.723 1.00 75.12 745 ASN A O 1
ATOM 5749 N N . GLY A 1 746 ? 31.704 21.302 52.277 1.00 59.26 746 GLY A N 1
ATOM 5750 C CA . GLY A 1 746 ? 30.716 20.878 53.263 1.00 48.54 746 GLY A CA 1
ATOM 5751 C C . GLY A 1 746 ? 30.574 19.356 53.291 1.00 42.78 746 GLY A C 1
ATOM 5752 O O . GLY A 1 746 ? 31.554 18.634 53.079 1.00 42.41 746 GLY A O 1
ATOM 5753 N N . TRP A 1 747 ? 29.339 18.878 53.534 1.00 37.61 747 TRP A N 1
ATOM 5754 C CA . TRP A 1 747 ? 29.028 17.454 53.572 1.00 32.86 747 TRP A CA 1
ATOM 5755 C C . TRP A 1 747 ? 29.010 16.860 52.158 1.00 34.79 747 TRP A C 1
ATOM 5756 O O . TRP A 1 747 ? 28.420 17.433 51.240 1.00 39.36 747 TRP A O 1
ATOM 5767 N N . THR A 1 748 ? 29.651 15.699 51.973 1.00 33.19 748 THR A N 1
ATOM 5768 C CA . THR A 1 748 ? 29.414 14.864 50.803 1.00 33.76 748 THR A CA 1
ATOM 5769 C C . THR A 1 748 ? 28.431 13.760 51.206 1.00 33.86 748 THR A C 1
ATOM 5770 O O . THR A 1 748 ? 28.622 13.120 52.240 1.00 33.36 748 THR A O 1
ATOM 5774 N N . ALA A 1 749 ? 27.361 13.561 50.421 1.00 34.69 749 ALA A N 1
ATOM 5775 C CA . ALA A 1 749 ? 26.301 12.634 50.804 1.00 34.85 749 ALA A CA 1
ATOM 5776 C C . ALA A 1 749 ? 25.846 11.821 49.597 1.00 36.07 749 ALA A C 1
ATOM 5777 O O . ALA A 1 749 ? 25.644 12.374 48.517 1.00 38.55 749 ALA A O 1
ATOM 5779 N N . SER A 1 750 ? 25.667 10.511 49.809 1.00 33.96 750 SER A N 1
ATOM 5780 C CA . SER A 1 750 ? 25.089 9.655 48.792 1.00 34.15 750 SER A CA 1
ATOM 5781 C C . SER A 1 750 ? 23.639 10.069 48.557 1.00 33.64 750 SER A C 1
ATOM 5782 O O . SER A 1 750 ? 23.017 10.680 49.438 1.00 31.68 750 SER A O 1
ATOM 5785 N N . THR A 1 751 ? 23.149 9.726 47.354 1.00 35.74 751 THR A N 1
ATOM 5786 C CA . THR A 1 751 ? 21.773 9.926 46.908 1.00 38.14 751 THR A CA 1
ATOM 5787 C C . THR A 1 751 ? 20.807 9.201 47.844 1.00 36.40 751 THR A C 1
ATOM 5788 O O . THR A 1 751 ? 21.091 8.097 48.302 1.00 36.77 751 THR A O 1
ATOM 5792 N N . GLY A 1 752 ? 19.684 9.850 48.153 1.00 35.85 752 GLY A N 1
ATOM 5793 C CA . GLY A 1 752 ? 18.677 9.233 48.994 1.00 35.53 752 GLY A CA 1
ATOM 5794 C C . GLY A 1 752 ? 18.680 9.790 50.410 1.00 34.69 752 GLY A C 1
ATOM 5795 O O . GLY A 1 752 ? 17.681 9.666 51.096 1.00 36.81 752 GLY A O 1
ATOM 5796 N N . ILE A 1 753 ? 19.790 10.380 50.872 1.00 33.98 753 ILE A N 1
ATOM 5797 C CA . ILE A 1 753 ? 19.792 10.973 52.202 1.00 33.12 753 ILE A CA 1
ATOM 5798 C C . ILE A 1 753 ? 18.826 12.153 52.218 1.00 32.46 753 ILE A C 1
ATOM 5799 O O . ILE A 1 753 ? 18.780 12.923 51.259 1.00 33.47 753 ILE A O 1
ATOM 5804 N N . GLU A 1 754 ? 18.028 12.223 53.297 1.00 32.24 754 GLU A N 1
ATOM 5805 C CA . GLU A 1 754 ? 16.952 13.193 53.447 1.00 32.34 754 GLU A CA 1
ATOM 5806 C C . GLU A 1 754 ? 17.262 14.128 54.614 1.00 31.73 754 GLU A C 1
ATOM 5807 O O . GLU A 1 754 ? 17.780 13.680 55.653 1.00 31.24 754 GLU A O 1
ATOM 5813 N N . VAL A 1 755 ? 16.930 15.419 54.409 1.00 30.22 755 VAL A N 1
ATOM 5814 C CA . VAL A 1 755 ? 16.945 16.430 55.448 1.00 29.73 755 VAL A CA 1
ATOM 5815 C C . VAL A 1 755 ? 15.501 16.699 55.853 1.00 31.45 755 VAL A C 1
ATOM 5816 O O . VAL A 1 755 ? 14.652 16.961 55.001 1.00 31.68 755 VAL A O 1
ATOM 5820 N N . ILE A 1 756 ? 15.254 16.648 57.169 1.00 31.09 756 ILE A N 1
ATOM 5821 C CA . ILE A 1 756 ? 13.927 16.780 57.733 1.00 31.22 756 ILE A CA 1
ATOM 5822 C C . ILE A 1 756 ? 13.927 17.967 58.691 1.00 34.06 756 ILE A C 1
ATOM 5823 O O . ILE A 1 756 ? 14.908 18.212 59.403 1.00 32.57 756 ILE A O 1
ATOM 5828 N N . GLU A 1 757 ? 12.835 18.728 58.641 1.00 37.31 757 GLU A N 1
ATOM 5829 C CA . GLU A 1 757 ? 12.650 19.934 59.425 1.00 41.27 757 GLU A CA 1
ATOM 5830 C C . GLU A 1 757 ? 11.221 19.911 59.951 1.00 45.40 757 GLU A C 1
ATOM 5831 O O . GLU A 1 757 ? 10.285 19.605 59.207 1.00 49.76 757 GLU A O 1
ATOM 5837 N N . GLY A 1 758 ? 11.049 20.222 61.238 1.00 47.98 758 GLY A N 1
ATOM 5838 C CA . GLY A 1 758 ? 9.718 20.391 61.813 1.00 52.35 758 GLY A CA 1
ATOM 5839 C C . GLY A 1 758 ? 9.101 19.065 62.270 1.00 52.87 758 GLY A C 1
ATOM 5840 O O . GLY A 1 758 ? 7.893 18.870 62.134 1.00 56.39 758 GLY A O 1
ATOM 5841 N N . ASP A 1 759 ? 9.942 18.183 62.837 1.00 50.93 759 ASP A N 1
ATOM 5842 C CA . ASP A 1 759 ? 9.538 16.853 63.268 1.00 52.56 759 ASP A CA 1
ATOM 5843 C C . ASP A 1 759 ? 9.867 16.633 64.751 1.00 49.73 759 ASP A C 1
ATOM 5844 O O . ASP A 1 759 ? 10.584 17.399 65.376 1.00 47.91 759 ASP A O 1
ATOM 5849 N N . ALA A 1 760 ? 9.287 15.589 65.339 1.00 50.21 760 ALA A N 1
ATOM 5850 C CA . ALA A 1 760 ? 9.486 15.284 66.742 1.00 48.35 760 ALA A CA 1
ATOM 5851 C C . ALA A 1 760 ? 10.959 14.981 66.987 1.00 46.08 760 ALA A C 1
ATOM 5852 O O . ALA A 1 760 ? 11.688 14.646 66.025 1.00 41.02 760 ALA A O 1
ATOM 5854 N N . VAL A 1 761 ? 11.352 15.196 68.267 1.00 45.71 761 VAL A N 1
ATOM 5855 C CA . VAL A 1 761 ? 12.602 14.764 68.892 1.00 43.11 761 VAL A CA 1
ATOM 5856 C C . VAL A 1 761 ? 13.714 15.776 68.628 1.00 39.73 761 VAL A C 1
ATOM 5857 O O . VAL A 1 761 ? 14.370 16.201 69.577 1.00 41.10 761 VAL A O 1
ATOM 5861 N N . PHE A 1 762 ? 13.974 16.082 67.349 1.00 36.56 762 PHE A N 1
ATOM 5862 C CA . PHE A 1 762 ? 14.973 17.068 66.948 1.00 33.88 762 PHE A CA 1
ATOM 5863 C C . PHE A 1 762 ? 14.372 18.451 66.677 1.00 34.86 762 PHE A C 1
ATOM 5864 O O . PHE A 1 762 ? 13.372 18.581 65.960 1.00 34.08 762 PHE A O 1
ATOM 5872 N N . LYS A 1 763 ? 15.036 19.488 67.217 1.00 35.60 763 LYS A N 1
ATOM 5873 C CA . LYS A 1 763 ? 14.637 20.876 67.024 1.00 37.63 763 LYS A CA 1
ATOM 5874 C C . LYS A 1 763 ? 15.328 21.407 65.774 1.00 36.95 763 LYS A C 1
ATOM 5875 O O . LYS A 1 763 ? 16.536 21.325 65.680 1.00 36.36 763 LYS A O 1
ATOM 5881 N N . GLY A 1 764 ? 14.577 21.962 64.821 1.00 39.16 764 GLY A N 1
ATOM 5882 C CA . GLY A 1 764 ? 15.181 22.363 63.558 1.00 39.66 764 GLY A CA 1
ATOM 5883 C C . GLY A 1 764 ? 15.438 21.168 62.645 1.00 38.40 764 GLY A C 1
ATOM 5884 O O . GLY A 1 764 ? 14.573 20.308 62.495 1.00 44.73 764 GLY A O 1
ATOM 5885 N N . ARG A 1 765 ? 16.623 21.105 62.040 1.00 35.83 765 ARG A N 1
ATOM 5886 C CA . ARG A 1 765 ? 16.867 20.189 60.941 1.00 34.87 765 ARG A CA 1
ATOM 5887 C C . ARG A 1 765 ? 17.725 19.002 61.358 1.00 31.59 765 ARG A C 1
ATOM 5888 O O . ARG A 1 765 ? 18.691 19.151 62.097 1.00 30.99 765 ARG A O 1
ATOM 5896 N N . TYR A 1 766 ? 17.389 17.825 60.827 1.00 29.95 766 TYR A N 1
ATOM 5897 C CA . TYR A 1 766 ? 18.169 16.627 61.073 1.00 29.26 766 TYR A CA 1
ATOM 5898 C C . TYR A 1 766 ? 18.222 15.785 59.799 1.00 29.28 766 TYR A C 1
ATOM 5899 O O . TYR A 1 766 ? 17.568 16.112 58.810 1.00 31.35 766 TYR A O 1
ATOM 5908 N N . LEU A 1 767 ? 19.005 14.711 59.846 1.00 28.63 767 LEU A N 1
ATOM 5909 C CA . LEU A 1 767 ? 19.181 13.803 58.724 1.00 31.49 767 LEU A CA 1
ATOM 5910 C C . LEU A 1 767 ? 18.546 12.442 59.012 1.00 33.71 767 LEU A C 1
ATOM 5911 O O . LEU A 1 767 ? 18.702 11.905 60.106 1.00 34.54 767 LEU A O 1
ATOM 5916 N N . ARG A 1 768 ? 17.919 11.866 57.978 1.00 33.00 768 ARG A N 1
ATOM 5917 C CA . ARG A 1 768 ? 17.566 10.463 57.941 1.00 33.59 768 ARG A CA 1
ATOM 5918 C C . ARG A 1 768 ? 18.441 9.770 56.905 1.00 32.17 768 ARG A C 1
ATOM 5919 O O . ARG A 1 768 ? 18.445 10.144 55.735 1.00 31.01 768 ARG A O 1
ATOM 5927 N N . LEU A 1 769 ? 19.187 8.766 57.351 1.00 31.69 769 LEU A N 1
ATOM 5928 C CA . LEU A 1 769 ? 20.009 7.988 56.442 1.00 33.63 769 LEU A CA 1
ATOM 5929 C C . LEU A 1 769 ? 19.226 6.737 56.099 1.00 33.62 769 LEU A C 1
ATOM 5930 O O . LEU A 1 769 ? 18.865 6.010 57.010 1.00 36.26 769 LEU A O 1
ATOM 5935 N N . PRO A 1 770 ? 18.939 6.436 54.815 1.00 33.80 770 PRO A N 1
ATOM 5936 C CA . PRO A 1 770 ? 18.211 5.212 54.480 1.00 35.95 770 PRO A CA 1
ATOM 5937 C C . PRO A 1 770 ? 19.183 4.036 54.459 1.00 39.11 770 PRO A C 1
ATOM 5938 O O . PRO A 1 770 ? 20.410 4.220 54.480 1.00 37.61 770 PRO A O 1
ATOM 5942 N N . GLY A 1 771 ? 18.607 2.832 54.388 1.00 40.28 771 GLY A N 1
ATOM 5943 C CA . GLY A 1 771 ? 19.387 1.623 54.213 1.00 41.74 771 GLY A CA 1
ATOM 5944 C C . GLY A 1 771 ? 20.058 1.580 52.840 1.00 41.76 771 GLY A C 1
ATOM 5945 O O . GLY A 1 771 ? 19.662 2.298 51.914 1.00 40.26 771 GLY A O 1
ATOM 5946 N N . ALA A 1 772 ? 21.072 0.709 52.748 1.00 41.51 772 ALA A N 1
ATOM 5947 C CA . ALA A 1 772 ? 21.792 0.447 51.519 1.00 42.66 772 ALA A CA 1
ATOM 5948 C C . ALA A 1 772 ? 20.836 -0.070 50.450 1.00 44.88 772 ALA A C 1
ATOM 5949 O O . ALA A 1 772 ? 19.908 -0.820 50.754 1.00 45.72 772 ALA A O 1
ATOM 5951 N N . ARG A 1 773 ? 21.129 0.276 49.193 1.00 46.50 773 ARG A N 1
ATOM 5952 C CA . ARG A 1 773 ? 20.222 0.036 48.077 1.00 49.39 773 ARG A CA 1
ATOM 5953 C C . ARG A 1 773 ? 20.695 -1.212 47.334 1.00 51.84 773 ARG A C 1
ATOM 5954 O O . ARG A 1 773 ? 21.838 -1.244 46.904 1.00 53.34 773 ARG A O 1
ATOM 5962 N N . GLU A 1 774 ? 19.835 -2.237 47.222 1.00 54.24 774 GLU A N 1
ATOM 5963 C CA . GLU A 1 774 ? 20.127 -3.428 46.433 1.00 59.18 774 GLU A CA 1
ATOM 5964 C C . GLU A 1 774 ? 19.505 -3.274 45.046 1.00 58.49 774 GLU A C 1
ATOM 5965 O O . GLU A 1 774 ? 18.324 -2.978 44.931 1.00 54.59 774 GLU A O 1
ATOM 5971 N N . ILE A 1 775 ? 20.317 -3.466 43.999 1.00 62.08 775 ILE A N 1
ATOM 5972 C CA . ILE A 1 775 ? 19.814 -3.608 42.641 1.00 65.92 775 ILE A CA 1
ATOM 5973 C C . ILE A 1 775 ? 20.538 -4.783 42.006 1.00 68.90 775 ILE A C 1
ATOM 5974 O O . ILE A 1 775 ? 21.717 -4.672 41.676 1.00 68.94 775 ILE A O 1
ATOM 5979 N N . ASP A 1 776 ? 19.820 -5.897 41.861 1.00 71.86 776 ASP A N 1
ATOM 5980 C CA . ASP A 1 776 ? 20.399 -7.112 41.318 1.00 76.68 776 ASP A CA 1
ATOM 5981 C C . ASP A 1 776 ? 21.546 -7.578 42.207 1.00 78.40 776 ASP A C 1
ATOM 5982 O O . ASP A 1 776 ? 21.320 -7.870 43.374 1.00 78.50 776 ASP A O 1
ATOM 5987 N N . THR A 1 777 ? 22.769 -7.618 41.661 1.00 81.74 777 THR A N 1
ATOM 5988 C CA . THR A 1 777 ? 23.905 -8.212 42.350 1.00 83.48 777 THR A CA 1
ATOM 5989 C C . THR A 1 777 ? 24.524 -7.203 43.314 1.00 80.47 777 THR A C 1
ATOM 5990 O O . THR A 1 777 ? 25.196 -7.582 44.271 1.00 80.85 777 THR A O 1
ATOM 5994 N N . GLU A 1 778 ? 24.315 -5.913 43.035 1.00 76.80 778 GLU A N 1
ATOM 5995 C CA . GLU A 1 778 ? 25.163 -4.875 43.590 1.00 72.72 778 GLU A CA 1
ATOM 5996 C C . GLU A 1 778 ? 24.444 -4.276 44.795 1.00 66.73 778 GLU A C 1
ATOM 5997 O O . GLU A 1 778 ? 23.220 -4.162 44.791 1.00 65.91 778 GLU A O 1
ATOM 6003 N N . THR A 1 779 ? 25.220 -3.956 45.835 1.00 63.05 779 THR A N 1
ATOM 6004 C CA . THR A 1 779 ? 24.735 -3.248 47.008 1.00 58.86 779 THR A CA 1
ATOM 6005 C C . THR A 1 779 ? 25.486 -1.929 47.081 1.00 53.30 779 THR A C 1
ATOM 6006 O O . THR A 1 779 ? 26.703 -1.926 47.015 1.00 52.33 779 THR A O 1
ATOM 6010 N N . TYR A 1 780 ? 24.732 -0.829 47.178 1.00 50.76 780 TYR A N 1
ATOM 6011 C CA . TYR A 1 780 ? 25.277 0.519 47.147 1.00 48.20 780 TYR A CA 1
ATOM 6012 C C . TYR A 1 780 ? 25.057 1.123 48.529 1.00 43.72 780 TYR A C 1
ATOM 6013 O O . TYR A 1 780 ? 23.927 1.396 48.918 1.00 40.44 780 TYR A O 1
ATOM 6022 N N . PRO A 1 781 ? 26.127 1.319 49.329 1.00 43.19 781 PRO A N 1
ATOM 6023 C CA . PRO A 1 781 ? 25.966 1.819 50.700 1.00 41.40 781 PRO A CA 1
ATOM 6024 C C . PRO A 1 781 ? 25.540 3.288 50.777 1.00 39.30 781 PRO A C 1
ATOM 6025 O O . PRO A 1 781 ? 25.785 4.066 49.861 1.00 41.25 781 PRO A O 1
ATOM 6029 N N . THR A 1 782 ? 24.917 3.649 51.902 1.00 37.85 782 THR A N 1
ATOM 6030 C CA . THR A 1 782 ? 24.611 5.023 52.263 1.00 35.82 782 THR A CA 1
ATOM 6031 C C . THR A 1 782 ? 25.822 5.594 52.994 1.00 37.20 782 THR A C 1
ATOM 6032 O O . THR A 1 782 ? 26.410 4.918 53.845 1.00 38.89 782 THR A O 1
ATOM 6036 N N . TYR A 1 783 ? 26.219 6.830 52.659 1.00 36.27 783 TYR A N 1
ATOM 6037 C CA . TYR A 1 783 ? 27.381 7.418 53.302 1.00 34.39 783 TYR A CA 1
ATOM 6038 C C . TYR A 1 783 ? 27.258 8.927 53.385 1.00 33.75 783 TYR A C 1
ATOM 6039 O O . TYR A 1 783 ? 26.615 9.565 52.555 1.00 34.15 783 TYR A O 1
ATOM 6048 N N . LEU A 1 784 ? 27.958 9.464 54.380 1.00 34.70 784 LEU A N 1
ATOM 6049 C CA . LEU A 1 784 ? 27.952 10.882 54.681 1.00 35.56 784 LEU A CA 1
ATOM 6050 C C . LEU A 1 784 ? 29.292 11.176 55.316 1.00 33.62 784 LEU A C 1
ATOM 6051 O O . LEU A 1 784 ? 29.624 10.495 56.268 1.00 34.78 784 LEU A O 1
ATOM 6056 N N . TYR A 1 785 ? 30.012 12.197 54.831 1.00 33.69 785 TYR A N 1
ATOM 6057 C CA . TYR A 1 785 ? 31.330 12.487 55.367 1.00 33.46 785 TYR A CA 1
ATOM 6058 C C . TYR A 1 785 ? 31.723 13.938 55.101 1.00 32.37 785 TYR A C 1
ATOM 6059 O O . TYR A 1 785 ? 31.206 14.617 54.226 1.00 33.89 785 TYR A O 1
ATOM 6068 N N . GLN A 1 786 ? 32.718 14.382 55.849 1.00 30.92 786 GLN A N 1
ATOM 6069 C CA . GLN A 1 786 ? 33.229 15.731 55.735 1.00 31.98 786 GLN A CA 1
ATOM 6070 C C . GLN A 1 786 ? 34.672 15.740 56.228 1.00 33.63 786 GLN A C 1
ATOM 6071 O O . GLN A 1 786 ? 35.043 14.982 57.143 1.00 30.02 786 GLN A O 1
ATOM 6077 N N . LYS A 1 787 ? 35.478 16.611 55.618 1.00 34.41 787 LYS A N 1
ATOM 6078 C CA . LYS A 1 787 ? 36.844 16.799 56.075 1.00 36.05 787 LYS A CA 1
ATOM 6079 C C . LYS A 1 787 ? 36.918 18.126 56.815 1.00 34.93 787 LYS A C 1
ATOM 6080 O O . LYS A 1 787 ? 36.433 19.130 56.300 1.00 33.22 787 LYS A O 1
ATOM 6086 N N . VAL A 1 788 ? 37.476 18.077 58.034 1.00 34.57 788 VAL A N 1
ATOM 6087 C CA . VAL A 1 788 ? 37.873 19.252 58.786 1.00 33.49 788 VAL A CA 1
ATOM 6088 C C . VAL A 1 788 ? 39.348 19.496 58.464 1.00 34.98 788 VAL A C 1
ATOM 6089 O O . VAL A 1 788 ? 40.196 18.625 58.659 1.00 33.18 788 VAL A O 1
ATOM 6093 N N . GLU A 1 789 ? 39.642 20.710 58.001 1.00 35.24 789 GLU A N 1
ATOM 6094 C CA . GLU A 1 789 ? 40.946 21.060 57.470 1.00 36.48 789 GLU A CA 1
ATOM 6095 C C . GLU A 1 789 ? 41.974 21.311 58.578 1.00 37.57 789 GLU A C 1
ATOM 6096 O O . GLU A 1 789 ? 41.643 21.736 59.686 1.00 35.56 789 GLU A O 1
ATOM 6102 N N . GLU A 1 790 ? 43.248 21.139 58.217 1.00 38.82 790 GLU A N 1
ATOM 6103 C CA . GLU A 1 790 ? 44.362 21.331 59.127 1.00 39.81 790 GLU A CA 1
ATOM 6104 C C . GLU A 1 790 ? 44.386 22.752 59.698 1.00 39.81 790 GLU A C 1
ATOM 6105 O O . GLU A 1 790 ? 44.786 22.949 60.847 1.00 38.16 790 GLU A O 1
ATOM 6111 N N . GLY A 1 791 ? 43.953 23.730 58.883 1.00 38.88 791 GLY A N 1
ATOM 6112 C CA . GLY A 1 791 ? 44.042 25.140 59.228 1.00 38.84 791 GLY A CA 1
ATOM 6113 C C . GLY A 1 791 ? 43.317 25.506 60.523 1.00 37.08 791 GLY A C 1
ATOM 6114 O O . GLY A 1 791 ? 43.690 26.466 61.179 1.00 38.70 791 GLY A O 1
ATOM 6115 N N . VAL A 1 792 ? 42.275 24.756 60.894 1.00 37.04 792 VAL A N 1
ATOM 6116 C CA . VAL A 1 792 ? 41.439 25.156 62.018 1.00 37.03 792 VAL A CA 1
ATOM 6117 C C . VAL A 1 792 ? 41.832 24.360 63.259 1.00 37.57 792 VAL A C 1
ATOM 6118 O O . VAL A 1 792 ? 41.176 24.497 64.296 1.00 39.49 792 VAL A O 1
ATOM 6122 N N . LEU A 1 793 ? 42.881 23.531 63.150 1.00 38.01 793 LEU A N 1
ATOM 6123 C CA . LEU A 1 793 ? 43.280 22.643 64.238 1.00 38.22 793 LEU A CA 1
ATOM 6124 C C . LEU A 1 793 ? 44.462 23.231 65.001 1.00 38.77 793 LEU A C 1
ATOM 6125 O O . LEU A 1 793 ? 45.069 24.221 64.591 1.00 39.81 793 LEU A O 1
ATOM 6130 N N . LYS A 1 794 ? 44.779 22.570 66.119 1.00 39.58 794 LYS A N 1
ATOM 6131 C CA . LYS A 1 794 ? 45.950 22.875 66.925 1.00 41.68 794 LYS A CA 1
ATOM 6132 C C . LYS A 1 794 ? 46.732 21.590 67.163 1.00 42.18 794 LYS A C 1
ATOM 6133 O O . LYS A 1 794 ? 46.142 20.508 67.192 1.00 42.73 794 LYS A O 1
ATOM 6139 N N . PRO A 1 795 ? 48.065 21.662 67.386 1.00 42.60 795 PRO A N 1
ATOM 6140 C CA . PRO A 1 795 ? 48.850 20.466 67.681 1.00 43.59 795 PRO A CA 1
ATOM 6141 C C . PRO A 1 795 ? 48.543 19.911 69.075 1.00 43.24 795 PRO A C 1
ATOM 6142 O O . PRO A 1 795 ? 48.145 20.667 69.952 1.00 42.94 795 PRO A O 1
ATOM 6146 N N . TYR A 1 796 ? 48.716 18.592 69.257 1.00 43.31 796 TYR A N 1
ATOM 6147 C CA . TYR A 1 796 ? 48.755 17.962 70.565 1.00 44.37 796 TYR A CA 1
ATOM 6148 C C . TYR A 1 796 ? 47.483 18.318 71.324 1.00 42.87 796 TYR A C 1
ATOM 6149 O O . TYR A 1 796 ? 47.526 18.767 72.471 1.00 45.15 796 TYR A O 1
ATOM 6158 N N . THR A 1 797 ? 46.344 18.101 70.680 1.00 40.69 797 THR A N 1
ATOM 6159 C CA . THR A 1 797 ? 45.074 18.523 71.243 1.00 40.48 797 THR A CA 1
ATOM 6160 C C . THR A 1 797 ? 44.060 17.400 71.049 1.00 40.01 797 THR A C 1
ATOM 6161 O O . THR A 1 797 ? 44.192 16.572 70.139 1.00 40.28 797 THR A O 1
ATOM 6165 N N . ARG A 1 798 ? 43.069 17.365 71.946 1.00 40.19 798 ARG A N 1
ATOM 6166 C CA . ARG A 1 798 ? 41.999 16.388 71.862 1.00 39.49 798 ARG A CA 1
ATOM 6167 C C . ARG A 1 798 ? 40.745 17.107 71.413 1.00 38.15 798 ARG A C 1
ATOM 6168 O O . ARG A 1 798 ? 40.452 18.196 71.905 1.00 38.31 798 ARG A O 1
ATOM 6176 N N . TYR A 1 799 ? 40.069 16.483 70.445 1.00 37.38 799 TYR A N 1
ATOM 6177 C CA . TYR A 1 799 ? 38.794 16.927 69.913 1.00 35.87 799 TYR A CA 1
ATOM 6178 C C . TYR A 1 799 ? 37.764 15.841 70.198 1.00 37.52 799 TYR A C 1
ATOM 6179 O O . TYR A 1 799 ? 38.152 14.703 70.480 1.00 37.23 799 TYR A O 1
ATOM 6188 N N . ARG A 1 800 ? 36.472 16.201 70.083 1.00 37.22 800 ARG A N 1
ATOM 6189 C CA . ARG A 1 800 ? 35.367 15.270 70.280 1.00 35.70 800 ARG A CA 1
ATOM 6190 C C . ARG A 1 800 ? 34.351 15.372 69.148 1.00 34.72 800 ARG A C 1
ATOM 6191 O O . ARG A 1 800 ? 33.769 16.441 68.941 1.00 32.75 800 ARG A O 1
ATOM 6199 N N . LEU A 1 801 ? 34.114 14.245 68.462 1.00 32.75 801 LEU A N 1
ATOM 6200 C CA . LEU A 1 801 ? 32.931 14.097 67.640 1.00 31.78 801 LEU A CA 1
ATOM 6201 C C . LEU A 1 801 ? 31.757 13.694 68.535 1.00 31.80 801 LEU A C 1
ATOM 6202 O O . LEU A 1 801 ? 31.819 12.648 69.197 1.00 31.24 801 LEU A O 1
ATOM 6207 N N . ARG A 1 802 ? 30.700 14.529 68.530 1.00 29.71 802 ARG A N 1
ATOM 6208 C CA . ARG A 1 802 ? 29.508 14.300 69.323 1.00 31.78 802 ARG A CA 1
ATOM 6209 C C . ARG A 1 802 ? 28.269 14.364 68.440 1.00 31.68 802 ARG A C 1
ATOM 6210 O O . ARG A 1 802 ? 28.272 14.992 67.385 1.00 32.00 802 ARG A O 1
ATOM 6218 N N . GLY A 1 803 ? 27.199 13.702 68.893 1.00 32.59 803 GLY A N 1
ATOM 6219 C CA . GLY A 1 803 ? 25.987 13.647 68.104 1.00 31.78 803 GLY A CA 1
ATOM 6220 C C . GLY A 1 803 ? 24.838 13.044 68.887 1.00 33.33 803 GLY A C 1
ATOM 6221 O O . GLY A 1 803 ? 25.047 12.596 70.022 1.00 36.10 803 GLY A O 1
ATOM 6222 N N . PHE A 1 804 ? 23.646 13.064 68.261 1.00 30.59 804 PHE A N 1
ATOM 6223 C CA . PHE A 1 804 ? 22.464 12.471 68.848 1.00 31.75 804 PHE A CA 1
ATOM 6224 C C . PHE A 1 804 ? 21.812 11.580 67.798 1.00 32.76 804 PHE A C 1
ATOM 6225 O O . PHE A 1 804 ? 21.557 12.024 66.678 1.00 34.97 804 PHE A O 1
ATOM 6233 N N . VAL A 1 805 ? 21.576 10.310 68.159 1.00 32.42 805 VAL A N 1
ATOM 6234 C CA . VAL A 1 805 ? 20.889 9.375 67.286 1.00 32.33 805 VAL A CA 1
ATOM 6235 C C . VAL A 1 805 ? 19.472 9.172 67.812 1.00 35.36 805 VAL A C 1
ATOM 6236 O O . VAL A 1 805 ? 19.280 8.697 68.946 1.00 38.25 805 VAL A O 1
ATOM 6240 N N . GLY A 1 806 ? 18.479 9.517 66.982 1.00 33.68 806 GLY A N 1
ATOM 6241 C CA . GLY A 1 806 ? 17.091 9.291 67.341 1.00 35.06 806 GLY A CA 1
ATOM 6242 C C . GLY A 1 806 ? 16.829 7.809 67.552 1.00 37.13 806 GLY A C 1
ATOM 6243 O O . GLY A 1 806 ? 16.378 7.400 68.614 1.00 39.03 806 GLY A O 1
ATOM 6244 N N . SER A 1 807 ? 17.109 7.043 66.496 1.00 37.21 807 SER A N 1
ATOM 6245 C CA . SER A 1 807 ? 17.104 5.591 66.510 1.00 39.62 807 SER A CA 1
ATOM 6246 C C . SER A 1 807 ? 17.975 5.132 65.351 1.00 37.48 807 SER A C 1
ATOM 6247 O O . SER A 1 807 ? 18.149 5.897 64.407 1.00 36.07 807 SER A O 1
ATOM 6250 N N . SER A 1 808 ? 18.519 3.912 65.433 1.00 37.17 808 SER A N 1
ATOM 6251 C CA . SER A 1 808 ? 19.373 3.420 64.369 1.00 36.60 808 SER A CA 1
ATOM 6252 C C . SER A 1 808 ? 19.498 1.904 64.383 1.00 40.85 808 SER A C 1
ATOM 6253 O O . SER A 1 808 ? 19.237 1.241 65.388 1.00 41.94 808 SER A O 1
ATOM 6256 N N . GLN A 1 809 ? 19.920 1.391 63.220 1.00 43.41 809 GLN A N 1
ATOM 6257 C CA . GLN A 1 809 ? 20.426 0.038 63.074 1.00 46.61 809 GLN A CA 1
ATOM 6258 C C . GLN A 1 809 ? 21.524 0.033 62.011 1.00 43.35 809 GLN A C 1
ATOM 6259 O O . GLN A 1 809 ? 21.304 0.488 60.889 1.00 41.58 809 GLN A O 1
ATOM 6265 N N . GLY A 1 810 ? 22.707 -0.470 62.380 1.00 42.87 810 GLY A N 1
ATOM 6266 C CA . GLY A 1 810 ? 23.792 -0.701 61.440 1.00 42.40 810 GLY A CA 1
ATOM 6267 C C . GLY A 1 810 ? 24.515 0.592 61.062 1.00 40.26 810 GLY A C 1
ATOM 6268 O O . GLY A 1 810 ? 25.086 0.675 59.973 1.00 40.09 810 GLY A O 1
ATOM 6269 N N . LEU A 1 811 ? 24.482 1.577 61.978 1.00 38.25 811 LEU A N 1
ATOM 6270 C CA . LEU A 1 811 ? 25.123 2.856 61.764 1.00 36.28 811 LEU A CA 1
ATOM 6271 C C . LEU A 1 811 ? 26.575 2.731 62.169 1.00 38.11 811 LEU A C 1
ATOM 6272 O O . LEU A 1 811 ? 26.858 2.483 63.343 1.00 41.19 811 LEU A O 1
ATOM 6277 N N . GLU A 1 812 ? 27.466 2.965 61.201 1.00 38.98 812 GLU A N 1
ATOM 6278 C CA . GLU A 1 812 ? 28.901 2.951 61.429 1.00 39.44 812 GLU A CA 1
ATOM 6279 C C . GLU A 1 812 ? 29.396 4.389 61.497 1.00 38.23 812 GLU A C 1
ATOM 6280 O O . GLU A 1 812 ? 29.089 5.187 60.613 1.00 36.03 812 GLU A O 1
ATOM 6286 N N . ILE A 1 813 ? 30.166 4.712 62.540 1.00 38.81 813 ILE A N 1
ATOM 6287 C CA . ILE A 1 813 ? 30.679 6.061 62.710 1.00 37.05 813 ILE A CA 1
ATOM 6288 C C . ILE A 1 813 ? 32.194 5.994 62.673 1.00 38.66 813 ILE A C 1
ATOM 6289 O O . ILE A 1 813 ? 32.790 5.162 63.343 1.00 43.02 813 ILE A O 1
ATOM 6294 N N . TYR A 1 814 ? 32.803 6.840 61.852 1.00 37.90 814 TYR A N 1
ATOM 6295 C CA . TYR A 1 814 ? 34.231 6.766 61.616 1.00 39.08 814 TYR A CA 1
ATOM 6296 C C . TYR A 1 814 ? 34.859 8.112 61.954 1.00 39.46 814 TYR A C 1
ATOM 6297 O O . TYR A 1 814 ? 34.262 9.165 61.689 1.00 36.76 814 TYR A O 1
ATOM 6306 N N . THR A 1 815 ? 36.050 8.018 62.569 1.00 40.65 815 THR A N 1
ATOM 6307 C CA . THR A 1 815 ? 36.971 9.128 62.728 1.00 40.25 815 THR A CA 1
ATOM 6308 C C . THR A 1 815 ? 38.312 8.734 62.127 1.00 42.35 815 THR A C 1
ATOM 6309 O O . THR A 1 815 ? 38.788 7.618 62.335 1.00 42.54 815 THR A O 1
ATOM 6313 N N . ILE A 1 816 ? 38.891 9.667 61.361 1.00 42.59 816 ILE A N 1
ATOM 6314 C CA . ILE A 1 816 ? 40.098 9.415 60.601 1.00 42.93 816 ILE A CA 1
ATOM 6315 C C . ILE A 1 816 ? 41.033 10.604 60.740 1.00 43.74 816 ILE A C 1
ATOM 6316 O O . ILE A 1 816 ? 40.680 11.708 60.351 1.00 42.65 816 ILE A O 1
ATOM 6321 N N . ARG A 1 817 ? 42.225 10.370 61.292 1.00 45.73 817 ARG A N 1
ATOM 6322 C CA . ARG A 1 817 ? 43.306 11.325 61.155 1.00 46.07 817 ARG A CA 1
ATOM 6323 C C . ARG A 1 817 ? 44.464 10.533 60.578 1.00 49.19 817 ARG A C 1
ATOM 6324 O O . ARG A 1 817 ? 44.676 10.586 59.379 1.00 49.32 817 ARG A O 1
ATOM 6332 N N . HIS A 1 818 ? 45.143 9.765 61.433 1.00 51.68 818 HIS A N 1
ATOM 6333 C CA . HIS A 1 818 ? 46.228 8.902 61.010 1.00 57.33 818 HIS A CA 1
ATOM 6334 C C . HIS A 1 818 ? 45.785 7.443 61.120 1.00 61.34 818 HIS A C 1
ATOM 6335 O O . HIS A 1 818 ? 46.056 6.660 60.222 1.00 67.93 818 HIS A O 1
ATOM 6342 N N . GLN A 1 819 ? 45.169 7.057 62.242 1.00 62.15 819 GLN A N 1
ATOM 6343 C CA . GLN A 1 819 ? 44.478 5.778 62.312 1.00 64.40 819 GLN A CA 1
ATOM 6344 C C . GLN A 1 819 ? 43.037 6.017 61.890 1.00 56.62 819 GLN A C 1
ATOM 6345 O O . GLN A 1 819 ? 42.580 7.149 61.920 1.00 50.51 819 GLN A O 1
ATOM 6351 N N . THR A 1 820 ? 42.357 4.937 61.505 1.00 55.00 820 THR A N 1
ATOM 6352 C CA . THR A 1 820 ? 40.929 4.949 61.264 1.00 53.45 820 THR A CA 1
ATOM 6353 C C . THR A 1 820 ? 40.239 4.198 62.393 1.00 55.82 820 THR A C 1
ATOM 6354 O O . THR A 1 820 ? 40.642 3.083 62.709 1.00 62.95 820 THR A O 1
ATOM 6358 N N . ASN A 1 821 ? 39.210 4.818 62.983 1.00 54.76 821 ASN A N 1
ATOM 6359 C CA . ASN A 1 821 ? 38.432 4.237 64.070 1.00 56.64 821 ASN A CA 1
ATOM 6360 C C . ASN A 1 821 ? 36.955 4.135 63.709 1.00 54.17 821 ASN A C 1
ATOM 6361 O O . ASN A 1 821 ? 36.359 5.072 63.148 1.00 48.66 821 ASN A O 1
ATOM 6366 N N . ARG A 1 822 ? 36.364 3.031 64.164 1.00 52.95 822 ARG A N 1
ATOM 6367 C CA . ARG A 1 822 ? 35.019 2.669 63.779 1.00 54.17 822 ARG A CA 1
ATOM 6368 C C . ARG A 1 822 ? 34.254 2.207 65.011 1.00 53.85 822 ARG A C 1
ATOM 6369 O O . ARG A 1 822 ? 34.762 1.389 65.771 1.00 56.74 822 ARG A O 1
ATOM 6377 N N . ILE A 1 823 ? 33.035 2.738 65.184 1.00 51.14 823 ILE A N 1
ATOM 6378 C CA . ILE A 1 823 ? 32.064 2.140 66.085 1.00 51.95 823 ILE A CA 1
ATOM 6379 C C . ILE A 1 823 ? 30.730 2.010 65.355 1.00 49.33 823 ILE A C 1
ATOM 6380 O O . ILE A 1 823 ? 30.420 2.804 64.454 1.00 45.27 823 ILE A O 1
ATOM 6385 N N . VAL A 1 824 ? 29.978 0.986 65.782 1.00 49.56 824 VAL A N 1
ATOM 6386 C CA . VAL A 1 824 ? 28.653 0.661 65.284 1.00 50.69 824 VAL A CA 1
ATOM 6387 C C . VAL A 1 824 ? 27.649 0.987 66.381 1.00 50.06 824 VAL A C 1
ATOM 6388 O O . VAL A 1 824 ? 27.811 0.503 67.496 1.00 52.01 824 VAL A O 1
ATOM 6392 N N . LYS A 1 825 ? 26.617 1.777 66.053 1.00 47.51 825 LYS A N 1
ATOM 6393 C CA . LYS A 1 825 ? 25.550 2.074 66.994 1.00 45.33 825 LYS A CA 1
ATOM 6394 C C . LYS A 1 825 ? 24.233 1.481 66.502 1.00 44.66 825 LYS A C 1
ATOM 6395 O O . LYS A 1 825 ? 23.813 1.693 65.361 1.00 43.16 825 LYS A O 1
ATOM 6401 N N . ASN A 1 826 ? 23.589 0.748 67.409 1.00 44.92 826 ASN A N 1
ATOM 6402 C CA . ASN A 1 826 ? 22.219 0.310 67.239 1.00 46.41 826 ASN A CA 1
ATOM 6403 C C . ASN A 1 826 ? 21.371 0.939 68.343 1.00 46.59 826 ASN A C 1
ATOM 6404 O O . ASN A 1 826 ? 21.421 0.498 69.493 1.00 48.16 826 ASN A O 1
ATOM 6409 N N . VAL A 1 827 ? 20.596 1.974 67.997 1.00 43.51 827 VAL A N 1
ATOM 6410 C CA . VAL A 1 827 ? 19.902 2.727 69.024 1.00 43.60 827 VAL A CA 1
ATOM 6411 C C . VAL A 1 827 ? 18.395 2.495 68.921 1.00 45.40 827 VAL A C 1
ATOM 6412 O O . VAL A 1 827 ? 17.800 2.593 67.842 1.00 44.63 827 VAL A O 1
ATOM 6416 N N . PRO A 1 828 ? 17.728 2.174 70.053 1.00 47.52 828 PRO A N 1
ATOM 6417 C CA . PRO A 1 828 ? 16.308 1.835 70.027 1.00 49.27 828 PRO A CA 1
ATOM 6418 C C . PRO A 1 828 ? 15.450 3.067 69.784 1.00 49.95 828 PRO A C 1
ATOM 6419 O O . PRO A 1 828 ? 15.867 4.209 70.028 1.00 48.37 828 PRO A O 1
ATOM 6423 N N . ASP A 1 829 ? 14.235 2.777 69.329 1.00 52.35 829 ASP A N 1
ATOM 6424 C CA . ASP A 1 829 ? 13.262 3.770 68.923 1.00 53.01 829 ASP A CA 1
ATOM 6425 C C . ASP A 1 829 ? 12.322 4.049 70.100 1.00 54.10 829 ASP A C 1
ATOM 6426 O O . ASP A 1 829 ? 11.118 3.852 69.970 1.00 56.96 829 ASP A O 1
ATOM 6431 N N . ASP A 1 830 ? 12.878 4.549 71.218 1.00 52.01 830 ASP A N 1
ATOM 6432 C CA . ASP A 1 830 ? 12.187 4.601 72.495 1.00 54.14 830 ASP A CA 1
ATOM 6433 C C . ASP A 1 830 ? 11.853 6.030 72.954 1.00 53.71 830 ASP A C 1
ATOM 6434 O O . ASP A 1 830 ? 11.421 6.188 74.093 1.00 54.85 830 ASP A O 1
ATOM 6439 N N . LEU A 1 831 ? 11.986 7.055 72.089 1.00 51.79 831 LEU A N 1
ATOM 6440 C CA . LEU A 1 831 ? 11.723 8.443 72.474 1.00 52.91 831 LEU A CA 1
ATOM 6441 C C . LEU A 1 831 ? 10.384 8.981 71.950 1.00 57.00 831 LEU A C 1
ATOM 6442 O O . LEU A 1 831 ? 9.862 9.979 72.453 1.00 57.62 831 LEU A O 1
ATOM 6447 N N . LEU A 1 832 ? 9.822 8.336 70.932 1.00 61.17 832 LEU A N 1
ATOM 6448 C CA . LEU A 1 832 ? 8.487 8.674 70.472 1.00 68.08 832 LEU A CA 1
ATOM 6449 C C . LEU A 1 832 ? 7.497 7.869 71.304 1.00 74.99 832 LEU A C 1
ATOM 6450 O O . LEU A 1 832 ? 7.816 6.755 71.704 1.00 76.84 832 LEU A O 1
ATOM 6455 N N . PRO A 1 833 ? 6.290 8.393 71.616 1.00 85.30 833 PRO A N 1
ATOM 6456 C CA . PRO A 1 833 ? 5.223 7.578 72.217 1.00 92.12 833 PRO A CA 1
ATOM 6457 C C . PRO A 1 833 ? 4.402 6.754 71.218 1.00 98.11 833 PRO A C 1
ATOM 6458 O O . PRO A 1 833 ? 4.533 6.928 70.007 1.00 94.42 833 PRO A O 1
ATOM 6462 N N . ASP A 1 834 ? 3.546 5.861 71.748 1.00 110.37 834 ASP A N 1
ATOM 6463 C CA . ASP A 1 834 ? 2.674 5.000 70.951 1.00 113.74 834 ASP A CA 1
ATOM 6464 C C . ASP A 1 834 ? 1.268 5.592 70.859 1.00 123.69 834 ASP A C 1
ATOM 6465 O O . ASP A 1 834 ? 0.422 5.045 70.154 1.00 130.32 834 ASP A O 1
ATOM 6470 N N . VAL A 1 835 ? 1.008 6.660 71.629 1.00 130.90 835 VAL A N 1
ATOM 6471 C CA . VAL A 1 835 ? -0.247 7.397 71.572 1.00 139.19 835 VAL A CA 1
ATOM 6472 C C . VAL A 1 835 ? 0.081 8.840 71.191 1.00 142.18 835 VAL A C 1
ATOM 6473 O O . VAL A 1 835 ? 1.219 9.273 71.361 1.00 139.52 835 VAL A O 1
ATOM 6477 N N . PRO A 1 836 ? -0.882 9.637 70.666 1.00 153.91 836 PRO A N 1
ATOM 6478 C CA . PRO A 1 836 ? -0.607 11.040 70.352 1.00 154.28 836 PRO A CA 1
ATOM 6479 C C . PRO A 1 836 ? 0.068 11.743 71.535 1.00 153.32 836 PRO A C 1
ATOM 6480 O O . PRO A 1 836 ? -0.382 11.594 72.672 1.00 150.50 836 PRO A O 1
ATOM 6484 N N . PRO A 1 837 ? 1.194 12.475 71.322 1.00 144.67 837 PRO A N 1
ATOM 6485 C CA . PRO A 1 837 ? 1.752 13.362 72.351 1.00 148.97 837 PRO A CA 1
ATOM 6486 C C . PRO A 1 837 ? 1.172 14.779 72.411 1.00 156.27 837 PRO A C 1
ATOM 6487 O O . PRO A 1 837 ? 1.625 15.585 73.225 1.00 156.40 837 PRO A O 1
ATOM 6491 N N . VAL A 1 838 ? 0.176 15.069 71.553 1.00 158.90 838 VAL A N 1
ATOM 6492 C CA . VAL A 1 838 ? -0.402 16.403 71.418 1.00 152.16 838 VAL A CA 1
ATOM 6493 C C . VAL A 1 838 ? -1.932 16.341 71.555 1.00 155.99 838 VAL A C 1
ATOM 6494 O O . VAL A 1 838 ? -2.520 17.220 72.187 1.00 157.47 838 VAL A O 1
ATOM 6498 N N . ASN A 1 839 ? -2.570 15.313 70.963 1.00 150.60 839 ASN A N 1
ATOM 6499 C CA . ASN A 1 839 ? -4.000 15.044 71.109 1.00 151.00 839 ASN A CA 1
ATOM 6500 C C . ASN A 1 839 ? -4.721 15.643 69.892 1.00 149.54 839 ASN A C 1
ATOM 6501 O O . ASN A 1 839 ? -4.484 15.192 68.769 1.00 144.61 839 ASN A O 1
ATOM 6506 N N . ASN A 1 840 ? -5.599 16.641 70.106 1.00 150.05 840 ASN A N 1
ATOM 6507 C CA . ASN A 1 840 ? -6.218 17.397 69.022 1.00 144.81 840 ASN A CA 1
ATOM 6508 C C . ASN A 1 840 ? -5.191 18.331 68.380 1.00 145.69 840 ASN A C 1
ATOM 6509 O O . ASN A 1 840 ? -4.915 18.223 67.182 1.00 141.59 840 ASN A O 1
ATOM 6514 N N . ASP A 1 841 ? -4.636 19.229 69.211 1.00 147.88 841 ASP A N 1
ATOM 6515 C CA . ASP A 1 841 ? -3.745 20.311 68.804 1.00 142.36 841 ASP A CA 1
ATOM 6516 C C . ASP A 1 841 ? -2.494 19.722 68.140 1.00 135.65 841 ASP A C 1
ATOM 6517 O O . ASP A 1 841 ? -1.412 19.735 68.731 1.00 133.47 841 ASP A O 1
ATOM 6522 N N . GLY A 1 842 ? -2.660 19.264 66.882 1.00 129.67 842 GLY A N 1
ATOM 6523 C CA . GLY A 1 842 ? -1.729 18.380 66.183 1.00 120.49 842 GLY A CA 1
ATOM 6524 C C . GLY A 1 842 ? -0.357 19.003 65.908 1.00 111.47 842 GLY A C 1
ATOM 6525 O O . GLY A 1 842 ? 0.577 18.309 65.498 1.00 100.74 842 GLY A O 1
ATOM 6526 N N . ARG A 1 843 ? -0.248 20.321 66.108 1.00 108.12 843 ARG A N 1
ATOM 6527 C CA . ARG A 1 843 ? 1.038 21.000 66.128 1.00 101.93 843 ARG A CA 1
ATOM 6528 C C . ARG A 1 843 ? 1.911 20.420 67.252 1.00 92.34 843 ARG A C 1
ATOM 6529 O O . ARG A 1 843 ? 1.407 19.994 68.297 1.00 90.76 843 ARG A O 1
ATOM 6537 N N . ILE A 1 844 ? 3.234 20.413 67.019 1.00 80.83 844 ILE A N 1
ATOM 6538 C CA . ILE A 1 844 ? 4.219 20.028 68.018 1.00 74.76 844 ILE A CA 1
ATOM 6539 C C . ILE A 1 844 ? 4.282 21.068 69.142 1.00 76.10 844 ILE A C 1
ATOM 6540 O O . ILE A 1 844 ? 4.277 22.275 68.901 1.00 75.21 844 ILE A O 1
ATOM 6545 N N . ASN A 1 845 ? 4.344 20.552 70.378 1.00 49.51 845 ASN A N 1
ATOM 6546 C CA . ASN A 1 845 ? 4.572 21.324 71.588 1.00 47.42 845 ASN A CA 1
ATOM 6547 C C . ASN A 1 845 ? 5.926 20.909 72.182 1.00 42.37 845 ASN A C 1
ATOM 6548 O O . ASN A 1 845 ? 6.048 19.832 72.768 1.00 41.04 845 ASN A O 1
ATOM 6553 N N . ARG A 1 846 ? 6.933 21.784 72.062 1.00 38.21 846 ARG A N 1
ATOM 6554 C CA . ARG A 1 846 ? 8.297 21.422 72.412 1.00 36.51 846 ARG A CA 1
ATOM 6555 C C . ARG A 1 846 ? 8.445 21.304 73.928 1.00 37.06 846 ARG A C 1
ATOM 6556 O O . ARG A 1 846 ? 9.321 20.581 74.412 1.00 36.83 846 ARG A O 1
ATOM 6564 N N . CYS A 1 847 ? 7.570 21.994 74.674 1.00 37.89 847 CYS A N 1
ATOM 6565 C CA . CYS A 1 847 ? 7.572 21.880 76.119 1.00 38.48 847 CYS A CA 1
ATOM 6566 C C . CYS A 1 847 ? 7.237 20.445 76.553 1.00 40.78 847 CYS A C 1
ATOM 6567 O O . CYS A 1 847 ? 8.051 19.800 77.215 1.00 39.89 847 CYS A O 1
ATOM 6570 N N . SER A 1 848 ? 6.033 19.952 76.217 1.00 43.28 848 SER A N 1
ATOM 6571 C CA . SER A 1 848 ? 5.620 18.620 76.648 1.00 45.04 848 SER A CA 1
ATOM 6572 C C . SER A 1 848 ? 6.418 17.536 75.921 1.00 41.61 848 SER A C 1
ATOM 6573 O O . SER A 1 848 ? 6.639 16.479 76.483 1.00 40.26 848 SER A O 1
ATOM 6576 N N . GLU A 1 849 ? 6.905 17.812 74.705 1.00 40.63 849 GLU A N 1
ATOM 6577 C CA . GLU A 1 849 ? 7.769 16.870 74.010 1.00 40.40 849 GLU A CA 1
ATOM 6578 C C . GLU A 1 849 ? 9.063 16.656 74.792 1.00 39.11 849 GLU A C 1
ATOM 6579 O O . GLU A 1 849 ? 9.457 15.510 75.020 1.00 42.33 849 GLU A O 1
ATOM 6585 N N . GLN A 1 850 ? 9.724 17.746 75.201 1.00 36.47 850 GLN A N 1
ATOM 6586 C CA . GLN A 1 850 ? 11.001 17.610 75.889 1.00 39.58 850 GLN A CA 1
ATOM 6587 C C . GLN A 1 850 ? 10.825 16.978 77.277 1.00 40.78 850 GLN A C 1
ATOM 6588 O O . GLN A 1 850 ? 11.710 16.256 77.752 1.00 41.03 850 GLN A O 1
ATOM 6594 N N . LYS A 1 851 ? 9.726 17.315 77.965 1.00 41.12 851 LYS A N 1
ATOM 6595 C CA . LYS A 1 851 ? 9.442 16.715 79.263 1.00 42.47 851 LYS A CA 1
ATOM 6596 C C . LYS A 1 851 ? 9.364 15.189 79.091 1.00 41.61 851 LYS A C 1
ATOM 6597 O O . LYS A 1 851 ? 9.926 14.454 79.904 1.00 42.75 851 LYS A O 1
ATOM 6603 N N . TYR A 1 852 ? 8.687 14.720 78.027 1.00 39.51 852 TYR A N 1
ATOM 6604 C CA . TYR A 1 852 ? 8.508 13.293 77.790 1.00 40.91 852 TYR A CA 1
ATOM 6605 C C . TYR A 1 852 ? 9.845 12.639 77.449 1.00 41.60 852 TYR A C 1
ATOM 6606 O O . TYR A 1 852 ? 10.151 11.570 77.979 1.00 44.81 852 TYR A O 1
ATOM 6615 N N . VAL A 1 853 ? 10.643 13.288 76.584 1.00 39.93 853 VAL A N 1
ATOM 6616 C CA . VAL A 1 853 ? 11.928 12.746 76.159 1.00 41.39 853 VAL A CA 1
ATOM 6617 C C . VAL A 1 853 ? 12.892 12.696 77.347 1.00 44.07 853 VAL A C 1
ATOM 6618 O O . VAL A 1 853 ? 13.660 11.738 77.496 1.00 47.27 853 VAL A O 1
ATOM 6622 N N . ASN A 1 854 ? 12.870 13.734 78.187 1.00 44.23 854 ASN A N 1
ATOM 6623 C CA . ASN A 1 854 ? 13.734 13.755 79.356 1.00 48.39 854 ASN A CA 1
ATOM 6624 C C . ASN A 1 854 ? 13.465 12.522 80.230 1.00 52.68 854 ASN A C 1
ATOM 6625 O O . ASN A 1 854 ? 14.405 11.902 80.745 1.00 55.44 854 ASN A O 1
ATOM 6630 N N . SER A 1 855 ? 12.186 12.143 80.393 1.00 52.85 855 SER A N 1
ATOM 6631 C CA . SER A 1 855 ? 11.841 11.066 81.318 1.00 57.23 855 SER A CA 1
ATOM 6632 C C . SER A 1 855 ? 12.221 9.703 80.738 1.00 58.54 855 SER A C 1
ATOM 6633 O O . SER A 1 855 ? 12.158 8.705 81.444 1.00 60.90 855 SER A O 1
ATOM 6636 N N . ARG A 1 856 ? 12.623 9.670 79.459 1.00 59.52 856 ARG A N 1
ATOM 6637 C CA . ARG A 1 856 ? 12.996 8.430 78.793 1.00 62.27 856 ARG A CA 1
ATOM 6638 C C . ARG A 1 856 ? 14.512 8.273 78.806 1.00 63.21 856 ARG A C 1
ATOM 6639 O O . ARG A 1 856 ? 15.018 7.170 78.982 1.00 69.42 856 ARG A O 1
ATOM 6647 N N . LEU A 1 857 ? 15.230 9.382 78.625 1.00 60.85 857 LEU A N 1
ATOM 6648 C CA . LEU A 1 857 ? 16.678 9.396 78.780 1.00 64.77 857 LEU A CA 1
ATOM 6649 C C . LEU A 1 857 ? 17.085 9.083 80.228 1.00 70.04 857 LEU A C 1
ATOM 6650 O O . LEU A 1 857 ? 18.260 8.825 80.498 1.00 69.91 857 LEU A O 1
ATOM 6655 N N . GLU A 1 858 ? 16.103 9.087 81.149 1.00 72.93 858 GLU A N 1
ATOM 6656 C CA . GLU A 1 858 ? 16.315 8.876 82.577 1.00 81.34 858 GLU A CA 1
ATOM 6657 C C . GLU A 1 858 ? 16.402 7.388 82.941 1.00 88.08 858 GLU A C 1
ATOM 6658 O O . GLU A 1 858 ? 16.495 7.061 84.126 1.00 94.00 858 GLU A O 1
ATOM 6664 N N . VAL A 1 859 ? 16.384 6.477 81.950 1.00 89.27 859 VAL A N 1
ATOM 6665 C CA . VAL A 1 859 ? 16.471 5.050 82.239 1.00 93.09 859 VAL A CA 1
ATOM 6666 C C . VAL A 1 859 ? 17.745 4.466 81.630 1.00 98.24 859 VAL A C 1
ATOM 6667 O O . VAL A 1 859 ? 18.159 4.843 80.535 1.00 91.53 859 VAL A O 1
ATOM 6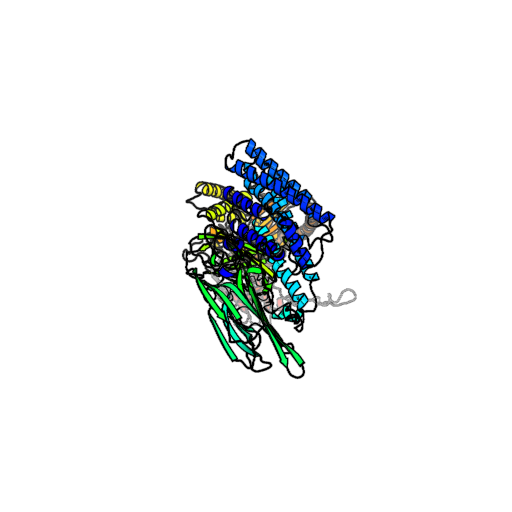671 N N . GLU A 1 860 ? 18.259 3.441 82.322 1.00 112.68 860 GLU A N 1
ATOM 6672 C CA . GLU A 1 860 ? 19.684 3.182 82.477 1.00 123.73 860 GLU A CA 1
ATOM 6673 C C . GLU A 1 860 ? 20.153 2.092 81.509 1.00 132.97 860 GLU A C 1
ATOM 6674 O O . GLU A 1 860 ? 20.144 0.904 81.843 1.00 133.65 860 GLU A O 1
ATOM 6680 N N . ASN A 1 861 ? 20.580 2.524 80.312 1.00 137.98 861 ASN A N 1
ATOM 6681 C CA . ASN A 1 861 ? 21.121 1.642 79.287 1.00 147.22 861 ASN A CA 1
ATOM 6682 C C . ASN A 1 861 ? 22.147 2.417 78.458 1.00 153.58 861 ASN A C 1
ATOM 6683 O O . ASN A 1 861 ? 21.763 3.188 77.578 1.00 149.83 861 ASN A O 1
ATOM 6688 N N . ARG A 1 862 ? 23.444 2.196 78.738 1.00 139.10 862 ARG A N 1
ATOM 6689 C CA . ARG A 1 862 ? 24.515 2.984 78.137 1.00 138.71 862 ARG A CA 1
ATOM 6690 C C . ARG A 1 862 ? 25.488 2.113 77.328 1.00 144.13 862 ARG A C 1
ATOM 6691 O O . ARG A 1 862 ? 26.517 2.620 76.877 1.00 137.68 862 ARG A O 1
ATOM 6699 N N . SER A 1 863 ? 25.153 0.828 77.101 1.00 150.43 863 SER A N 1
ATOM 6700 C CA . SER A 1 863 ? 26.034 -0.103 76.397 1.00 147.13 863 SER A CA 1
ATOM 6701 C C . SER A 1 863 ? 25.770 -0.100 74.882 1.00 147.52 863 SER A C 1
ATOM 6702 O O . SER A 1 863 ? 25.176 -1.042 74.353 1.00 159.18 863 SER A O 1
ATOM 6705 N N . GLY A 1 864 ? 26.229 0.963 74.187 1.00 127.55 864 GLY A N 1
ATOM 6706 C CA . GLY A 1 864 ? 26.221 1.039 72.728 1.00 110.29 864 GLY A CA 1
ATOM 6707 C C . GLY A 1 864 ? 24.857 1.443 72.169 1.00 96.74 864 GLY A C 1
ATOM 6708 O O . GLY A 1 864 ? 24.708 1.631 70.957 1.00 85.32 864 GLY A O 1
ATOM 6709 N N . GLU A 1 865 ? 23.884 1.582 73.084 1.00 87.26 865 GLU A N 1
ATOM 6710 C CA . GLU A 1 865 ? 22.502 1.868 72.750 1.00 79.32 865 GLU A CA 1
ATOM 6711 C C . GLU A 1 865 ? 22.044 3.207 73.352 1.00 69.15 865 GLU A C 1
ATOM 6712 O O . GLU A 1 865 ? 20.850 3.502 73.324 1.00 68.54 865 GLU A O 1
ATOM 6718 N N . ALA A 1 866 ? 22.966 4.023 73.892 1.00 58.90 866 ALA A N 1
ATOM 6719 C CA . ALA A 1 866 ? 22.615 5.373 74.311 1.00 52.57 866 ALA A CA 1
ATOM 6720 C C . ALA A 1 866 ? 22.437 6.241 73.072 1.00 45.66 866 ALA A C 1
ATOM 6721 O O . ALA A 1 866 ? 23.113 6.045 72.072 1.00 44.09 866 ALA A O 1
ATOM 6723 N N . HIS A 1 867 ? 21.526 7.204 73.156 1.00 42.57 867 HIS A N 1
ATOM 6724 C CA . HIS A 1 867 ? 21.258 8.102 72.054 1.00 39.00 867 HIS A CA 1
ATOM 6725 C C . HIS A 1 867 ? 22.443 9.029 71.775 1.00 39.46 867 HIS A C 1
ATOM 6726 O O . HIS A 1 867 ? 22.686 9.374 70.617 1.00 37.74 867 HIS A O 1
ATOM 6733 N N . GLU A 1 868 ? 23.177 9.442 72.821 1.00 42.59 868 GLU A N 1
ATOM 6734 C CA . GLU A 1 868 ? 24.307 10.350 72.660 1.00 42.26 868 GLU A CA 1
ATOM 6735 C C . GLU A 1 868 ? 25.554 9.530 72.331 1.00 42.63 868 GLU A C 1
ATOM 6736 O O . GLU A 1 868 ? 25.666 8.360 72.727 1.00 45.05 868 GLU A O 1
ATOM 6742 N N . PHE A 1 869 ? 26.477 10.149 71.583 1.00 40.79 869 PHE A N 1
ATOM 6743 C CA . PHE A 1 869 ? 27.803 9.588 71.349 1.00 39.80 869 PHE A CA 1
ATOM 6744 C C . PHE A 1 869 ? 28.826 10.717 71.418 1.00 39.41 869 PHE A C 1
ATOM 6745 O O . PHE A 1 869 ? 28.518 11.889 71.154 1.00 36.27 869 PHE A O 1
ATOM 6753 N N . SER A 1 870 ? 30.045 10.325 71.806 1.00 39.04 870 SER A N 1
ATOM 6754 C CA . SER A 1 870 ? 31.125 11.261 72.028 1.00 38.67 870 SER A CA 1
ATOM 6755 C C . SER A 1 870 ? 32.438 10.511 71.837 1.00 38.30 870 SER A C 1
ATOM 6756 O O . SER A 1 870 ? 32.821 9.739 72.699 1.00 40.96 870 SER A O 1
ATOM 6759 N N . ILE A 1 871 ? 33.094 10.726 70.689 1.00 36.96 871 ILE A N 1
ATOM 6760 C CA . ILE A 1 871 ? 34.279 9.973 70.304 1.00 39.36 871 ILE A CA 1
ATOM 6761 C C . ILE A 1 871 ? 35.458 10.943 70.269 1.00 39.11 871 ILE A C 1
ATOM 6762 O O . ILE A 1 871 ? 35.346 12.023 69.689 1.00 35.64 871 ILE A O 1
ATOM 6767 N N . PRO A 1 872 ? 36.578 10.613 70.956 1.00 42.38 872 PRO A N 1
ATOM 6768 C CA . PRO A 1 872 ? 37.791 11.443 70.931 1.00 40.85 872 PRO A CA 1
ATOM 6769 C C . PRO A 1 872 ? 38.684 11.261 69.709 1.00 40.22 872 PRO A C 1
ATOM 6770 O O . PRO A 1 872 ? 38.804 10.168 69.183 1.00 41.15 872 PRO A O 1
ATOM 6774 N N . ILE A 1 873 ? 39.283 12.359 69.243 1.00 40.92 873 ILE A N 1
ATOM 6775 C CA . ILE A 1 873 ? 40.249 12.325 68.160 1.00 41.77 873 ILE A CA 1
ATOM 6776 C C . ILE A 1 873 ? 41.393 13.245 68.547 1.00 42.06 873 ILE A C 1
ATOM 6777 O O . ILE A 1 873 ? 41.126 14.415 68.833 1.00 40.93 873 ILE A O 1
ATOM 6782 N N . ASP A 1 874 ? 42.632 12.731 68.428 1.00 41.79 874 ASP A N 1
ATOM 6783 C CA . ASP A 1 874 ? 43.827 13.380 68.944 1.00 43.33 874 ASP A CA 1
ATOM 6784 C C . ASP A 1 874 ? 44.759 13.790 67.811 1.00 41.57 874 ASP A C 1
ATOM 6785 O O . ASP A 1 874 ? 45.116 12.952 66.985 1.00 43.03 874 ASP A O 1
ATOM 6790 N N . THR A 1 875 ? 45.201 15.057 67.823 1.00 39.94 875 THR A N 1
ATOM 6791 C CA . THR A 1 875 ? 46.231 15.523 66.905 1.00 40.14 875 THR A CA 1
ATOM 6792 C C . THR A 1 875 ? 47.599 15.475 67.574 1.00 41.36 875 THR A C 1
ATOM 6793 O O . THR A 1 875 ? 47.714 15.671 68.777 1.00 41.20 875 THR A O 1
ATOM 6797 N N . GLY A 1 876 ? 48.630 15.262 66.751 1.00 44.04 876 GLY A N 1
ATOM 6798 C CA . GLY A 1 876 ? 50.029 15.377 67.147 1.00 47.42 876 GLY A CA 1
ATOM 6799 C C . GLY A 1 876 ? 50.614 16.674 66.597 1.00 47.90 876 GLY A C 1
ATOM 6800 O O . GLY A 1 876 ? 50.028 17.734 66.796 1.00 45.45 876 GLY A O 1
ATOM 6801 N N . GLU A 1 877 ? 51.711 16.581 65.837 1.00 50.49 877 GLU A N 1
ATOM 6802 C CA . GLU A 1 877 ? 52.156 17.723 65.049 1.00 52.09 877 GLU A CA 1
ATOM 6803 C C . GLU A 1 877 ? 51.223 17.932 63.856 1.00 50.57 877 GLU A C 1
ATOM 6804 O O . GLU A 1 877 ? 50.581 16.983 63.409 1.00 51.02 877 GLU A O 1
ATOM 6810 N N . LEU A 1 878 ? 51.148 19.189 63.377 1.00 49.43 878 LEU A N 1
ATOM 6811 C CA . LEU A 1 878 ? 50.362 19.588 62.215 1.00 47.62 878 LEU A CA 1
ATOM 6812 C C . LEU A 1 878 ? 51.282 19.751 61.012 1.00 49.99 878 LEU A C 1
ATOM 6813 O O . LEU A 1 878 ? 52.457 20.073 61.174 1.00 51.82 878 LEU A O 1
ATOM 6818 N N . ASP A 1 879 ? 50.713 19.579 59.813 1.00 50.48 879 ASP A N 1
ATOM 6819 C CA . ASP A 1 879 ? 51.479 19.591 58.579 1.00 56.28 879 ASP A CA 1
ATOM 6820 C C . ASP A 1 879 ? 50.588 20.142 57.459 1.00 56.73 879 ASP A C 1
ATOM 6821 O O . ASP A 1 879 ? 49.648 19.481 56.997 1.00 52.26 879 ASP A O 1
ATOM 6826 N N . TYR A 1 880 ? 50.935 21.361 57.014 1.00 58.58 880 TYR A N 1
ATOM 6827 C CA . TYR A 1 880 ? 50.162 22.097 56.026 1.00 60.13 880 TYR A CA 1
ATOM 6828 C C . TYR A 1 880 ? 50.368 21.507 54.629 1.00 63.69 880 TYR A C 1
ATOM 6829 O O . TYR A 1 880 ? 49.532 21.721 53.755 1.00 68.25 880 TYR A O 1
ATOM 6838 N N . ASN A 1 881 ? 51.446 20.744 54.427 1.00 64.74 881 ASN A N 1
ATOM 6839 C CA . ASN A 1 881 ? 51.685 20.071 53.161 1.00 67.35 881 ASN A CA 1
ATOM 6840 C C . ASN A 1 881 ? 50.829 18.821 53.039 1.00 64.71 881 ASN A C 1
ATOM 6841 O O . ASN A 1 881 ? 50.124 18.633 52.052 1.00 63.46 881 ASN A O 1
ATOM 6846 N N . GLU A 1 882 ? 50.976 17.945 54.029 1.00 66.02 882 GLU A N 1
ATOM 6847 C CA . GLU A 1 882 ? 50.197 16.724 54.113 1.00 68.46 882 GLU A CA 1
ATOM 6848 C C . GLU A 1 882 ? 48.707 17.095 54.156 1.00 62.94 882 GLU A C 1
ATOM 6849 O O . GLU A 1 882 ? 47.909 16.475 53.466 1.00 59.07 882 GLU A O 1
ATOM 6855 N N . ASN A 1 883 ? 48.355 18.128 54.937 1.00 61.34 883 ASN A N 1
ATOM 6856 C CA . ASN A 1 883 ? 46.981 18.556 55.189 1.00 57.13 883 ASN A CA 1
ATOM 6857 C C . ASN A 1 883 ? 46.069 17.343 55.409 1.00 54.35 883 ASN A C 1
ATOM 6858 O O . ASN A 1 883 ? 45.052 17.193 54.734 1.00 53.64 883 ASN A O 1
ATOM 6863 N N . ALA A 1 884 ? 46.400 16.514 56.412 1.00 52.70 884 ALA A N 1
ATOM 6864 C CA . ALA A 1 884 ? 45.637 15.308 56.729 1.00 49.76 884 ALA A CA 1
ATOM 6865 C C . ALA A 1 884 ? 44.246 15.634 57.268 1.00 45.93 884 ALA A C 1
ATOM 6866 O O . ALA A 1 884 ? 43.297 14.879 57.027 1.00 45.32 884 ALA A O 1
ATOM 6868 N N . GLY A 1 885 ? 44.177 16.704 58.080 1.00 43.62 885 GLY A N 1
ATOM 6869 C CA . GLY A 1 885 ? 42.958 17.158 58.724 1.00 40.24 885 GLY A CA 1
ATOM 6870 C C . GLY A 1 885 ? 42.323 16.065 59.581 1.00 40.21 885 GLY A C 1
ATOM 6871 O O . GLY A 1 885 ? 43.032 15.228 60.134 1.00 39.48 885 GLY A O 1
ATOM 6872 N N . ILE A 1 886 ? 40.979 16.102 59.687 1.00 38.93 886 ILE A N 1
ATOM 6873 C CA . ILE A 1 886 ? 40.201 15.064 60.339 1.00 36.77 886 ILE A CA 1
ATOM 6874 C C . ILE A 1 886 ? 38.976 14.783 59.474 1.00 37.88 886 ILE A C 1
ATOM 6875 O O . ILE A 1 886 ? 38.202 15.705 59.200 1.00 38.39 886 ILE A O 1
ATOM 6880 N N . TRP A 1 887 ? 38.793 13.509 59.090 1.00 37.83 887 TRP A N 1
ATOM 6881 C CA . TRP A 1 887 ? 37.565 13.050 58.453 1.00 36.57 887 TRP A CA 1
ATOM 6882 C C . TRP A 1 887 ? 36.592 12.494 59.497 1.00 38.19 887 TRP A C 1
ATOM 6883 O O . TRP A 1 887 ? 36.989 11.786 60.423 1.00 39.03 887 TRP A O 1
ATOM 6894 N N . VAL A 1 888 ? 35.315 12.874 59.364 1.00 35.83 888 VAL A N 1
ATOM 6895 C CA . VAL A 1 888 ? 34.249 12.243 60.107 1.00 37.08 888 VAL A CA 1
ATOM 6896 C C . VAL A 1 888 ? 33.298 11.640 59.078 1.00 35.45 888 VAL A C 1
ATOM 6897 O O . VAL A 1 888 ? 33.023 12.264 58.058 1.00 35.98 888 VAL A O 1
ATOM 6901 N N . GLY A 1 889 ? 32.832 10.417 59.330 1.00 33.55 889 GLY A N 1
ATOM 6902 C CA . GLY A 1 889 ? 32.116 9.651 58.326 1.00 33.68 889 GLY A CA 1
ATOM 6903 C C . GLY A 1 889 ? 31.006 8.793 58.935 1.00 34.68 889 GLY A C 1
ATOM 6904 O O . GLY A 1 889 ? 31.118 8.268 60.046 1.00 35.03 889 GLY A O 1
ATOM 6905 N N . PHE A 1 890 ? 29.929 8.621 58.171 1.00 33.98 890 PHE A N 1
ATOM 6906 C CA . PHE A 1 890 ? 28.840 7.774 58.608 1.00 34.58 890 PHE A CA 1
ATOM 6907 C C . PHE A 1 890 ? 28.493 6.867 57.448 1.00 35.67 890 PHE A C 1
ATOM 6908 O O . PHE A 1 890 ? 28.538 7.285 56.294 1.00 35.80 890 PHE A O 1
ATOM 6916 N N . LYS A 1 891 ? 28.134 5.629 57.761 1.00 37.14 891 LYS A N 1
ATOM 6917 C CA . LYS A 1 891 ? 27.851 4.696 56.691 1.00 40.14 891 LYS A CA 1
ATOM 6918 C C . LYS A 1 891 ? 26.876 3.630 57.168 1.00 41.20 891 LYS A C 1
ATOM 6919 O O . LYS A 1 891 ? 26.858 3.270 58.349 1.00 42.29 891 LYS A O 1
ATOM 6925 N N . ILE A 1 892 ? 26.079 3.142 56.211 1.00 39.64 892 ILE A N 1
ATOM 6926 C CA . ILE A 1 892 ? 25.184 2.030 56.428 1.00 39.70 892 ILE A CA 1
ATOM 6927 C C . ILE A 1 892 ? 25.364 1.064 55.266 1.00 42.58 892 ILE A C 1
ATOM 6928 O O . ILE A 1 892 ? 25.106 1.427 54.128 1.00 41.60 892 ILE A O 1
ATOM 6933 N N . THR A 1 893 ? 25.819 -0.161 55.551 1.00 45.51 893 THR A N 1
ATOM 6934 C CA . THR A 1 893 ? 26.041 -1.142 54.501 1.00 46.03 893 THR A CA 1
ATOM 6935 C C . THR A 1 893 ? 24.872 -2.119 54.473 1.00 48.65 893 THR A C 1
ATOM 6936 O O . THR A 1 893 ? 24.694 -2.863 53.502 1.00 49.34 893 THR A O 1
ATOM 6940 N N . ASP A 1 894 ? 24.069 -2.101 55.546 1.00 50.24 894 ASP A N 1
ATOM 6941 C CA . ASP A 1 894 ? 22.950 -3.017 55.713 1.00 53.33 894 ASP A CA 1
ATOM 6942 C C . ASP A 1 894 ? 21.739 -2.481 54.953 1.00 53.05 894 ASP A C 1
ATOM 6943 O O . ASP A 1 894 ? 21.311 -1.355 55.214 1.00 53.10 894 ASP A O 1
ATOM 6948 N N . PRO A 1 895 ? 21.104 -3.253 54.038 1.00 52.17 895 PRO A N 1
ATOM 6949 C CA . PRO A 1 895 ? 19.929 -2.760 53.319 1.00 50.98 895 PRO A CA 1
ATOM 6950 C C . PRO A 1 895 ? 18.713 -2.526 54.214 1.00 49.90 895 PRO A C 1
ATOM 6951 O O . PRO A 1 895 ? 17.747 -1.876 53.813 1.00 50.09 895 PRO A O 1
ATOM 6955 N N . GLU A 1 896 ? 18.769 -3.084 55.420 1.00 49.87 896 GLU A N 1
ATOM 6956 C CA . GLU A 1 896 ? 17.674 -2.996 56.366 1.00 53.21 896 GLU A CA 1
ATOM 6957 C C . GLU A 1 896 ? 18.046 -2.072 57.530 1.00 49.32 896 GLU A C 1
ATOM 6958 O O . GLU A 1 896 ? 17.228 -1.867 58.429 1.00 48.84 896 GLU A O 1
ATOM 6964 N N . GLY A 1 897 ? 19.254 -1.489 57.484 1.00 45.05 897 GLY A N 1
ATOM 6965 C CA . GLY A 1 897 ? 19.689 -0.504 58.464 1.00 42.58 897 GLY A CA 1
ATOM 6966 C C . GLY A 1 897 ? 19.073 0.865 58.196 1.00 38.97 897 GLY A C 1
ATOM 6967 O O . GLY A 1 897 ? 18.336 1.029 57.233 1.00 38.54 897 GLY A O 1
ATOM 6968 N N . TYR A 1 898 ? 19.398 1.831 59.057 1.00 37.96 898 TYR A N 1
ATOM 6969 C CA . TYR A 1 898 ? 18.829 3.172 59.015 1.00 37.39 898 TYR A CA 1
ATOM 6970 C C . TYR A 1 898 ? 19.421 3.982 60.168 1.00 36.52 898 TYR A C 1
ATOM 6971 O O . TYR A 1 898 ? 20.026 3.427 61.084 1.00 37.23 898 TYR A O 1
ATOM 6980 N N . ALA A 1 899 ? 19.219 5.300 60.128 1.00 33.82 899 ALA A N 1
ATOM 6981 C CA . ALA A 1 899 ? 19.548 6.144 61.251 1.00 34.10 899 ALA A CA 1
ATOM 6982 C C . ALA A 1 899 ? 18.876 7.497 61.099 1.00 34.46 899 ALA A C 1
ATOM 6983 O O . ALA A 1 899 ? 18.780 8.025 59.991 1.00 37.00 899 ALA A O 1
ATOM 6985 N N . THR A 1 900 ? 18.416 8.055 62.225 1.00 36.25 900 THR A N 1
ATOM 6986 C CA . THR A 1 900 ? 18.142 9.484 62.303 1.00 36.04 900 THR A CA 1
ATOM 6987 C C . THR A 1 900 ? 19.232 10.102 63.167 1.00 33.88 900 THR A C 1
ATOM 6988 O O . THR A 1 900 ? 19.589 9.542 64.195 1.00 36.86 900 THR A O 1
ATOM 6992 N N . LEU A 1 901 ? 19.731 11.264 62.748 1.00 32.16 901 LEU A N 1
ATOM 6993 C CA . LEU A 1 901 ? 21.008 11.763 63.219 1.00 32.65 901 LEU A CA 1
ATOM 6994 C C . LEU A 1 901 ? 20.983 13.283 63.231 1.00 30.02 901 LEU A C 1
ATOM 6995 O O . LEU A 1 901 ? 20.615 13.901 62.242 1.00 28.90 901 LEU A O 1
ATOM 7000 N N . GLY A 1 902 ? 21.364 13.876 64.364 1.00 30.61 902 GLY A N 1
ATOM 7001 C CA . GLY A 1 902 ? 21.338 15.319 64.513 1.00 28.33 902 GLY A CA 1
ATOM 7002 C C . GLY A 1 902 ? 22.355 15.822 65.529 1.00 28.00 902 GLY A C 1
ATOM 7003 O O . GLY A 1 902 ? 23.101 15.042 66.131 1.00 25.76 902 GLY A O 1
ATOM 7004 N N . ASN A 1 903 ? 22.342 17.152 65.687 1.00 28.38 903 ASN A N 1
ATOM 7005 C CA . ASN A 1 903 ? 23.191 17.860 66.614 1.00 29.07 903 ASN A CA 1
ATOM 7006 C C . ASN A 1 903 ? 24.647 17.390 66.459 1.00 30.66 903 ASN A C 1
ATOM 7007 O O . ASN A 1 903 ? 25.334 17.125 67.456 1.00 33.49 903 ASN A O 1
ATOM 7012 N N . LEU A 1 904 ? 25.138 17.285 65.218 1.00 28.22 904 LEU A N 1
ATOM 7013 C CA . LEU A 1 904 ? 26.522 16.882 64.979 1.00 28.58 904 LEU A CA 1
ATOM 7014 C C . LEU A 1 904 ? 27.502 18.014 65.329 1.00 31.15 904 LEU A C 1
ATOM 7015 O O . LEU A 1 904 ? 27.348 19.171 64.905 1.00 27.98 904 LEU A O 1
ATOM 7020 N N . GLU A 1 905 ? 28.563 17.662 66.077 1.00 30.40 905 GLU A N 1
ATOM 7021 C CA . GLU A 1 905 ? 29.570 18.651 66.404 1.00 31.05 905 GLU A CA 1
ATOM 7022 C C . GLU A 1 905 ? 30.933 17.994 66.577 1.00 33.41 905 GLU A C 1
ATOM 7023 O O . GLU A 1 905 ? 31.058 16.842 67.013 1.00 31.75 905 GLU A O 1
ATOM 7029 N N . LEU A 1 906 ? 31.955 18.782 66.212 1.00 34.06 906 LEU A N 1
ATOM 7030 C CA . LEU A 1 906 ? 33.343 18.492 66.517 1.00 31.38 906 LEU A CA 1
ATOM 7031 C C . LEU A 1 906 ? 33.913 19.678 67.287 1.00 31.57 906 LEU A C 1
ATOM 7032 O O . LEU A 1 906 ? 34.004 20.781 66.744 1.00 29.63 906 LEU A O 1
ATOM 7037 N N . VAL A 1 907 ? 34.248 19.447 68.565 1.00 32.27 907 VAL A N 1
ATOM 7038 C CA . VAL A 1 907 ? 34.685 20.509 69.463 1.00 34.55 907 VAL A CA 1
ATOM 7039 C C . VAL A 1 907 ? 36.065 20.188 70.034 1.00 36.84 907 VAL A C 1
ATOM 7040 O O . VAL A 1 907 ? 36.431 19.024 70.226 1.00 37.37 907 VAL A O 1
ATOM 7044 N N . GLU A 1 908 ? 36.810 21.256 70.342 1.00 38.64 908 GLU A N 1
ATOM 7045 C CA . GLU A 1 908 ? 38.058 21.141 71.076 1.00 40.54 908 GLU A CA 1
ATOM 7046 C C . GLU A 1 908 ? 37.737 20.808 72.536 1.00 41.96 908 GLU A C 1
ATOM 7047 O O . GLU A 1 908 ? 36.924 21.476 73.178 1.00 43.68 908 GLU A O 1
ATOM 7053 N N . GLU A 1 909 ? 38.357 19.746 73.055 1.00 41.67 909 GLU A N 1
ATOM 7054 C CA . GLU A 1 909 ? 38.291 19.465 74.476 1.00 42.41 909 GLU A CA 1
ATOM 7055 C C . GLU A 1 909 ? 39.420 20.227 75.181 1.00 44.29 909 GLU A C 1
ATOM 7056 O O . GLU A 1 909 ? 39.149 20.981 76.117 1.00 44.72 909 GLU A O 1
ATOM 7062 N N . GLY A 1 910 ? 40.675 20.036 74.728 1.00 43.06 910 GLY A N 1
ATOM 7063 C CA . GLY A 1 910 ? 41.821 20.709 75.330 1.00 44.35 910 GLY A CA 1
ATOM 7064 C C . GLY A 1 910 ? 43.149 20.028 75.008 1.00 44.53 910 GLY A C 1
ATOM 7065 O O . GLY A 1 910 ? 43.187 19.073 74.239 1.00 43.77 910 GLY A O 1
ATOM 7066 N N . PRO A 1 911 ? 44.287 20.519 75.552 1.00 45.01 911 PRO A N 1
ATOM 7067 C CA . PRO A 1 911 ? 45.601 19.965 75.227 1.00 45.93 911 PRO A CA 1
ATOM 7068 C C . PRO A 1 911 ? 45.731 18.589 75.858 1.00 44.80 911 PRO A C 1
ATOM 7069 O O . PRO A 1 911 ? 45.157 18.362 76.909 1.00 46.37 911 PRO A O 1
ATOM 7073 N N . LEU A 1 912 ? 46.463 17.697 75.185 1.00 62.10 912 LEU A N 1
ATOM 7074 C CA . LEU A 1 912 ? 46.847 16.410 75.733 1.00 63.06 912 LEU A CA 1
ATOM 7075 C C . LEU A 1 912 ? 47.908 16.618 76.811 1.00 65.90 912 LEU A C 1
ATOM 7076 O O . LEU A 1 912 ? 48.760 17.502 76.679 1.00 65.63 912 LEU A O 1
ATOM 7081 N N . SER A 1 913 ? 47.861 15.771 77.851 1.00 67.55 913 SER A N 1
ATOM 7082 C CA . SER A 1 913 ? 48.964 15.658 78.795 1.00 70.72 913 SER A CA 1
ATOM 7083 C C . SER A 1 913 ? 48.914 14.315 79.523 1.00 72.76 913 SER A C 1
ATOM 7084 O O . SER A 1 913 ? 47.948 13.555 79.401 1.00 71.20 913 SER A O 1
ATOM 7087 N N . GLY A 1 914 ? 49.996 14.054 80.274 1.00 76.51 914 GLY A N 1
ATOM 7088 C CA . GLY A 1 914 ? 50.182 12.822 81.017 1.00 78.04 914 GLY A CA 1
ATOM 7089 C C . GLY A 1 914 ? 50.273 11.630 80.071 1.00 79.21 914 GLY A C 1
ATOM 7090 O O . GLY A 1 914 ? 51.078 11.615 79.134 1.00 77.90 914 GLY A O 1
ATOM 7091 N N . ASP A 1 915 ? 49.397 10.653 80.318 1.00 80.19 915 ASP A N 1
ATOM 7092 C CA . ASP A 1 915 ? 49.501 9.357 79.677 1.00 82.73 915 ASP A CA 1
ATOM 7093 C C . ASP A 1 915 ? 48.984 9.485 78.244 1.00 79.65 915 ASP A C 1
ATOM 7094 O O . ASP A 1 915 ? 49.656 9.040 77.317 1.00 79.96 915 ASP A O 1
ATOM 7099 N N . ALA A 1 916 ? 47.832 10.153 78.067 1.00 76.41 916 ALA A N 1
ATOM 7100 C CA . ALA A 1 916 ? 47.190 10.297 76.768 1.00 73.34 916 ALA A CA 1
ATOM 7101 C C . ALA A 1 916 ? 48.160 10.843 75.715 1.00 72.43 916 ALA A C 1
ATOM 7102 O O . ALA A 1 916 ? 48.137 10.383 74.570 1.00 71.53 916 ALA A O 1
ATOM 7104 N N . LEU A 1 917 ? 49.009 11.810 76.108 1.00 71.82 917 LEU A N 1
ATOM 7105 C CA . LEU A 1 917 ? 50.029 12.374 75.229 1.00 71.55 917 LEU A CA 1
ATOM 7106 C C . LEU A 1 917 ? 51.100 11.335 74.880 1.00 74.78 917 LEU A C 1
ATOM 7107 O O . LEU A 1 917 ? 51.526 11.264 73.727 1.00 75.42 917 LEU A O 1
ATOM 7112 N N . GLU A 1 918 ? 51.566 10.548 75.861 1.00 77.46 918 GLU A N 1
ATOM 7113 C CA . GLU A 1 918 ? 52.654 9.619 75.589 1.00 80.25 918 GLU A CA 1
ATOM 7114 C C . GLU A 1 918 ? 52.174 8.582 74.575 1.00 79.77 918 GLU A C 1
ATOM 7115 O O . GLU A 1 918 ? 52.898 8.303 73.623 1.00 81.03 918 GLU A O 1
ATOM 7121 N N . ARG A 1 919 ? 50.958 8.041 74.747 1.00 79.18 919 ARG A N 1
ATOM 7122 C CA . ARG A 1 919 ? 50.449 7.005 73.848 1.00 81.19 919 ARG A CA 1
ATOM 7123 C C . ARG A 1 919 ? 50.266 7.550 72.432 1.00 76.09 919 ARG A C 1
ATOM 7124 O O . ARG A 1 919 ? 50.301 6.783 71.479 1.00 74.60 919 ARG A O 1
ATOM 7132 N N . LEU A 1 920 ? 50.068 8.867 72.303 1.00 72.70 920 LEU A N 1
ATOM 7133 C CA . LEU A 1 920 ? 49.900 9.491 71.002 1.00 69.95 920 LEU A CA 1
ATOM 7134 C C . LEU A 1 920 ? 51.248 9.610 70.297 1.00 71.28 920 LEU A C 1
ATOM 7135 O O . LEU A 1 920 ? 51.340 9.344 69.103 1.00 70.77 920 LEU A O 1
ATOM 7140 N N . GLN A 1 921 ? 52.282 10.063 71.010 1.00 73.13 921 GLN A N 1
ATOM 7141 C CA . GLN A 1 921 ? 53.601 10.182 70.406 1.00 75.71 921 GLN A CA 1
ATOM 7142 C C . GLN A 1 921 ? 54.078 8.822 69.901 1.00 77.25 921 GLN A C 1
ATOM 7143 O O . GLN A 1 921 ? 54.837 8.779 68.940 1.00 77.80 921 GLN A O 1
ATOM 7149 N N . LYS A 1 922 ? 53.623 7.733 70.543 1.00 79.02 922 LYS A N 1
ATOM 7150 C CA . LYS A 1 922 ? 53.901 6.367 70.108 1.00 82.54 922 LYS A CA 1
ATOM 7151 C C . LYS A 1 922 ? 53.190 6.039 68.788 1.00 80.30 922 LYS A C 1
ATOM 7152 O O . LYS A 1 922 ? 53.838 5.532 67.867 1.00 80.36 922 LYS A O 1
ATOM 7158 N N . GLU A 1 923 ? 51.862 6.286 68.706 1.00 77.81 923 GLU A N 1
ATOM 7159 C CA . GLU A 1 923 ? 51.098 6.003 67.492 1.00 76.61 923 GLU A CA 1
ATOM 7160 C C . GLU A 1 923 ? 51.703 6.840 66.369 1.00 74.49 923 GLU A C 1
ATOM 7161 O O . GLU A 1 923 ? 51.945 6.318 65.283 1.00 74.05 923 GLU A O 1
ATOM 7167 N N . GLU A 1 924 ? 51.955 8.127 66.655 1.00 71.78 924 GLU A N 1
ATOM 7168 C CA . GLU A 1 924 ? 52.529 9.034 65.675 1.00 71.01 924 GLU A CA 1
ATOM 7169 C C . GLU A 1 924 ? 53.844 8.478 65.126 1.00 74.14 924 GLU A C 1
ATOM 7170 O O . GLU A 1 924 ? 54.042 8.497 63.914 1.00 72.90 924 GLU A O 1
ATOM 7176 N N . GLN A 1 925 ? 54.739 7.979 65.993 1.00 78.09 925 GLN A N 1
ATOM 7177 C CA . GLN A 1 925 ? 56.049 7.524 65.540 1.00 81.89 925 GLN A CA 1
ATOM 7178 C C . GLN A 1 925 ? 55.923 6.213 64.760 1.00 82.99 925 GLN A C 1
ATOM 7179 O O . GLN A 1 925 ? 56.654 5.998 63.793 1.00 84.01 925 GLN A O 1
ATOM 7185 N N . GLN A 1 926 ? 54.983 5.349 65.173 1.00 83.21 926 GLN A N 1
ATOM 7186 C CA . GLN A 1 926 ? 54.623 4.161 64.408 1.00 84.51 926 GLN A CA 1
ATOM 7187 C C . GLN A 1 926 ? 54.140 4.553 63.004 1.00 80.77 926 GLN A C 1
ATOM 7188 O O . GLN A 1 926 ? 54.413 3.856 62.026 1.00 81.84 926 GLN A O 1
ATOM 7194 N N . TRP A 1 927 ? 53.433 5.687 62.917 1.00 76.83 927 TRP A N 1
ATOM 7195 C CA . TRP A 1 927 ? 52.839 6.178 61.683 1.00 74.09 927 TRP A CA 1
ATOM 7196 C C . TRP A 1 927 ? 53.906 6.653 60.701 1.00 75.54 927 TRP A C 1
ATOM 7197 O O . TRP A 1 927 ? 53.850 6.279 59.533 1.00 74.27 927 TRP A O 1
ATOM 7208 N N . LYS A 1 928 ? 54.849 7.489 61.170 1.00 78.37 928 LYS A N 1
ATOM 7209 C CA . LYS A 1 928 ? 55.804 8.160 60.292 1.00 80.64 928 LYS A CA 1
ATOM 7210 C C . LYS A 1 928 ? 56.677 7.120 59.594 1.00 81.63 928 LYS A C 1
ATOM 7211 O O . LYS A 1 928 ? 57.196 7.366 58.504 1.00 80.80 928 LYS A O 1
ATOM 7217 N N . ILE A 1 929 ? 56.827 5.959 60.241 1.00 82.57 929 ILE A N 1
ATOM 7218 C CA . ILE A 1 929 ? 57.597 4.859 59.687 1.00 85.04 929 ILE A CA 1
ATOM 7219 C C . ILE A 1 929 ? 56.810 4.215 58.548 1.00 83.49 929 ILE A C 1
ATOM 7220 O O . ILE A 1 929 ? 57.334 4.053 57.447 1.00 83.55 929 ILE A O 1
ATOM 7225 N N . GLN A 1 930 ? 55.554 3.855 58.828 1.00 82.16 930 GLN A N 1
ATOM 7226 C CA . GLN A 1 930 ? 54.643 3.370 57.804 1.00 81.46 930 GLN A CA 1
ATOM 7227 C C . GLN A 1 930 ? 54.629 4.298 56.583 1.00 79.01 930 GLN A C 1
ATOM 7228 O O . GLN A 1 930 ? 54.729 3.818 55.457 1.00 78.20 930 GLN A O 1
ATOM 7234 N N . MET A 1 931 ? 54.498 5.619 56.801 1.00 77.08 931 MET A N 1
ATOM 7235 C CA . MET A 1 931 ? 54.368 6.585 55.716 1.00 75.77 931 MET A CA 1
ATOM 7236 C C . MET A 1 931 ? 55.611 6.613 54.839 1.00 78.34 931 MET A C 1
ATOM 7237 O O . MET A 1 931 ? 55.502 6.924 53.654 1.00 77.74 931 MET A O 1
ATOM 7242 N N . THR A 1 932 ? 56.777 6.347 55.438 1.00 81.28 932 THR A N 1
ATOM 7243 C CA . THR A 1 932 ? 58.035 6.420 54.716 1.00 84.80 932 THR A CA 1
ATOM 7244 C C . THR A 1 932 ? 58.136 5.248 53.739 1.00 85.83 932 THR A C 1
ATOM 7245 O O . THR A 1 932 ? 58.558 5.437 52.601 1.00 85.50 932 THR A O 1
ATOM 7249 N N . ARG A 1 933 ? 57.745 4.045 54.177 1.00 87.83 933 ARG A N 1
ATOM 7250 C CA . ARG A 1 933 ? 57.716 2.895 53.290 1.00 91.70 933 ARG A CA 1
ATOM 7251 C C . ARG A 1 933 ? 56.765 3.193 52.133 1.00 89.07 933 ARG A C 1
ATOM 7252 O O . ARG A 1 933 ? 57.116 3.019 50.969 1.00 88.87 933 ARG A O 1
ATOM 7260 N N . ARG A 1 934 ? 55.582 3.708 52.482 1.00 87.34 934 ARG A N 1
ATOM 7261 C CA . ARG A 1 934 ? 54.476 3.882 51.555 1.00 84.99 934 ARG A CA 1
ATOM 7262 C C . ARG A 1 934 ? 54.726 5.050 50.602 1.00 82.89 934 ARG A C 1
ATOM 7263 O O . ARG A 1 934 ? 54.213 5.041 49.490 1.00 81.13 934 ARG A O 1
ATOM 7271 N N . ARG A 1 935 ? 55.501 6.058 51.009 1.00 83.61 935 ARG A N 1
ATOM 7272 C CA . ARG A 1 935 ? 55.874 7.100 50.066 1.00 85.12 935 ARG A CA 1
ATOM 7273 C C . ARG A 1 935 ? 56.863 6.541 49.045 1.00 87.12 935 ARG A C 1
ATOM 7274 O O . ARG A 1 935 ? 56.965 7.062 47.941 1.00 85.52 935 ARG A O 1
ATOM 7282 N N . GLU A 1 936 ? 57.585 5.473 49.398 1.00 90.37 936 GLU A N 1
ATOM 7283 C CA . GLU A 1 936 ? 58.558 4.903 48.479 1.00 95.28 936 GLU A CA 1
ATOM 7284 C C . GLU A 1 936 ? 57.847 4.001 47.462 1.00 94.26 936 GLU A C 1
ATOM 7285 O O . GLU A 1 936 ? 58.155 4.072 46.270 1.00 96.06 936 GLU A O 1
ATOM 7291 N N . GLU A 1 937 ? 56.889 3.177 47.916 1.00 92.91 937 GLU A N 1
ATOM 7292 C CA . GLU A 1 937 ? 56.055 2.390 47.014 1.00 91.60 937 GLU A CA 1
ATOM 7293 C C . GLU A 1 937 ? 55.377 3.313 46.001 1.00 85.69 937 GLU A C 1
ATOM 7294 O O . GLU A 1 937 ? 55.267 2.968 44.830 1.00 84.49 937 GLU A O 1
ATOM 7300 N N . THR A 1 938 ? 54.932 4.485 46.474 1.00 82.16 938 THR A N 1
ATOM 7301 C CA . THR A 1 938 ? 54.175 5.441 45.675 1.00 78.48 938 THR A CA 1
ATOM 7302 C C . THR A 1 938 ? 55.057 6.061 44.589 1.00 80.51 938 THR A C 1
ATOM 7303 O O . THR A 1 938 ? 54.673 6.050 43.420 1.00 79.78 938 THR A O 1
ATOM 7307 N N . ASP A 1 939 ? 56.220 6.610 44.989 1.00 83.35 939 ASP A N 1
ATOM 7308 C CA . ASP A 1 939 ? 57.036 7.461 44.127 1.00 85.18 939 ASP A CA 1
ATOM 7309 C C . ASP A 1 939 ? 57.533 6.691 42.902 1.00 85.31 939 ASP A C 1
ATOM 7310 O O . ASP A 1 939 ? 57.798 7.316 41.881 1.00 85.08 939 ASP A O 1
ATOM 7315 N N . ARG A 1 940 ? 57.631 5.354 42.996 1.00 85.78 940 ARG A N 1
ATOM 7316 C CA . ARG A 1 940 ? 58.031 4.519 41.868 1.00 88.23 940 ARG A CA 1
ATOM 7317 C C . ARG A 1 940 ? 56.844 4.305 40.922 1.00 84.95 940 ARG A C 1
ATOM 7318 O O . ARG A 1 940 ? 56.918 4.625 39.737 1.00 84.67 940 ARG A O 1
ATOM 7326 N N . ARG A 1 941 ? 55.739 3.773 41.451 1.00 82.42 941 ARG A N 1
ATOM 7327 C CA . ARG A 1 941 ? 54.534 3.563 40.668 1.00 80.10 941 ARG A CA 1
ATOM 7328 C C . ARG A 1 941 ? 54.078 4.881 40.044 1.00 77.21 941 ARG A C 1
ATOM 7329 O O . ARG A 1 941 ? 53.649 4.900 38.889 1.00 75.59 941 ARG A O 1
ATOM 7337 N N . TYR A 1 942 ? 54.200 5.979 40.808 1.00 75.20 942 TYR A N 1
ATOM 7338 C CA . TYR A 1 942 ? 53.784 7.296 40.348 1.00 72.77 942 TYR A CA 1
ATOM 7339 C C . TYR A 1 942 ? 54.623 7.718 39.141 1.00 74.48 942 TYR A C 1
ATOM 7340 O O . TYR A 1 942 ? 54.055 8.055 38.105 1.00 72.98 942 TYR A O 1
ATOM 7349 N N . MET A 1 943 ? 55.958 7.706 39.278 1.00 76.81 943 MET A N 1
ATOM 7350 C CA . MET A 1 943 ? 56.844 8.265 38.260 1.00 80.91 943 MET A CA 1
ATOM 7351 C C . MET A 1 943 ? 56.797 7.424 36.987 1.00 77.36 943 MET A C 1
ATOM 7352 O O . MET A 1 943 ? 56.937 7.962 35.890 1.00 77.14 943 MET A O 1
ATOM 7357 N N . ALA A 1 944 ? 56.613 6.110 37.159 1.00 74.85 944 ALA A N 1
ATOM 7358 C CA . ALA A 1 944 ? 56.347 5.203 36.056 1.00 73.23 944 ALA A CA 1
ATOM 7359 C C . ALA A 1 944 ? 55.050 5.604 35.340 1.00 70.72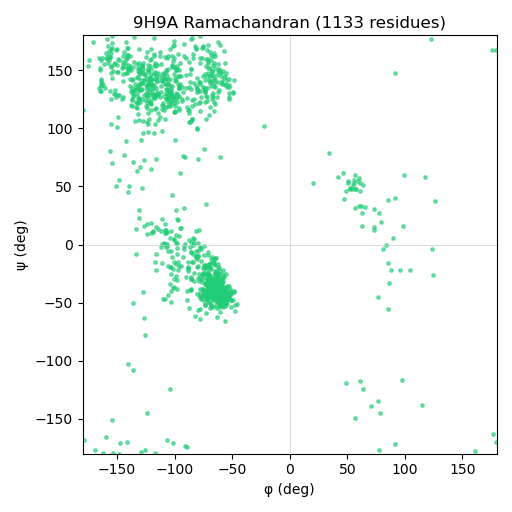 944 ALA A C 1
ATOM 7360 O O . ALA A 1 944 ? 55.063 5.765 34.120 1.00 70.52 944 ALA A O 1
ATOM 7362 N N . SER A 1 945 ? 53.945 5.788 36.094 1.00 67.88 945 SER A N 1
ATOM 7363 C CA . SER A 1 945 ? 52.661 6.174 35.515 1.00 66.05 945 SER A CA 1
ATOM 7364 C C . SER A 1 945 ? 52.800 7.481 34.733 1.00 68.02 945 SER A C 1
ATOM 7365 O O . SER A 1 945 ? 52.299 7.615 33.617 1.00 67.13 945 SER A O 1
ATOM 7368 N N . LYS A 1 946 ? 53.497 8.448 35.340 1.00 70.81 946 LYS A N 1
ATOM 7369 C CA . LYS A 1 946 ? 53.567 9.809 34.834 1.00 71.84 946 LYS A CA 1
ATOM 7370 C C . LYS A 1 946 ? 54.376 9.855 33.540 1.00 73.54 946 LYS A C 1
ATOM 7371 O O . LYS A 1 946 ? 54.055 10.633 32.648 1.00 73.04 946 LYS A O 1
ATOM 7377 N N . GLN A 1 947 ? 55.423 9.022 33.466 1.00 75.60 947 GLN A N 1
ATOM 7378 C CA . GLN A 1 947 ? 56.276 8.895 32.295 1.00 78.25 947 GLN A CA 1
ATOM 7379 C C . GLN A 1 947 ? 55.525 8.315 31.092 1.00 75.95 947 GLN A C 1
ATOM 7380 O O . GLN A 1 947 ? 55.760 8.725 29.957 1.00 75.70 947 GLN A O 1
ATOM 7386 N N . ALA A 1 948 ? 54.632 7.347 31.334 1.00 74.31 948 ALA A N 1
ATOM 7387 C CA . ALA A 1 948 ? 53.786 6.794 30.284 1.00 72.16 948 ALA A CA 1
ATOM 7388 C C . ALA A 1 948 ? 52.890 7.884 29.689 1.00 71.03 948 ALA A C 1
ATOM 7389 O O . ALA A 1 948 ? 52.762 7.996 28.469 1.00 72.48 948 ALA A O 1
ATOM 7391 N N . VAL A 1 949 ? 52.287 8.701 30.561 1.00 68.44 949 VAL A N 1
ATOM 7392 C CA . VAL A 1 949 ? 51.398 9.765 30.126 1.00 66.29 949 VAL A CA 1
ATOM 7393 C C . VAL A 1 949 ? 52.210 10.869 29.455 1.00 68.97 949 VAL A C 1
ATOM 7394 O O . VAL A 1 949 ? 51.742 11.466 28.493 1.00 68.83 949 VAL A O 1
ATOM 7398 N N . ASP A 1 950 ? 53.408 11.165 29.979 1.00 71.70 950 ASP A N 1
ATOM 7399 C CA . ASP A 1 950 ? 54.279 12.150 29.353 1.00 75.41 950 ASP A CA 1
ATOM 7400 C C . ASP A 1 950 ? 54.534 11.756 27.898 1.00 76.60 950 ASP A C 1
ATOM 7401 O O . ASP A 1 950 ? 54.471 12.613 27.023 1.00 76.74 950 ASP A O 1
ATOM 7406 N N . ARG A 1 951 ? 54.755 10.457 27.643 1.00 78.12 951 ARG A N 1
ATOM 7407 C CA . ARG A 1 951 ? 55.081 9.959 26.311 1.00 80.59 951 ARG A CA 1
ATOM 7408 C C . ARG A 1 951 ? 53.946 10.179 25.303 1.00 77.01 951 ARG A C 1
ATOM 7409 O O . ARG A 1 951 ? 54.216 10.207 24.108 1.00 78.55 951 ARG A O 1
ATOM 7417 N N . LEU A 1 952 ? 52.693 10.333 25.754 1.00 72.46 952 LEU A N 1
ATOM 7418 C CA . LEU A 1 952 ? 51.564 10.494 24.844 1.00 70.78 952 LEU A CA 1
ATOM 7419 C C . LEU A 1 952 ? 51.548 11.852 24.140 1.00 71.54 952 LEU A C 1
ATOM 7420 O O . LEU A 1 952 ? 50.843 12.000 23.141 1.00 70.15 952 LEU A O 1
ATOM 7425 N N . TYR A 1 953 ? 52.273 12.848 24.671 1.00 73.17 953 TYR A N 1
ATOM 7426 C CA . TYR A 1 953 ? 52.203 14.207 24.156 1.00 74.97 953 TYR A CA 1
ATOM 7427 C C . TYR A 1 953 ? 53.522 14.604 23.494 1.00 79.82 953 TYR A C 1
ATOM 7428 O O . TYR A 1 953 ? 54.577 14.080 23.840 1.00 80.91 953 TYR A O 1
ATOM 7437 N N . ALA A 1 954 ? 53.455 15.569 22.566 1.00 83.54 954 ALA A N 1
ATOM 7438 C CA . ALA A 1 954 ? 54.627 16.038 21.836 1.00 88.38 954 ALA A CA 1
ATOM 7439 C C . ALA A 1 954 ? 55.043 17.439 22.291 1.00 92.60 954 ALA A C 1
ATOM 7440 O O . ALA A 1 954 ? 55.853 18.089 21.641 1.00 96.89 954 ALA A O 1
ATOM 7442 N N . ASP A 1 955 ? 54.485 17.901 23.410 1.00 94.40 955 ASP A N 1
ATOM 7443 C CA . ASP A 1 955 ? 54.829 19.192 23.979 1.00 100.79 955 ASP A CA 1
ATOM 7444 C C . ASP A 1 955 ? 54.705 19.057 25.496 1.00 100.15 955 ASP A C 1
ATOM 7445 O O . ASP A 1 955 ? 54.535 17.943 25.995 1.00 97.23 955 ASP A O 1
ATOM 7450 N N . TYR A 1 956 ? 54.794 20.178 26.226 1.00 102.24 956 TYR A N 1
ATOM 7451 C CA . TYR A 1 956 ? 54.707 20.134 27.682 1.00 102.97 956 TYR A CA 1
ATOM 7452 C C . TYR A 1 956 ? 53.403 20.777 28.172 1.00 101.19 956 TYR A C 1
ATOM 7453 O O . TYR A 1 956 ? 53.170 20.831 29.382 1.00 100.34 956 TYR A O 1
ATOM 7462 N N . GLN A 1 957 ? 52.561 21.255 27.236 1.00 100.32 957 GLN A N 1
ATOM 7463 C CA . GLN A 1 957 ? 51.284 21.891 27.550 1.00 98.10 957 GLN A CA 1
ATOM 7464 C C . GLN A 1 957 ? 50.138 20.875 27.503 1.00 92.42 957 GLN A C 1
ATOM 7465 O O . GLN A 1 957 ? 49.059 21.150 28.020 1.00 88.31 957 GLN A O 1
ATOM 7471 N N . ASP A 1 958 ? 50.357 19.728 26.845 1.00 90.08 958 ASP A N 1
ATOM 7472 C CA . ASP A 1 958 ? 49.353 18.681 26.703 1.00 86.05 958 ASP A CA 1
ATOM 7473 C C . ASP A 1 958 ? 48.249 19.067 25.719 1.00 87.93 958 ASP A C 1
ATOM 7474 O O . ASP A 1 958 ? 47.123 18.605 25.884 1.00 88.41 958 ASP A O 1
ATOM 7479 N N . GLN A 1 959 ? 48.537 19.875 24.690 1.00 91.74 959 GLN A N 1
ATOM 7480 C CA . GLN A 1 959 ? 47.498 20.164 23.707 1.00 92.92 959 GLN A CA 1
ATOM 7481 C C . GLN A 1 959 ? 47.755 19.446 22.381 1.00 92.69 959 GLN A C 1
ATOM 7482 O O . GLN A 1 959 ? 46.906 19.508 21.497 1.00 92.71 959 GLN A O 1
ATOM 7488 N N . GLN A 1 960 ? 48.870 18.707 22.273 1.00 92.24 960 GLN A N 1
ATOM 7489 C CA . GLN A 1 960 ? 49.245 18.045 21.032 1.00 91.14 960 GLN A CA 1
ATOM 7490 C C . GLN A 1 960 ? 49.619 16.584 21.288 1.00 85.44 960 GLN A C 1
ATOM 7491 O O . GLN A 1 960 ? 50.500 16.285 22.093 1.00 84.44 960 GLN A O 1
ATOM 7497 N N . LEU A 1 961 ? 48.963 15.671 20.563 1.00 81.07 961 LEU A N 1
ATOM 7498 C CA . LEU A 1 961 ? 49.269 14.253 20.649 1.00 76.91 961 LEU A CA 1
ATOM 7499 C C . LEU A 1 961 ? 50.421 13.900 19.703 1.00 78.48 961 LEU A C 1
ATOM 7500 O O . LEU A 1 961 ? 50.611 14.551 18.672 1.00 80.15 961 LEU A O 1
ATOM 7505 N N . ASN A 1 962 ? 51.204 12.871 20.051 1.00 77.39 962 ASN A N 1
ATOM 7506 C CA . ASN A 1 962 ? 52.216 12.364 19.135 1.00 78.89 962 ASN A CA 1
ATOM 7507 C C . ASN A 1 962 ? 51.531 11.715 17.939 1.00 77.27 962 ASN A C 1
ATOM 7508 O O . ASN A 1 962 ? 50.430 11.193 18.069 1.00 75.35 962 ASN A O 1
ATOM 7513 N N . PRO A 1 963 ? 52.139 11.732 16.735 1.00 78.18 963 PRO A N 1
ATOM 7514 C CA . PRO A 1 963 ? 51.631 10.919 15.627 1.00 76.32 963 PRO A CA 1
ATOM 7515 C C . PRO A 1 963 ? 51.653 9.418 15.907 1.00 75.03 963 PRO A C 1
ATOM 7516 O O . PRO A 1 963 ? 50.773 8.693 15.454 1.00 74.20 963 PRO A O 1
ATOM 7520 N N . ASN A 1 964 ? 52.629 8.967 16.703 1.00 76.98 964 ASN A N 1
ATOM 7521 C CA . ASN A 1 964 ? 52.948 7.553 16.830 1.00 77.66 964 ASN A CA 1
ATOM 7522 C C . ASN A 1 964 ? 52.176 6.858 17.953 1.00 73.39 964 ASN A C 1
ATOM 7523 O O . ASN A 1 964 ? 52.375 5.666 18.168 1.00 73.91 964 ASN A O 1
ATOM 7528 N N . VAL A 1 965 ? 51.306 7.567 18.679 1.00 70.89 965 VAL A N 1
ATOM 7529 C CA . VAL A 1 965 ? 50.570 6.917 19.759 1.00 68.20 965 VAL A CA 1
ATOM 7530 C C . VAL A 1 965 ? 49.380 6.157 19.170 1.00 64.70 965 VAL A C 1
ATOM 7531 O O . VAL A 1 965 ? 48.646 6.683 18.335 1.00 62.99 965 VAL A O 1
ATOM 7535 N N . GLU A 1 966 ? 49.221 4.915 19.657 1.00 63.62 966 GLU A N 1
ATOM 7536 C CA . GLU A 1 966 ? 48.177 3.976 19.256 1.00 61.91 966 GLU A CA 1
ATOM 7537 C C . GLU A 1 966 ? 47.298 3.663 20.474 1.00 59.23 966 GLU A C 1
ATOM 7538 O O . GLU A 1 966 ? 47.568 4.126 21.580 1.00 59.70 966 GLU A O 1
ATOM 7544 N N . ILE A 1 967 ? 46.257 2.854 20.278 1.00 55.72 967 ILE A N 1
ATOM 7545 C CA . ILE A 1 967 ? 45.356 2.524 21.364 1.00 54.28 967 ILE A CA 1
ATOM 7546 C C . ILE A 1 967 ? 46.118 1.779 22.462 1.00 54.48 967 ILE A C 1
ATOM 7547 O O . ILE A 1 967 ? 45.728 1.850 23.626 1.00 54.16 967 ILE A O 1
ATOM 7552 N N . THR A 1 968 ? 47.208 1.082 22.111 1.00 55.23 968 THR A N 1
ATOM 7553 C CA . THR A 1 968 ? 47.922 0.247 23.077 1.00 56.61 968 THR A CA 1
ATOM 7554 C C . THR A 1 968 ? 48.765 1.099 24.033 1.00 56.76 968 THR A C 1
ATOM 7555 O O . THR A 1 968 ? 49.041 0.682 25.161 1.00 56.39 968 THR A O 1
ATOM 7559 N N . ASP A 1 969 ? 49.169 2.292 23.585 1.00 56.10 969 ASP A N 1
ATOM 7560 C CA . ASP A 1 969 ? 49.866 3.225 24.456 1.00 56.89 969 ASP A CA 1
ATOM 7561 C C . ASP A 1 969 ? 48.898 3.774 25.507 1.00 55.72 969 ASP A C 1
ATOM 7562 O O . ASP A 1 969 ? 49.326 4.114 26.609 1.00 55.46 969 ASP A O 1
ATOM 7567 N N . LEU A 1 970 ? 47.592 3.828 25.173 1.00 54.07 970 LEU A N 1
ATOM 7568 C CA . LEU A 1 970 ? 46.592 4.382 26.068 1.00 52.54 970 LEU A CA 1
ATOM 7569 C C . LEU A 1 970 ? 46.257 3.364 27.155 1.00 52.14 970 LEU A C 1
ATOM 7570 O O . LEU A 1 970 ? 46.235 3.741 28.320 1.00 52.17 970 LEU A O 1
ATOM 7575 N N . THR A 1 971 ? 46.054 2.086 26.794 1.00 52.20 971 THR A N 1
ATOM 7576 C CA . THR A 1 971 ? 45.696 1.053 27.759 1.00 52.04 971 THR A CA 1
ATOM 7577 C C . THR A 1 971 ? 46.855 0.775 28.716 1.00 53.79 971 THR A C 1
ATOM 7578 O O . THR A 1 971 ? 46.633 0.411 29.866 1.00 54.75 971 THR A O 1
ATOM 7582 N N . ALA A 1 972 ? 48.092 0.914 28.240 1.00 55.61 972 ALA A N 1
ATOM 7583 C CA . ALA A 1 972 ? 49.260 0.688 29.082 1.00 57.89 972 ALA A CA 1
ATOM 7584 C C . ALA A 1 972 ? 49.319 1.754 30.180 1.00 58.43 972 ALA A C 1
ATOM 7585 O O . ALA A 1 972 ? 49.398 1.430 31.365 1.00 58.41 972 ALA A O 1
ATOM 7587 N N . ALA A 1 973 ? 49.274 3.029 29.772 1.00 58.96 973 ALA A N 1
ATOM 7588 C CA . ALA A 1 973 ? 49.204 4.135 30.712 1.00 59.88 973 ALA A CA 1
ATOM 7589 C C . ALA A 1 973 ? 48.127 3.858 31.764 1.00 59.25 973 ALA A C 1
ATOM 7590 O O . ALA A 1 973 ? 48.423 3.877 32.955 1.00 59.88 973 ALA A O 1
ATOM 7592 N N . GLN A 1 974 ? 46.908 3.533 31.310 1.00 58.50 974 GLN A N 1
ATOM 7593 C CA . GLN A 1 974 ? 45.776 3.272 32.185 1.00 57.78 974 GLN A CA 1
ATOM 7594 C C . GLN A 1 974 ? 46.056 2.144 33.187 1.00 58.81 974 GLN A C 1
ATOM 7595 O O . GLN A 1 974 ? 45.689 2.278 34.352 1.00 58.31 974 GLN A O 1
ATOM 7601 N N . ASP A 1 975 ? 46.668 1.028 32.759 1.00 59.85 975 ASP A N 1
ATOM 7602 C CA . ASP A 1 975 ? 46.947 -0.092 33.658 1.00 62.16 975 ASP A CA 1
ATOM 7603 C C . ASP A 1 975 ? 47.926 0.295 34.777 1.00 62.59 975 ASP A C 1
ATOM 7604 O O . ASP A 1 975 ? 47.828 -0.227 35.888 1.00 62.81 975 ASP A O 1
ATOM 7609 N N . LEU A 1 976 ? 48.899 1.168 34.476 1.00 62.45 976 LEU A N 1
ATOM 7610 C CA . LEU A 1 976 ? 49.911 1.588 35.441 1.00 63.63 976 LEU A CA 1
ATOM 7611 C C . LEU A 1 976 ? 49.327 2.586 36.451 1.00 63.26 976 LEU A C 1
ATOM 7612 O O . LEU A 1 976 ? 49.599 2.490 37.646 1.00 63.05 976 LEU A O 1
ATOM 7617 N N . ILE A 1 977 ? 48.532 3.546 35.959 1.00 62.19 977 ILE A N 1
ATOM 7618 C CA . ILE A 1 977 ? 47.779 4.469 36.796 1.00 62.95 977 ILE A CA 1
ATOM 7619 C C . ILE A 1 977 ? 46.907 3.697 37.793 1.00 63.74 977 ILE A C 1
ATOM 7620 O O . ILE A 1 977 ? 46.726 4.137 38.927 1.00 64.67 977 ILE A O 1
ATOM 7625 N N . GLN A 1 978 ? 46.360 2.549 37.373 1.00 64.66 978 GLN A N 1
ATOM 7626 C CA . GLN A 1 978 ? 45.482 1.749 38.216 1.00 66.02 978 GLN A CA 1
ATOM 7627 C C . GLN A 1 978 ? 46.280 1.044 39.309 1.00 65.97 978 GLN A C 1
ATOM 7628 O O . GLN A 1 978 ? 45.703 0.586 40.290 1.00 65.61 978 GLN A O 1
ATOM 7634 N N . SER A 1 979 ? 47.604 0.956 39.123 1.00 66.36 979 SER A N 1
ATOM 7635 C CA . SER A 1 979 ? 48.494 0.246 40.031 1.00 67.11 979 SER A CA 1
ATOM 7636 C C . SER A 1 979 ? 49.064 1.163 41.126 1.00 65.10 979 SER A C 1
ATOM 7637 O O . SER A 1 979 ? 49.805 0.693 41.990 1.00 64.15 979 SER A O 1
ATOM 7640 N N . ILE A 1 980 ? 48.755 2.471 41.080 1.00 62.45 980 ILE A N 1
ATOM 7641 C CA . ILE A 1 980 ? 49.133 3.379 42.154 1.00 62.24 980 ILE A CA 1
ATOM 7642 C C . ILE A 1 980 ? 48.334 2.981 43.391 1.00 59.93 980 ILE A C 1
ATOM 7643 O O . ILE A 1 980 ? 47.120 2.861 43.323 1.00 58.16 980 ILE A O 1
ATOM 7648 N N . PRO A 1 981 ? 48.976 2.730 44.552 1.00 61.29 981 PRO A N 1
ATOM 7649 C CA . PRO A 1 981 ? 48.252 2.275 45.736 1.00 60.58 981 PRO A CA 1
ATOM 7650 C C . PRO A 1 981 ? 47.809 3.444 46.613 1.00 58.74 981 PRO A C 1
ATOM 7651 O O . PRO A 1 981 ? 48.133 4.600 46.331 1.00 57.13 981 PRO A O 1
ATOM 7655 N N . TYR A 1 982 ? 46.999 3.114 47.632 1.00 58.71 982 TYR A N 1
ATOM 7656 C CA . TYR A 1 982 ? 46.532 4.055 48.642 1.00 57.27 982 TYR A CA 1
ATOM 7657 C C . TYR A 1 982 ? 45.907 5.280 47.963 1.00 55.99 982 TYR A C 1
ATOM 7658 O O . TYR A 1 982 ? 46.216 6.422 48.313 1.00 54.92 982 TYR A O 1
ATOM 7667 N N . VAL A 1 983 ? 45.031 5.033 46.977 1.00 56.48 983 VAL A N 1
ATOM 7668 C CA . VAL A 1 983 ? 44.220 6.083 46.370 1.00 55.79 983 VAL A CA 1
ATOM 7669 C C . VAL A 1 983 ? 42.990 6.321 47.251 1.00 55.82 983 VAL A C 1
ATOM 7670 O O . VAL A 1 983 ? 42.497 7.444 47.352 1.00 55.37 983 VAL A O 1
ATOM 7674 N N . TYR A 1 984 ? 42.515 5.259 47.910 1.00 57.53 984 TYR A N 1
ATOM 7675 C CA . TYR A 1 984 ? 41.379 5.348 48.812 1.00 59.49 984 TYR A CA 1
ATOM 7676 C C . TYR A 1 984 ? 41.753 4.852 50.209 1.00 59.48 984 TYR A C 1
ATOM 7677 O O . TYR A 1 984 ? 42.592 3.959 50.360 1.00 60.45 984 TYR A O 1
ATOM 7686 N N . ASN A 1 985 ? 41.110 5.444 51.227 1.00 57.61 985 ASN A N 1
ATOM 7687 C CA . ASN A 1 985 ? 41.128 4.898 52.573 1.00 57.29 985 ASN A CA 1
ATOM 7688 C C . ASN A 1 985 ? 40.696 3.437 52.517 1.00 58.67 985 ASN A C 1
ATOM 7689 O O . ASN A 1 985 ? 39.725 3.120 51.839 1.00 56.64 985 ASN A O 1
ATOM 7694 N N . GLU A 1 986 ? 41.400 2.576 53.267 1.00 62.47 986 GLU A N 1
ATOM 7695 C CA . GLU A 1 986 ? 41.208 1.136 53.211 1.00 66.70 986 GLU A CA 1
ATOM 7696 C C . GLU A 1 986 ? 39.851 0.744 53.796 1.00 65.35 986 GLU A C 1
ATOM 7697 O O . GLU A 1 986 ? 39.171 -0.124 53.239 1.00 66.02 986 GLU A O 1
ATOM 7703 N N . MET A 1 987 ? 39.464 1.359 54.921 1.00 63.02 987 MET A N 1
ATOM 7704 C CA . MET A 1 987 ? 38.263 0.925 55.619 1.00 63.62 987 MET A CA 1
ATOM 7705 C C . MET A 1 987 ? 37.032 1.713 55.177 1.00 58.26 987 MET A C 1
ATOM 7706 O O . MET A 1 987 ? 35.919 1.330 55.514 1.00 58.62 987 MET A O 1
ATOM 7711 N N . PHE A 1 988 ? 37.217 2.795 54.418 1.00 53.70 988 PHE A N 1
ATOM 7712 C CA . PHE A 1 988 ? 36.097 3.605 53.966 1.00 51.58 988 PHE A CA 1
ATOM 7713 C C . PHE A 1 988 ? 36.394 4.111 52.558 1.00 49.25 988 PHE A C 1
ATOM 7714 O O . PHE A 1 988 ? 36.770 5.268 52.391 1.00 47.11 988 PHE A O 1
ATOM 7722 N N . PRO A 1 989 ? 36.252 3.257 51.512 1.00 49.87 989 PRO A N 1
ATOM 7723 C CA . PRO A 1 989 ? 36.856 3.533 50.203 1.00 49.53 989 PRO A CA 1
ATOM 7724 C C . PRO A 1 989 ? 36.285 4.745 49.475 1.00 48.94 989 PRO A C 1
ATOM 7725 O O . PRO A 1 989 ? 36.886 5.224 48.516 1.00 48.61 989 PRO A O 1
ATOM 7729 N N . GLU A 1 990 ? 35.155 5.270 49.956 1.00 49.57 990 GLU A N 1
ATOM 7730 C CA . GLU A 1 990 ? 34.602 6.484 49.372 1.00 49.38 990 GLU A CA 1
ATOM 7731 C C . GLU A 1 990 ? 35.432 7.704 49.771 1.00 48.56 990 GLU A C 1
ATOM 7732 O O . GLU A 1 990 ? 35.334 8.736 49.116 1.00 48.25 990 GLU A O 1
ATOM 7738 N N . ILE A 1 991 ? 36.242 7.590 50.832 1.00 48.74 991 ILE A N 1
ATOM 7739 C CA . ILE A 1 991 ? 37.060 8.705 51.286 1.00 48.83 991 ILE A CA 1
ATOM 7740 C C . ILE A 1 991 ? 38.448 8.646 50.635 1.00 48.82 991 ILE A C 1
ATOM 7741 O O . ILE A 1 991 ? 39.118 7.616 50.627 1.00 49.03 991 ILE A O 1
ATOM 7746 N N . PRO A 1 992 ? 38.924 9.768 50.063 1.00 49.25 992 PRO A N 1
ATOM 7747 C CA . PRO A 1 992 ? 40.282 9.854 49.522 1.00 51.01 992 PRO A CA 1
ATOM 7748 C C . PRO A 1 992 ? 41.412 9.358 50.427 1.00 52.93 992 PRO A C 1
ATOM 7749 O O . PRO A 1 992 ? 41.394 9.578 51.635 1.00 54.57 992 PRO A O 1
ATOM 7753 N N . GLY A 1 993 ? 42.404 8.703 49.814 1.00 53.76 993 GLY A N 1
ATOM 7754 C CA . GLY A 1 993 ? 43.592 8.228 50.505 1.00 54.19 993 GLY A CA 1
ATOM 7755 C C . GLY A 1 993 ? 44.752 9.176 50.238 1.00 54.51 993 GLY A C 1
ATOM 7756 O O . GLY A 1 993 ? 44.540 10.242 49.664 1.00 52.65 993 GLY A O 1
ATOM 7757 N N . MET A 1 994 ? 45.963 8.777 50.646 1.00 56.30 994 MET A N 1
ATOM 7758 C CA . MET A 1 994 ? 47.103 9.670 50.520 1.00 59.10 994 MET A CA 1
ATOM 7759 C C . MET A 1 994 ? 47.377 10.004 49.048 1.00 58.54 994 MET A C 1
ATOM 7760 O O . MET A 1 994 ? 47.883 11.079 48.769 1.00 58.10 994 MET A O 1
ATOM 7765 N N . ASN A 1 995 ? 47.029 9.123 48.099 1.00 58.83 995 ASN A N 1
ATOM 7766 C CA . ASN A 1 995 ? 47.412 9.336 46.709 1.00 59.58 995 ASN A CA 1
ATOM 7767 C C . ASN A 1 995 ? 46.227 9.710 45.820 1.00 60.14 995 ASN A C 1
ATOM 7768 O O . ASN A 1 995 ? 46.347 9.642 44.592 1.00 61.72 995 ASN A O 1
ATOM 7773 N N . TYR A 1 996 ? 45.108 10.148 46.416 1.00 58.22 996 TYR A N 1
ATOM 7774 C CA . TYR A 1 996 ? 43.942 10.515 45.634 1.00 57.80 996 TYR A CA 1
ATOM 7775 C C . TYR A 1 996 ? 44.295 11.592 44.612 1.00 59.12 996 TYR A C 1
ATOM 7776 O O . TYR A 1 996 ? 43.821 11.553 43.480 1.00 58.77 996 TYR A O 1
ATOM 7785 N N . THR A 1 997 ? 45.113 12.563 45.026 1.00 61.75 997 THR A N 1
ATOM 7786 C CA . THR A 1 997 ? 45.397 13.741 44.219 1.00 63.16 997 THR A CA 1
ATOM 7787 C C . THR A 1 997 ? 46.261 13.366 43.017 1.00 61.48 997 THR A C 1
ATOM 7788 O O . THR A 1 997 ? 46.002 13.820 41.905 1.00 59.42 997 THR A O 1
ATOM 7792 N N . LYS A 1 998 ? 47.281 12.539 43.266 1.00 62.08 998 LYS A N 1
ATOM 7793 C CA . LYS A 1 998 ? 48.180 12.049 42.232 1.00 64.27 998 LYS A CA 1
ATOM 7794 C C . LYS A 1 998 ? 47.410 11.229 41.194 1.00 62.34 998 LYS A C 1
ATOM 7795 O O . LYS A 1 998 ? 47.547 11.482 40.006 1.00 62.33 998 LYS A O 1
ATOM 7801 N N . PHE A 1 999 ? 46.594 10.269 41.648 1.00 60.90 999 PHE A N 1
ATOM 7802 C CA . PHE A 1 999 ? 45.728 9.474 40.786 1.00 60.82 999 PHE A CA 1
ATOM 7803 C C . PHE A 1 999 ? 44.853 10.343 39.881 1.00 60.52 999 PHE A C 1
ATOM 7804 O O . PHE A 1 999 ? 44.686 10.026 38.710 1.00 62.24 999 PHE A O 1
ATOM 7812 N N . THR A 1 1000 ? 44.260 11.406 40.431 1.00 60.59 1000 THR A N 1
ATOM 7813 C CA . THR A 1 1000 ? 43.239 12.186 39.740 1.00 61.30 1000 THR A CA 1
ATOM 7814 C C . THR A 1 1000 ? 43.870 13.014 38.620 1.00 63.89 1000 THR A C 1
ATOM 7815 O O . THR A 1 1000 ? 43.279 13.186 37.550 1.00 62.72 1000 THR A O 1
ATOM 7819 N N . GLU A 1 1001 ? 45.063 13.549 38.909 1.00 65.88 1001 GLU A N 1
ATOM 7820 C CA . GLU A 1 1001 ? 45.835 14.355 37.973 1.00 67.66 1001 GLU A CA 1
ATOM 7821 C C . GLU A 1 1001 ? 46.208 13.549 36.722 1.00 66.43 1001 GLU A C 1
ATOM 7822 O O . GLU A 1 1001 ? 46.131 14.072 35.609 1.00 67.83 1001 GLU A O 1
ATOM 7828 N N . LEU A 1 1002 ? 46.602 12.278 36.904 1.00 63.14 1002 LEU A N 1
ATOM 7829 C CA . LEU A 1 1002 ? 46.995 11.423 35.787 1.00 62.39 1002 LEU A CA 1
ATOM 7830 C C . LEU A 1 1002 ? 45.764 10.964 34.990 1.00 58.66 1002 LEU A C 1
ATOM 7831 O O . LEU A 1 1002 ? 45.821 10.940 33.764 1.00 57.53 1002 LEU A O 1
ATOM 7836 N N . THR A 1 1003 ? 44.655 10.631 35.668 1.00 55.72 1003 THR A N 1
ATOM 7837 C CA . THR A 1 1003 ? 43.437 10.228 34.985 1.00 54.35 1003 THR A CA 1
ATOM 7838 C C . THR A 1 1003 ? 42.895 11.381 34.141 1.00 55.49 1003 THR A C 1
ATOM 7839 O O . THR A 1 1003 ? 42.497 11.152 33.003 1.00 56.64 1003 THR A O 1
ATOM 7843 N N . ASP A 1 1004 ? 42.870 12.608 34.673 1.00 56.50 1004 ASP A N 1
ATOM 7844 C CA . ASP A 1 1004 ? 42.477 13.763 33.870 1.00 59.93 1004 ASP A CA 1
ATOM 7845 C C . ASP A 1 1004 ? 43.338 13.885 32.607 1.00 60.06 1004 ASP A C 1
ATOM 7846 O O . ASP A 1 1004 ? 42.809 14.132 31.517 1.00 58.69 1004 ASP A O 1
ATOM 7851 N N . ARG A 1 1005 ? 44.664 13.729 32.770 1.00 60.17 1005 ARG A N 1
ATOM 7852 C CA . ARG A 1 1005 ? 45.621 13.865 31.677 1.00 61.25 1005 ARG A CA 1
ATOM 7853 C C . ARG A 1 1005 ? 45.491 12.729 30.653 1.00 59.68 1005 ARG A C 1
ATOM 7854 O O . ARG A 1 1005 ? 45.707 12.940 29.465 1.00 60.63 1005 ARG A O 1
ATOM 7862 N N . LEU A 1 1006 ? 45.158 11.522 31.112 1.00 58.15 1006 LEU A N 1
ATOM 7863 C CA . LEU A 1 1006 ? 44.985 10.379 30.229 1.00 57.29 1006 LEU A CA 1
ATOM 7864 C C . LEU A 1 1006 ? 43.750 10.568 29.342 1.00 56.40 1006 LEU A C 1
ATOM 7865 O O . LEU A 1 1006 ? 43.807 10.289 28.148 1.00 55.41 1006 LEU A O 1
ATOM 7870 N N . GLN A 1 1007 ? 42.636 11.012 29.953 1.00 55.48 1007 GLN A N 1
ATOM 7871 C CA . GLN A 1 1007 ? 41.365 11.244 29.278 1.00 55.01 1007 GLN A CA 1
ATOM 7872 C C . GLN A 1 1007 ? 41.439 12.392 28.274 1.00 56.32 1007 GLN A C 1
ATOM 7873 O O . GLN A 1 1007 ? 40.723 12.390 27.273 1.00 55.45 1007 GLN A O 1
ATOM 7879 N N . GLN A 1 1008 ? 42.256 13.397 28.595 1.00 58.22 1008 GLN A N 1
ATOM 7880 C CA . GLN A 1 1008 ? 42.536 14.490 27.683 1.00 61.31 1008 GLN A CA 1
ATOM 7881 C C . GLN A 1 1008 ? 43.137 13.932 26.392 1.00 60.37 1008 GLN A C 1
ATOM 7882 O O . GLN A 1 1008 ? 42.694 14.282 25.298 1.00 60.20 1008 GLN A O 1
ATOM 7888 N N . ALA A 1 1009 ? 44.130 13.043 26.536 1.00 58.66 1009 ALA A N 1
ATOM 7889 C CA . ALA A 1 1009 ? 44.825 12.459 25.399 1.00 58.30 1009 ALA A CA 1
ATOM 7890 C C . ALA A 1 1009 ? 43.915 11.492 24.631 1.00 56.17 1009 ALA A C 1
ATOM 7891 O O . ALA A 1 1009 ? 43.869 11.492 23.400 1.00 56.61 1009 ALA A O 1
ATOM 7893 N N . TRP A 1 1010 ? 43.182 10.650 25.357 1.00 54.46 1010 TRP A N 1
ATOM 7894 C CA . TRP A 1 1010 ? 42.231 9.750 24.720 1.00 53.22 1010 TRP A CA 1
ATOM 7895 C C . TRP A 1 1010 ? 41.207 10.577 23.946 1.00 52.92 1010 TRP A C 1
ATOM 7896 O O . TRP A 1 1010 ? 40.776 10.198 22.862 1.00 51.58 1010 TRP A O 1
ATOM 7907 N N . GLY A 1 1011 ? 40.858 11.733 24.523 1.00 53.95 1011 GLY A N 1
ATOM 7908 C CA . GLY A 1 1011 ? 39.972 12.692 23.889 1.00 54.99 1011 GLY A CA 1
ATOM 7909 C C . GLY A 1 1011 ? 40.504 13.164 22.538 1.00 56.04 1011 GLY A C 1
ATOM 7910 O O . GLY A 1 1011 ? 39.736 13.272 21.586 1.00 55.97 1011 GLY A O 1
ATOM 7911 N N . LEU A 1 1012 ? 41.815 13.432 22.469 1.00 56.87 1012 LEU A N 1
ATOM 7912 C CA . LEU A 1 1012 ? 42.457 13.928 21.257 1.00 58.95 1012 LEU A CA 1
ATOM 7913 C C . LEU A 1 1012 ? 42.516 12.818 20.204 1.00 57.70 1012 LEU A C 1
ATOM 7914 O O . LEU A 1 1012 ? 42.339 13.079 19.012 1.00 58.38 1012 LEU A O 1
ATOM 7919 N N . TYR A 1 1013 ? 42.760 11.583 20.657 1.00 55.96 1013 TYR A N 1
ATOM 7920 C CA . TYR A 1 1013 ? 42.824 10.419 19.777 1.00 55.20 1013 TYR A CA 1
ATOM 7921 C C . TYR A 1 1013 ? 41.554 10.298 18.929 1.00 54.99 1013 TYR A C 1
ATOM 7922 O O . TYR A 1 1013 ? 41.644 10.005 17.739 1.00 56.24 1013 TYR A O 1
ATOM 7931 N N . ASP A 1 1014 ? 40.385 10.536 19.539 1.00 54.27 1014 ASP A N 1
ATOM 7932 C CA . ASP A 1 1014 ? 39.096 10.327 18.892 1.00 54.35 1014 ASP A CA 1
ATOM 7933 C C . ASP A 1 1014 ? 38.765 11.461 17.922 1.00 56.24 1014 ASP A C 1
ATOM 7934 O O . ASP A 1 1014 ? 38.028 11.253 16.956 1.00 54.98 1014 ASP A O 1
ATOM 7939 N N . GLN A 1 1015 ? 39.280 12.671 18.215 1.00 58.73 1015 GLN A N 1
ATOM 7940 C CA . GLN A 1 1015 ? 39.176 13.801 17.302 1.00 61.77 1015 GLN A CA 1
ATOM 7941 C C . GLN A 1 1015 ? 40.070 13.575 16.079 1.00 61.36 1015 GLN A C 1
ATOM 7942 O O . GLN A 1 1015 ? 39.660 13.908 14.964 1.00 61.26 1015 GLN A O 1
ATOM 7948 N N . ARG A 1 1016 ? 41.271 13.005 16.309 1.00 60.38 1016 ARG A N 1
ATOM 7949 C CA . ARG A 1 1016 ? 42.259 12.736 15.266 1.00 61.37 1016 ARG A CA 1
ATOM 7950 C C . ARG A 1 1016 ? 41.763 11.633 14.330 1.00 60.98 1016 ARG A C 1
ATOM 7951 O O . ARG A 1 1016 ? 41.949 11.723 13.120 1.00 61.81 1016 ARG A O 1
ATOM 7959 N N . ASN A 1 1017 ? 41.136 10.607 14.921 1.00 59.67 1017 ASN A N 1
ATOM 7960 C CA . ASN A 1 1017 ? 40.606 9.451 14.216 1.00 59.09 1017 ASN A CA 1
ATOM 7961 C C . ASN A 1 1017 ? 39.447 9.879 13.310 1.00 61.29 1017 ASN A C 1
ATOM 7962 O O . ASN A 1 1017 ? 38.382 10.275 13.785 1.00 60.56 1017 ASN A O 1
ATOM 7967 N N . ALA A 1 1018 ? 39.664 9.742 11.990 1.00 57.99 1018 ALA A N 1
ATOM 7968 C CA . ALA A 1 1018 ? 38.685 10.096 10.971 1.00 59.39 1018 ALA A CA 1
ATOM 7969 C C . ALA A 1 1018 ? 37.490 9.143 10.984 1.00 57.03 1018 ALA A C 1
ATOM 7970 O O . ALA A 1 1018 ? 36.441 9.479 10.448 1.00 59.40 1018 ALA A O 1
ATOM 7972 N N . ILE A 1 1019 ? 37.667 7.952 11.567 1.00 54.29 1019 ILE A N 1
ATOM 7973 C CA . ILE A 1 1019 ? 36.598 6.972 11.698 1.00 51.49 1019 ILE A CA 1
ATOM 7974 C C . ILE A 1 1019 ? 35.790 7.286 12.955 1.00 52.05 1019 ILE A C 1
ATOM 7975 O O . ILE A 1 1019 ? 36.261 7.023 14.067 1.00 50.90 1019 ILE A O 1
ATOM 7980 N N . PRO A 1 1020 ? 34.538 7.804 12.828 1.00 52.44 1020 PRO A N 1
ATOM 7981 C CA . PRO A 1 1020 ? 33.698 8.041 14.006 1.00 51.96 1020 PRO A CA 1
ATOM 7982 C C . PRO A 1 1020 ? 33.584 6.788 14.879 1.00 50.52 1020 PRO A C 1
ATOM 7983 O O . PRO A 1 1020 ? 33.315 5.671 14.407 1.00 48.65 1020 PRO A O 1
ATOM 7987 N N . ASN A 1 1021 ? 33.893 6.994 16.162 1.00 51.63 1021 ASN A N 1
ATOM 7988 C CA . ASN A 1 1021 ? 33.760 5.988 17.199 1.00 50.61 1021 ASN A CA 1
ATOM 7989 C C . ASN A 1 1021 ? 34.562 4.731 16.851 1.00 48.14 1021 ASN A C 1
ATOM 7990 O O . ASN A 1 1021 ? 34.052 3.613 16.988 1.00 44.68 1021 ASN A O 1
ATOM 7995 N N . GLY A 1 1022 ? 35.827 4.923 16.441 1.00 47.12 1022 GLY A N 1
ATOM 7996 C CA . GLY A 1 1022 ? 36.664 3.835 15.957 1.00 44.52 1022 GLY A CA 1
ATOM 7997 C C . GLY A 1 1022 ? 37.179 2.929 17.075 1.00 44.24 1022 GLY A C 1
ATOM 7998 O O . GLY A 1 1022 ? 37.580 1.789 16.801 1.00 42.96 1022 GLY A O 1
ATOM 7999 N N . ASP A 1 1023 ? 37.166 3.451 18.316 1.00 45.48 1023 ASP A N 1
ATOM 8000 C CA . ASP A 1 1023 ? 37.602 2.722 19.499 1.00 46.15 1023 ASP A CA 1
ATOM 8001 C C . ASP A 1 1023 ? 36.424 2.284 20.377 1.00 46.61 1023 ASP A C 1
ATOM 8002 O O . ASP A 1 1023 ? 36.646 1.895 21.520 1.00 47.53 1023 ASP A O 1
ATOM 8007 N N . TYR A 1 1024 ? 35.187 2.405 19.858 1.00 45.45 1024 TYR A N 1
ATOM 8008 C CA . TYR A 1 1024 ? 33.966 1.880 20.459 1.00 46.02 1024 TYR A CA 1
ATOM 8009 C C . TYR A 1 1024 ? 33.741 2.408 21.874 1.00 48.78 1024 TYR A C 1
ATOM 8010 O O . TYR A 1 1024 ? 33.141 1.712 22.685 1.00 51.02 1024 TYR A O 1
ATOM 8019 N N . ARG A 1 1025 ? 34.180 3.636 22.168 1.00 51.62 1025 ARG A N 1
ATOM 8020 C CA . ARG A 1 1025 ? 34.001 4.202 23.498 1.00 54.69 1025 ARG A CA 1
ATOM 8021 C C . ARG A 1 1025 ? 32.576 4.726 23.665 1.00 57.67 1025 ARG A C 1
ATOM 8022 O O . ARG A 1 1025 ? 32.132 4.960 24.786 1.00 60.34 1025 ARG A O 1
ATOM 8030 N N . ASN A 1 1026 ? 31.898 4.948 22.533 1.00 57.74 1026 ASN A N 1
ATOM 8031 C CA . ASN A 1 1026 ? 30.483 5.266 22.478 1.00 59.92 1026 ASN A CA 1
ATOM 8032 C C . ASN A 1 1026 ? 29.676 4.027 22.065 1.00 59.61 1026 ASN A C 1
ATOM 8033 O O . ASN A 1 1026 ? 28.756 4.133 21.252 1.00 59.85 1026 ASN A O 1
ATOM 8038 N N . GLU A 1 1027 ? 30.003 2.853 22.624 1.00 59.08 1027 GLU A N 1
ATOM 8039 C CA . GLU A 1 1027 ? 29.323 1.617 22.255 1.00 60.44 1027 GLU A CA 1
ATOM 8040 C C . GLU A 1 1027 ? 29.276 1.500 20.729 1.00 55.98 1027 GLU A C 1
ATOM 8041 O O . GLU A 1 1027 ? 30.325 1.526 20.088 1.00 54.53 1027 GLU A O 1
ATOM 8047 N N . LEU A 1 1028 ? 28.060 1.444 20.159 1.00 53.22 1028 LEU A N 1
ATOM 8048 C CA . LEU A 1 1028 ? 27.863 1.062 18.771 1.00 50.85 1028 LEU A CA 1
ATOM 8049 C C . LEU A 1 1028 ? 27.319 2.225 17.944 1.00 52.01 1028 LEU A C 1
ATOM 8050 O O . LEU A 1 1028 ? 26.868 1.998 16.825 1.00 50.59 1028 LEU A O 1
ATOM 8055 N N . SER A 1 1029 ? 27.338 3.460 18.460 1.00 54.13 1029 SER A N 1
ATOM 8056 C CA . SER A 1 1029 ? 26.830 4.565 17.658 1.00 58.63 1029 SER A CA 1
ATOM 8057 C C . SER A 1 1029 ? 27.737 4.814 16.445 1.00 59.37 1029 SER A C 1
ATOM 8058 O O . SER A 1 1029 ? 28.961 4.686 16.523 1.00 56.49 1029 SER A O 1
ATOM 8061 N N . ASN A 1 1030 ? 27.081 5.119 15.314 1.00 61.14 1030 ASN A N 1
ATOM 8062 C CA . ASN A 1 1030 ? 27.696 5.370 14.018 1.00 60.50 1030 ASN A CA 1
ATOM 8063 C C . ASN A 1 1030 ? 27.941 4.070 13.244 1.00 56.06 1030 ASN A C 1
ATOM 8064 O O . ASN A 1 1030 ? 28.179 4.132 12.044 1.00 53.45 1030 ASN A O 1
ATOM 8069 N N . TRP A 1 1031 ? 27.892 2.904 13.906 1.00 53.35 1031 TRP A N 1
ATOM 8070 C CA . TRP A 1 1031 ? 28.132 1.628 13.231 1.00 52.36 1031 TRP A CA 1
ATOM 8071 C C . TRP A 1 1031 ? 26.821 0.950 12.799 1.00 52.91 1031 TRP A C 1
ATOM 8072 O O . TRP A 1 1031 ? 25.851 0.926 13.565 1.00 53.88 1031 TRP A O 1
ATOM 8083 N N . ASN A 1 1032 ? 26.789 0.403 11.568 1.00 52.32 1032 ASN A N 1
ATOM 8084 C CA . ASN A 1 1032 ? 25.709 -0.482 11.140 1.00 54.95 1032 ASN A CA 1
ATOM 8085 C C . ASN A 1 1032 ? 26.099 -1.908 11.505 1.00 50.75 1032 ASN A C 1
ATOM 8086 O O . ASN A 1 1032 ? 27.092 -2.420 10.988 1.00 50.78 1032 ASN A O 1
ATOM 8091 N N . THR A 1 1033 ? 25.296 -2.545 12.361 1.00 48.56 1033 THR A N 1
ATOM 8092 C CA . THR A 1 1033 ? 25.625 -3.855 12.898 1.00 47.05 1033 THR A CA 1
ATOM 8093 C C . THR A 1 1033 ? 24.448 -4.786 12.656 1.00 44.96 1033 THR A C 1
ATOM 8094 O O . THR A 1 1033 ? 23.311 -4.328 12.590 1.00 46.96 1033 THR A O 1
ATOM 8098 N N . THR A 1 1034 ? 24.752 -6.081 12.521 1.00 40.90 1034 THR A N 1
ATOM 8099 C CA . THR A 1 1034 ? 23.772 -7.145 12.703 1.00 41.95 1034 THR A CA 1
ATOM 8100 C C . THR A 1 1034 ? 23.536 -7.325 14.203 1.00 42.72 1034 THR A C 1
ATOM 8101 O O . THR A 1 1034 ? 24.287 -6.773 15.008 1.00 41.67 1034 THR A O 1
ATOM 8105 N N . SER A 1 1035 ? 22.502 -8.094 14.585 1.00 46.00 1035 SER A N 1
ATOM 8106 C CA . SER A 1 1035 ? 21.943 -7.997 15.930 1.00 49.13 1035 SER A CA 1
ATOM 8107 C C . SER A 1 1035 ? 22.825 -8.641 17.005 1.00 48.60 1035 SER A C 1
ATOM 8108 O O . SER A 1 1035 ? 22.709 -8.267 18.169 1.00 50.34 1035 SER A O 1
ATOM 8111 N N . GLY A 1 1036 ? 23.676 -9.609 16.635 1.00 47.57 1036 GLY A N 1
ATOM 8112 C CA . GLY A 1 1036 ? 24.528 -10.318 17.586 1.00 48.37 1036 GLY A CA 1
ATOM 8113 C C . GLY A 1 1036 ? 25.859 -9.615 17.888 1.00 48.26 1036 GLY A C 1
ATOM 8114 O O . GLY A 1 1036 ? 26.617 -10.046 18.747 1.00 50.30 1036 GLY A O 1
ATOM 8115 N N . VAL A 1 1037 ? 26.171 -8.530 17.188 1.00 46.84 1037 VAL A N 1
ATOM 8116 C CA . VAL A 1 1037 ? 27.386 -7.787 17.468 1.00 43.73 1037 VAL A CA 1
ATOM 8117 C C . VAL A 1 1037 ? 27.203 -6.977 18.747 1.00 45.40 1037 VAL A C 1
ATOM 8118 O O . VAL A 1 1037 ? 26.192 -6.301 18.911 1.00 48.77 1037 VAL A O 1
ATOM 8122 N N . ASN A 1 1038 ? 28.225 -7.019 19.609 1.00 45.60 1038 ASN A N 1
ATOM 8123 C CA . ASN A 1 1038 ? 28.204 -6.358 20.904 1.00 48.27 1038 ASN A CA 1
ATOM 8124 C C . ASN A 1 1038 ? 29.582 -5.760 21.195 1.00 47.92 1038 ASN A C 1
ATOM 8125 O O . ASN A 1 1038 ? 30.594 -6.153 20.608 1.00 43.86 1038 ASN A O 1
ATOM 8130 N N . VAL A 1 1039 ? 29.614 -4.799 22.120 1.00 50.13 1039 VAL A N 1
ATOM 8131 C CA . VAL A 1 1039 ? 30.878 -4.323 22.645 1.00 51.30 1039 VAL A CA 1
ATOM 8132 C C . VAL A 1 1039 ? 30.929 -4.668 24.127 1.00 53.76 1039 VAL A C 1
ATOM 8133 O O . VAL A 1 1039 ? 29.933 -4.526 24.832 1.00 56.59 1039 VAL A O 1
ATOM 8137 N N . GLN A 1 1040 ? 32.090 -5.200 24.541 1.00 55.78 1040 GLN A N 1
ATOM 8138 C CA . GLN A 1 1040 ? 32.335 -5.683 25.894 1.00 58.74 1040 GLN A CA 1
ATOM 8139 C C . GLN A 1 1040 ? 33.511 -4.917 26.505 1.00 60.23 1040 GLN A C 1
ATOM 8140 O O . GLN A 1 1040 ? 34.380 -4.428 25.782 1.00 57.19 1040 GLN A O 1
ATOM 8146 N N . GL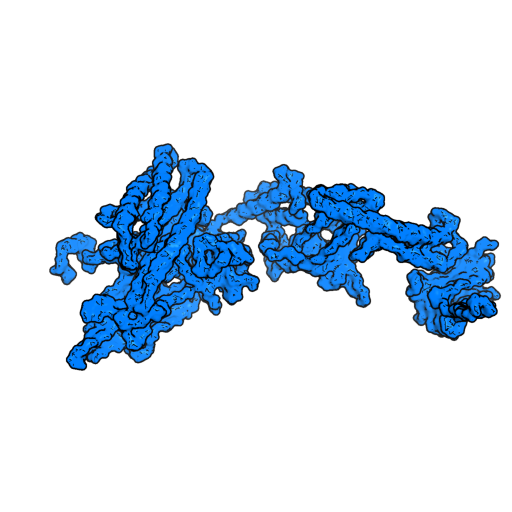N A 1 1041 ? 33.512 -4.828 27.844 1.00 66.31 1041 GLN A N 1
ATOM 8147 C CA . GLN A 1 1041 ? 34.600 -4.273 28.638 1.00 69.17 1041 GLN A CA 1
ATOM 8148 C C . GLN A 1 1041 ? 35.608 -5.385 28.926 1.00 71.79 1041 GLN A C 1
ATOM 8149 O O . GLN A 1 1041 ? 35.329 -6.279 29.715 1.00 72.32 1041 GLN A O 1
ATOM 8155 N N . ILE A 1 1042 ? 36.754 -5.344 28.229 1.00 73.74 1042 ILE A N 1
ATOM 8156 C CA . ILE A 1 1042 ? 37.880 -6.232 28.475 1.00 78.23 1042 ILE A CA 1
ATOM 8157 C C . ILE A 1 1042 ? 39.040 -5.367 28.983 1.00 83.54 1042 ILE A C 1
ATOM 8158 O O . ILE A 1 1042 ? 39.557 -4.524 28.251 1.00 84.44 1042 ILE A O 1
ATOM 8163 N N . ASN A 1 1043 ? 39.432 -5.549 30.249 1.00 89.23 1043 ASN A N 1
ATOM 8164 C CA . ASN A 1 1043 ? 40.580 -4.855 30.814 1.00 94.27 1043 ASN A CA 1
ATOM 8165 C C . ASN A 1 1043 ? 40.378 -3.347 30.699 1.00 92.68 1043 ASN A C 1
ATOM 8166 O O . ASN A 1 1043 ? 41.255 -2.623 30.229 1.00 93.43 1043 ASN A O 1
ATOM 8171 N N . HIS A 1 1044 ? 39.182 -2.908 31.102 1.00 90.29 1044 HIS A N 1
ATOM 8172 C CA . HIS A 1 1044 ? 38.860 -1.502 31.259 1.00 86.77 1044 HIS A CA 1
ATOM 8173 C C . HIS A 1 1044 ? 38.979 -0.780 29.920 1.00 78.26 1044 HIS A C 1
ATOM 8174 O O . HIS A 1 1044 ? 39.337 0.392 29.885 1.00 79.08 1044 HIS A O 1
ATOM 8181 N N . THR A 1 1045 ? 38.669 -1.484 28.827 1.00 69.77 1045 THR A N 1
ATOM 8182 C CA . THR A 1 1045 ? 38.672 -0.886 27.500 1.00 64.88 1045 THR A CA 1
ATOM 8183 C C . THR A 1 1045 ? 37.499 -1.439 26.703 1.00 61.27 1045 THR A C 1
ATOM 8184 O O . THR A 1 1045 ? 37.095 -2.586 26.890 1.00 60.29 1045 THR A O 1
ATOM 8188 N N . SER A 1 1046 ? 37.004 -0.644 25.754 1.00 59.49 1046 SER A N 1
ATOM 8189 C CA . SER A 1 1046 ? 35.944 -1.113 24.881 1.00 56.64 1046 SER A CA 1
ATOM 8190 C C . SER A 1 1046 ? 36.520 -2.024 23.799 1.00 52.39 1046 SER A C 1
ATOM 8191 O O . SER A 1 1046 ? 37.524 -1.676 23.184 1.00 54.32 1046 SER A O 1
ATOM 8194 N N . VAL A 1 1047 ? 35.874 -3.190 23.608 1.00 49.69 1047 VAL A N 1
ATOM 8195 C CA . VAL A 1 1047 ? 36.212 -4.159 22.572 1.00 46.60 1047 VAL A CA 1
ATOM 8196 C C . VAL A 1 1047 ? 34.936 -4.550 21.821 1.00 44.13 1047 VAL A C 1
ATOM 8197 O O . VAL A 1 1047 ? 33.990 -5.044 22.446 1.00 45.82 1047 VAL A O 1
ATOM 8201 N N . LEU A 1 1048 ? 34.933 -4.338 20.495 1.00 39.98 1048 LEU A N 1
ATOM 8202 C CA . LEU A 1 1048 ? 33.920 -4.863 19.578 1.00 39.91 1048 LEU A CA 1
ATOM 8203 C C . LEU A 1 1048 ? 34.127 -6.367 19.386 1.00 39.45 1048 LEU A C 1
ATOM 8204 O O . LEU A 1 1048 ? 35.237 -6.838 19.124 1.00 39.68 1048 LEU A O 1
ATOM 8209 N N . VAL A 1 1049 ? 33.043 -7.120 19.521 1.00 40.09 1049 VAL A N 1
ATOM 8210 C CA . VAL A 1 1049 ? 33.084 -8.567 19.394 1.00 40.70 1049 VAL A CA 1
ATOM 8211 C C . VAL A 1 1049 ? 32.170 -8.977 18.245 1.00 39.02 1049 VAL A C 1
ATOM 8212 O O . VAL A 1 1049 ? 30.987 -8.627 18.220 1.00 40.37 1049 VAL A O 1
ATOM 8216 N N . ILE A 1 1050 ? 32.720 -9.800 17.353 1.00 38.94 1050 ILE A N 1
ATOM 8217 C CA . ILE A 1 1050 ? 31.973 -10.435 16.282 1.00 37.26 1050 ILE A CA 1
ATOM 8218 C C . ILE A 1 1050 ? 31.903 -11.931 16.569 1.00 37.65 1050 ILE A C 1
ATOM 8219 O O . ILE A 1 1050 ? 32.846 -12.671 16.280 1.00 39.52 1050 ILE A O 1
ATOM 8224 N N . PRO A 1 1051 ? 30.790 -12.414 17.165 1.00 38.36 1051 PRO A N 1
ATOM 8225 C CA . PRO A 1 1051 ? 30.714 -13.781 17.706 1.00 40.80 1051 PRO A CA 1
ATOM 8226 C C . PRO A 1 1051 ? 30.428 -14.957 16.779 1.00 42.45 1051 PRO A C 1
ATOM 8227 O O . PRO A 1 1051 ? 30.444 -16.099 17.236 1.00 44.21 1051 PRO A O 1
ATOM 8231 N N . ASN A 1 1052 ? 30.141 -14.658 15.504 1.00 42.09 1052 ASN A N 1
ATOM 8232 C CA . ASN A 1 1052 ? 29.758 -15.651 14.510 1.00 42.95 1052 ASN A CA 1
ATOM 8233 C C . ASN A 1 1052 ? 29.916 -15.028 13.121 1.00 39.93 1052 ASN A C 1
ATOM 8234 O O . ASN A 1 1052 ? 29.965 -13.798 12.982 1.00 40.86 1052 ASN A O 1
ATOM 8239 N N . TRP A 1 1053 ? 30.012 -15.871 12.094 1.00 37.30 1053 TRP A N 1
ATOM 8240 C CA . TRP A 1 1053 ? 30.418 -15.429 10.769 1.00 36.36 1053 TRP A CA 1
ATOM 8241 C C . TRP A 1 1053 ? 29.276 -14.809 9.953 1.00 37.58 1053 TRP A C 1
ATOM 8242 O O . TRP A 1 1053 ? 29.564 -14.241 8.906 1.00 36.79 1053 TRP A O 1
ATOM 8253 N N . ASN A 1 1054 ? 28.014 -14.914 10.415 1.00 41.10 1054 ASN A N 1
ATOM 8254 C CA . ASN A 1 1054 ? 26.859 -14.306 9.749 1.00 43.89 1054 ASN A CA 1
ATOM 8255 C C . ASN A 1 1054 ? 26.693 -12.844 10.156 1.00 41.64 1054 ASN A C 1
ATOM 8256 O O . ASN A 1 1054 ? 25.754 -12.164 9.765 1.00 43.19 1054 ASN A O 1
ATOM 8261 N N . GLU A 1 1055 ? 27.657 -12.356 10.913 1.00 41.48 1055 GLU A N 1
ATOM 8262 C CA . GLU A 1 1055 ? 27.523 -11.166 11.730 1.00 42.26 1055 GLU A CA 1
ATOM 8263 C C . GLU A 1 1055 ? 28.533 -10.182 11.147 1.00 41.71 1055 GLU A C 1
ATOM 8264 O O . GLU A 1 1055 ? 29.582 -10.599 10.654 1.00 39.09 1055 GLU A O 1
ATOM 8270 N N . GLN A 1 1056 ? 28.186 -8.895 11.110 1.00 43.83 1056 GLN A N 1
ATOM 8271 C CA . GLN A 1 1056 ? 28.945 -7.942 10.320 1.00 42.58 1056 GLN A CA 1
ATOM 8272 C C . GLN A 1 1056 ? 28.823 -6.550 10.911 1.00 42.10 1056 GLN A C 1
ATOM 8273 O O . GLN A 1 1056 ? 27.788 -6.222 11.485 1.00 38.42 1056 GLN A O 1
ATOM 8279 N N . VAL A 1 1057 ? 29.830 -5.716 10.621 1.00 41.27 1057 VAL A N 1
ATOM 8280 C CA . VAL A 1 1057 ? 29.821 -4.310 10.991 1.00 42.68 1057 VAL A CA 1
ATOM 8281 C C . VAL A 1 1057 ? 30.308 -3.470 9.815 1.00 42.25 1057 VAL A C 1
ATOM 8282 O O . VAL A 1 1057 ? 31.236 -3.866 9.112 1.00 42.37 1057 VAL A O 1
ATOM 8286 N N . SER A 1 1058 ? 29.721 -2.293 9.607 1.00 42.68 1058 SER A N 1
ATOM 8287 C CA . SER A 1 1058 ? 30.311 -1.386 8.633 1.00 44.63 1058 SER A CA 1
ATOM 8288 C C . SER A 1 1058 ? 29.959 0.067 8.936 1.00 45.25 1058 SER A C 1
ATOM 8289 O O . SER A 1 1058 ? 29.152 0.353 9.810 1.00 45.08 1058 SER A O 1
ATOM 8292 N N . GLN A 1 1059 ? 30.578 0.972 8.176 1.00 46.80 1059 GLN A N 1
ATOM 8293 C CA . GLN A 1 1059 ? 30.358 2.392 8.347 1.00 51.06 1059 GLN A CA 1
ATOM 8294 C C . GLN A 1 1059 ? 30.862 3.138 7.113 1.00 52.59 1059 GLN A C 1
ATOM 8295 O O . GLN A 1 1059 ? 31.929 2.826 6.588 1.00 49.95 1059 GLN A O 1
ATOM 8301 N N . LYS A 1 1060 ? 30.070 4.128 6.680 1.00 56.89 1060 LYS A N 1
ATOM 8302 C CA . LYS A 1 1060 ? 30.436 5.062 5.624 1.00 60.95 1060 LYS A CA 1
ATOM 8303 C C . LYS A 1 1060 ? 30.749 6.419 6.254 1.00 61.35 1060 LYS A C 1
ATOM 8304 O O . LYS A 1 1060 ? 29.925 6.959 6.982 1.00 62.34 1060 LYS A O 1
ATOM 8310 N N . PHE A 1 1061 ? 31.930 6.976 5.970 1.00 61.03 1061 PHE A N 1
ATOM 8311 C CA . PHE A 1 1061 ? 32.359 8.214 6.601 1.00 61.78 1061 PHE A CA 1
ATOM 8312 C C . PHE A 1 1061 ? 33.166 9.046 5.608 1.00 63.98 1061 PHE A C 1
ATOM 8313 O O . PHE A 1 1061 ? 33.630 8.526 4.595 1.00 62.83 1061 PHE A O 1
ATOM 8321 N N . THR A 1 1062 ? 33.327 10.346 5.896 1.00 65.91 1062 THR A N 1
ATOM 8322 C CA . THR A 1 1062 ? 33.934 11.241 4.926 1.00 69.36 1062 THR A CA 1
ATOM 8323 C C . THR A 1 1062 ? 35.415 11.453 5.252 1.00 67.42 1062 THR A C 1
ATOM 8324 O O . THR A 1 1062 ? 35.817 11.383 6.414 1.00 63.46 1062 THR A O 1
ATOM 8328 N N . VAL A 1 1063 ? 36.197 11.703 4.181 1.00 70.07 1063 VAL A N 1
ATOM 8329 C CA . VAL A 1 1063 ? 37.644 11.878 4.201 1.00 69.81 1063 VAL A CA 1
ATOM 8330 C C . VAL A 1 1063 ? 38.023 12.929 3.165 1.00 75.83 1063 VAL A C 1
ATOM 8331 O O . VAL A 1 1063 ? 37.248 13.222 2.262 1.00 78.50 1063 VAL A O 1
ATOM 8335 N N . GLN A 1 1064 ? 39.261 13.425 3.253 1.00 78.92 1064 GLN A N 1
ATOM 8336 C CA . GLN A 1 1064 ? 39.745 14.432 2.326 1.00 85.69 1064 GLN A CA 1
ATOM 8337 C C . GLN A 1 1064 ? 40.342 13.722 1.114 1.00 86.41 1064 GLN A C 1
ATOM 8338 O O . GLN A 1 1064 ? 41.324 12.997 1.259 1.00 84.05 1064 GLN A O 1
ATOM 8344 N N . PRO A 1 1065 ? 39.768 13.884 -0.105 1.00 89.71 1065 PRO A N 1
ATOM 8345 C CA . PRO A 1 1065 ? 40.311 13.232 -1.295 1.00 90.68 1065 PRO A CA 1
ATOM 8346 C C . PRO A 1 1065 ? 41.754 13.646 -1.570 1.00 94.00 1065 PRO A C 1
ATOM 8347 O O . PRO A 1 1065 ? 42.138 14.779 -1.291 1.00 97.39 1065 PRO A O 1
ATOM 8351 N N . ASN A 1 1066 ? 42.533 12.685 -2.087 1.00 93.93 1066 ASN A N 1
ATOM 8352 C CA . ASN A 1 1066 ? 43.922 12.860 -2.491 1.00 97.46 1066 ASN A CA 1
ATOM 8353 C C . ASN A 1 1066 ? 44.820 13.165 -1.288 1.00 96.86 1066 ASN A C 1
ATOM 8354 O O . ASN A 1 1066 ? 45.807 13.877 -1.440 1.00 103.48 1066 ASN A O 1
ATOM 8359 N N . GLN A 1 1067 ? 44.499 12.617 -0.107 1.00 92.75 1067 GLN A N 1
ATOM 8360 C CA . GLN A 1 1067 ? 45.356 12.733 1.067 1.00 91.28 1067 GLN A CA 1
ATOM 8361 C C . GLN A 1 1067 ? 45.780 11.336 1.523 1.00 86.58 1067 GLN A C 1
ATOM 8362 O O . GLN A 1 1067 ? 44.974 10.414 1.533 1.00 82.87 1067 GLN A O 1
ATOM 8368 N N . ARG A 1 1068 ? 47.053 11.194 1.899 1.00 87.39 1068 ARG A N 1
ATOM 8369 C CA . ARG A 1 1068 ? 47.583 9.942 2.409 1.00 85.66 1068 ARG A CA 1
ATOM 8370 C C . ARG A 1 1068 ? 47.145 9.765 3.861 1.00 79.51 1068 ARG A C 1
ATOM 8371 O O . ARG A 1 1068 ? 47.527 10.545 4.728 1.00 79.08 1068 ARG A O 1
ATOM 8379 N N . TYR A 1 1069 ? 46.326 8.741 4.116 1.00 73.49 1069 TYR A N 1
ATOM 8380 C CA . TYR A 1 1069 ? 46.027 8.321 5.474 1.00 69.27 1069 TYR A CA 1
ATOM 8381 C C . TYR A 1 1069 ? 46.773 7.018 5.756 1.00 67.21 1069 TYR A C 1
ATOM 8382 O O . TYR A 1 1069 ? 47.203 6.342 4.824 1.00 69.17 1069 TYR A O 1
ATOM 8391 N N . VAL A 1 1070 ? 46.912 6.671 7.044 1.00 65.09 1070 VAL A N 1
ATOM 8392 C CA . VAL A 1 1070 ? 47.318 5.330 7.447 1.00 63.24 1070 VAL A CA 1
ATOM 8393 C C . VAL A 1 1070 ? 46.198 4.727 8.298 1.00 59.17 1070 VAL A C 1
ATOM 8394 O O . VAL A 1 1070 ? 45.660 5.399 9.174 1.00 58.15 1070 VAL A O 1
ATOM 8398 N N . LEU A 1 1071 ? 45.839 3.471 7.990 1.00 56.53 1071 LEU A N 1
ATOM 8399 C CA . LEU A 1 1071 ? 44.880 2.693 8.753 1.00 54.07 1071 LEU A CA 1
ATOM 8400 C C . LEU A 1 1071 ? 45.650 1.788 9.708 1.00 54.14 1071 LEU A C 1
ATOM 8401 O O . LEU A 1 1071 ? 46.508 1.028 9.2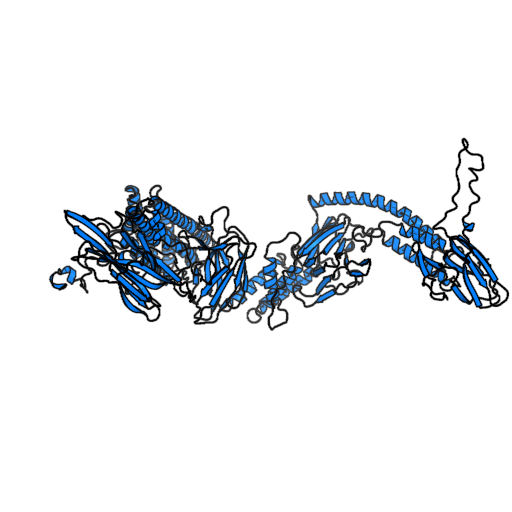52 1.00 55.38 1071 LEU A O 1
ATOM 8406 N N . ARG A 1 1072 ? 45.309 1.861 11.009 1.00 51.91 1072 ARG A N 1
ATOM 8407 C CA . ARG A 1 1072 ? 45.906 1.016 12.038 1.00 51.65 1072 ARG A CA 1
ATOM 8408 C C . ARG A 1 1072 ? 44.801 0.249 12.765 1.00 48.89 1072 ARG A C 1
ATOM 8409 O O . ARG A 1 1072 ? 43.851 0.849 13.266 1.00 51.39 1072 ARG A O 1
ATOM 8417 N N . VAL A 1 1073 ? 44.918 -1.081 12.795 1.00 45.95 1073 VAL A N 1
ATOM 8418 C CA . VAL A 1 1073 ? 43.894 -1.945 13.353 1.00 43.15 1073 VAL A CA 1
ATOM 8419 C C . VAL A 1 1073 ? 44.533 -2.753 14.472 1.00 44.87 1073 VAL A C 1
ATOM 8420 O O . VAL A 1 1073 ? 45.592 -3.363 14.277 1.00 48.18 1073 VAL A O 1
ATOM 8424 N N . THR A 1 1074 ? 43.887 -2.738 15.643 1.00 42.92 1074 THR A N 1
ATOM 8425 C CA . THR A 1 1074 ? 44.347 -3.546 16.746 1.00 44.49 1074 THR A CA 1
ATOM 8426 C C . THR A 1 1074 ? 43.261 -4.564 17.049 1.00 44.24 1074 THR A C 1
ATOM 8427 O O . THR A 1 1074 ? 42.140 -4.177 17.367 1.00 46.07 1074 THR A O 1
ATOM 8431 N N . ALA A 1 1075 ? 43.584 -5.856 16.893 1.00 44.16 1075 ALA A N 1
ATOM 8432 C CA . ALA A 1 1075 ? 42.581 -6.904 16.983 1.00 41.68 1075 ALA A CA 1
ATOM 8433 C C . ALA A 1 1075 ? 43.199 -8.242 17.374 1.00 43.50 1075 ALA A C 1
ATOM 8434 O O . ALA A 1 1075 ? 44.416 -8.425 17.328 1.00 45.76 1075 ALA A O 1
ATOM 8436 N N . ARG A 1 1076 ? 42.316 -9.156 17.783 1.00 43.31 1076 ARG A N 1
ATOM 8437 C CA . ARG A 1 1076 ? 42.671 -10.519 18.126 1.00 46.44 1076 ARG A CA 1
ATOM 8438 C C . ARG A 1 1076 ? 41.674 -11.454 17.446 1.00 43.61 1076 ARG A C 1
ATOM 8439 O O . ARG A 1 1076 ? 40.461 -11.323 17.637 1.00 41.98 1076 ARG A O 1
ATOM 8447 N N . LYS A 1 1077 ? 42.184 -12.372 16.622 1.00 43.18 1077 LYS A N 1
ATOM 8448 C CA . LYS A 1 1077 ? 41.350 -13.384 15.999 1.00 42.70 1077 LYS A CA 1
ATOM 8449 C C . LYS A 1 1077 ? 41.570 -14.733 16.671 1.00 44.53 1077 LYS A C 1
ATOM 8450 O O . LYS A 1 1077 ? 42.700 -15.197 16.770 1.00 48.84 1077 LYS A O 1
ATOM 8456 N N . GLU A 1 1078 ? 40.465 -15.352 17.098 1.00 44.75 1078 GLU A N 1
ATOM 8457 C CA . GLU A 1 1078 ? 40.467 -16.604 17.836 1.00 48.72 1078 GLU A CA 1
ATOM 8458 C C . GLU A 1 1078 ? 39.673 -17.637 17.044 1.00 47.78 1078 GLU A C 1
ATOM 8459 O O . GLU A 1 1078 ? 38.733 -17.290 16.320 1.00 45.08 1078 GLU A O 1
ATOM 8465 N N . GLY A 1 1079 ? 40.039 -18.911 17.220 1.00 50.16 1079 GLY A N 1
ATOM 8466 C CA . GLY A 1 1079 ? 39.342 -20.011 16.578 1.00 50.23 1079 GLY A CA 1
ATOM 8467 C C . GLY A 1 1079 ? 39.750 -20.134 15.112 1.00 49.09 1079 GLY A C 1
ATOM 8468 O O . GLY A 1 1079 ? 40.605 -19.387 14.638 1.00 48.68 1079 GLY A O 1
ATOM 8469 N N . VAL A 1 1080 ? 39.110 -21.075 14.414 1.00 48.53 1080 VAL A N 1
ATOM 8470 C CA . VAL A 1 1080 ? 39.351 -21.320 13.004 1.00 48.08 1080 VAL A CA 1
ATOM 8471 C C . VAL A 1 1080 ? 38.990 -20.099 12.155 1.00 44.90 1080 VAL A C 1
ATOM 8472 O O . VAL A 1 1080 ? 38.142 -19.282 12.521 1.00 43.21 1080 VAL A O 1
ATOM 8476 N N . GLY A 1 1081 ? 39.715 -19.948 11.044 1.00 45.35 1081 GLY A N 1
ATOM 8477 C CA . GLY A 1 1081 ? 39.355 -19.013 9.996 1.00 44.68 1081 GLY A CA 1
ATOM 8478 C C . GLY A 1 1081 ? 39.996 -17.638 10.163 1.00 44.72 1081 GLY A C 1
ATOM 8479 O O . GLY A 1 1081 ? 40.835 -17.425 11.037 1.00 46.43 1081 GLY A O 1
ATOM 8480 N N . ASN A 1 1082 ? 39.540 -16.712 9.312 1.00 43.41 1082 ASN A N 1
ATOM 8481 C CA . ASN A 1 1082 ? 40.135 -15.400 9.147 1.00 42.14 1082 ASN A CA 1
ATOM 8482 C C . ASN A 1 1082 ? 39.171 -14.313 9.600 1.00 39.39 1082 ASN A C 1
ATOM 8483 O O . ASN A 1 1082 ? 37.962 -14.445 9.470 1.00 41.04 1082 ASN A O 1
ATOM 8488 N N . GLY A 1 1083 ? 39.755 -13.234 10.122 1.00 39.30 1083 GLY A N 1
ATOM 8489 C CA . GLY A 1 1083 ? 39.073 -11.977 10.364 1.00 36.99 1083 GLY A CA 1
ATOM 8490 C C . GLY A 1 1083 ? 39.554 -10.929 9.373 1.00 36.71 1083 GLY A C 1
ATOM 8491 O O . GLY A 1 1083 ? 40.746 -10.831 9.079 1.00 38.51 1083 GLY A O 1
ATOM 8492 N N . TYR A 1 1084 ? 38.608 -10.151 8.856 1.00 37.23 1084 TYR A N 1
ATOM 8493 C CA . TYR A 1 1084 ? 38.899 -9.224 7.775 1.00 39.80 1084 TYR A CA 1
ATOM 8494 C C . TYR A 1 1084 ? 38.461 -7.823 8.192 1.00 41.86 1084 TYR A C 1
ATOM 8495 O O . TYR A 1 1084 ? 37.391 -7.657 8.790 1.00 46.22 1084 TYR A O 1
ATOM 8504 N N . VAL A 1 1085 ? 39.304 -6.828 7.883 1.00 41.62 1085 VAL A N 1
ATOM 8505 C CA . VAL A 1 1085 ? 38.903 -5.436 7.926 1.00 41.57 1085 VAL A CA 1
ATOM 8506 C C . VAL A 1 1085 ? 39.182 -4.839 6.557 1.00 41.86 1085 VAL A C 1
ATOM 8507 O O . VAL A 1 1085 ? 40.335 -4.792 6.147 1.00 44.29 1085 VAL A O 1
ATOM 8511 N N . SER A 1 1086 ? 38.140 -4.388 5.853 1.00 43.50 1086 SER A N 1
ATOM 8512 C CA . SER A 1 1086 ? 38.325 -3.856 4.511 1.00 45.86 1086 SER A CA 1
ATOM 8513 C C . SER A 1 1086 ? 37.907 -2.385 4.425 1.00 45.02 1086 SER A C 1
ATOM 8514 O O . SER A 1 1086 ? 36.913 -1.960 5.014 1.00 40.90 1086 SER A O 1
ATOM 8517 N N . ILE A 1 1087 ? 38.741 -1.613 3.715 1.00 46.50 1087 ILE A N 1
ATOM 8518 C CA . ILE A 1 1087 ? 38.484 -0.212 3.436 1.00 50.12 1087 ILE A CA 1
ATOM 8519 C C . ILE A 1 1087 ? 38.464 -0.012 1.924 1.00 52.54 1087 ILE A C 1
ATOM 8520 O O . ILE A 1 1087 ? 39.227 -0.649 1.198 1.00 54.15 1087 ILE A O 1
ATOM 8525 N N . ARG A 1 1088 ? 37.574 0.868 1.458 1.00 53.64 1088 ARG A N 1
ATOM 8526 C CA . ARG A 1 1088 ? 37.546 1.229 0.055 1.00 57.99 1088 ARG A CA 1
ATOM 8527 C C . ARG A 1 1088 ? 37.012 2.647 -0.089 1.00 59.49 1088 ARG A C 1
ATOM 8528 O O . ARG A 1 1088 ? 36.331 3.143 0.806 1.00 57.11 1088 ARG A O 1
ATOM 8536 N N . ASP A 1 1089 ? 37.384 3.282 -1.211 1.00 64.51 1089 ASP A N 1
ATOM 8537 C CA . ASP A 1 1089 ? 36.811 4.547 -1.648 1.00 68.54 1089 ASP A CA 1
ATOM 8538 C C . ASP A 1 1089 ? 35.619 4.234 -2.552 1.00 71.24 1089 ASP A C 1
ATOM 8539 O O . ASP A 1 1089 ? 35.237 3.073 -2.690 1.00 70.39 1089 ASP A O 1
ATOM 8544 N N . GLY A 1 1090 ? 35.031 5.263 -3.168 1.00 75.51 1090 GLY A N 1
ATOM 8545 C CA . GLY A 1 1090 ? 33.904 5.049 -4.059 1.00 79.29 1090 GLY A CA 1
ATOM 8546 C C . GLY A 1 1090 ? 34.351 4.875 -5.507 1.00 85.22 1090 GLY A C 1
ATOM 8547 O O . GLY A 1 1090 ? 33.611 5.248 -6.415 1.00 91.84 1090 GLY A O 1
ATOM 8548 N N . GLY A 1 1091 ? 35.548 4.301 -5.715 1.00 85.13 1091 GLY A N 1
ATOM 8549 C CA . GLY A 1 1091 ? 36.182 4.242 -7.028 1.00 90.35 1091 GLY A CA 1
ATOM 8550 C C . GLY A 1 1091 ? 36.802 2.873 -7.327 1.00 88.96 1091 GLY A C 1
ATOM 8551 O O . GLY A 1 1091 ? 36.087 1.903 -7.558 1.00 89.59 1091 GLY A O 1
ATOM 8552 N N . ASN A 1 1092 ? 38.141 2.799 -7.325 1.00 88.61 1092 ASN A N 1
ATOM 8553 C CA . ASN A 1 1092 ? 38.852 1.571 -7.653 1.00 87.63 1092 ASN A CA 1
ATOM 8554 C C . ASN A 1 1092 ? 39.967 1.267 -6.643 1.00 83.98 1092 ASN A C 1
ATOM 8555 O O . ASN A 1 1092 ? 40.803 0.405 -6.915 1.00 84.80 1092 ASN A O 1
ATOM 8560 N N . GLN A 1 1093 ? 39.985 1.952 -5.485 1.00 79.97 1093 GLN A N 1
ATOM 8561 C CA . GLN A 1 1093 ? 40.972 1.698 -4.441 1.00 76.94 1093 GLN A CA 1
ATOM 8562 C C . GLN A 1 1093 ? 40.357 0.888 -3.294 1.00 72.55 1093 GLN A C 1
ATOM 8563 O O . GLN A 1 1093 ? 39.263 1.180 -2.815 1.00 71.29 1093 GLN A O 1
ATOM 8569 N N . SER A 1 1094 ? 41.075 -0.149 -2.854 1.00 69.30 1094 SER A N 1
ATOM 8570 C CA . SER A 1 1094 ? 40.672 -0.925 -1.695 1.00 63.32 1094 SER A CA 1
ATOM 8571 C C . SER A 1 1094 ? 41.906 -1.583 -1.085 1.00 60.59 1094 SER A C 1
ATOM 8572 O O . SER A 1 1094 ? 42.907 -1.805 -1.770 1.00 61.08 1094 SER A O 1
ATOM 8575 N N . GLU A 1 1095 ? 41.830 -1.844 0.219 1.00 56.49 1095 GLU A N 1
ATOM 8576 C CA . GLU A 1 1095 ? 42.851 -2.598 0.923 1.00 58.19 1095 GLU A CA 1
ATOM 8577 C C . GLU A 1 1095 ? 42.163 -3.495 1.950 1.00 54.85 1095 GLU A C 1
ATOM 8578 O O . GLU A 1 1095 ? 41.137 -3.118 2.512 1.00 52.28 1095 GLU A O 1
ATOM 8584 N N . THR A 1 1096 ? 42.754 -4.669 2.203 1.00 53.54 1096 THR A N 1
ATOM 8585 C CA . THR A 1 1096 ? 42.240 -5.614 3.178 1.00 51.15 1096 THR A CA 1
ATOM 8586 C C . THR A 1 1096 ? 43.368 -6.068 4.109 1.00 49.50 1096 THR A C 1
ATOM 8587 O O . THR A 1 1096 ? 44.398 -6.566 3.638 1.00 50.59 1096 THR A O 1
ATOM 8591 N N . LEU A 1 1097 ? 43.140 -5.906 5.427 1.00 45.20 1097 LEU A N 1
ATOM 8592 C CA . LEU A 1 1097 ? 43.961 -6.505 6.472 1.00 46.34 1097 LEU A CA 1
ATOM 8593 C C . LEU A 1 1097 ? 43.304 -7.801 6.950 1.00 45.87 1097 LEU A C 1
ATOM 8594 O O . LEU A 1 1097 ? 42.084 -7.821 7.140 1.00 45.99 1097 LEU A O 1
ATOM 8599 N N . THR A 1 1098 ? 44.132 -8.844 7.170 1.00 45.01 1098 THR A N 1
ATOM 8600 C CA . THR A 1 1098 ? 43.713 -10.181 7.574 1.00 43.97 1098 THR A CA 1
ATOM 8601 C C . THR A 1 1098 ? 44.296 -10.506 8.954 1.00 43.44 1098 THR A C 1
ATOM 8602 O O . THR A 1 1098 ? 45.506 -10.439 9.155 1.00 45.77 1098 THR A O 1
ATOM 8606 N N . PHE A 1 1099 ? 43.442 -10.892 9.909 1.00 40.84 1099 PHE A N 1
ATOM 8607 C CA . PHE A 1 1099 ? 43.916 -11.406 11.186 1.00 41.13 1099 PHE A CA 1
ATOM 8608 C C . PHE A 1 1099 ? 43.601 -12.897 11.270 1.00 41.72 1099 PHE A C 1
ATOM 8609 O O . PHE A 1 1099 ? 42.547 -13.342 10.824 1.00 39.78 1099 PHE A O 1
ATOM 8617 N N . SER A 1 1100 ? 44.519 -13.666 11.861 1.00 44.75 1100 SER A N 1
ATOM 8618 C CA . SER A 1 1100 ? 44.261 -15.063 12.149 1.00 47.03 1100 SER A CA 1
ATOM 8619 C C . SER A 1 1100 ? 45.114 -15.530 13.323 1.00 53.51 1100 SER A C 1
ATOM 8620 O O . SER A 1 1100 ? 46.033 -14.834 13.755 1.00 57.65 1100 SER A O 1
ATOM 8623 N N . ALA A 1 1101 ? 44.795 -16.729 13.824 1.00 56.37 1101 ALA A N 1
ATOM 8624 C CA . ALA A 1 1101 ? 45.508 -17.323 14.941 1.00 62.08 1101 ALA A CA 1
ATOM 8625 C C . ALA A 1 1101 ? 46.942 -17.685 14.541 1.00 67.84 1101 ALA A C 1
ATOM 8626 O O . ALA A 1 1101 ? 47.770 -17.994 15.395 1.00 73.49 1101 ALA A O 1
ATOM 8628 N N . SER A 1 1102 ? 47.252 -17.624 13.241 1.00 68.56 1102 SER A N 1
ATOM 8629 C CA . SER A 1 1102 ? 48.618 -17.782 12.773 1.00 73.91 1102 SER A CA 1
ATOM 8630 C C . SER A 1 1102 ? 49.480 -16.573 13.131 1.00 75.81 1102 SER A C 1
ATOM 8631 O O . SER A 1 1102 ? 50.687 -16.579 12.890 1.00 81.70 1102 SER A O 1
ATOM 8634 N N . ASP A 1 1103 ? 48.865 -15.523 13.678 1.00 71.94 1103 ASP A N 1
ATOM 8635 C CA . ASP A 1 1103 ? 49.590 -14.303 13.978 1.00 74.43 1103 ASP A CA 1
ATOM 8636 C C . ASP A 1 1103 ? 50.478 -14.514 15.209 1.00 84.36 1103 ASP A C 1
ATOM 8637 O O . ASP A 1 1103 ? 51.463 -13.794 15.377 1.00 88.72 1103 ASP A O 1
ATOM 8642 N N . TYR A 1 1104 ? 50.165 -15.539 16.021 1.00 90.42 1104 TYR A N 1
ATOM 8643 C CA . TYR A 1 1104 ? 50.852 -15.800 17.278 1.00 98.66 1104 TYR A CA 1
ATOM 8644 C C . TYR A 1 1104 ? 51.941 -16.855 17.115 1.00 110.41 1104 TYR A C 1
ATOM 8645 O O . TYR A 1 1104 ? 52.846 -16.920 17.946 1.00 116.47 1104 TYR A O 1
ATOM 8654 N N . ASP A 1 1105 ? 51.835 -17.695 16.074 1.00 116.70 1105 ASP A N 1
ATOM 8655 C CA . ASP A 1 1105 ? 52.707 -18.856 15.959 1.00 128.19 1105 ASP A CA 1
ATOM 8656 C C . ASP A 1 1105 ? 54.147 -18.355 15.817 1.00 136.63 1105 ASP A C 1
ATOM 8657 O O . ASP A 1 1105 ? 54.392 -17.296 15.237 1.00 132.69 1105 ASP A O 1
ATOM 8662 N N . THR A 1 1106 ? 55.084 -19.125 16.389 1.00 146.95 1106 THR A N 1
ATOM 8663 C CA . THR A 1 1106 ? 56.396 -18.629 16.782 1.00 154.57 1106 THR A CA 1
ATOM 8664 C C . THR A 1 1106 ? 57.471 -19.336 15.957 1.00 162.32 1106 THR A C 1
ATOM 8665 O O . THR A 1 1106 ? 57.320 -20.506 15.608 1.00 163.94 1106 THR A O 1
ATOM 8669 N N . ASN A 1 1107 ? 58.562 -18.615 15.652 1.00 167.83 1107 ASN A N 1
ATOM 8670 C CA . ASN A 1 1107 ? 59.725 -19.218 15.015 1.00 173.79 1107 ASN A CA 1
ATOM 8671 C C . ASN A 1 1107 ? 60.157 -20.432 15.841 1.00 182.55 1107 ASN A C 1
ATOM 8672 O O . ASN A 1 1107 ? 60.589 -21.442 15.286 1.00 190.07 1107 ASN A O 1
ATOM 8677 N N . GLY A 1 1108 ? 60.014 -20.318 17.168 1.00 181.11 1108 GLY A N 1
ATOM 8678 C CA . GLY A 1 1108 ? 60.270 -21.407 18.093 1.00 183.45 1108 GLY A CA 1
ATOM 8679 C C . GLY A 1 1108 ? 61.720 -21.371 18.564 1.00 190.83 1108 GLY A C 1
ATOM 8680 O O . GLY A 1 1108 ? 62.604 -20.955 17.817 1.00 191.21 1108 GLY A O 1
ATOM 8681 N N . MET A 1 1109 ? 61.949 -21.804 19.811 1.00 196.42 1109 MET A N 1
ATOM 8682 C CA . MET A 1 1109 ? 63.302 -21.984 20.316 1.00 204.76 1109 MET A CA 1
ATOM 8683 C C . MET A 1 1109 ? 64.068 -22.911 19.365 1.00 210.47 1109 MET A C 1
ATOM 8684 O O . MET A 1 1109 ? 65.249 -22.674 19.111 1.00 217.59 1109 MET A O 1
ATOM 8689 N N . TYR A 1 1110 ? 63.374 -23.921 18.802 1.00 207.51 1110 TYR A N 1
ATOM 8690 C CA . TYR A 1 1110 ? 63.989 -25.008 18.043 1.00 211.30 1110 TYR A CA 1
ATOM 8691 C C . TYR A 1 1110 ? 65.037 -25.668 18.948 1.00 223.19 1110 TYR A C 1
ATOM 8692 O O . TYR A 1 1110 ? 66.192 -25.828 18.559 1.00 234.88 1110 TYR A O 1
ATOM 8701 N N . ASP A 1 1111 ? 64.595 -26.066 20.156 1.00 222.54 1111 ASP A N 1
ATOM 8702 C CA . ASP A 1 1111 ? 65.449 -26.524 21.252 1.00 231.53 1111 ASP A CA 1
ATOM 8703 C C . ASP A 1 1111 ? 66.787 -25.789 21.287 1.00 233.27 1111 ASP A C 1
ATOM 8704 O O . ASP A 1 1111 ? 67.810 -26.338 20.876 1.00 242.55 1111 ASP A O 1
ATOM 8709 N N . THR A 1 1112 ? 66.759 -24.557 21.817 1.00 223.91 1112 THR A N 1
ATOM 8710 C CA . THR A 1 1112 ?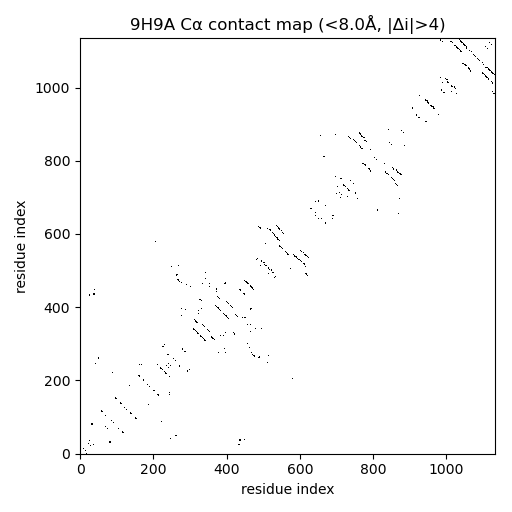 67.958 -23.792 22.137 1.00 225.01 1112 THR A CA 1
ATOM 8711 C C . THR A 1 1112 ? 68.947 -23.835 20.962 1.00 225.25 1112 THR A C 1
ATOM 8712 O O . THR A 1 1112 ? 70.161 -23.899 21.171 1.00 232.37 1112 THR A O 1
ATOM 8716 N N . GLN A 1 1113 ? 68.404 -23.759 19.731 1.00 212.98 1113 GLN A N 1
ATOM 8717 C CA . GLN A 1 1113 ? 69.136 -23.945 18.478 1.00 208.75 1113 GLN A CA 1
ATOM 8718 C C . GLN A 1 1113 ? 70.031 -25.187 18.545 1.00 215.70 1113 GLN A C 1
ATOM 8719 O O . GLN A 1 1113 ? 71.247 -25.080 18.401 1.00 221.90 1113 GLN A O 1
ATOM 8725 N N . ALA A 1 1114 ? 69.402 -26.360 18.734 1.00 214.17 1114 ALA A N 1
ATOM 8726 C CA . ALA A 1 1114 ? 70.075 -27.639 18.928 1.00 223.12 1114 ALA A CA 1
ATOM 8727 C C . ALA A 1 1114 ? 71.525 -27.454 19.388 1.00 232.29 1114 ALA A C 1
ATOM 8728 O O . ALA A 1 1114 ? 72.437 -28.012 18.783 1.00 238.66 1114 ALA A O 1
ATOM 8730 N N . SER A 1 1115 ? 71.716 -26.680 20.470 1.00 233.43 1115 SER A N 1
ATOM 8731 C CA . SER A 1 1115 ? 73.017 -26.437 21.090 1.00 242.77 1115 SER A CA 1
ATOM 8732 C C . SER A 1 1115 ? 72.851 -25.513 22.300 1.00 242.61 1115 SER A C 1
ATOM 8733 O O . SER A 1 1115 ? 72.465 -24.356 22.140 1.00 238.76 1115 SER A O 1
ATOM 8736 N N . ASN A 1 1116 ? 73.150 -26.034 23.501 1.00 248.33 1116 ASN A N 1
ATOM 8737 C CA . ASN A 1 1116 ? 72.938 -25.333 24.764 1.00 247.81 1116 ASN A CA 1
ATOM 8738 C C . ASN A 1 1116 ? 73.529 -26.196 25.880 1.00 259.07 1116 ASN A C 1
ATOM 8739 O O . ASN A 1 1116 ? 73.681 -27.401 25.695 1.00 266.05 1116 ASN A O 1
ATOM 8744 N N . THR A 1 1117 ? 73.846 -25.585 27.034 1.00 262.61 1117 THR A N 1
ATOM 8745 C CA . THR A 1 1117 ? 74.699 -26.204 28.045 1.00 275.29 1117 THR A CA 1
ATOM 8746 C C . THR A 1 1117 ? 74.180 -27.596 28.414 1.00 278.11 1117 THR A C 1
ATOM 8747 O O . THR A 1 1117 ? 73.016 -27.746 28.784 1.00 272.76 1117 THR A O 1
ATOM 8751 N N . ASN A 1 1118 ? 75.069 -28.598 28.296 1.00 286.58 1118 ASN A N 1
ATOM 8752 C CA . ASN A 1 1118 ? 74.809 -29.994 28.630 1.00 291.35 1118 ASN A CA 1
ATOM 8753 C C . ASN A 1 1118 ? 73.966 -30.669 27.547 1.00 283.36 1118 ASN A C 1
ATOM 8754 O O . ASN A 1 1118 ? 74.263 -31.796 27.157 1.00 289.50 1118 ASN A O 1
ATOM 8759 N N . GLY A 1 1119 ? 72.910 -29.987 27.086 1.00 270.96 1119 GLY A N 1
ATOM 8760 C CA . GLY A 1 1119 ? 72.073 -30.469 25.999 1.00 263.25 1119 GLY A CA 1
ATOM 8761 C C . GLY A 1 1119 ? 70.638 -30.703 26.465 1.00 256.98 1119 GLY A C 1
ATOM 8762 O O . GLY A 1 1119 ? 70.131 -31.816 26.346 1.00 258.93 1119 GLY A O 1
ATOM 8763 N N . TYR A 1 1120 ? 69.994 -29.645 26.987 1.00 250.30 1120 TYR A N 1
ATOM 8764 C CA . TYR A 1 1120 ? 68.649 -29.750 27.540 1.00 244.44 1120 TYR A CA 1
ATOM 8765 C C . TYR A 1 1120 ? 67.688 -28.860 26.751 1.00 232.07 1120 TYR A C 1
ATOM 8766 O O . TYR A 1 1120 ? 68.100 -27.940 26.046 1.00 228.05 1120 TYR A O 1
ATOM 8775 N N . ASN A 1 1121 ? 66.390 -29.149 26.922 1.00 227.43 1121 ASN A N 1
ATOM 8776 C CA . ASN A 1 1121 ? 65.336 -28.763 25.994 1.00 215.80 1121 ASN A CA 1
ATOM 8777 C C . ASN A 1 1121 ? 64.514 -27.609 26.574 1.00 208.84 1121 ASN A C 1
ATOM 8778 O O . ASN A 1 1121 ? 64.395 -27.492 27.792 1.00 211.75 1121 ASN A O 1
ATOM 8783 N N . THR A 1 1122 ? 63.949 -26.765 25.690 1.00 200.10 1122 THR A N 1
ATOM 8784 C CA . THR A 1 1122 ? 62.994 -25.724 26.061 1.00 192.67 1122 THR A CA 1
ATOM 8785 C C . THR A 1 1122 ? 62.201 -25.300 24.820 1.00 183.33 1122 THR A C 1
ATOM 8786 O O . THR A 1 1122 ? 62.797 -25.071 23.768 1.00 182.87 1122 THR A O 1
ATOM 8790 N N . ASN A 1 1123 ? 60.869 -25.172 24.957 1.00 177.22 1123 ASN A N 1
ATOM 8791 C CA . ASN A 1 1123 ? 59.984 -24.795 23.856 1.00 169.23 1123 ASN A CA 1
ATOM 8792 C C . ASN A 1 1123 ? 59.549 -23.335 23.989 1.00 164.32 1123 ASN A C 1
ATOM 8793 O O . ASN A 1 1123 ? 59.772 -22.694 25.015 1.00 165.98 1123 ASN A O 1
ATOM 8798 N N . SER A 1 1124 ? 58.950 -22.820 22.909 1.00 161.27 1124 SER A N 1
ATOM 8799 C CA . SER A 1 1124 ? 58.334 -21.500 22.891 1.00 159.38 1124 SER A CA 1
ATOM 8800 C C . SER A 1 1124 ? 56.824 -21.652 23.035 1.00 158.11 1124 SER A C 1
ATOM 8801 O O . SER A 1 1124 ? 56.311 -22.771 23.036 1.00 158.41 1124 SER A O 1
ATOM 8804 N N . VAL A 1 1125 ? 56.128 -20.512 23.140 1.00 158.58 1125 VAL A N 1
ATOM 8805 C CA . VAL A 1 1125 ? 54.726 -20.494 23.525 1.00 160.00 1125 VAL A CA 1
ATOM 8806 C C . VAL A 1 1125 ? 53.892 -19.842 22.413 1.00 160.89 1125 VAL A C 1
ATOM 8807 O O . VAL A 1 1125 ? 54.161 -18.710 22.001 1.00 156.18 1125 VAL A O 1
ATOM 8811 N N . TYR A 1 1126 ? 52.878 -20.585 21.929 1.00 166.01 1126 TYR A N 1
ATOM 8812 C CA . TYR A 1 1126 ? 52.025 -20.176 20.817 1.00 164.57 1126 TYR A CA 1
ATOM 8813 C C . TYR A 1 1126 ? 50.713 -19.580 21.331 1.00 166.68 1126 TYR A C 1
ATOM 8814 O O . TYR A 1 1126 ? 49.848 -19.208 20.533 1.00 162.28 1126 TYR A O 1
ATOM 8823 N N . ASN A 1 1127 ? 50.571 -19.506 22.663 1.00 167.39 1127 ASN A N 1
ATOM 8824 C CA . ASN A 1 1127 ? 49.346 -19.048 23.297 1.00 158.35 1127 ASN A CA 1
ATOM 8825 C C . ASN A 1 1127 ? 49.601 -17.673 23.906 1.00 151.17 1127 ASN A C 1
ATOM 8826 O O . ASN A 1 1127 ? 50.323 -17.548 24.897 1.00 146.53 1127 ASN A O 1
ATOM 8831 N N . ASP A 1 1128 ? 49.020 -16.650 23.270 1.00 145.32 1128 ASP A N 1
ATOM 8832 C CA . ASP A 1 1128 ? 49.138 -15.273 23.718 1.00 147.16 1128 ASP A CA 1
ATOM 8833 C C . ASP A 1 1128 ? 47.718 -14.706 23.785 1.00 143.21 1128 ASP A C 1
ATOM 8834 O O . ASP A 1 1128 ? 47.198 -14.165 22.805 1.00 133.50 1128 ASP A O 1
ATOM 8839 N N . GLN A 1 1129 ? 47.099 -14.869 24.965 1.00 144.88 1129 GLN A N 1
ATOM 8840 C CA . GLN A 1 1129 ? 45.655 -14.763 25.133 1.00 140.74 1129 GLN A CA 1
ATOM 8841 C C . GLN A 1 1129 ? 45.221 -13.298 25.166 1.00 130.59 1129 GLN A C 1
ATOM 8842 O O . GLN A 1 1129 ? 44.490 -12.858 24.273 1.00 112.79 1129 GLN A O 1
ATOM 8848 N N . THR A 1 1130 ? 45.691 -12.565 26.196 1.00 129.94 1130 THR A N 1
ATOM 8849 C CA . THR A 1 1130 ? 45.375 -11.155 26.423 1.00 116.74 1130 THR A CA 1
ATOM 8850 C C . THR A 1 1130 ? 46.117 -10.287 25.393 1.00 107.83 1130 THR A C 1
ATOM 8851 O O . THR A 1 1130 ? 46.462 -9.131 25.667 1.00 104.16 1130 THR A O 1
ATOM 8855 N N . GLY A 1 1131 ? 46.259 -10.843 24.172 1.00 94.40 1131 GLY A N 1
ATOM 8856 C CA . GLY A 1 1131 ? 47.298 -10.492 23.217 1.00 83.50 1131 GLY A CA 1
ATOM 8857 C C . GLY A 1 1131 ? 46.697 -10.032 21.893 1.00 70.35 1131 GLY A C 1
ATOM 8858 O O . GLY A 1 1131 ? 46.196 -10.837 21.116 1.00 64.55 1131 GLY A O 1
ATOM 8859 N N . TYR A 1 1132 ? 46.729 -8.714 21.694 1.00 64.45 1132 TYR A N 1
ATOM 8860 C CA . TYR A 1 1132 ? 46.250 -8.061 20.494 1.00 59.27 1132 TYR A CA 1
ATOM 8861 C C . TYR A 1 1132 ? 47.435 -7.852 19.549 1.00 58.83 1132 TYR A C 1
ATOM 8862 O O . TYR A 1 1132 ? 48.584 -7.800 19.977 1.00 60.86 1132 TYR A O 1
ATOM 8871 N N . ILE A 1 1133 ? 47.126 -7.726 18.255 1.00 55.24 1133 ILE A N 1
ATOM 8872 C CA . ILE A 1 1133 ? 48.100 -7.454 17.217 1.00 54.35 1133 ILE A CA 1
ATOM 8873 C C . ILE A 1 1133 ? 47.686 -6.165 16.529 1.00 49.94 1133 ILE A C 1
ATOM 8874 O O . ILE A 1 1133 ? 46.513 -5.982 16.213 1.00 48.71 1133 ILE A O 1
ATOM 8879 N N . THR A 1 1134 ? 48.648 -5.293 16.251 1.00 50.54 1134 THR A N 1
ATOM 8880 C CA . THR A 1 1134 ? 48.355 -4.102 15.477 1.00 49.57 1134 THR A CA 1
ATOM 8881 C C . THR A 1 1134 ? 48.893 -4.293 14.058 1.00 50.49 1134 THR A C 1
ATOM 8882 O O . THR A 1 1134 ? 50.055 -4.671 13.870 1.00 52.69 1134 THR A O 1
ATOM 8886 N N . LYS A 1 1135 ? 48.039 -4.003 13.064 1.00 48.23 1135 LYS A N 1
ATOM 8887 C CA . LYS A 1 1135 ? 48.463 -4.014 11.669 1.00 48.96 1135 LYS A CA 1
ATOM 8888 C C . LYS A 1 1135 ? 48.108 -2.676 11.035 1.00 48.93 1135 LYS A C 1
ATOM 8889 O O . LYS A 1 1135 ? 47.087 -2.079 11.381 1.00 46.40 1135 LYS A O 1
ATOM 8895 N N . THR A 1 1136 ? 48.961 -2.247 10.095 1.00 52.04 1136 THR A N 1
ATOM 8896 C CA . THR A 1 1136 ? 48.840 -0.963 9.421 1.00 54.90 1136 THR A CA 1
ATOM 8897 C C . THR A 1 1136 ? 48.961 -1.141 7.904 1.00 56.76 1136 THR A C 1
ATOM 8898 O O . THR A 1 1136 ? 49.516 -2.136 7.435 1.00 57.07 1136 THR A O 1
ATOM 8902 N N . VAL A 1 1137 ? 48.394 -0.183 7.152 1.00 57.52 1137 VAL A N 1
ATOM 8903 C CA . VAL A 1 1137 ? 48.498 -0.127 5.699 1.00 58.21 1137 VAL A CA 1
ATOM 8904 C C . VAL A 1 1137 ? 48.130 1.295 5.278 1.00 60.73 1137 VAL A C 1
ATOM 8905 O O . VAL A 1 1137 ? 47.191 1.868 5.844 1.00 59.22 1137 VAL A O 1
ATOM 8909 N N . THR A 1 1138 ? 48.894 1.866 4.324 1.00 64.19 1138 THR A N 1
ATOM 8910 C CA . THR A 1 1138 ? 48.644 3.215 3.830 1.00 65.48 1138 THR A CA 1
ATOM 8911 C C . THR A 1 1138 ? 47.578 3.151 2.740 1.00 65.03 1138 THR A C 1
ATOM 8912 O O . THR A 1 1138 ? 47.311 2.085 2.195 1.00 64.48 1138 THR A O 1
ATOM 8916 N N . PHE A 1 1139 ? 46.938 4.293 2.465 1.00 67.09 1139 PHE A N 1
ATOM 8917 C CA . PHE A 1 1139 ? 45.770 4.331 1.599 1.00 67.22 1139 PHE A CA 1
ATOM 8918 C C . PHE A 1 1139 ? 45.495 5.761 1.136 1.00 70.78 1139 PHE A C 1
ATOM 8919 O O . PHE A 1 1139 ? 45.569 6.691 1.939 1.00 71.27 1139 PHE A O 1
ATOM 8927 N N . ILE A 1 1140 ? 45.183 5.919 -0.161 1.00 73.62 1140 ILE A N 1
ATOM 8928 C CA . ILE A 1 1140 ? 44.842 7.213 -0.743 1.00 77.49 1140 ILE A CA 1
ATOM 8929 C C . ILE A 1 1140 ? 43.454 7.103 -1.371 1.00 77.48 1140 ILE A C 1
ATOM 8930 O O . ILE A 1 1140 ? 43.288 6.430 -2.385 1.00 78.61 1140 ILE A O 1
ATOM 8935 N N . PRO A 1 1141 ? 42.410 7.717 -0.764 1.00 76.80 1141 PRO A N 1
ATOM 8936 C CA . PRO A 1 1141 ? 41.089 7.804 -1.388 1.00 77.68 1141 PRO A CA 1
ATOM 8937 C C . PRO A 1 1141 ? 41.027 8.931 -2.408 1.00 82.70 1141 PRO A C 1
ATOM 8938 O O . PRO A 1 1141 ? 41.408 10.058 -2.099 1.00 84.09 1141 PRO A O 1
ATOM 8942 N N . TYR A 1 1142 ? 40.521 8.618 -3.606 1.00 86.09 1142 TYR A N 1
ATOM 8943 C CA . TYR A 1 1142 ? 40.305 9.625 -4.632 1.00 92.45 1142 TYR A CA 1
ATOM 8944 C C . TYR A 1 1142 ? 38.834 10.064 -4.595 1.00 94.05 1142 TYR A C 1
ATOM 8945 O O . TYR A 1 1142 ? 38.338 10.592 -5.587 1.00 98.90 1142 TYR A O 1
ATOM 8954 N N . THR A 1 1143 ? 38.138 9.851 -3.459 1.00 89.85 1143 THR A N 1
ATOM 8955 C CA . THR A 1 1143 ? 36.774 10.339 -3.266 1.00 91.02 1143 THR A CA 1
ATOM 8956 C C . THR A 1 1143 ? 36.597 10.838 -1.834 1.00 89.24 1143 THR A C 1
ATOM 8957 O O . THR A 1 1143 ? 37.339 10.467 -0.926 1.00 85.23 1143 THR A O 1
ATOM 8961 N N . ASN A 1 1144 ? 35.535 11.624 -1.639 1.00 92.88 1144 ASN A N 1
ATOM 8962 C CA . ASN A 1 1144 ? 35.233 12.209 -0.341 1.00 92.09 1144 ASN A CA 1
ATOM 8963 C C . ASN A 1 1144 ? 34.481 11.229 0.566 1.00 87.28 1144 ASN A C 1
ATOM 8964 O O . ASN A 1 1144 ? 34.141 11.600 1.682 1.00 85.10 1144 ASN A O 1
ATOM 8969 N N . GLN A 1 1145 ? 34.230 9.994 0.097 1.00 86.72 1145 GLN A N 1
ATOM 8970 C CA . GLN A 1 1145 ? 33.532 8.968 0.866 1.00 83.63 1145 GLN A CA 1
ATOM 8971 C C . GLN A 1 1145 ? 34.432 7.741 1.021 1.00 76.84 1145 GLN A C 1
ATOM 8972 O O . GLN A 1 1145 ? 35.162 7.401 0.094 1.00 79.64 1145 GLN A O 1
ATOM 8978 N N . MET A 1 1146 ? 34.360 7.070 2.179 1.00 69.52 1146 MET A N 1
ATOM 8979 C CA . MET A 1 1146 ? 35.019 5.786 2.393 1.00 64.76 1146 MET A CA 1
ATOM 8980 C C . MET A 1 1146 ? 34.122 4.834 3.185 1.00 61.08 1146 MET A C 1
ATOM 8981 O O . MET A 1 1146 ? 33.339 5.266 4.026 1.00 58.85 1146 MET A O 1
ATOM 8986 N N . TRP A 1 1147 ? 34.289 3.527 2.933 1.00 59.42 1147 TRP A N 1
ATOM 8987 C CA . TRP A 1 1147 ? 33.631 2.478 3.702 1.00 56.78 1147 TRP A CA 1
ATOM 8988 C C . TRP A 1 1147 ? 34.673 1.684 4.475 1.00 54.29 1147 TRP A C 1
ATOM 8989 O O . TRP A 1 1147 ? 35.777 1.471 3.967 1.00 52.77 1147 TRP A O 1
ATOM 9000 N N . ILE A 1 1148 ? 34.286 1.264 5.688 1.00 51.29 1148 ILE A N 1
ATOM 9001 C CA . ILE A 1 1148 ? 34.962 0.211 6.420 1.00 48.18 1148 ILE A CA 1
ATOM 9002 C C . ILE A 1 1148 ? 33.945 -0.892 6.709 1.00 47.14 1148 ILE A C 1
ATOM 9003 O O . ILE A 1 1148 ? 32.779 -0.626 7.011 1.00 45.58 1148 ILE A O 1
ATOM 9008 N N . GLU A 1 1149 ? 34.413 -2.139 6.576 1.00 46.57 1149 GLU A N 1
ATOM 9009 C CA . GLU A 1 1149 ? 33.603 -3.325 6.782 1.00 44.36 1149 GLU A CA 1
ATOM 9010 C C . GLU A 1 1149 ? 34.430 -4.351 7.563 1.00 41.17 1149 GLU A C 1
ATOM 9011 O O . GLU A 1 1149 ? 35.589 -4.594 7.252 1.00 42.47 1149 GLU A O 1
ATOM 9017 N N . ILE A 1 1150 ? 33.849 -4.924 8.619 1.00 40.91 1150 ILE A N 1
ATOM 9018 C CA . ILE A 1 1150 ? 34.540 -5.867 9.497 1.00 40.29 1150 ILE A CA 1
ATOM 9019 C C . ILE A 1 1150 ? 33.741 -7.178 9.539 1.00 39.18 1150 ILE A C 1
ATOM 9020 O O . ILE A 1 1150 ? 32.535 -7.168 9.784 1.00 37.49 1150 ILE A O 1
ATOM 9025 N N . SER A 1 1151 ? 34.430 -8.312 9.330 1.00 39.93 1151 SER A N 1
ATOM 9026 C CA . SER A 1 1151 ? 33.776 -9.607 9.195 1.00 39.09 1151 SER A CA 1
ATOM 9027 C C . SER A 1 1151 ? 34.740 -10.727 9.586 1.00 38.24 1151 SER A C 1
ATOM 9028 O O . SER A 1 1151 ? 35.896 -10.459 9.913 1.00 38.68 1151 SER A O 1
ATOM 9031 N N . GLU A 1 1152 ? 34.258 -11.979 9.510 1.00 37.35 1152 GLU A N 1
ATOM 9032 C CA . GLU A 1 1152 ? 35.090 -13.165 9.678 1.00 35.51 1152 GLU A CA 1
ATOM 9033 C C . GLU A 1 1152 ? 34.452 -14.370 8.991 1.00 34.09 1152 GLU A C 1
ATOM 9034 O O . GLU A 1 1152 ? 33.248 -14.385 8.730 1.00 32.28 1152 GLU A O 1
ATOM 9040 N N . THR A 1 1153 ? 35.283 -15.394 8.751 1.00 34.60 1153 THR A N 1
ATOM 9041 C CA . THR A 1 1153 ? 34.865 -16.618 8.094 1.00 35.82 1153 THR A CA 1
ATOM 9042 C C . THR A 1 1153 ? 34.332 -17.630 9.100 1.00 36.46 1153 THR A C 1
ATOM 9043 O O . THR A 1 1153 ? 33.633 -18.543 8.685 1.00 37.15 1153 THR A O 1
ATOM 9047 N N . GLU A 1 1154 ? 34.687 -17.477 10.391 1.00 36.24 1154 GLU A N 1
ATOM 9048 C CA . GLU A 1 1154 ? 34.404 -18.451 11.438 1.00 36.69 1154 GLU A CA 1
ATOM 9049 C C . GLU A 1 1154 ? 35.048 -17.966 12.735 1.00 37.06 1154 GLU A C 1
ATOM 9050 O O . GLU A 1 1154 ? 35.877 -17.065 12.690 1.00 35.41 1154 GLU A O 1
ATOM 9056 N N . GLY A 1 1155 ? 34.678 -18.583 13.868 1.00 38.98 1155 GLY A N 1
ATOM 9057 C CA . GLY A 1 1155 ? 35.328 -18.366 15.156 1.00 39.04 1155 GLY A CA 1
ATOM 9058 C C . GLY A 1 1155 ? 34.869 -17.067 15.802 1.00 37.39 1155 GLY A C 1
ATOM 9059 O O . GLY A 1 1155 ? 33.695 -16.720 15.684 1.00 36.89 1155 GLY A O 1
ATOM 9060 N N . THR A 1 1156 ? 35.780 -16.379 16.515 1.00 38.36 1156 THR A N 1
ATOM 9061 C CA . THR A 1 1156 ? 35.442 -15.136 17.213 1.00 37.85 1156 THR A CA 1
ATOM 9062 C C . THR A 1 1156 ? 36.490 -14.070 16.874 1.00 37.35 1156 THR A C 1
ATOM 9063 O O . THR A 1 1156 ? 37.696 -14.367 16.833 1.00 37.95 1156 THR A O 1
ATOM 9067 N N . PHE A 1 1157 ? 36.032 -12.827 16.640 1.00 35.28 1157 PHE A N 1
ATOM 9068 C CA . PHE A 1 1157 ? 36.931 -11.738 16.277 1.00 35.95 1157 PHE A CA 1
ATOM 9069 C C . PHE A 1 1157 ? 36.743 -10.556 17.228 1.00 36.81 1157 PHE A C 1
ATOM 9070 O O . PHE A 1 1157 ? 35.627 -10.055 17.381 1.00 36.39 1157 PHE A O 1
ATOM 9078 N N . TYR A 1 1158 ? 37.845 -10.120 17.856 1.00 38.28 1158 TYR A N 1
ATOM 9079 C CA . TYR A 1 1158 ? 37.826 -9.052 18.852 1.00 40.81 1158 TYR A CA 1
ATOM 9080 C C . TYR A 1 1158 ? 38.578 -7.837 18.286 1.00 43.07 1158 TYR A C 1
ATOM 9081 O O . TYR A 1 1158 ? 39.723 -7.972 17.844 1.00 46.05 1158 TYR A O 1
ATOM 9090 N N . ILE A 1 1159 ? 37.945 -6.653 18.287 1.00 43.95 1159 ILE A N 1
ATOM 9091 C CA . ILE A 1 1159 ? 38.525 -5.442 17.707 1.00 44.64 1159 ILE A CA 1
ATOM 9092 C C . ILE A 1 1159 ? 38.654 -4.369 18.780 1.00 46.39 1159 ILE A C 1
ATOM 9093 O O . ILE A 1 1159 ? 37.637 -3.835 19.230 1.00 47.67 1159 ILE A O 1
ATOM 9098 N N . GLU A 1 1160 ? 39.887 -3.974 19.106 1.00 47.13 1160 GLU A N 1
ATOM 9099 C CA . GLU A 1 1160 ? 40.090 -3.000 20.163 1.00 49.16 1160 GLU A CA 1
ATOM 9100 C C . GLU A 1 1160 ? 39.973 -1.586 19.598 1.00 47.48 1160 GLU A C 1
ATOM 9101 O O . GLU A 1 1160 ? 39.405 -0.712 20.253 1.00 47.07 1160 GLU A O 1
ATOM 9107 N N . SER A 1 1161 ? 40.490 -1.375 18.376 1.00 45.74 1161 SER A N 1
ATOM 9108 C CA . SER A 1 1161 ? 40.431 -0.070 17.735 1.00 45.71 1161 SER A CA 1
ATOM 9109 C C . SER A 1 1161 ? 40.693 -0.172 16.238 1.00 43.36 1161 SER A C 1
ATOM 9110 O O . SER A 1 1161 ? 41.586 -0.899 15.804 1.00 43.56 1161 SER A O 1
ATOM 9113 N N . VAL A 1 1162 ? 39.922 0.591 15.463 1.00 42.41 1162 VAL A N 1
ATOM 9114 C CA . VAL A 1 1162 ? 40.274 0.903 14.087 1.00 43.73 1162 VAL A CA 1
ATOM 9115 C C . VAL A 1 1162 ? 40.512 2.409 14.035 1.00 45.74 1162 VAL A C 1
ATOM 9116 O O . VAL A 1 1162 ? 39.727 3.183 14.577 1.00 46.34 1162 VAL A O 1
ATOM 9120 N N . GLU A 1 1163 ? 41.642 2.812 13.444 1.00 47.35 1163 GLU A N 1
ATOM 9121 C CA . GLU A 1 1163 ? 42.072 4.205 13.448 1.00 49.40 1163 GLU A CA 1
ATOM 9122 C C . GLU A 1 1163 ? 42.505 4.572 12.028 1.00 49.90 1163 GLU A C 1
ATOM 9123 O O . GLU A 1 1163 ? 43.206 3.798 11.378 1.00 47.60 1163 GLU A O 1
ATOM 9129 N N . LEU A 1 1164 ? 42.080 5.756 11.564 1.00 52.42 1164 LEU A N 1
ATOM 9130 C CA . LEU A 1 1164 ? 42.469 6.292 10.263 1.00 55.42 1164 LEU A CA 1
ATOM 9131 C C . LEU A 1 1164 ? 42.943 7.728 10.452 1.00 58.43 1164 LEU A C 1
ATOM 9132 O O . LEU A 1 1164 ? 42.135 8.631 10.676 1.00 60.15 1164 LEU A O 1
ATOM 9137 N N . ILE A 1 1165 ? 44.259 7.933 10.346 1.00 60.41 1165 ILE A N 1
ATOM 9138 C CA . ILE A 1 1165 ? 44.833 9.237 10.609 1.00 63.85 1165 ILE A CA 1
ATOM 9139 C C . ILE A 1 1165 ? 45.630 9.668 9.390 1.00 68.52 1165 ILE A C 1
ATOM 9140 O O . ILE A 1 1165 ? 46.028 8.833 8.585 1.00 66.96 1165 ILE A O 1
ATOM 9145 N N . VAL A 1 1166 ? 45.904 10.971 9.307 1.00 74.83 1166 VAL A N 1
ATOM 9146 C CA . VAL A 1 1166 ? 46.803 11.500 8.297 1.00 81.07 1166 VAL A CA 1
ATOM 9147 C C . VAL A 1 1166 ? 48.247 11.101 8.634 1.00 85.21 1166 VAL A C 1
ATOM 9148 O O . VAL A 1 1166 ? 48.681 11.211 9.783 1.00 84.63 1166 VAL A O 1
ATOM 9152 N N . ASP A 1 1167 ? 48.973 10.628 7.608 1.00 89.49 1167 ASP A N 1
ATOM 9153 C CA . ASP A 1 1167 ? 50.352 10.175 7.731 1.00 94.68 1167 ASP A CA 1
ATOM 9154 C C . ASP A 1 1167 ? 51.258 11.407 7.728 1.00 103.39 1167 ASP A C 1
ATOM 9155 O O . ASP A 1 1167 ? 51.090 12.280 6.880 1.00 107.00 1167 ASP A O 1
ATOM 9160 N N . VAL A 1 1168 ? 52.218 11.445 8.669 1.00 109.91 1168 VAL A N 1
ATOM 9161 C CA . VAL A 1 1168 ? 53.061 12.607 8.953 1.00 118.47 1168 VAL A CA 1
ATOM 9162 C C . VAL A 1 1168 ? 54.071 12.876 7.829 1.00 128.07 1168 VAL A C 1
ATOM 9163 O O . VAL A 1 1168 ? 54.523 14.010 7.667 1.00 131.28 1168 VAL A O 1
ATOM 9167 N N . GLU A 1 1169 ? 54.452 11.834 7.075 1.00 132.57 1169 GLU A N 1
ATOM 9168 C CA . GLU A 1 1169 ? 55.505 11.935 6.073 1.00 141.37 1169 GLU A CA 1
ATOM 9169 C C . GLU A 1 1169 ? 54.915 12.361 4.715 1.00 141.04 1169 GLU A C 1
ATOM 9170 O O . GLU A 1 1169 ? 55.675 13.007 3.955 1.00 136.60 1169 GLU A O 1
#

Foldseek 3Di:
DQPVPDDVVLVVPVVRDPPPVCVPVLCDDQLLSNLLQLLLQLLVLCLQCQLALDLVSVLVSLVVNLCSQQPPDPDGNLVSLLNNQCVLLVHHDDDVLVVVLVVLSVVLSVLSVQLSVLSVVCVVPVPDLVSLCSNVVSLVVNLVSLVVCLCSLCPPPCNRSSLLVSQVSLLVNLLSLLNCLSCVVSSPHDPVRNVVSLVVSVVSLQVSLQSNLVNLVVSLVSLDDKFPVSLQSSLLSVQSSLSRHLSSNQCSVSSNCVVRVHFEFAFQQAKHWDGWQADADDPPPGTLRPQAHINVLCCVFFDDDAAFRKAWFKKKFFWAKDDPDDQFIAIAGQWMKTWMFAFADPDIDIDIAGDRPPTPDMDMDGQHQKFFQKKKWKRKKDWDADPPGDIDIATGTAKMKTWIAGNPPGDTDIDMRHDDTHDMGIDIDMPCSSQNFHDDPDDSSPGRQKTWGDKTWGYDPVRNRTIIMTMIGTPSHDRHQEDEAPGKYKDFPSNFHDPPDDWDWAADSSNNSGIKGKAFLVRFKTKHKYAYQAKFKWWKKFKKAAQAWFKKKKDWLPDIDIFTDHHQDDDDDPNPDGDSRIDMDTDLDIHTHHHDRHITMMMMGGDNVGGIMMTGIMIIGTDDDCVNQVVLLVVLVVLLVQQDDPVLQAGDPPDALLSLVLSLLSLLPHDCVPCVPSSVVSNVSSVSSNVRNVVQFLAPPQLVPAEVDDQHKDWDPPKDWDAQDAPDHGIWIKFAAWDDDPPDTHKTKMKGFRWLVVDDAQFKKKKKWFWQAKDQKWKWKDQLDIDIDGAGADNQLDDPDDQQPPNNHDRSNSSSVSNVVRLVDDDDDRHRRMDIDMDTHHDGDNVLRSGMMIMIMHRGNHIMIMIHSTGMGTPTGDDDPRSVVVVVVVVVRVVVVVVLVVLQVVLLVVLVVLLVQQAPDDVLPHGDPPDDVVSLLVSVVSLVVRPQQADPVHRVHGGSCVPSSVVSVVSSVSSVVVQQVQFQDHCQQCPVWQPQKDWDDPWGWDQDSNGTKTKDAWQVIKIKHKGFDDAQAKKKKKWKKAFDDDWWKWKKKDAPDPDIDIDIDDLVVQDDPWCVFVVQDDPPGDGDIDDSDDDSDIDMDMDMTGHNDGMMMIMIGIPGGMMMTRGIGIGGDPD

Radius of gyration: 50.11 Å; Cα contacts (8 Å, |Δi|>4): 2206; chains: 1; bounding box: 110×82×158 Å

Sequence (1135 aa):
NALQNMDYKDYLKMSAGNVSEYPGSPEVFLSEQDAVKAAIDIVGKLLTGLGVPFVGPIVSLYTQLIDILWPSKQKSQWEIFMEQVEELINQKIAEYARNKALSELEGLGNNYQLYLTALEEWKENPNGSRALRDVRNRFEILDSLFTQYMPSFRVTNFEVPFLTVYTMAANLHLLLLRDASIFGEEWGLSTSTINNYYNRQMKLTAEYSDHCVKWYETGLAKLKGSSAKQWIDYNQFRREMTLTVLDVVALFSNYDTRTYPLATTAQLTREVYTDPLGAVDVPNIGSWYDKAPSFSEIEKAAIRPPHEFDYITGLTVYTKKRSFTSDRYMRYWAGHQISYKTIGTSSTFTQMYGTNQNLQSTSNFDFTNYDIYKTLSNDAVLLDIVYPGYTYTFFGMPETEFFMVNQLNNTRKTLTYKPASKDIIDRTRDSELELPPETSGQPNYESYSHRLGHITFIYSSSTSTYVPVFSWTHRSADLTNTVKSGEITQIPGGKSSYIGRNTYIIKGRGYTGGDLLALTDRIGSCEFQMIFPESQRFRIRIRYASNETSYISLYGLNQSGTLKFNQTYSNKNENDLTYNDFKYIEYPRVISVNASSNIQRLSIGIQTNTNLFILDRIEFIPVDETYEAETDLEAAKKAVNALFTNTKDGLQPGVTDYEVNQAANLVECLSDDLYPNEKRLLFDAVREAKRLSEARNLLQDPDFQEINGENGWTASTGIEVIEGDAVFKGRYLRLPGAREIDTETYPTYLYQKVEEGVLKPYTRYRLRGFVGSSQGLEIYTIRHQTNRIVKNVPDDLLPDVPPVNNDGRINRCSEQKYVNSRLEVENRSGEAHEFSIPIDTGELDYNENAGIWVGFKITDPEGYATLGNLELVEEGPLSGDALERLQKEEQQWKIQMTRRREETDRRYMASKQAVDRLYADYQDQQLNPNVEITDLTAAQDLIQSIPYVYNEMFPEIPGMNYTKFTELTDRLQQAWGLYDQRNAIPNGDYRNELSNWNTTSGVNVQQINHTSVLVIPNWNEQVSQKFTVQPNQRYVLRVTARKEGVGNGYVSIRDGGNQSETLTFSASDYDTNGMYDTQASNTNGYNTNSVYNDQTGYITKTVTFIPYTNQMWIEISETEGTFYIESVELIVDVE

B-factor: mean 55.16, std 33.48, range [21.54, 314.57]

Secondary structure (DSSP, 8-state):
-HHHH--HHHHTTTT-SS-SSSTTTTTSSSHHHHHHHHHHHHHHHHHTTTT---HHHHHHHHHHHHHHHS-SSSS-HHHHHHHHHHHHHT----HHHHHHHHHHHHHHHHHHHHHHHHHHHHHH-TT-HHHHHHHHHHHHHHHHHHHHHGGGGS-TT-TTTTHHHHHHHHHHHHHHHHHHHHHHHHHT--HHHHHHHHHHHHHHHHHHHHHHHHHHHHHHHTT--SSHHHHHHHHHHHHHHIIIIIHHHTTGGGG-TTT--S-EE-----EEEPPPSS---BTTTB-TTSS---HHHHHHHHSPPS---EEEEEEEEEEEEEESSSS-EEEEEEEEEEEEEESS----EEEEEE--SS-SEEEEEE-TTEEEEEEEEEEEEEEEEETTTEEEEEEE---EEEEEEETTT--EEEEEE----BS-EEEEEEGGGTSPPP-SSS-HHHH-SEEEEEEEEEEETTTTEEEEEEEEEETTS-SS-B--SSSEEEEEGGG---SSS--EEEPP-STTSS-EEEEESSS-EEEEEEB--S-EEEEEEEEEE-SS-EEEEEEETTEEEEEEE-----SS-TTS--GGG-EEEE--SPEEE---SS-EEEEEEE-TT--EEEEEEEEEEEE-TTHHHHHHHHHHHHHHHTTB-TTSSSB-TT--HHHHHHHHHHHTTS-TTT-HHHHHHHHHHHHHHHHHHHHH--SS-TT-SSTT-TTS-EE-TT-EEEES-SSSSSEEEEEPPPEEETTEEE-EEEEEEE-GGG--SSEEEEEEEEEEEEESEEEEEESSSEEEEEE-----SS-SS-SSTT--S--HHHHHHHHHHHHTS---SS--SEEEEEEE--S--TTT---EEEEEEE--TT-EEEEEEEEEEEEEE--THHHHHHHHHHHHHHHHHHHHHHHHHHHHHHHHHHHHHTBSSSSS--B-TT--HHHHHHHHHHHTT---SB-SS-TTSB-TTHHHHHHHHHHHHHHHHHHHHH-SSTTTT-TTTTTT-EE-TT-EEEESSSSEEEEE-STT--EEEEEE--TT--EEEEEEEEEESSS-EEEEEEESSS-EEEEEE-GGGS-----HHHHH--STT---------TT--EEEEEEE--SSSEEEEEEEESSSEEEEEEEEEEE---

Solvent-accessible surface area: 54365 Å² total; per-residue (Å²): 177,52,113,165,139,42,71,153,120,35,132,128,109,184,109,20,56,96,94,25,129,123,82,31,12,16,73,78,135,94,17,25,41,9,0,5,33,7,0,5,12,2,2,4,39,3,29,113,17,6,13,28,43,136,38,23,71,3,8,61,15,3,54,73,1,6,97,29,4,43,47,113,76,184,86,49,7,4,44,9,0,0,37,0,0,10,89,18,8,134,63,141,4,48,142,167,22,23,83,101,0,31,70,21,1,126,24,0,4,95,28,0,86,88,1,20,79,9,0,74,98,10,90,118,72,72,139,12,100,173,1,44,155,45,0,89,68,60,1,80,56,0,13,59,30,0,84,124,37,8,59,17,0,86,49,105,114,35,26,15,1,0,0,0,0,2,0,2,0,0,3,2,2,0,1,0,1,12,0,0,26,38,8,0,155,113,6,56,25,60,106,66,50,25,52,98,33,28,94,78,2,48,142,22,2,7,75,6,1,45,25,0,0,120,51,18,60,62,1,23,64,140,29,129,24,87,48,3,109,72,0,21,58,24,1,36,0,40,7,12,0,9,1,0,0,18,4,0,4,9,1,2,11,4,6,18,25,129,22,1,74,55,30,5,48,12,12,4,15,30,38,5,16,6,32,2,8,1,0,50,109,10,100,160,46,20,4,7,38,98,159,27,14,44,7,75,104,0,48,169,31,0,32,28,104,51,50,20,8,7,41,9,16,10,6,29,0,20,0,36,87,75,46,56,54,105,103,66,48,0,49,5,0,0,0,0,74,0,27,21,30,6,2,27,17,110,48,92,56,75,69,84,30,22,14,70,119,130,63,92,56,72,32,107,17,94,1,67,72,41,9,1,19,28,4,56,1,15,2,0,0,0,54,13,114,52,205,78,55,132,79,102,58,3,30,2,0,6,44,0,46,0,42,0,5,13,79,142,98,74,71,124,95,65,45,66,3,143,27,63,37,97,84,37,72,78,97,93,41,32,9,24,57,30,10,0,25,49,71,54,91,96,64,43,50,64,8,15,2,3,13,3,2,0,0,2,6,2,87,27,80,107,42,35,6,16,2,0,0,2,0,2,4,7,86,29,0,45,24,68,0,29,3,116,27,57,48,0,6,4,0,8,0,5,0,0,3,84,78,52,140,117,35,93,17,8,132,10,61,9,21,15,5,7,38,10,0,0,2,14,86,199,42,30,36,8,26,0,6,0,31,0,70,107,71,45,97,2,44,0,12,0,7,3,0,0,65,39,53,20,48,0,13,0,121,24,12,134,36,61,21,47,18,68,0,71,91,25,14,71,156,74,86,42,78,75,5,40,35,87,14,12,104,67,14,90,4,117,108,25,3,58,3,114,51,38,106,111,67,33,134,0,32,0,9,22,59,136,133,1,84,17,0,0,0,3,10,0,0,0,12,28,13,101,141,45,70,90,19,85,57,21,15,92,52,0,97,156,26,6,74,59,4,20,47,142,103,110,106,18,24,77,76,60,11,28,13,19,58,1,15,39,1,14,2,23,0,67,24,4,33,98,142,89,30,77,84,73,25,122,104,22,54,65,26,4,120,68,0,59,138,41,1,78,85,54,14,42,6,92,31,40,55,4,126,126,50,92,32,179,90,14,0,52,11,19,137,44,28,81,54,43,121,57,60,35,9,8,71,35,64,11,0,121,0,45,20,6,156,112,83,141,122,96,64,123,36,7,54,0,27,3,49,4,59,2,59,81,12,104,70,72,7,58,1,56,0,17,8,0,0,7,12,5,80,16,0,14,2,7,5,13,21,24,89,29,74,125,71,69,14,75,3,55,96,46,4,91,47,152,106,92,82,45,117,142,93,51,179,75,76,26,21,56,23,3,92,82,2,43,39,52,54,96,41,121,90,222,100,42,54,17,11,85,11,54,20,55,13,36,0,0,118,43,63,158,147,85,45,21,0,0,38,0,1,0,14,0,63,54,63,143,4,90,0,28,0,0,21,2,1,0,2,69,85,15,118,16,86,63,105,28,45,102,141,13,82,120,76,29,122,138,42,124,106,66,17,66,137,31,111,86,72,1,74,156,119,30,127,44,0,67,120,9,0,64,139,1,12,52,41,221,143,23,132,106,20,28,64,104,4,42,2,55,32,0,24,45,0,32,83,67,4,102,42,6,37,51,12,103,21,122,116,0,72,50,1,37,21,74,2,86,101,72,37,49,74,1,43,95,53,3,74,83,0,10,30,48,1,54,159,64,10,34,1,53,22,3,5,0,90,95,114,47,59,92,18,101,51,50,124,32,8,56,24,76,127,56,94,122,8,12,0,0,8,0,57,69,159,93,18,95,0,32,8,120,9,101,14,113,64,112,57,84,12,18,0,26,0,4,0,29,2,73,40,106,29,44,0,76,0,27,1,86,7,51,61,136,63,74,69,77,19,55,0,19,51,77,51,29,89,46,152,14,76,170,57,23,122,77,92,70,94,151,57,132,104,56,126,36,100,119,114,62,104,126,20,53,36,48,57,70,38,52,6,53,0,134,38,89,51,0,77,0,67,0,33,8,63,83,26,34,0,43,0,13,1,0,2,0,7,83,20,121,164